Protein AF-S3LSE9-F1 (afdb_monomer_lite)

Sequence (988 aa):
MKRRYILLLSALVLFTGAVIMTGCPAHVQPQTQKYKVTLNSGKHGSVTVNPALPEDGMVEAHTWLSFTAQPDEGYEVDTWTGANRNYPDNTTATLTVMADTTVSVTFKRIGYSSEKQKYKVTLVQPEHGTVTVKPALSEDGMIPQYTRLTFTVTPEPGWKVNKWTGAGIWQDKIGYDVENNEVHLSVTEDLTVSVTMIEEGKADASLLIIDSTGRLTGVTDKYRLKGSLALPNTVTAIGSKALTLCTGLTSVIIPDSVTSIGYQAFYLCTGLTGVTIGNNVTEIDEGAFSGCYNLMSITIPDSVTKIGDFAFSGFKSLTSVTIGKGVTKIGYSAFDGCNKIETLNINCKTVPYLGMTSLKELTLDDNVNEIGEQAFYSCTDLTNVTIPNSVTKIGNKAFQGCTGLTDVIIPDSVTEIGKAAFKDCSNITGLTIGKGLTTIHDEDYYSNEFPFDGCNKIEKLNINCKTVPRLNIKSLKEVIIGDNAAIINGYSFSNYTSLTNITIGNNVTTISDNAFSGCTGLTDVIIPDSVTEIGASAFASCTKLATVNIGNNVTTISNNAFSGCTGLTSVTIPDSVTEIGQRTFSGCTGLATITIPDNVTEIGYATFASCTGLTDVTIPDSVTEIGSEAFQGCTGLIGITIGSGVTKINDNTFSNCTGLTSITIPDSVTEIGSRAFQGCTGLTDVIIPDSVTDLGDSAFKNCSNITSLTIGKGLTTNYYLYHTPFDGCNKIEHLNINCKILPRLNIKSLKEVIIGDNVNTISKDAFSNCTDLTNVTIGNNITTISDNAFSGCTSLTDVIIPDSVTEIGKSAFKNCSSITSLTIGKGLTTILLEDDYPYKKAPFDGCNKIEKLSINCNPIPALGFLRTSLKDVIIGDNVTKIDDWAFSGCDSLANVTIGNSVVSIGNRSFESCTSLTSLTIGDNITEISKYAFVLCSSLTSAKFENTMGWKVRDGSFQMNIEPTNLQNHSTAAKYLKSMYVNYRWTRN

Secondary structure (DSSP, 8-state):
---------------------------------EEE---SSTTEEEEEE--PPPSS----S-PEEEEE--PPTTEEEEEEESSEEPTTTSSEEEEE-SS-EEEEEEEEEPPPP--EEEEEEE-SSSSEEEEEE-PPPPTTS-PPTTEEEEEEEEPPTTEEEEEEEEES--S----EETTTTEEEEEESS-EEEEEEEEETTB--GGGEEE-TTSEEEEES-TTT--EEEEPPTT--EEPTTTTTT-TTEEEEE--TT--EE-TTTTTT-TT--EEE--TT--EE-TTTTTT-TT--EEEE-TT--EE-TTTTTT-TT--EEEE-TT--B--TTTTTT-TT--EEEE--SEE--------SEEEE-TT--EE-TTTTTT-TT--EE---TT--EE-TTTTTT-TT--EEEE-TT--EE-TTTTTT-TT--EEEE-TT--EE----TT----TTTT-TT--EEEE--SEEPP---TT-SEEEE-TT--EE-TTTTTT-TT--EEE--TT--EE-TTTTTT-TT--EEE--TT--EE-TTTTTT-TT--EEEPPTT--EE-TTTTTT-TT--EEE--TT--EE-TTTTTT-TT--EEEPPTT--EE-TTTTTT-TT--EEE--TT--EE-TTTTTT-TT--EEE--TT--EE-TTTTTT-TT--B----TT--EE-TTTTTT-TT--EEEE-TT--EE-TTTTTT-TT--EEEE-TT------SS--TTTT-TT--EEEE--SS------SS--EEEE-TT--EE-TTTTTT-TT--EEEE-TT--EE-TTTTTT-TT--EEEE-TT--EE-TTTTTT-TT--EEEE-TT--EE---SSTTTTT-TTTT-TT--EEEE--SSB-----TT----EEEE-TT--EE-TTTTTT-TT--EEEE-TT--EE-TTTTTT-TT--EEEE-TT--EE-TTTTTT-TT--EEEES--SSEEEEETTEEEEPPHHHHHSHHHHHHHHH---TTPEEEE-

Structure (mmCIF, N/CA/C/O backbone):
data_AF-S3LSE9-F1
#
_entry.id   AF-S3LSE9-F1
#
loop_
_atom_site.group_PDB
_atom_site.id
_atom_site.type_symbol
_atom_site.label_atom_id
_atom_site.label_alt_id
_atom_site.label_comp_id
_atom_site.label_asym_id
_atom_site.label_entity_id
_atom_site.label_seq_id
_atom_site.pdbx_PDB_ins_code
_atom_site.Cartn_x
_atom_site.Cartn_y
_atom_site.Cartn_z
_atom_site.occupancy
_atom_site.B_iso_or_equiv
_atom_site.auth_seq_id
_atom_site.auth_comp_id
_atom_site.auth_asym_id
_atom_site.auth_atom_id
_atom_site.pdbx_PDB_model_num
ATOM 1 N N . MET A 1 1 ? 10.690 -2.217 54.777 1.00 29.72 1 MET A N 1
ATOM 2 C CA . MET A 1 1 ? 11.952 -2.376 55.554 1.00 29.72 1 MET A CA 1
ATOM 3 C C . MET A 1 1 ? 12.096 -1.210 56.531 1.00 29.72 1 MET A C 1
ATOM 5 O O . MET A 1 1 ? 11.644 -0.138 56.165 1.00 29.72 1 MET A O 1
ATOM 9 N N . LYS A 1 2 ? 12.784 -1.400 57.681 1.00 28.77 2 LYS A N 1
ATOM 10 C CA . LYS A 1 2 ? 12.986 -0.431 58.805 1.00 28.77 2 LYS A CA 1
ATOM 11 C C . LYS A 1 2 ? 11.652 -0.069 59.525 1.00 28.77 2 LYS A C 1
ATOM 13 O O . LYS A 1 2 ? 10.674 0.203 58.850 1.00 28.77 2 LYS A O 1
ATOM 18 N N . ARG A 1 3 ? 11.443 -0.305 60.840 1.00 31.41 3 ARG A N 1
ATOM 19 C CA . ARG A 1 3 ? 12.091 0.192 62.099 1.00 31.41 3 ARG A CA 1
ATOM 20 C C . ARG A 1 3 ? 11.857 1.702 62.306 1.00 31.41 3 ARG A C 1
ATOM 22 O O . ARG A 1 3 ? 12.130 2.431 61.366 1.00 31.41 3 ARG A O 1
ATOM 29 N N . ARG A 1 4 ? 11.446 2.247 63.471 1.00 35.34 4 ARG A N 1
ATOM 30 C CA . ARG A 1 4 ? 11.232 1.793 64.889 1.00 35.34 4 ARG A CA 1
ATOM 31 C C . ARG A 1 4 ? 10.201 2.766 65.554 1.00 35.34 4 ARG A C 1
ATOM 33 O O . ARG A 1 4 ? 9.989 3.818 64.971 1.00 35.34 4 ARG A O 1
ATOM 40 N N . TYR A 1 5 ? 9.586 2.594 66.739 1.00 32.88 5 TYR A N 1
ATOM 41 C CA . TYR A 1 5 ? 9.512 1.526 67.774 1.00 32.88 5 TYR A CA 1
ATOM 42 C C . TYR A 1 5 ? 8.019 1.438 68.254 1.00 32.88 5 TYR A C 1
ATOM 44 O O . TYR A 1 5 ? 7.192 1.509 67.356 1.00 32.88 5 TYR A O 1
ATOM 52 N N . ILE A 1 6 ? 7.495 1.274 69.492 1.00 31.11 6 ILE A N 1
ATOM 53 C CA . ILE A 1 6 ? 7.908 1.054 70.911 1.00 31.11 6 ILE A CA 1
ATOM 54 C C . ILE A 1 6 ? 7.172 -0.218 71.423 1.00 31.11 6 ILE A C 1
ATOM 56 O O . ILE A 1 6 ? 6.133 -0.575 70.876 1.00 31.11 6 ILE A O 1
ATOM 60 N N . LEU A 1 7 ? 7.695 -0.912 72.447 1.00 29.34 7 LEU A N 1
ATOM 61 C CA . LEU A 1 7 ? 7.240 -2.238 72.912 1.00 29.34 7 LEU A CA 1
ATOM 62 C C . LEU A 1 7 ? 7.043 -2.319 74.448 1.00 29.34 7 LEU A C 1
ATOM 64 O O . LEU A 1 7 ? 7.979 -1.958 75.151 1.00 29.34 7 LEU A O 1
ATOM 68 N N . LEU A 1 8 ? 5.937 -2.961 74.890 1.00 28.47 8 LEU A N 1
ATOM 69 C CA . LEU A 1 8 ? 5.848 -3.988 75.973 1.00 28.47 8 LEU A CA 1
ATOM 70 C C . LEU A 1 8 ? 6.231 -3.578 77.439 1.00 28.47 8 LEU A C 1
ATOM 72 O O . LEU A 1 8 ? 6.859 -2.551 77.641 1.00 28.47 8 LEU A O 1
ATOM 76 N N . LEU A 1 9 ? 5.899 -4.289 78.541 1.00 26.72 9 LEU A N 1
ATOM 77 C CA . LEU A 1 9 ? 5.107 -5.517 78.823 1.00 26.72 9 LEU A CA 1
ATOM 78 C C . LEU A 1 9 ? 4.724 -5.583 80.336 1.00 26.72 9 LEU A C 1
ATOM 80 O O . LEU A 1 9 ? 5.543 -5.171 81.143 1.00 26.72 9 LEU A O 1
ATOM 84 N N . SER A 1 10 ? 3.589 -6.224 80.691 1.00 26.59 10 SER A N 1
ATOM 85 C CA . SER A 1 10 ? 3.301 -7.037 81.924 1.00 26.59 10 SER A CA 1
ATOM 86 C C . SER A 1 10 ? 3.567 -6.515 83.365 1.00 26.59 10 SER A C 1
ATOM 88 O O . SER A 1 10 ? 4.499 -5.764 83.593 1.00 26.59 10 SER A O 1
ATOM 90 N N . ALA A 1 11 ? 2.919 -7.004 84.441 1.00 27.12 11 ALA A N 1
ATOM 91 C CA . ALA A 1 11 ? 1.646 -7.731 84.666 1.00 27.12 11 ALA A CA 1
ATOM 92 C C . ALA A 1 11 ? 1.438 -7.994 86.190 1.00 27.12 11 ALA A C 1
ATOM 94 O O . ALA A 1 11 ? 2.436 -8.065 86.895 1.00 27.12 11 ALA A O 1
ATOM 95 N N . LEU A 1 12 ? 0.191 -8.292 86.627 1.00 27.47 12 LEU A N 1
ATOM 96 C CA . LEU A 1 12 ? -0.189 -9.084 87.840 1.00 27.47 12 LEU A CA 1
ATOM 97 C C . LEU A 1 12 ? 0.221 -8.528 89.255 1.00 27.47 12 LEU A C 1
ATOM 99 O O . LEU A 1 12 ? 1.215 -7.833 89.377 1.00 27.47 12 LEU A O 1
ATOM 103 N N . VAL A 1 13 ? -0.455 -8.781 90.401 1.00 27.30 13 VAL A N 1
ATOM 104 C CA . VAL A 1 13 ? -1.787 -9.364 90.722 1.00 27.30 13 VAL A CA 1
ATOM 105 C C . VAL A 1 13 ? -2.263 -8.974 92.163 1.00 27.30 13 VAL A C 1
ATOM 107 O O . VAL A 1 13 ? -1.433 -8.832 93.047 1.00 27.30 13 VAL A O 1
ATOM 110 N N . LEU A 1 14 ? -3.589 -8.830 92.367 1.00 31.98 14 LEU A N 1
ATOM 111 C CA . LEU A 1 14 ? -4.472 -9.002 93.570 1.00 31.98 14 LEU A CA 1
ATOM 112 C C . LEU A 1 14 ? -4.093 -8.704 95.073 1.00 31.98 14 LEU A C 1
ATOM 114 O O . LEU A 1 14 ? -3.036 -9.068 95.565 1.00 31.98 14 LEU A O 1
ATOM 118 N N . PHE A 1 15 ? -5.148 -8.289 95.822 1.00 30.52 15 PHE A N 1
ATOM 119 C CA . PHE A 1 15 ? -5.557 -8.603 97.234 1.00 30.52 15 PHE A CA 1
ATOM 120 C C . PHE A 1 15 ? -5.061 -7.839 98.522 1.00 30.52 15 PHE A C 1
ATOM 122 O O . PHE A 1 15 ? -3.980 -8.085 99.033 1.00 30.52 15 PHE A O 1
ATOM 129 N N . THR A 1 16 ? -6.002 -7.084 99.153 1.00 34.53 16 THR A N 1
ATOM 130 C CA . THR A 1 16 ? -6.329 -6.878 100.621 1.00 34.53 16 THR A CA 1
ATOM 131 C C . THR A 1 16 ? -5.334 -6.385 101.717 1.00 34.53 16 THR A C 1
ATOM 133 O O . THR A 1 16 ? -4.259 -6.943 101.880 1.00 34.53 16 THR A O 1
ATOM 136 N N . GLY A 1 17 ? -5.796 -5.478 102.621 1.00 30.11 17 GLY A N 1
ATOM 137 C CA . GLY A 1 17 ? -5.214 -5.175 103.970 1.00 30.11 17 GLY A CA 1
ATOM 138 C C . GLY A 1 17 ? -5.683 -3.842 104.645 1.00 30.11 17 GLY A C 1
ATOM 139 O O . GLY A 1 17 ? -6.082 -2.939 103.917 1.00 30.11 17 GLY A O 1
ATOM 140 N N . ALA A 1 18 ? -5.663 -3.692 105.997 1.00 35.94 18 ALA A N 1
ATOM 141 C CA . ALA A 1 18 ? -6.109 -2.485 106.779 1.00 35.94 18 ALA A CA 1
ATOM 142 C C . ALA A 1 18 ? -5.526 -2.383 108.247 1.00 35.94 18 ALA A C 1
ATOM 144 O O . ALA A 1 18 ? -4.715 -3.246 108.569 1.00 35.94 18 ALA A O 1
ATOM 145 N N . VAL A 1 19 ? -6.005 -1.429 109.121 1.00 39.38 19 VAL A N 1
ATOM 146 C CA . VAL A 1 19 ? -5.878 -1.262 110.646 1.00 39.38 19 VAL A CA 1
ATOM 147 C C . VAL A 1 19 ? -4.853 -0.173 111.181 1.00 39.38 19 VAL A C 1
ATOM 149 O O . VAL A 1 19 ? -3.699 -0.267 110.792 1.00 39.38 19 VAL A O 1
ATOM 152 N N . ILE A 1 20 ? -5.176 0.989 111.854 1.00 42.19 20 ILE A N 1
ATOM 153 C CA . ILE A 1 20 ? -5.599 1.429 113.269 1.00 42.19 20 ILE A CA 1
ATOM 154 C C . ILE A 1 20 ? -4.400 1.655 114.286 1.00 42.19 20 ILE A C 1
ATOM 156 O O . ILE A 1 20 ? -3.419 0.947 114.112 1.00 42.19 20 ILE A O 1
ATOM 160 N N . MET A 1 21 ? -4.259 2.561 115.315 1.00 38.62 21 MET A N 1
ATOM 161 C CA . MET A 1 21 ? -5.077 3.407 116.285 1.00 38.62 21 MET A CA 1
ATOM 162 C C . MET A 1 21 ? -4.515 4.888 116.473 1.00 38.62 21 MET A C 1
ATOM 164 O O . MET A 1 21 ? -4.095 5.386 115.436 1.00 38.62 21 MET A O 1
ATOM 168 N N . THR A 1 22 ? -4.441 5.752 117.546 1.00 33.81 22 THR A N 1
ATOM 169 C CA . THR A 1 22 ? -4.644 5.930 119.058 1.00 33.81 22 THR A CA 1
ATOM 170 C C . THR A 1 22 ? -4.546 7.481 119.421 1.00 33.81 22 THR A C 1
ATOM 172 O O . THR A 1 22 ? -4.184 8.217 118.510 1.00 33.81 22 THR A O 1
ATOM 175 N N . GLY A 1 23 ? -4.717 8.152 120.609 1.00 38.31 23 GLY A N 1
ATOM 176 C CA . GLY A 1 23 ? -5.390 7.950 121.938 1.00 38.31 23 GLY A CA 1
ATOM 177 C C . GLY A 1 23 ? -4.930 8.813 123.200 1.00 38.31 23 GLY A C 1
ATOM 178 O O . GLY A 1 23 ? -3.892 8.487 123.761 1.00 38.31 23 GLY A O 1
ATOM 179 N N . CYS A 1 24 ? -5.759 9.754 123.751 1.00 34.44 24 CYS A N 1
ATOM 180 C CA . CYS A 1 24 ? -5.879 10.263 125.189 1.00 34.44 24 CYS A CA 1
ATOM 181 C C . CYS A 1 24 ? -4.836 11.260 125.890 1.00 34.44 24 CYS A C 1
ATOM 183 O O . CYS A 1 24 ? -3.856 11.595 125.235 1.00 34.44 24 CYS A O 1
ATOM 185 N N . PRO A 1 25 ? -4.990 11.786 127.172 1.00 50.41 25 PRO A N 1
ATOM 186 C CA . PRO A 1 25 ? -5.991 12.803 127.689 1.00 50.41 25 PRO A CA 1
ATOM 187 C C . PRO A 1 25 ? -5.630 13.825 128.883 1.00 50.41 25 PRO A C 1
ATOM 189 O O . PRO A 1 25 ? -4.655 13.622 129.599 1.00 50.41 25 PRO A O 1
ATOM 192 N N . ALA A 1 26 ? -6.544 14.800 129.204 1.00 42.69 26 ALA A N 1
ATOM 193 C CA . ALA A 1 26 ? -6.883 15.494 130.527 1.00 42.69 26 ALA A CA 1
ATOM 194 C C . ALA A 1 26 ? -5.945 16.604 131.188 1.00 42.69 26 ALA A C 1
ATOM 196 O O . ALA A 1 26 ? -4.809 16.703 130.749 1.00 42.69 26 ALA A O 1
ATOM 197 N N . HIS A 1 27 ? -6.239 17.478 132.219 1.00 42.97 27 HIS A N 1
ATOM 198 C CA . HIS A 1 27 ? -7.440 18.030 132.971 1.00 42.97 27 HIS A CA 1
ATOM 199 C C . HIS A 1 27 ? -7.136 19.267 133.951 1.00 42.97 27 HIS A C 1
ATOM 201 O O . HIS A 1 27 ? -6.021 19.769 133.908 1.00 42.97 27 HIS A O 1
ATOM 207 N N . VAL A 1 28 ? -8.068 19.677 134.882 1.00 42.53 28 VAL A N 1
ATOM 208 C CA . VAL A 1 28 ? -7.944 20.516 136.168 1.00 42.53 28 VAL A CA 1
ATOM 209 C C . VAL A 1 28 ? -8.329 22.055 136.207 1.00 42.53 28 VAL A C 1
ATOM 211 O O . VAL A 1 28 ? -8.151 22.734 135.204 1.00 42.53 28 VAL A O 1
ATOM 214 N N . GLN A 1 29 ? -8.878 22.610 137.343 1.00 41.00 29 GLN A N 1
ATOM 215 C CA . GLN A 1 29 ? -9.439 24.007 137.550 1.00 41.00 29 GLN A CA 1
ATOM 216 C C . GLN A 1 29 ? -9.667 24.548 139.033 1.00 41.00 29 GLN A C 1
ATOM 218 O O . GLN A 1 29 ? -9.515 23.763 139.969 1.00 41.00 29 GLN A O 1
ATOM 223 N N . PRO A 1 30 ? -10.073 25.847 139.259 1.00 39.00 30 PRO A N 1
ATOM 224 C CA . PRO A 1 30 ? -10.543 26.484 140.536 1.00 39.00 30 PRO A CA 1
ATOM 225 C C . PRO A 1 30 ? -12.094 26.764 140.663 1.00 39.00 30 PRO A C 1
ATOM 227 O O . PRO A 1 30 ? -12.869 26.213 139.892 1.00 39.00 30 PRO A O 1
ATOM 230 N N . GLN A 1 31 ? -12.580 27.560 141.654 1.00 40.41 31 GLN A N 1
ATOM 231 C CA . GLN A 1 31 ? -14.001 27.606 142.148 1.00 40.41 31 GLN A CA 1
ATOM 232 C C . GLN A 1 31 ? -14.925 28.804 141.743 1.00 40.41 31 GLN A C 1
ATOM 234 O O . GLN A 1 31 ? -14.478 29.799 141.181 1.00 40.41 31 GLN A O 1
ATOM 239 N N . THR A 1 32 ? -16.245 28.701 142.037 1.00 43.91 32 THR A N 1
ATOM 240 C CA . THR A 1 32 ? -17.338 29.637 141.631 1.00 43.91 32 THR A CA 1
ATOM 241 C C . THR A 1 32 ? -18.578 29.570 142.560 1.00 43.91 32 THR A C 1
ATOM 243 O O . THR A 1 32 ? -18.884 28.495 143.076 1.00 43.91 32 THR A O 1
ATOM 246 N N . GLN A 1 33 ? -19.352 30.660 142.703 1.00 51.25 33 GLN A N 1
ATOM 247 C CA . GLN A 1 33 ? -20.649 30.710 143.422 1.00 51.25 33 GLN A CA 1
ATOM 248 C C . GLN A 1 33 ? -21.843 30.629 142.436 1.00 51.25 33 GLN A C 1
ATOM 250 O O . GLN A 1 33 ? -21.750 31.149 141.324 1.00 51.25 33 GLN A O 1
ATOM 255 N N . LYS A 1 34 ? -22.941 29.930 142.785 1.00 49.66 34 LYS A N 1
ATOM 256 C CA . LYS A 1 34 ? -23.944 29.445 141.803 1.00 49.66 34 LYS A CA 1
ATOM 257 C C . LYS A 1 34 ? -25.404 29.649 142.219 1.00 49.66 34 LYS A C 1
ATOM 259 O O . LYS A 1 34 ? -25.748 29.426 143.377 1.00 49.66 34 LYS A O 1
ATOM 264 N N . TYR A 1 35 ? -26.264 29.937 141.239 1.00 50.38 35 TYR A N 1
ATOM 265 C CA . TYR A 1 35 ? -27.724 30.015 141.375 1.00 50.38 35 TYR A CA 1
ATOM 266 C C . TYR A 1 35 ? -28.407 28.973 140.471 1.00 50.38 35 TYR A C 1
ATOM 268 O O . TYR A 1 35 ? -28.032 28.804 139.308 1.00 50.38 35 TYR A O 1
ATOM 276 N N . LYS A 1 36 ? -29.418 28.267 140.999 1.00 50.72 36 LYS A N 1
ATOM 277 C CA . LYS A 1 36 ? -30.171 27.232 140.271 1.00 50.72 36 LYS A CA 1
ATOM 278 C C . LYS A 1 36 ? -31.535 27.757 139.821 1.00 50.72 36 LYS A C 1
ATOM 280 O O . LYS A 1 36 ? -32.282 28.297 140.632 1.00 50.72 36 LYS A O 1
ATOM 285 N N . VAL A 1 37 ? -31.866 27.531 138.551 1.00 53.12 37 VAL A N 1
ATOM 286 C CA . VAL A 1 37 ? -33.182 27.823 137.962 1.00 53.12 37 VAL A CA 1
ATOM 287 C C . VAL A 1 37 ? -33.887 26.497 137.668 1.00 53.12 37 VAL A C 1
ATOM 289 O O . VAL A 1 37 ? -33.265 25.577 137.138 1.00 53.12 37 VAL A O 1
ATOM 292 N N . THR A 1 38 ? -35.170 26.390 138.018 1.00 50.44 38 THR A N 1
ATOM 293 C CA . THR A 1 38 ? -35.985 25.176 137.826 1.00 50.44 38 THR A CA 1
ATOM 294 C C . THR A 1 38 ? -37.222 25.519 136.997 1.00 50.44 38 THR A C 1
ATOM 296 O O . THR A 1 38 ? -37.821 26.576 137.189 1.00 50.44 38 THR A O 1
ATOM 299 N N . LEU A 1 39 ? -37.588 24.648 136.056 1.00 46.03 39 LEU A N 1
ATOM 300 C CA . LEU A 1 39 ? -38.639 24.899 135.068 1.00 46.03 39 LEU A CA 1
ATOM 301 C C . LEU A 1 39 ? -40.043 24.602 135.606 1.00 46.03 39 LEU A C 1
ATOM 303 O O . LEU A 1 39 ? -40.300 23.513 136.108 1.00 46.03 39 LEU A O 1
ATOM 307 N N . ASN A 1 40 ? -40.976 25.523 135.361 1.00 50.91 40 ASN A N 1
ATOM 308 C CA . ASN A 1 40 ? -42.406 25.222 135.318 1.00 50.91 40 ASN A CA 1
ATOM 309 C C . ASN A 1 40 ? -42.821 25.133 133.837 1.00 50.91 40 ASN A C 1
ATOM 311 O O . ASN A 1 40 ? -42.891 26.150 133.153 1.00 50.91 40 ASN A O 1
ATOM 315 N N . SER A 1 41 ? -43.111 23.923 133.346 1.00 47.84 41 SER A N 1
ATOM 316 C CA . SER A 1 41 ? -43.565 23.607 131.971 1.00 47.84 41 SER A CA 1
ATOM 317 C C . SER A 1 41 ? -42.574 23.828 130.799 1.00 47.84 41 SER A C 1
ATOM 319 O O . SER A 1 41 ? -42.758 24.664 129.919 1.00 47.84 41 SER A O 1
ATOM 321 N N . GLY A 1 42 ? -41.568 22.952 130.707 1.00 56.91 42 GLY A N 1
ATOM 322 C CA . GLY A 1 42 ? -41.279 22.199 129.469 1.00 56.91 42 GLY A CA 1
ATOM 323 C C . GLY A 1 42 ? -40.657 22.870 128.230 1.00 56.91 42 GLY A C 1
ATOM 324 O O . GLY A 1 42 ? -40.285 22.128 127.325 1.00 56.91 42 GLY A O 1
ATOM 325 N N . LYS A 1 43 ? -40.519 24.204 128.128 1.00 57.12 43 LYS A N 1
ATOM 326 C CA . LYS A 1 43 ? -39.767 24.845 127.009 1.00 57.12 43 LYS A CA 1
ATOM 327 C C . LYS A 1 43 ? -38.916 26.070 127.360 1.00 57.12 43 LYS A C 1
ATOM 329 O O . LYS A 1 43 ? -37.889 26.274 126.714 1.00 57.12 43 LYS A O 1
ATOM 334 N N . HIS A 1 44 ? -39.306 26.866 128.355 1.00 55.38 44 HIS A N 1
ATOM 335 C CA . HIS A 1 44 ? -38.591 28.088 128.743 1.00 55.38 44 HIS A CA 1
ATOM 336 C C . HIS A 1 44 ? -38.538 28.244 130.264 1.00 55.38 44 HIS A C 1
ATOM 338 O O . HIS A 1 44 ? -39.471 27.854 130.964 1.00 55.38 44 HIS A O 1
ATOM 344 N N . GLY A 1 45 ? -37.466 28.857 130.767 1.00 59.59 45 GLY A N 1
ATOM 345 C CA . GLY A 1 45 ? -37.315 29.209 132.180 1.00 59.59 45 GLY A CA 1
ATOM 346 C C . GLY A 1 45 ? -36.552 30.514 132.355 1.00 59.59 45 GLY A C 1
ATOM 347 O O . GLY A 1 45 ? -35.709 30.850 131.524 1.00 59.59 45 GLY A O 1
ATOM 348 N N . SER A 1 46 ? -36.845 31.241 133.432 1.00 55.38 46 SER A N 1
ATOM 349 C CA . SER A 1 46 ? -36.259 32.552 133.718 1.00 55.38 46 SER A CA 1
ATOM 350 C C . SER A 1 46 ? -36.080 32.791 135.214 1.00 55.38 46 SER A C 1
ATOM 352 O O . SER A 1 46 ? -36.878 32.304 136.015 1.00 55.38 46 SER A O 1
ATOM 354 N N . VAL A 1 47 ? -35.085 33.596 135.590 1.00 61.38 47 VAL A N 1
ATOM 355 C CA . VAL A 1 47 ? -34.911 34.098 136.961 1.00 61.38 47 VAL A CA 1
ATOM 356 C C . VAL A 1 47 ? -34.522 35.577 136.951 1.00 61.38 47 VAL A C 1
ATOM 358 O O . VAL A 1 47 ? -33.762 36.023 136.090 1.00 61.38 47 VAL A O 1
ATOM 361 N N . THR A 1 48 ? -35.032 36.329 137.921 1.00 55.47 48 THR A N 1
ATOM 362 C CA . THR A 1 48 ? -34.691 37.736 138.168 1.00 55.47 48 THR A CA 1
ATOM 363 C C . THR A 1 48 ? -33.931 37.825 139.486 1.00 55.47 48 THR A C 1
ATOM 365 O O . THR A 1 48 ? -34.313 37.166 140.454 1.00 55.47 48 THR A O 1
ATOM 368 N N . VAL A 1 49 ? -32.859 38.618 139.534 1.00 59.25 49 VAL A N 1
ATOM 369 C CA . VAL A 1 49 ? -32.026 38.784 140.737 1.00 59.25 49 VAL A CA 1
ATOM 370 C C . VAL A 1 49 ? -31.828 40.277 141.007 1.00 59.25 49 VAL A C 1
ATOM 372 O O . VAL A 1 49 ? -31.383 41.001 140.119 1.00 59.25 49 VAL A O 1
ATOM 375 N N . ASN A 1 50 ? -32.161 40.723 142.222 1.00 53.72 50 ASN A N 1
ATOM 376 C CA . ASN A 1 50 ? -32.015 42.106 142.691 1.00 53.72 50 ASN A CA 1
ATOM 377 C C . ASN A 1 50 ? -30.959 42.145 143.823 1.00 53.72 50 ASN A C 1
ATOM 379 O O . ASN A 1 50 ? -31.130 41.432 144.819 1.00 53.72 50 ASN A O 1
ATOM 383 N N . PRO A 1 51 ? -29.848 42.895 143.672 1.00 52.69 51 PRO A N 1
ATOM 384 C CA . PRO A 1 51 ? -28.786 42.982 144.672 1.00 52.69 51 PRO A CA 1
ATOM 385 C C . PRO A 1 51 ? -28.942 44.212 145.589 1.00 52.69 51 PRO A C 1
ATOM 387 O O . PRO A 1 51 ? -28.519 45.316 145.247 1.00 52.69 51 PRO A O 1
ATOM 390 N N . ALA A 1 52 ? -29.491 44.017 146.791 1.00 40.22 52 ALA A N 1
ATOM 391 C CA . ALA A 1 52 ? -29.529 45.048 147.835 1.00 40.22 52 ALA A CA 1
ATOM 392 C C . ALA A 1 52 ? -28.188 45.161 148.600 1.00 40.22 52 ALA A C 1
ATOM 394 O O . ALA A 1 52 ? -27.505 44.162 148.832 1.00 40.22 52 ALA A O 1
ATOM 395 N N . LEU A 1 53 ? -27.816 46.386 148.991 1.00 43.16 53 LEU A N 1
ATOM 396 C CA . LEU A 1 53 ? -26.489 46.754 149.512 1.00 43.16 53 LEU A CA 1
ATOM 397 C C . LEU A 1 53 ? -26.419 46.771 151.060 1.00 43.16 53 LEU A C 1
ATOM 399 O O . LEU A 1 53 ? -27.390 47.191 151.692 1.00 43.16 53 LEU A O 1
ATOM 403 N N . PRO A 1 54 ? -25.276 46.399 151.677 1.00 42.38 54 PRO A N 1
ATOM 404 C CA . PRO A 1 54 ? -24.955 46.707 153.080 1.00 42.38 54 PRO A CA 1
ATOM 405 C C . PRO A 1 54 ? -24.639 48.198 153.329 1.00 42.38 54 PRO A C 1
ATOM 407 O O . PRO A 1 54 ? -24.478 48.975 152.390 1.00 42.38 54 PRO A O 1
ATOM 410 N N . GLU A 1 55 ? -24.547 48.592 154.604 1.00 48.38 55 GLU A N 1
ATOM 411 C CA . GLU A 1 55 ? -24.700 49.990 155.058 1.00 48.38 55 GLU A CA 1
ATOM 412 C C . GLU A 1 55 ? -23.545 50.960 154.719 1.00 48.38 55 GLU A C 1
ATOM 414 O O . GLU A 1 55 ? -23.802 52.152 154.539 1.00 48.38 55 GLU A O 1
ATOM 419 N N . ASP A 1 56 ? -22.300 50.492 154.561 1.00 47.81 56 ASP A N 1
ATOM 420 C CA . ASP A 1 56 ? -21.150 51.333 154.172 1.00 47.81 56 ASP A CA 1
ATOM 421 C C . ASP A 1 56 ? -21.125 51.566 152.646 1.00 47.81 56 ASP A C 1
ATOM 423 O O . ASP A 1 56 ? -20.345 50.977 151.897 1.00 47.81 56 ASP A O 1
ATOM 427 N N . GLY A 1 57 ? -22.062 52.390 152.172 1.00 49.94 57 GLY A N 1
ATOM 428 C CA . GLY A 1 57 ? -22.551 52.408 150.789 1.00 49.94 57 GLY A CA 1
ATOM 429 C C . GLY A 1 57 ? -21.611 52.877 149.664 1.00 49.94 57 GLY A C 1
ATOM 430 O O . GLY A 1 57 ? -21.910 53.880 149.019 1.00 49.94 57 GLY A O 1
ATOM 431 N N . MET A 1 58 ? -20.585 52.090 149.322 1.00 38.53 58 MET A N 1
ATOM 432 C CA . MET A 1 58 ? -20.151 51.831 147.934 1.00 38.53 58 MET A CA 1
ATOM 433 C C . MET A 1 58 ? -19.593 50.402 147.819 1.00 38.53 58 MET A C 1
ATOM 435 O O . MET A 1 58 ? -18.682 50.037 148.554 1.00 38.53 58 MET A O 1
ATOM 439 N N . VAL A 1 59 ? -20.103 49.598 146.877 1.00 41.94 59 VAL A N 1
ATOM 440 C CA . VAL A 1 59 ? -19.616 48.228 146.614 1.00 41.94 59 VAL A CA 1
ATOM 441 C C . VAL A 1 59 ? -18.800 48.188 145.320 1.00 41.94 59 VAL A C 1
ATOM 443 O O . VAL A 1 59 ? -19.150 48.832 144.331 1.00 41.94 59 VAL A O 1
ATOM 446 N N . GLU A 1 60 ? -17.699 47.437 145.346 1.00 42.09 60 GLU A N 1
ATOM 447 C CA . GLU A 1 60 ? -16.744 47.308 144.242 1.00 42.09 60 GLU A CA 1
ATOM 448 C C . GLU A 1 60 ? -17.323 46.579 143.015 1.00 42.09 60 GLU A C 1
ATOM 450 O O . GLU A 1 60 ? -18.268 45.791 143.096 1.00 42.09 60 GLU A O 1
ATOM 455 N N . ALA A 1 61 ? -16.726 46.828 141.848 1.00 44.91 61 ALA A N 1
ATOM 456 C CA . ALA A 1 61 ? -17.117 46.168 140.608 1.00 44.91 61 ALA A CA 1
ATOM 457 C C . ALA A 1 61 ? -16.643 44.700 140.543 1.00 44.91 61 ALA A C 1
ATOM 459 O O . ALA A 1 61 ? -15.607 44.339 141.093 1.00 44.91 61 ALA A O 1
ATOM 460 N N . HIS A 1 62 ? -17.356 43.897 139.740 1.00 52.66 62 HIS A N 1
ATOM 461 C CA . HIS A 1 62 ? -17.003 42.529 139.309 1.00 52.66 62 HIS A CA 1
ATOM 462 C C . HIS A 1 62 ? -17.445 41.335 140.181 1.00 52.66 62 HIS A C 1
ATOM 464 O O . HIS A 1 62 ? -16.858 40.258 140.078 1.00 52.66 62 HIS A O 1
ATOM 470 N N . THR A 1 63 ? -18.566 41.426 140.904 1.00 52.97 63 THR A N 1
ATOM 471 C CA . THR A 1 63 ? -19.299 40.211 141.324 1.00 52.97 63 THR A CA 1
ATOM 472 C C . THR A 1 63 ? -19.820 39.451 140.094 1.00 52.97 63 THR A C 1
ATOM 474 O O . THR A 1 63 ? -20.582 40.003 139.296 1.00 52.97 63 THR A O 1
ATOM 477 N N . TRP A 1 64 ? -19.418 38.187 139.923 1.00 56.44 64 TRP A N 1
ATOM 478 C CA . TRP A 1 64 ? -19.871 37.317 138.826 1.00 56.44 64 TRP A CA 1
ATOM 479 C C . TRP A 1 64 ? -20.977 36.374 139.312 1.00 56.44 64 TRP A C 1
ATOM 481 O O . TRP A 1 64 ? -20.754 35.572 140.218 1.00 56.44 64 TRP A O 1
ATOM 491 N N . LEU A 1 65 ? -22.149 36.412 138.674 1.00 59.72 65 LEU A N 1
ATOM 492 C CA . LEU A 1 65 ? -23.211 35.429 138.898 1.00 59.72 65 LEU A CA 1
ATOM 493 C C . LEU A 1 65 ? -23.110 34.302 137.865 1.00 59.72 65 LEU A C 1
ATOM 495 O O . LEU A 1 65 ? -23.009 34.563 136.665 1.00 59.72 65 LEU A O 1
ATOM 499 N N . SER A 1 66 ? -23.170 33.050 138.327 1.00 60.00 66 SER A N 1
ATOM 500 C CA . SER A 1 66 ? -23.250 31.861 137.473 1.00 60.00 66 SER A CA 1
ATOM 501 C C . SER A 1 66 ? -24.617 31.192 137.606 1.00 60.00 66 SER A C 1
ATOM 503 O O . SER A 1 66 ? -25.044 30.828 138.707 1.00 60.00 66 SER A O 1
ATOM 505 N N . PHE A 1 67 ? -25.281 31.015 136.466 1.00 66.12 67 PHE A N 1
ATOM 506 C CA . PHE A 1 67 ? -26.544 30.300 136.319 1.00 66.12 67 PHE A CA 1
ATOM 507 C C . PHE A 1 67 ? -26.287 28.920 135.710 1.00 66.12 67 PHE A C 1
ATOM 509 O O . PHE A 1 67 ? -25.380 28.744 134.893 1.00 66.12 67 PHE A O 1
ATOM 516 N N . THR A 1 68 ? -27.095 27.929 136.084 1.00 61.94 68 THR A N 1
ATOM 517 C CA . THR A 1 68 ? -27.057 26.588 135.482 1.00 61.94 68 THR A CA 1
ATOM 518 C C . THR A 1 68 ? -28.470 26.115 135.163 1.00 61.94 68 THR A C 1
ATOM 520 O O . THR A 1 68 ? -29.349 26.156 136.026 1.00 61.94 68 THR A O 1
ATOM 523 N N . ALA A 1 69 ? -28.669 25.656 133.929 1.00 62.53 69 ALA A N 1
ATOM 524 C CA . ALA A 1 69 ? -29.894 25.036 133.448 1.00 62.53 69 ALA A CA 1
ATOM 525 C C . ALA A 1 69 ? -29.745 23.508 133.427 1.00 62.53 69 ALA A C 1
ATOM 527 O O . ALA A 1 69 ? -28.732 22.987 132.965 1.00 62.53 69 ALA A O 1
ATOM 528 N N . GLN A 1 70 ? -30.771 22.791 133.887 1.00 62.22 70 GLN A N 1
ATOM 529 C CA . GLN A 1 70 ? -30.895 21.345 133.700 1.00 62.22 70 GLN A CA 1
ATOM 530 C C . GLN A 1 70 ? -32.074 21.079 132.748 1.00 62.22 70 GLN A C 1
ATOM 532 O O . GLN A 1 70 ? -33.206 21.350 133.152 1.00 62.22 70 GLN A O 1
ATOM 537 N N . PRO A 1 71 ? -31.843 20.616 131.504 1.00 60.38 71 PRO A N 1
ATOM 538 C CA . PRO A 1 71 ? -32.909 20.074 130.665 1.00 60.38 71 PRO A CA 1
ATOM 539 C C . PRO A 1 71 ? -33.377 18.701 131.166 1.00 60.38 71 PRO A C 1
ATOM 541 O O . PRO A 1 71 ? -32.605 17.964 131.781 1.00 60.38 71 PRO A O 1
ATOM 544 N N . ASP A 1 72 ? -34.621 18.352 130.837 1.00 53.25 72 ASP A N 1
ATOM 545 C CA . ASP A 1 72 ? -35.137 16.982 130.921 1.00 53.25 72 ASP A CA 1
ATOM 546 C C . ASP A 1 72 ? -34.615 16.120 129.748 1.00 53.25 72 ASP A C 1
ATOM 548 O O . ASP A 1 72 ? -34.135 16.642 128.735 1.00 53.25 72 ASP A O 1
ATOM 552 N N . GLU A 1 73 ? -34.708 14.789 129.862 1.00 54.81 73 GLU A N 1
ATOM 553 C CA . GLU A 1 73 ? -34.216 13.866 128.828 1.00 54.81 73 GLU A CA 1
ATOM 554 C C . GLU A 1 73 ? -34.828 14.129 127.438 1.00 54.81 73 GLU A C 1
ATOM 556 O O . GLU A 1 73 ? -36.026 14.360 127.272 1.00 54.81 73 GLU A O 1
ATOM 561 N N . GLY A 1 74 ? -33.973 14.073 126.412 1.00 60.78 74 GLY A N 1
ATOM 562 C CA . GLY A 1 74 ? -34.338 14.326 125.014 1.00 60.78 74 GLY A CA 1
ATOM 563 C C . GLY A 1 74 ? -34.215 15.786 124.556 1.00 60.78 74 GLY A C 1
ATOM 564 O O . GLY A 1 74 ? -34.392 16.042 123.362 1.00 60.78 74 GLY A O 1
ATOM 565 N N . TYR A 1 75 ? -33.877 16.725 125.449 1.00 61.25 75 TYR A N 1
ATOM 566 C CA . TYR A 1 75 ? -33.682 18.144 125.126 1.00 61.25 75 TYR A CA 1
ATOM 567 C C . TYR A 1 75 ? -32.266 18.649 125.462 1.00 61.25 75 TYR A C 1
ATOM 569 O O . TYR A 1 75 ? -31.652 18.238 126.442 1.00 61.25 75 TYR A O 1
ATOM 577 N N . GLU A 1 76 ? -31.763 19.596 124.667 1.00 64.06 76 GLU A N 1
ATOM 578 C CA . GLU A 1 76 ? -30.513 20.334 124.900 1.00 64.06 76 GLU A CA 1
ATOM 579 C C . GLU A 1 76 ? -30.756 21.853 124.938 1.00 64.06 76 GLU A C 1
ATOM 581 O O . GLU A 1 76 ? -31.751 22.348 124.403 1.00 64.06 76 GLU A O 1
ATOM 586 N N . VAL A 1 77 ? -29.856 22.617 125.571 1.00 63.56 77 VAL A N 1
ATOM 587 C CA . VAL A 1 77 ? -29.955 24.089 125.616 1.00 63.56 77 VAL A CA 1
ATOM 588 C C . VAL A 1 77 ? -29.658 24.680 124.239 1.00 63.56 77 VAL A C 1
ATOM 590 O O . VAL A 1 77 ? -28.546 24.561 123.727 1.00 63.56 77 VAL A O 1
ATOM 593 N N . ASP A 1 78 ? -30.631 25.392 123.676 1.00 71.81 78 ASP A N 1
ATOM 594 C CA . ASP A 1 78 ? -30.511 26.021 122.363 1.00 71.81 78 ASP A CA 1
ATOM 595 C C . ASP A 1 78 ? -29.971 27.453 122.453 1.00 71.81 78 ASP A C 1
ATOM 597 O O . ASP A 1 78 ? -29.004 27.797 121.770 1.00 71.81 78 ASP A O 1
ATOM 601 N N . THR A 1 79 ? -30.533 28.276 123.346 1.00 68.38 79 THR A N 1
ATOM 602 C CA . THR A 1 79 ? -30.158 29.691 123.526 1.00 68.38 79 THR A CA 1
ATOM 603 C C . THR A 1 79 ? -30.326 30.171 124.974 1.00 68.38 79 THR A C 1
ATOM 605 O O . THR A 1 79 ? -31.190 29.700 125.713 1.00 68.38 79 THR A O 1
ATOM 608 N N . TRP A 1 80 ? -29.490 31.140 125.361 1.00 69.50 80 TRP A N 1
ATOM 609 C CA . TRP A 1 80 ? -29.614 31.941 126.584 1.00 69.50 80 TRP A CA 1
ATOM 610 C C . TRP A 1 80 ? -29.877 33.401 126.204 1.00 69.50 80 TRP A C 1
ATOM 612 O O . TRP A 1 80 ? -29.345 33.881 125.201 1.00 69.50 80 TRP A O 1
ATOM 622 N N . THR A 1 81 ? -30.637 34.117 127.031 1.00 64.62 81 THR A N 1
ATOM 623 C CA . THR A 1 81 ? -30.962 35.536 126.836 1.00 64.62 81 THR A CA 1
ATOM 624 C C . THR A 1 81 ? -30.749 36.295 128.145 1.00 64.62 81 THR A C 1
ATOM 626 O O . THR A 1 81 ? -31.204 35.852 129.198 1.00 64.62 81 THR A O 1
ATOM 629 N N . GLY A 1 82 ? -30.052 37.435 128.098 1.00 63.41 82 GLY A N 1
ATOM 630 C CA . GLY A 1 82 ? -29.730 38.245 129.286 1.00 63.41 82 GLY A CA 1
ATOM 631 C C . GLY A 1 82 ? -28.460 37.831 130.049 1.00 63.41 82 GLY A C 1
ATOM 632 O O . GLY A 1 82 ? -28.079 38.517 130.990 1.00 63.41 82 GLY A O 1
ATOM 633 N N . ALA A 1 83 ? -27.775 36.759 129.639 1.00 65.81 83 ALA A N 1
ATOM 634 C CA . ALA A 1 83 ? -26.469 36.345 130.162 1.00 65.81 83 ALA A CA 1
ATOM 635 C C . ALA A 1 83 ? -25.597 35.756 129.041 1.00 65.81 83 ALA A C 1
ATOM 637 O O . ALA A 1 83 ? -26.121 35.284 128.028 1.00 65.81 83 ALA A O 1
ATOM 638 N N . ASN A 1 84 ? -24.273 35.758 129.220 1.00 63.56 84 ASN A N 1
ATOM 639 C CA . ASN A 1 84 ? -23.346 35.190 128.242 1.00 63.56 84 ASN A CA 1
ATOM 640 C C . ASN A 1 84 ? -23.217 33.672 128.434 1.00 63.56 84 ASN A C 1
ATOM 642 O O . ASN A 1 84 ? -22.978 33.194 129.542 1.00 63.56 84 ASN A O 1
ATOM 646 N N . ARG A 1 85 ? -23.346 32.915 127.339 1.00 63.94 85 ARG A N 1
ATOM 647 C CA . ARG A 1 85 ? -23.095 31.465 127.295 1.00 63.94 85 ARG A CA 1
ATOM 648 C C . ARG A 1 85 ? -21.616 31.170 127.550 1.00 63.94 85 ARG A C 1
ATOM 650 O O . ARG A 1 85 ? -20.761 31.730 126.865 1.00 63.94 85 ARG A O 1
ATOM 657 N N . ASN A 1 86 ? -21.334 30.192 128.410 1.00 59.22 86 ASN A N 1
ATOM 658 C CA . ASN A 1 86 ? -20.012 29.574 128.468 1.00 59.22 86 ASN A CA 1
ATOM 659 C C . ASN A 1 86 ? -19.921 28.412 127.468 1.00 59.22 86 ASN A C 1
ATOM 661 O O . ASN A 1 86 ? -20.781 27.533 127.430 1.00 59.22 86 ASN A O 1
ATOM 665 N N . TYR A 1 87 ? -18.845 28.385 126.685 1.00 47.25 87 TYR A N 1
ATOM 666 C CA . TYR A 1 87 ? -18.414 27.186 125.965 1.00 47.25 87 TYR A CA 1
ATOM 667 C C . TYR A 1 87 ? -17.338 26.478 126.809 1.00 47.25 87 TYR A C 1
ATOM 669 O O . TYR A 1 87 ? -16.483 27.169 127.366 1.00 47.25 87 TYR A O 1
ATOM 677 N N . PRO A 1 88 ? -17.347 25.133 126.923 1.00 47.16 88 PRO A N 1
ATOM 678 C CA . PRO A 1 88 ? -18.029 24.198 126.021 1.00 47.16 88 PRO A CA 1
ATOM 679 C C . PRO A 1 88 ? -19.395 23.665 126.493 1.00 47.16 88 PRO A C 1
ATOM 681 O O . PRO A 1 88 ? -20.025 22.944 125.729 1.00 47.16 88 PRO A O 1
ATOM 684 N N . ASP A 1 89 ? -19.842 23.940 127.725 1.00 61.03 89 ASP A N 1
ATOM 685 C CA . ASP A 1 89 ? -20.927 23.151 128.344 1.00 61.03 89 ASP A CA 1
ATOM 686 C C . ASP A 1 89 ? -22.366 23.509 127.913 1.00 61.03 89 ASP A C 1
ATOM 688 O O . ASP A 1 89 ? -23.268 22.703 128.151 1.00 61.03 89 ASP A O 1
ATOM 692 N N . ASN A 1 90 ? -22.590 24.686 127.302 1.00 63.25 90 ASN A N 1
ATOM 693 C CA . ASN A 1 90 ? -23.885 25.279 126.894 1.00 63.25 90 ASN A CA 1
ATOM 694 C C . ASN A 1 90 ? -24.974 25.415 127.987 1.00 63.25 90 ASN A C 1
ATOM 696 O O . ASN A 1 90 ? -25.941 26.161 127.802 1.00 63.25 90 ASN A O 1
ATOM 700 N N . THR A 1 91 ? -24.835 24.716 129.108 1.00 64.44 91 THR A N 1
ATOM 701 C CA . THR A 1 91 ? -25.793 24.568 130.210 1.00 64.44 91 THR A CA 1
ATOM 702 C C . THR A 1 91 ? -25.510 25.534 131.355 1.00 64.44 91 THR A C 1
ATOM 704 O O . THR A 1 91 ? -26.362 25.706 132.229 1.00 64.44 91 THR A O 1
ATOM 707 N N . THR A 1 92 ? -24.372 26.231 131.324 1.00 64.12 92 THR A N 1
ATOM 708 C CA . THR A 1 92 ? -24.073 27.374 132.184 1.00 64.12 92 THR A CA 1
ATOM 709 C C . THR A 1 92 ? -24.009 28.691 131.410 1.00 64.12 92 THR A C 1
ATOM 711 O O . THR A 1 92 ? -23.610 28.767 130.243 1.00 64.12 92 THR A O 1
ATOM 714 N N . ALA A 1 93 ? -24.391 29.760 132.102 1.00 64.56 93 ALA A N 1
ATOM 715 C CA . ALA A 1 93 ? -24.235 31.132 131.642 1.00 64.56 93 ALA A CA 1
ATOM 716 C C . ALA A 1 93 ? -23.758 32.021 132.794 1.00 64.56 93 ALA A C 1
ATOM 718 O O . ALA A 1 93 ? -24.022 31.738 133.968 1.00 64.56 93 ALA A O 1
ATOM 719 N N . THR A 1 94 ? -23.049 33.096 132.464 1.00 62.44 94 THR A N 1
ATOM 720 C CA . THR A 1 94 ? -22.496 34.055 133.430 1.00 62.44 94 THR A CA 1
ATOM 721 C C . THR A 1 94 ? -22.931 35.482 133.122 1.00 62.44 94 THR A C 1
ATOM 723 O O . THR A 1 94 ? -23.123 35.874 131.966 1.00 62.44 94 THR A O 1
ATOM 726 N N . LEU A 1 95 ? -23.105 36.266 134.186 1.00 63.41 95 LEU A N 1
ATOM 727 C CA . LEU A 1 95 ? -23.486 37.673 134.123 1.00 63.41 95 LEU A CA 1
ATOM 728 C C . LEU A 1 95 ? -22.731 38.477 135.186 1.00 63.41 95 LEU A C 1
ATOM 730 O O . LEU A 1 95 ? -22.691 38.095 136.356 1.00 63.41 95 LEU A O 1
ATOM 734 N N . THR A 1 96 ? -22.192 39.623 134.777 1.00 61.00 96 THR A N 1
ATOM 735 C CA . THR A 1 96 ? -21.688 40.665 135.678 1.00 61.00 96 THR A CA 1
ATOM 736 C C . THR A 1 96 ? -22.788 41.710 135.826 1.00 61.00 96 THR A C 1
ATOM 738 O O . THR A 1 96 ? -23.175 42.335 134.840 1.00 61.00 96 THR A O 1
ATOM 741 N N . VAL A 1 97 ? -23.334 41.869 137.032 1.00 57.88 97 VAL A N 1
ATOM 742 C CA . VAL A 1 97 ? -24.535 42.687 137.273 1.00 57.88 97 VAL A CA 1
ATOM 743 C C . VAL A 1 97 ? -24.159 44.114 137.678 1.00 57.88 97 VAL A C 1
ATOM 745 O O . VAL A 1 97 ? -23.282 44.305 138.513 1.00 57.88 97 VAL A O 1
ATOM 748 N N . MET A 1 98 ? -24.856 45.109 137.115 1.00 53.56 98 MET A N 1
ATOM 749 C CA . MET A 1 98 ? -24.817 46.513 137.572 1.00 53.56 98 MET A CA 1
ATOM 750 C C . MET A 1 98 ? -26.214 47.146 137.754 1.00 53.56 98 MET A C 1
ATOM 752 O O . MET A 1 98 ? -26.309 48.301 138.155 1.00 53.56 98 MET A O 1
ATOM 756 N N . ALA A 1 99 ? -27.294 46.409 137.466 1.00 53.38 99 ALA A N 1
ATOM 757 C CA . ALA A 1 99 ? -28.691 46.790 137.701 1.00 53.38 99 ALA A CA 1
ATOM 758 C C . ALA A 1 99 ? -29.596 45.542 137.653 1.00 53.38 99 ALA A C 1
ATOM 760 O O . ALA A 1 99 ? -29.186 44.505 137.121 1.00 53.38 99 ALA A O 1
ATOM 761 N N . ASP A 1 100 ? -30.826 45.645 138.164 1.00 53.56 100 ASP A N 1
ATOM 762 C CA . ASP A 1 100 ? -31.826 44.567 138.151 1.00 53.56 100 ASP A CA 1
ATOM 763 C C . ASP A 1 100 ? -31.996 43.947 136.757 1.00 53.56 100 ASP A C 1
ATOM 765 O O . ASP A 1 100 ? -32.392 44.612 135.800 1.00 53.56 100 ASP A O 1
ATOM 769 N N . THR A 1 101 ? -31.691 42.652 136.643 1.00 59.00 101 THR A N 1
ATOM 770 C CA . THR A 1 101 ? -31.658 41.933 135.362 1.00 59.00 101 THR A CA 1
ATOM 771 C C . THR A 1 101 ? -32.392 40.596 135.473 1.00 59.00 101 THR A C 1
ATOM 773 O O . THR A 1 101 ? -32.324 39.909 136.494 1.00 59.00 101 THR A O 1
ATOM 776 N N . THR A 1 102 ? -33.092 40.215 134.400 1.00 59.41 102 THR A N 1
ATOM 777 C CA . THR A 1 102 ? -33.732 38.898 134.248 1.00 59.41 102 THR A CA 1
ATOM 778 C C . THR A 1 102 ? -32.986 38.086 133.195 1.00 59.41 102 THR A C 1
ATOM 780 O O . THR A 1 102 ? -32.717 38.591 132.106 1.00 59.41 102 THR A O 1
ATOM 783 N N . VAL A 1 103 ? -32.668 36.832 133.517 1.00 62.59 103 VAL A N 1
ATOM 784 C CA . VAL A 1 103 ? -31.965 35.888 132.636 1.00 62.59 103 VAL A CA 1
ATOM 785 C C . VAL A 1 103 ? -32.904 34.743 132.274 1.00 62.59 103 VAL A C 1
ATOM 787 O O . VAL A 1 103 ? -33.574 34.202 133.156 1.00 62.59 103 VAL A O 1
ATOM 790 N N . SER A 1 104 ? -32.923 34.355 130.998 1.00 62.00 104 SER A N 1
ATOM 791 C CA . SER A 1 104 ? -33.806 33.317 130.449 1.00 62.00 104 SER A CA 1
ATOM 792 C C . SER A 1 104 ? -33.044 32.275 129.624 1.00 62.00 104 SER A C 1
ATOM 794 O O . SER A 1 104 ? -32.011 32.579 129.026 1.00 62.00 104 SER A O 1
ATOM 796 N N . VAL A 1 105 ? -33.579 31.053 129.555 1.00 67.69 105 VAL A N 1
ATOM 797 C CA . VAL A 1 105 ? -33.026 29.925 128.784 1.00 67.69 105 VAL A CA 1
ATOM 798 C C . VAL A 1 105 ? -34.111 29.211 127.968 1.00 67.69 105 VAL A C 1
ATOM 800 O O . VAL A 1 105 ? -35.263 29.108 128.402 1.00 67.69 105 VAL A O 1
ATOM 803 N N . THR A 1 106 ? -33.730 28.720 126.786 1.00 62.56 106 THR A N 1
ATOM 804 C CA . THR A 1 106 ? -34.586 27.995 125.831 1.00 62.56 106 THR A CA 1
ATOM 805 C C . THR A 1 106 ? -33.911 26.697 125.383 1.00 62.56 106 THR A C 1
ATOM 807 O O . THR A 1 106 ? -32.690 26.657 125.210 1.00 62.56 106 THR A O 1
ATOM 810 N N . PHE A 1 107 ? -34.702 25.645 125.158 1.00 61.84 107 PHE A N 1
ATOM 811 C CA . PHE A 1 107 ? -34.224 24.296 124.829 1.00 61.84 107 PHE A CA 1
ATOM 812 C C . PHE A 1 107 ? -34.825 23.764 123.518 1.00 61.84 107 PHE A C 1
ATOM 814 O O . PHE A 1 107 ? -35.955 24.109 123.164 1.00 61.84 107 PHE A O 1
ATOM 821 N N . LYS A 1 108 ? -34.107 22.868 122.830 1.00 58.38 108 LYS A N 1
ATOM 822 C CA . LYS A 1 108 ? -34.573 22.144 121.630 1.00 58.38 108 LYS A CA 1
ATOM 823 C C . LYS A 1 108 ? -34.434 20.631 121.793 1.00 58.38 108 LYS A C 1
ATOM 825 O O . LYS A 1 108 ? -33.635 20.168 122.599 1.00 58.38 108 LYS A O 1
ATOM 830 N N . ARG A 1 109 ? -35.220 19.867 121.032 1.00 55.50 109 ARG A N 1
ATOM 831 C CA . ARG A 1 109 ? -35.254 18.395 121.085 1.00 55.50 109 ARG A CA 1
ATOM 832 C C . ARG A 1 109 ? -34.160 17.797 120.193 1.00 55.50 109 ARG A C 1
ATOM 834 O O . ARG A 1 109 ? -33.941 18.294 119.089 1.00 55.50 109 ARG A O 1
ATOM 841 N N . ILE A 1 110 ? -33.497 16.739 120.655 1.00 52.94 110 ILE A N 1
ATOM 842 C CA . ILE A 1 110 ? -32.439 16.038 119.906 1.00 52.94 110 ILE A CA 1
ATOM 843 C C . ILE A 1 110 ? -33.079 15.142 118.819 1.00 52.94 110 ILE A C 1
ATOM 845 O O . ILE A 1 110 ? -34.174 14.613 119.008 1.00 52.94 110 ILE A O 1
ATOM 849 N N . GLY A 1 111 ? -32.449 15.060 117.639 1.00 46.91 111 GLY A N 1
ATOM 850 C CA . GLY A 1 111 ? -33.092 14.628 116.386 1.00 46.91 111 GLY A CA 1
ATOM 851 C C . GLY A 1 111 ? -33.197 13.115 116.123 1.00 46.91 111 GLY A C 1
ATOM 852 O O . GLY A 1 111 ? -32.446 12.313 116.671 1.00 46.91 111 GLY A O 1
ATOM 853 N N . TYR A 1 112 ? -34.112 12.751 115.215 1.00 38.78 112 TYR A N 1
ATOM 854 C CA . TYR A 1 112 ? -34.382 11.377 114.760 1.00 38.78 112 TYR A CA 1
ATOM 855 C C . TYR A 1 112 ? -33.681 11.024 113.432 1.00 38.78 112 TYR A C 1
ATOM 857 O O . TYR A 1 112 ? -33.334 11.893 112.633 1.00 38.78 112 TYR A O 1
ATOM 865 N N . SER A 1 113 ? -33.510 9.723 113.182 1.00 38.69 113 SER A N 1
ATOM 866 C CA . SER A 1 113 ? -32.960 9.152 111.944 1.00 38.69 113 SER A CA 1
ATOM 867 C C . SER A 1 113 ? -33.956 9.148 110.779 1.00 38.69 113 SER A C 1
ATOM 869 O O . SER A 1 113 ? -35.138 8.874 110.974 1.00 38.69 113 SER A O 1
ATOM 871 N N . SER A 1 114 ? -33.471 9.335 109.548 1.00 42.41 114 SER A N 1
ATOM 872 C CA . SER A 1 114 ? -34.280 9.190 108.332 1.00 42.41 114 SER A CA 1
ATOM 873 C C . SER A 1 114 ? -34.415 7.725 107.896 1.00 42.41 114 SER A C 1
ATOM 875 O O . SER A 1 114 ? -33.493 7.133 107.330 1.00 42.41 114 SER A O 1
ATOM 877 N N . GLU A 1 115 ? -35.592 7.137 108.113 1.00 47.94 115 GLU A N 1
ATOM 878 C CA . GLU A 1 115 ? -35.932 5.842 107.517 1.00 47.94 115 GLU A CA 1
ATOM 879 C C . GLU A 1 115 ? -36.123 5.960 105.996 1.00 47.94 115 GLU A C 1
ATOM 881 O O . GLU A 1 115 ? -36.746 6.895 105.488 1.00 47.94 115 GLU A O 1
ATOM 886 N N . LYS A 1 116 ? -35.600 4.982 105.247 1.00 53.31 116 LYS A N 1
ATOM 887 C CA . LYS A 1 116 ? -35.858 4.827 103.808 1.00 53.31 116 LYS A CA 1
ATOM 888 C C . LYS A 1 116 ? -36.925 3.760 103.609 1.00 53.31 116 LYS A C 1
ATOM 890 O O . LYS A 1 116 ? -36.648 2.579 103.814 1.00 53.31 116 LYS A O 1
ATOM 895 N N . GLN A 1 117 ? -38.113 4.151 103.161 1.00 59.47 117 GLN A N 1
ATOM 896 C CA . GLN A 1 117 ? -39.199 3.205 102.911 1.00 59.47 117 GLN A CA 1
ATOM 897 C C . GLN A 1 117 ? -39.101 2.672 101.468 1.00 59.47 117 GLN A C 1
ATOM 899 O O . GLN A 1 117 ? -39.170 3.428 100.494 1.00 59.47 117 GLN A O 1
ATOM 904 N N . LYS A 1 118 ? -38.885 1.356 101.326 1.00 56.19 118 LYS A N 1
ATOM 905 C CA . LYS A 1 118 ? -38.825 0.658 100.030 1.00 56.19 118 LYS A CA 1
ATOM 906 C C . LYS A 1 118 ? -40.170 0.007 99.709 1.00 56.19 118 LYS A C 1
ATOM 908 O O . LYS A 1 118 ? -40.677 -0.778 100.504 1.00 56.19 118 LYS A O 1
ATOM 913 N N . TYR A 1 119 ? -40.688 0.271 98.513 1.00 61.16 119 TYR A N 1
ATOM 914 C CA . TYR A 1 119 ? -41.930 -0.303 98.002 1.00 61.16 119 TYR A CA 1
ATOM 915 C C . TYR A 1 119 ? -41.630 -1.113 96.738 1.00 61.16 119 TYR A C 1
ATOM 917 O O . TYR A 1 119 ? -41.224 -0.565 95.711 1.00 61.16 119 TYR A O 1
ATOM 925 N N . LYS A 1 120 ? -41.824 -2.435 96.810 1.00 57.34 120 LYS A N 1
ATOM 926 C CA . LYS A 1 120 ? -41.712 -3.310 95.640 1.00 57.34 120 LYS A CA 1
ATOM 927 C C . LYS A 1 120 ? -43.028 -3.308 94.866 1.00 57.34 120 LYS A C 1
ATOM 929 O O . LYS A 1 120 ? -44.066 -3.683 95.405 1.00 57.34 120 LYS A O 1
ATOM 934 N N . VAL A 1 121 ? -42.954 -2.952 93.589 1.00 59.28 121 VAL A N 1
ATOM 935 C CA . VAL A 1 121 ? -44.053 -3.075 92.634 1.00 59.28 121 VAL A CA 1
ATOM 936 C C . VAL A 1 121 ? -43.874 -4.385 91.867 1.00 59.28 121 VAL A C 1
ATOM 938 O O . VAL A 1 121 ? -42.945 -4.531 91.071 1.00 59.28 121 VAL A O 1
ATOM 941 N N . THR A 1 122 ? -44.766 -5.342 92.112 1.00 55.69 122 THR A N 1
ATOM 942 C CA . THR A 1 122 ? -44.913 -6.541 91.277 1.00 55.69 122 THR A CA 1
ATOM 943 C C . THR A 1 122 ? -46.116 -6.321 90.369 1.00 55.69 122 THR A C 1
ATOM 945 O O . THR A 1 122 ? -47.224 -6.108 90.860 1.00 55.69 122 THR A O 1
ATOM 948 N N . LEU A 1 123 ? -45.897 -6.338 89.057 1.00 56.34 123 LEU A N 1
ATOM 949 C CA . LEU A 1 123 ? -46.964 -6.209 88.068 1.00 56.34 123 LEU A CA 1
ATOM 950 C C . LEU A 1 123 ? -47.631 -7.571 87.837 1.00 56.34 123 LEU A C 1
ATOM 952 O O . LEU A 1 123 ? -46.960 -8.597 87.865 1.00 56.34 123 LEU A O 1
ATOM 956 N N . VAL A 1 124 ? -48.950 -7.569 87.629 1.00 53.72 124 VAL A N 1
ATOM 957 C CA . VAL A 1 124 ? -49.760 -8.779 87.351 1.00 53.72 124 VAL A CA 1
ATOM 958 C C . VAL A 1 124 ? -50.251 -8.799 85.890 1.00 53.72 124 VAL A C 1
ATOM 960 O O . VAL A 1 124 ? -50.898 -9.741 85.446 1.00 53.72 124 VAL A O 1
ATOM 963 N N . GLN A 1 125 ? -49.933 -7.750 85.126 1.00 56.00 125 GLN A N 1
ATOM 964 C CA . GLN A 1 125 ? -50.095 -7.664 83.676 1.00 56.00 125 GLN A CA 1
ATOM 965 C C . GLN A 1 125 ? -48.846 -6.981 83.091 1.00 56.00 125 GLN A C 1
ATOM 967 O O . GLN A 1 125 ? -48.305 -6.079 83.737 1.00 56.00 125 GLN A O 1
ATOM 972 N N . PRO A 1 126 ? -48.369 -7.390 81.902 1.00 56.84 126 PRO A N 1
ATOM 973 C CA . PRO A 1 126 ? -47.021 -7.045 81.451 1.00 56.84 126 PRO A CA 1
ATOM 974 C C . PRO A 1 126 ? -46.841 -5.591 80.991 1.00 56.84 126 PRO A C 1
ATOM 976 O O . PRO A 1 126 ? -45.722 -5.095 81.021 1.00 56.84 126 PRO A O 1
ATOM 979 N N . GLU A 1 127 ? -47.903 -4.889 80.583 1.00 58.50 127 GLU A N 1
ATOM 980 C CA . GLU A 1 127 ? -47.793 -3.582 79.908 1.00 58.50 127 GLU A CA 1
ATOM 981 C C . GLU A 1 127 ? -47.816 -2.378 80.870 1.00 58.50 127 GLU A C 1
ATOM 983 O O . GLU A 1 127 ? -47.102 -1.384 80.674 1.00 58.50 127 GLU A O 1
ATOM 988 N N . HIS A 1 128 ? -48.639 -2.444 81.920 1.00 58.97 128 HIS A N 1
ATOM 989 C CA . HIS A 1 128 ? -48.970 -1.314 82.793 1.00 58.97 128 HIS A CA 1
ATOM 990 C C . HIS A 1 128 ? -49.171 -1.741 84.249 1.00 58.97 128 HIS A C 1
ATOM 992 O O . HIS A 1 128 ? -49.716 -2.805 84.536 1.00 58.97 128 HIS A O 1
ATOM 998 N N . GLY A 1 129 ? -48.860 -0.838 85.178 1.00 60.44 129 GLY A N 1
ATOM 999 C CA . GLY A 1 129 ? -49.439 -0.895 86.517 1.00 60.44 129 GLY A CA 1
ATOM 1000 C C . GLY A 1 129 ? -49.224 0.368 87.332 1.00 60.44 129 GLY A C 1
ATOM 1001 O O . GLY A 1 129 ? -48.412 1.231 87.001 1.00 60.44 129 GLY A O 1
ATOM 1002 N N . THR A 1 130 ? -49.994 0.478 88.407 1.00 59.06 130 THR A N 1
ATOM 1003 C CA . THR A 1 130 ? -50.088 1.680 89.236 1.00 59.06 130 THR A CA 1
ATOM 1004 C C . THR A 1 130 ? -50.023 1.299 90.703 1.00 59.06 130 THR A C 1
ATOM 1006 O O . THR A 1 130 ? -50.792 0.444 91.143 1.00 59.06 130 THR A O 1
ATOM 1009 N N . VAL A 1 131 ? -49.157 1.952 91.474 1.00 61.22 131 VAL A N 1
ATOM 1010 C CA . VAL A 1 131 ? -49.115 1.799 92.930 1.00 61.22 131 VAL A CA 1
ATOM 1011 C C . VAL A 1 131 ? -49.262 3.168 93.578 1.00 61.22 131 VAL A C 1
ATOM 1013 O O . VAL A 1 131 ? -48.397 4.039 93.469 1.00 61.22 131 VAL A O 1
ATOM 1016 N N . THR A 1 132 ? -50.390 3.343 94.260 1.00 60.34 132 THR A N 1
ATOM 1017 C CA . THR A 1 132 ? -50.628 4.455 95.176 1.00 60.34 132 THR A CA 1
ATOM 1018 C C . THR A 1 132 ? -50.011 4.112 96.524 1.00 60.34 132 THR A C 1
ATOM 1020 O O . THR A 1 132 ? -50.398 3.125 97.150 1.00 60.34 132 THR A O 1
ATOM 1023 N N . VAL A 1 133 ? -49.054 4.921 96.973 1.00 60.19 133 VAL A N 1
ATOM 1024 C CA . VAL A 1 133 ? -48.432 4.794 98.294 1.00 60.19 133 VAL A CA 1
ATOM 1025 C C . VAL A 1 133 ? -48.938 5.916 99.185 1.00 60.19 133 VAL A C 1
ATOM 1027 O O . VAL A 1 133 ? -48.817 7.094 98.848 1.00 60.19 133 VAL A O 1
ATOM 1030 N N . LYS A 1 134 ? -49.458 5.524 100.349 1.00 62.38 134 LYS A N 1
ATOM 1031 C CA . LYS A 1 134 ? -49.650 6.401 101.503 1.00 62.38 134 LYS A CA 1
ATOM 1032 C C . LYS A 1 134 ? -48.422 6.228 102.406 1.00 62.38 134 LYS A C 1
ATOM 1034 O O . LYS A 1 134 ? -48.230 5.113 102.902 1.00 62.38 134 LYS A O 1
ATOM 1039 N N . PRO A 1 135 ? -47.554 7.243 102.572 1.00 61.47 135 PRO A N 1
ATOM 1040 C CA . PRO A 1 135 ? -46.410 7.148 103.476 1.00 61.47 135 PRO A CA 1
ATOM 1041 C C . PRO A 1 135 ? -46.866 6.917 104.920 1.00 61.47 135 PRO A C 1
ATOM 1043 O O . PRO A 1 135 ? -47.950 7.360 105.307 1.00 61.47 135 PRO A O 1
ATOM 1046 N N . ALA A 1 136 ? -46.048 6.243 105.731 1.00 57.25 136 ALA A N 1
ATOM 1047 C CA . ALA A 1 136 ? -46.362 6.105 107.151 1.00 57.25 136 ALA A CA 1
ATOM 1048 C C . ALA A 1 136 ? -46.309 7.480 107.841 1.00 57.25 136 ALA A C 1
ATOM 1050 O O . ALA A 1 136 ? -45.319 8.205 107.718 1.00 57.25 136 ALA A O 1
ATOM 1051 N N . LEU A 1 137 ? -47.379 7.830 108.555 1.00 54.06 137 LEU A N 1
ATOM 1052 C CA . LEU A 1 137 ? -47.452 9.046 109.364 1.00 54.06 137 LEU A CA 1
ATOM 1053 C C . LEU A 1 137 ? -46.644 8.871 110.657 1.00 54.06 137 LEU A C 1
ATOM 1055 O O . LEU A 1 137 ? -46.545 7.761 111.182 1.00 54.06 137 LEU A O 1
ATOM 1059 N N . SER A 1 138 ? -46.115 9.969 111.198 1.00 54.53 138 SER A N 1
ATOM 1060 C CA . SER A 1 138 ? -45.631 10.005 112.581 1.00 54.53 138 SER A CA 1
ATOM 1061 C C . SER A 1 138 ? -46.791 9.886 113.583 1.00 54.53 138 SER A C 1
ATOM 1063 O O . SER A 1 138 ? -47.963 9.966 113.208 1.00 54.53 138 SER A O 1
ATOM 1065 N N . GLU A 1 139 ? -46.478 9.741 114.876 1.00 52.91 139 GLU A N 1
ATOM 1066 C CA . GLU A 1 139 ? -47.481 9.735 115.959 1.00 52.91 139 GLU A CA 1
ATOM 1067 C C . GLU A 1 139 ? -48.338 11.022 115.979 1.00 52.91 139 GLU A C 1
ATOM 1069 O O . GLU A 1 139 ? -49.486 11.003 116.418 1.00 52.91 139 GLU A O 1
ATOM 1074 N N . ASP A 1 140 ? -47.804 12.122 115.437 1.00 47.72 140 ASP A N 1
ATOM 1075 C CA . ASP A 1 140 ? -48.457 13.425 115.248 1.00 47.72 140 ASP A CA 1
ATOM 1076 C C . ASP A 1 140 ? -49.454 13.465 114.065 1.00 47.72 140 ASP A C 1
ATOM 1078 O O . ASP A 1 140 ? -50.140 14.470 113.872 1.00 47.72 140 ASP A O 1
ATOM 1082 N N . GLY A 1 141 ? -49.516 12.416 113.234 1.00 52.50 141 GLY A N 1
ATOM 1083 C CA . GLY A 1 141 ? -50.375 12.354 112.044 1.00 52.50 141 GLY A CA 1
ATOM 1084 C C . GLY A 1 141 ? -49.832 13.075 110.799 1.00 52.50 141 GLY A C 1
ATOM 1085 O O . GLY A 1 141 ? -50.602 13.362 109.885 1.00 52.50 141 GLY A O 1
ATOM 1086 N N . MET A 1 142 ? -48.528 13.369 110.742 1.00 53.66 142 MET A N 1
ATOM 1087 C CA . MET A 1 142 ? -47.869 14.088 109.637 1.00 53.66 142 MET A CA 1
ATOM 1088 C C . MET A 1 142 ? -46.853 13.205 108.896 1.00 53.66 142 MET A C 1
ATOM 1090 O O . MET A 1 142 ? -46.272 12.290 109.477 1.00 53.66 142 MET A O 1
ATOM 1094 N N . ILE A 1 143 ? -46.605 13.488 107.611 1.00 58.16 143 ILE A N 1
ATOM 1095 C CA . ILE A 1 143 ? -45.541 12.828 106.831 1.00 58.16 143 ILE A CA 1
ATOM 1096 C C . ILE A 1 143 ? -44.192 13.492 107.175 1.00 58.16 143 ILE A C 1
ATOM 1098 O O . ILE A 1 143 ? -44.080 14.714 107.034 1.00 58.16 143 ILE A O 1
ATOM 1102 N N . PRO A 1 144 ? -43.150 12.744 107.592 1.00 58.53 144 PRO A N 1
ATOM 1103 C CA . PRO A 1 144 ? -41.848 13.328 107.908 1.00 58.53 144 PRO A CA 1
ATOM 1104 C C . PRO A 1 144 ? -41.203 14.029 106.703 1.00 58.53 144 PRO A C 1
ATOM 1106 O O . PRO A 1 144 ? -41.136 13.480 105.597 1.00 58.53 144 PRO A O 1
ATOM 1109 N N . GLN A 1 145 ? -40.681 15.238 106.921 1.00 54.12 145 GLN A N 1
ATOM 1110 C CA . GLN A 1 145 ? -40.001 16.014 105.883 1.00 54.12 145 GLN A CA 1
ATOM 1111 C C . GLN A 1 145 ? -38.786 15.237 105.337 1.00 54.12 145 GLN A C 1
ATOM 1113 O O . GLN A 1 145 ? -38.020 14.653 106.101 1.00 54.12 145 GLN A O 1
ATOM 1118 N N . TYR A 1 146 ? -38.611 15.234 104.010 1.00 55.69 146 TYR A N 1
ATOM 1119 C CA . TYR A 1 146 ? -37.604 14.438 103.283 1.00 55.69 146 TYR A CA 1
ATOM 1120 C C . TYR A 1 146 ? -37.779 12.904 103.344 1.00 55.69 146 TYR A C 1
ATOM 1122 O O . TYR A 1 146 ? -36.804 12.174 103.136 1.00 55.69 146 TYR A O 1
ATOM 1130 N N . THR A 1 147 ? -38.997 12.391 103.569 1.00 58.78 147 THR A N 1
ATOM 1131 C CA . THR A 1 147 ? -39.286 10.947 103.444 1.00 58.78 147 THR A CA 1
ATOM 1132 C C . THR A 1 147 ? -38.964 10.466 102.026 1.00 58.78 147 THR A C 1
ATOM 1134 O O . THR A 1 147 ? -39.635 10.834 101.059 1.00 58.78 147 THR A O 1
ATOM 1137 N N . ARG A 1 148 ? -37.916 9.638 101.897 1.00 60.41 148 ARG A N 1
ATOM 1138 C CA . ARG A 1 148 ? -37.468 9.071 100.617 1.00 60.41 148 ARG A CA 1
ATOM 1139 C C . ARG A 1 148 ? -38.121 7.718 100.368 1.00 60.41 148 ARG A C 1
ATOM 1141 O O . ARG A 1 148 ? -37.703 6.708 100.939 1.00 60.41 148 ARG A O 1
ATOM 1148 N N . LEU A 1 149 ? -39.082 7.706 99.453 1.00 65.69 149 LEU A N 1
ATOM 1149 C CA . LEU A 1 149 ? -39.619 6.490 98.862 1.00 65.69 149 LEU A CA 1
ATOM 1150 C C . LEU A 1 149 ? -38.647 5.962 97.804 1.00 65.69 149 LEU A C 1
ATOM 1152 O O . LEU A 1 149 ? -38.068 6.726 97.029 1.00 65.69 149 LEU A O 1
ATOM 1156 N N . THR A 1 150 ? -38.485 4.645 97.739 1.00 63.88 150 THR A N 1
ATOM 1157 C CA . THR A 1 150 ? -37.861 3.974 96.591 1.00 63.88 150 THR A CA 1
ATOM 1158 C C . THR A 1 150 ? -38.832 2.952 96.036 1.00 63.88 150 THR A C 1
ATOM 1160 O O . THR A 1 150 ? -39.240 2.041 96.757 1.00 63.88 150 THR A O 1
ATOM 1163 N N . PHE A 1 151 ? -39.193 3.123 94.767 1.00 69.19 151 PHE A N 1
ATOM 1164 C CA . PHE A 1 151 ? -40.043 2.200 94.029 1.00 69.19 151 PHE A CA 1
ATOM 1165 C C . PHE A 1 151 ? -39.150 1.308 93.171 1.00 69.19 151 PHE A C 1
ATOM 1167 O O . PHE A 1 151 ? -38.448 1.809 92.292 1.00 69.19 151 PHE A O 1
ATOM 1174 N N . THR A 1 152 ? -39.192 0.001 93.421 1.00 63.69 152 THR A N 1
ATOM 1175 C CA . THR A 1 152 ? -38.473 -1.013 92.635 1.00 63.69 152 THR A CA 1
ATOM 1176 C C . THR A 1 152 ? -39.498 -1.824 91.850 1.00 63.69 152 THR A C 1
ATOM 1178 O O . THR A 1 152 ? -40.373 -2.446 92.460 1.00 63.69 152 THR A O 1
ATOM 1181 N N . VAL A 1 153 ? -39.397 -1.855 90.521 1.00 69.75 153 VAL A N 1
ATOM 1182 C CA . VAL A 1 153 ? -40.176 -2.791 89.689 1.00 69.75 153 VAL A CA 1
ATOM 1183 C C . VAL A 1 153 ? -39.351 -4.045 89.441 1.00 69.75 153 VAL A C 1
ATOM 1185 O O . VAL A 1 153 ? -38.163 -3.972 89.140 1.00 69.75 153 VAL A O 1
ATOM 1188 N N . THR A 1 154 ? -39.983 -5.212 89.550 1.00 69.69 154 THR A N 1
ATOM 1189 C CA . THR A 1 154 ? -39.444 -6.455 88.983 1.00 69.69 154 THR A CA 1
ATOM 1190 C C . THR A 1 154 ? -40.261 -6.784 87.733 1.00 69.69 154 THR A C 1
ATOM 1192 O O . THR A 1 154 ? -41.426 -7.152 87.892 1.00 69.69 154 THR A O 1
ATOM 1195 N N . PRO A 1 155 ? -39.707 -6.615 86.518 1.00 68.38 155 PRO A N 1
ATOM 1196 C CA . PRO A 1 155 ? -40.371 -7.044 85.291 1.00 68.38 155 PRO A CA 1
ATOM 1197 C C . PRO A 1 155 ? -40.548 -8.567 85.243 1.00 68.38 155 PRO A C 1
ATOM 1199 O O . PRO A 1 155 ? -39.817 -9.306 85.907 1.00 68.38 155 PRO A O 1
ATOM 1202 N N . GLU A 1 156 ? -41.468 -9.041 84.404 1.00 70.38 156 GLU A N 1
ATOM 1203 C CA . GLU A 1 156 ? -41.408 -10.423 83.917 1.00 70.38 156 GLU A CA 1
ATOM 1204 C C . GLU A 1 156 ? -40.235 -10.576 82.924 1.00 70.38 156 GLU A C 1
ATOM 1206 O O . GLU A 1 156 ? -39.873 -9.598 82.263 1.00 70.38 156 GLU A O 1
ATOM 1211 N N . PRO A 1 157 ? -39.620 -11.769 82.790 1.00 71.06 157 PRO A N 1
ATOM 1212 C CA . PRO A 1 157 ? -38.556 -11.997 81.811 1.00 71.06 157 PRO A CA 1
ATOM 1213 C C . PRO A 1 157 ? -39.006 -11.625 80.391 1.00 71.06 157 PRO A C 1
ATOM 1215 O O . PRO A 1 157 ? -40.080 -12.044 79.959 1.00 71.06 157 PRO A O 1
ATOM 1218 N N . GLY A 1 158 ? -38.198 -10.852 79.661 1.00 72.88 158 GLY A N 1
ATOM 1219 C CA . GLY A 1 158 ? -38.591 -10.302 78.362 1.00 72.88 158 GLY A CA 1
ATOM 1220 C C . GLY A 1 158 ? -39.299 -8.945 78.430 1.00 72.88 158 GLY A C 1
ATOM 1221 O O . GLY A 1 158 ? -39.736 -8.461 77.388 1.00 72.88 158 GLY A O 1
ATOM 1222 N N . TRP A 1 159 ? -39.398 -8.300 79.600 1.00 77.00 159 TRP A N 1
ATOM 1223 C CA . TRP A 1 159 ? -39.912 -6.930 79.757 1.00 77.00 159 TRP A CA 1
ATOM 1224 C C . TRP A 1 159 ? -38.944 -6.036 80.545 1.00 77.00 159 TRP A C 1
ATOM 1226 O O . TRP A 1 159 ? -38.213 -6.487 81.421 1.00 77.00 159 TRP A O 1
ATOM 1236 N N . LYS A 1 160 ? -38.964 -4.732 80.256 1.00 76.31 160 LYS A N 1
ATOM 1237 C CA . LYS A 1 160 ? -38.184 -3.685 80.942 1.00 76.31 160 LYS A CA 1
ATOM 1238 C C . LYS A 1 160 ? -39.070 -2.478 81.262 1.00 76.31 160 LYS A C 1
ATOM 1240 O O . LYS A 1 160 ? -40.092 -2.252 80.610 1.00 76.31 160 LYS A O 1
ATOM 1245 N N . VAL A 1 161 ? -38.673 -1.666 82.240 1.00 74.25 161 VAL A N 1
ATOM 1246 C CA . VAL A 1 161 ? -39.348 -0.387 82.516 1.00 74.25 161 VAL A CA 1
ATOM 1247 C C . VAL A 1 161 ? -39.107 0.586 81.354 1.00 74.25 161 VAL A C 1
ATOM 1249 O O . VAL A 1 161 ? -37.962 0.847 80.988 1.00 74.25 161 VAL A O 1
ATOM 1252 N N . ASN A 1 162 ? -40.176 1.152 80.784 1.00 74.00 162 ASN A N 1
ATOM 1253 C CA . ASN A 1 162 ? -40.082 2.167 79.728 1.00 74.00 162 ASN A CA 1
ATOM 1254 C C . ASN A 1 162 ? -40.093 3.594 80.297 1.00 74.00 162 ASN A C 1
ATOM 1256 O O . ASN A 1 162 ? -39.220 4.416 80.004 1.00 74.00 162 ASN A O 1
ATOM 1260 N N . LYS A 1 163 ? -41.117 3.904 81.100 1.00 74.81 163 LYS A N 1
ATOM 1261 C CA . LYS A 1 163 ? -41.352 5.250 81.636 1.00 74.81 163 LYS A CA 1
ATOM 1262 C C . LYS A 1 163 ? -42.202 5.198 82.903 1.00 74.81 163 LYS A C 1
ATOM 1264 O O . LYS A 1 163 ? -43.251 4.556 82.936 1.00 74.81 163 LYS A O 1
ATOM 1269 N N . TRP A 1 164 ? -41.771 5.960 83.904 1.00 72.06 164 TRP A N 1
ATOM 1270 C CA . TRP A 1 164 ? -42.536 6.274 85.109 1.00 72.06 164 TRP A CA 1
ATOM 1271 C C . TRP A 1 164 ? -43.338 7.573 84.925 1.00 72.06 164 TRP A C 1
ATOM 1273 O O . TRP A 1 164 ? -42.810 8.568 84.416 1.00 72.06 164 TRP A O 1
ATOM 1283 N N . THR A 1 165 ? -44.589 7.592 85.377 1.00 66.69 165 THR A N 1
ATOM 1284 C CA . THR A 1 165 ? -45.491 8.757 85.409 1.00 66.69 165 THR A CA 1
ATOM 1285 C C . THR A 1 165 ? -46.223 8.834 86.755 1.00 66.69 165 THR A C 1
ATOM 1287 O O . THR A 1 165 ? -46.182 7.902 87.553 1.00 66.69 165 THR A O 1
ATOM 1290 N N . GLY A 1 166 ? -46.861 9.966 87.052 1.00 61.56 166 GLY A N 1
ATOM 1291 C CA . GLY A 1 166 ? -47.606 10.168 88.297 1.00 61.56 166 GLY A CA 1
ATOM 1292 C C . GLY A 1 166 ? -48.162 11.587 88.391 1.00 61.56 166 GLY A C 1
ATOM 1293 O O . GLY A 1 166 ? -47.669 12.485 87.706 1.00 61.56 166 GLY A O 1
ATOM 1294 N N . ALA A 1 167 ? -49.191 11.776 89.215 1.00 46.91 167 ALA A N 1
ATOM 1295 C CA . ALA A 1 167 ? -49.797 13.080 89.485 1.00 46.91 167 ALA A CA 1
ATOM 1296 C C . ALA A 1 167 ? -49.270 13.642 90.815 1.00 46.91 167 ALA A C 1
ATOM 1298 O O . ALA A 1 167 ? -49.218 12.916 91.805 1.00 46.91 167 ALA A O 1
ATOM 1299 N N . GLY A 1 168 ? -48.877 14.918 90.824 1.00 50.84 168 GLY A N 1
ATOM 1300 C CA . GLY A 1 168 ? -48.245 15.587 91.969 1.00 50.84 168 GLY A CA 1
ATOM 1301 C C . GLY A 1 168 ? -47.013 16.399 91.554 1.00 50.84 168 GLY A C 1
ATOM 1302 O O . GLY A 1 168 ? -46.362 16.093 90.552 1.00 50.84 168 GLY A O 1
ATOM 1303 N N . ILE A 1 169 ? -46.707 17.469 92.292 1.00 47.69 169 ILE A N 1
ATOM 1304 C CA . ILE A 1 169 ? -45.633 18.411 91.941 1.00 47.69 169 ILE A CA 1
ATOM 1305 C C . ILE A 1 169 ? -44.288 17.888 92.463 1.00 47.69 169 ILE A C 1
ATOM 1307 O O . ILE A 1 169 ? -44.071 17.772 93.665 1.00 47.69 169 ILE A O 1
ATOM 1311 N N . TRP A 1 170 ? -43.357 17.610 91.550 1.00 53.28 170 TRP A N 1
ATOM 1312 C CA . TRP A 1 170 ? -41.993 17.196 91.883 1.00 53.28 170 TRP A CA 1
ATOM 1313 C C . TRP A 1 170 ? -41.180 18.422 92.325 1.00 53.28 170 TRP A C 1
ATOM 1315 O O . TRP A 1 170 ? -40.795 19.217 91.469 1.00 53.28 170 TRP A O 1
ATOM 1325 N N . GLN A 1 171 ? -40.904 18.582 93.624 1.00 48.41 171 GLN A N 1
ATOM 1326 C CA . GLN A 1 171 ? -40.070 19.696 94.111 1.00 48.41 171 GLN A CA 1
ATOM 1327 C C . GLN A 1 171 ? -38.571 19.368 94.220 1.00 48.41 171 GLN A C 1
ATOM 1329 O O . GLN A 1 171 ? -37.765 20.270 94.035 1.00 48.41 171 GLN A O 1
ATOM 1334 N N . ASP A 1 172 ? -38.183 18.098 94.402 1.00 45.09 172 ASP A N 1
ATOM 1335 C CA . ASP A 1 172 ? -36.778 17.661 94.314 1.00 45.09 172 ASP A CA 1
ATOM 1336 C C . ASP A 1 172 ? -36.665 16.267 93.675 1.00 45.09 172 ASP A C 1
ATOM 1338 O O . ASP A 1 172 ? -37.199 15.277 94.186 1.00 45.09 172 ASP A O 1
ATOM 1342 N N . LYS A 1 173 ? -35.977 16.174 92.529 1.00 45.00 173 LYS A N 1
ATOM 1343 C CA . LYS A 1 173 ? -35.936 14.970 91.680 1.00 45.00 173 LYS A CA 1
ATOM 1344 C C . LYS A 1 173 ? -34.569 14.283 91.717 1.00 45.00 173 LYS A C 1
ATOM 1346 O O . LYS A 1 173 ? -33.718 14.513 90.860 1.00 45.00 173 LYS A O 1
ATOM 1351 N N . ILE A 1 174 ? -34.375 13.399 92.694 1.00 50.72 174 ILE A N 1
ATOM 1352 C CA . ILE A 1 174 ? -33.089 12.728 92.956 1.00 50.72 174 ILE A CA 1
ATOM 1353 C C . ILE A 1 174 ? -32.926 11.451 92.101 1.00 50.72 174 ILE A C 1
ATOM 1355 O O . ILE A 1 174 ? -32.802 10.343 92.617 1.00 50.72 174 ILE A O 1
ATOM 1359 N N . GLY A 1 175 ? -32.891 11.637 90.778 1.00 51.50 175 GLY A N 1
ATOM 1360 C CA . GLY A 1 175 ? -32.465 10.625 89.803 1.00 51.50 175 GLY A CA 1
ATOM 1361 C C . GLY A 1 175 ? -33.497 9.560 89.394 1.00 51.50 175 GLY A C 1
ATOM 1362 O O . GLY A 1 175 ? -34.505 9.320 90.054 1.00 51.50 175 GLY A O 1
ATOM 1363 N N . TYR A 1 176 ? -33.202 8.912 88.265 1.00 54.62 176 TYR A N 1
ATOM 1364 C CA . TYR A 1 176 ? -33.763 7.624 87.852 1.00 54.62 176 TYR A CA 1
ATOM 1365 C C . TYR A 1 176 ? -32.597 6.641 87.748 1.00 54.62 176 TYR A C 1
ATOM 1367 O O . TYR A 1 176 ? -31.603 6.982 87.104 1.00 54.62 176 TYR A O 1
ATOM 1375 N N . ASP A 1 177 ? -32.729 5.439 88.306 1.00 52.62 177 ASP A N 1
ATOM 1376 C CA . ASP A 1 177 ? -31.772 4.360 88.069 1.00 52.62 177 ASP A CA 1
ATOM 1377 C C . ASP A 1 177 ? -32.408 3.322 87.136 1.00 52.62 177 ASP A C 1
ATOM 1379 O O . ASP A 1 177 ? -33.168 2.437 87.538 1.00 52.62 177 ASP A O 1
ATOM 1383 N N . VAL A 1 178 ? -32.125 3.495 85.844 1.00 52.28 178 VAL A N 1
ATOM 1384 C CA . VAL A 1 178 ? -32.662 2.650 84.769 1.00 52.28 178 VAL A CA 1
ATOM 1385 C C . VAL A 1 178 ? -31.942 1.296 84.709 1.00 52.28 178 VAL A C 1
ATOM 1387 O O . VAL A 1 178 ? -32.518 0.337 84.206 1.00 52.28 178 VAL A O 1
ATOM 1390 N N . GLU A 1 179 ? -30.726 1.184 85.253 1.00 53.91 179 GLU A N 1
ATOM 1391 C CA . GLU A 1 179 ? -29.980 -0.081 85.296 1.00 53.91 179 GLU A CA 1
ATOM 1392 C C . GLU A 1 179 ? -30.478 -0.982 86.441 1.00 53.91 179 GLU A C 1
ATOM 1394 O O . GLU A 1 179 ? -30.542 -2.200 86.279 1.00 53.91 179 GLU A O 1
ATOM 1399 N N . ASN A 1 180 ? -30.936 -0.397 87.555 1.00 59.62 180 ASN A N 1
ATOM 1400 C CA . ASN A 1 180 ? -31.500 -1.122 88.702 1.00 59.62 180 ASN A CA 1
ATOM 1401 C C . ASN A 1 180 ? -33.046 -1.211 88.724 1.00 59.62 180 ASN A C 1
ATOM 1403 O O . ASN A 1 180 ? -33.605 -1.792 89.654 1.00 59.62 180 ASN A O 1
ATOM 1407 N N . ASN A 1 181 ? -33.753 -0.672 87.720 1.00 66.88 181 ASN A N 1
ATOM 1408 C CA . ASN A 1 181 ? -35.226 -0.540 87.694 1.00 66.88 181 ASN A CA 1
ATOM 1409 C C . ASN A 1 181 ? -35.815 0.198 88.929 1.00 66.88 181 ASN A C 1
ATOM 1411 O O . ASN A 1 181 ? -36.943 -0.088 89.353 1.00 66.88 181 ASN A O 1
ATOM 1415 N N . GLU A 1 182 ? -35.077 1.160 89.501 1.00 67.81 182 GLU A N 1
ATOM 1416 C CA . GLU A 1 182 ? -35.508 1.955 90.664 1.00 67.81 182 GLU A CA 1
ATOM 1417 C C . GLU A 1 182 ? -35.817 3.422 90.303 1.00 67.81 182 GLU A C 1
ATOM 1419 O O . GLU A 1 182 ? -35.175 4.054 89.457 1.00 67.81 182 GLU A O 1
ATOM 1424 N N . VAL A 1 183 ? -36.795 4.007 91.002 1.00 68.00 183 VAL A N 1
ATOM 1425 C CA . VAL A 1 183 ? -36.979 5.464 91.070 1.00 68.00 183 VAL A CA 1
ATOM 1426 C C . VAL A 1 183 ? -37.062 5.922 92.527 1.00 68.00 183 VAL A C 1
ATOM 1428 O O . VAL A 1 183 ? -37.792 5.345 93.340 1.00 68.00 183 VAL A O 1
ATOM 1431 N N . HIS A 1 184 ? -36.303 6.969 92.859 1.00 67.69 184 HIS A N 1
ATOM 1432 C CA . HIS A 1 184 ? -36.254 7.557 94.198 1.00 67.69 184 HIS A CA 1
ATOM 1433 C C . HIS A 1 184 ? -37.046 8.865 94.228 1.00 67.69 184 HIS A C 1
ATOM 1435 O O . HIS A 1 184 ? -36.766 9.789 93.464 1.00 67.69 184 HIS A O 1
ATOM 1441 N N . LEU A 1 185 ? -38.027 8.951 95.125 1.00 64.50 185 LEU A N 1
ATOM 1442 C CA . LEU A 1 185 ? -38.968 10.068 95.209 1.00 64.50 185 LEU A CA 1
ATOM 1443 C C . LEU A 1 185 ? -38.985 10.618 96.638 1.00 64.50 185 LEU A C 1
ATOM 1445 O O . LEU A 1 185 ? -39.089 9.856 97.597 1.00 64.50 185 LEU A O 1
ATOM 1449 N N . SER A 1 186 ? -38.885 11.940 96.782 1.00 60.22 186 SER A N 1
ATOM 1450 C CA . SER A 1 186 ? -39.159 12.633 98.046 1.00 60.22 186 SER A CA 1
ATOM 1451 C C . SER A 1 186 ? -40.601 13.126 98.012 1.00 60.22 186 SER A C 1
ATOM 1453 O O . SER A 1 186 ? -40.997 13.747 97.025 1.00 60.22 186 SER A O 1
ATOM 1455 N N . VAL A 1 187 ? -41.385 12.846 99.055 1.00 59.56 187 VAL A N 1
ATOM 1456 C CA . VAL A 1 187 ? -42.830 13.140 99.083 1.00 59.56 187 VAL A CA 1
ATOM 1457 C C . VAL A 1 187 ? -43.252 13.911 100.331 1.00 59.56 187 VAL A C 1
ATOM 1459 O O . VAL A 1 187 ? -42.638 13.792 101.389 1.00 59.56 187 VAL A O 1
ATOM 1462 N N . THR A 1 188 ? -44.331 14.679 100.188 1.00 56.53 188 THR A N 1
ATOM 1463 C CA . THR A 1 188 ? -45.017 15.423 101.260 1.00 56.53 188 THR A CA 1
ATOM 1464 C C . THR A 1 188 ? -46.518 15.120 101.326 1.00 56.53 188 THR A C 1
ATOM 1466 O O . THR A 1 188 ? -47.192 15.598 102.231 1.00 56.53 188 THR A O 1
ATOM 1469 N N . GLU A 1 189 ? -47.043 14.345 100.372 1.00 62.28 189 GLU A N 1
ATOM 1470 C CA . GLU A 1 189 ? -48.466 14.052 100.156 1.00 62.28 189 GLU A CA 1
ATOM 1471 C C . GLU A 1 189 ? -48.630 12.613 99.618 1.00 62.28 189 GLU A C 1
ATOM 1473 O O . GLU A 1 189 ? -47.642 11.964 99.255 1.00 62.28 189 GLU A O 1
ATOM 1478 N N . ASP A 1 190 ? -49.871 12.117 99.548 1.00 61.06 190 ASP A N 1
ATOM 1479 C CA . ASP A 1 190 ? -50.214 10.840 98.903 1.00 61.06 190 ASP A CA 1
ATOM 1480 C C . ASP A 1 190 ? -49.764 10.821 97.433 1.00 61.06 190 ASP A C 1
ATOM 1482 O O . ASP A 1 190 ? -50.141 11.693 96.648 1.00 61.06 190 ASP A O 1
ATOM 1486 N N . LEU A 1 191 ? -49.021 9.787 97.025 1.00 64.69 191 LEU A N 1
ATOM 1487 C CA . LEU A 1 191 ? -48.475 9.698 95.670 1.00 64.69 191 LEU A CA 1
ATOM 1488 C C . LEU A 1 191 ? -48.979 8.458 94.928 1.00 64.69 191 LEU A C 1
ATOM 1490 O O . LEU A 1 191 ? -48.818 7.328 95.389 1.00 64.69 191 LEU A O 1
ATOM 1494 N N . THR A 1 192 ? -49.513 8.663 93.721 1.00 63.41 192 THR A N 1
ATOM 1495 C CA . THR A 1 192 ? -49.762 7.577 92.760 1.00 63.41 192 THR A CA 1
ATOM 1496 C C . THR A 1 192 ? -48.667 7.550 91.708 1.00 63.41 192 THR A C 1
ATOM 1498 O O . THR A 1 192 ? -48.537 8.485 90.914 1.00 63.41 192 THR A O 1
ATOM 1501 N N . VAL A 1 193 ? -47.897 6.461 91.703 1.00 65.12 193 VAL A N 1
ATOM 1502 C CA . VAL A 1 193 ? -46.854 6.193 90.714 1.00 65.12 193 VAL A CA 1
ATOM 1503 C C . VAL A 1 193 ? -47.360 5.142 89.732 1.00 65.12 193 VAL A C 1
ATOM 1505 O O . VAL A 1 193 ? -47.723 4.030 90.117 1.00 65.12 193 VAL A O 1
ATOM 1508 N N . SER A 1 194 ? -47.355 5.498 88.454 1.00 67.38 194 SER A N 1
ATOM 1509 C CA . SER A 1 194 ? -47.695 4.625 87.336 1.00 67.38 194 SER A CA 1
ATOM 1510 C C . SER A 1 194 ? -46.420 4.238 86.597 1.00 67.38 194 SER A C 1
ATOM 1512 O O . SER A 1 194 ? -45.592 5.095 86.277 1.00 67.38 194 SER A O 1
ATOM 1514 N N . VAL A 1 195 ? -46.256 2.953 86.297 1.00 69.94 195 VAL A N 1
ATOM 1515 C CA . VAL A 1 195 ? -45.181 2.454 85.440 1.00 69.94 195 VAL A CA 1
ATOM 1516 C C . VAL A 1 195 ? -45.762 1.947 84.127 1.00 69.94 195 VAL A C 1
ATOM 1518 O O . VAL A 1 195 ? -46.774 1.245 84.091 1.00 69.94 195 VAL A O 1
ATOM 1521 N N . THR A 1 196 ? -45.102 2.326 83.039 1.00 71.62 196 THR A N 1
ATOM 1522 C CA . THR A 1 196 ? -45.296 1.726 81.720 1.00 71.62 196 THR A CA 1
ATOM 1523 C C . THR A 1 196 ? -44.089 0.856 81.415 1.00 71.62 196 THR A C 1
ATOM 1525 O O . THR A 1 196 ? -42.940 1.282 81.593 1.00 71.62 196 THR A O 1
ATOM 1528 N N . MET A 1 197 ? -44.359 -0.365 80.981 1.00 75.00 197 MET A N 1
ATOM 1529 C CA . MET A 1 197 ? -43.350 -1.332 80.577 1.00 75.00 197 MET A CA 1
ATOM 1530 C C . MET A 1 197 ? -43.219 -1.332 79.057 1.00 75.00 197 MET A C 1
ATOM 1532 O O . MET A 1 197 ? -44.053 -0.781 78.338 1.00 75.00 197 MET A O 1
ATOM 1536 N N . ILE A 1 198 ? -42.163 -1.960 78.565 1.00 78.50 198 ILE A N 1
ATOM 1537 C CA . ILE A 1 198 ? -42.034 -2.335 77.162 1.00 78.50 198 ILE A CA 1
ATOM 1538 C C . ILE A 1 198 ? -41.254 -3.646 77.079 1.00 78.50 198 ILE A C 1
ATOM 1540 O O . ILE A 1 198 ? -40.395 -3.916 77.918 1.00 78.50 198 ILE A O 1
ATOM 1544 N N . GLU A 1 199 ? -41.554 -4.454 76.071 1.00 80.81 199 GLU A N 1
ATOM 1545 C CA . GLU A 1 199 ? -40.833 -5.692 75.784 1.00 80.81 199 GLU A CA 1
ATOM 1546 C C . GLU A 1 199 ? -39.325 -5.418 75.618 1.00 80.81 199 GLU A C 1
ATOM 1548 O O . GLU A 1 199 ? -38.900 -4.392 75.062 1.00 80.81 199 GLU A O 1
ATOM 1553 N N . GLU A 1 200 ? -38.488 -6.326 76.108 1.00 79.12 200 GLU A N 1
ATOM 1554 C CA . GLU A 1 200 ? -37.046 -6.243 75.921 1.00 79.12 200 GLU A CA 1
ATOM 1555 C C . GLU A 1 200 ? -36.709 -6.292 74.429 1.00 79.12 200 GLU A C 1
ATOM 1557 O O . GLU A 1 200 ? -37.316 -7.001 73.633 1.00 79.12 200 GLU A O 1
ATOM 1562 N N . GLY A 1 201 ? -35.768 -5.446 74.019 1.00 80.75 201 GLY A N 1
ATOM 1563 C CA . GLY A 1 201 ? -35.460 -5.258 72.604 1.00 80.75 201 GLY A CA 1
ATOM 1564 C C . GLY A 1 201 ? -36.471 -4.433 71.792 1.00 80.75 201 GLY A C 1
ATOM 1565 O O . GLY A 1 201 ? -36.098 -4.062 70.686 1.00 80.75 201 GLY A O 1
ATOM 1566 N N . LYS A 1 202 ? -37.664 -4.055 72.287 1.00 87.50 202 LYS A N 1
ATOM 1567 C CA . LYS A 1 202 ? -38.569 -3.105 71.588 1.00 87.50 202 LYS A CA 1
ATOM 1568 C C . LYS A 1 202 ? -38.289 -1.630 71.929 1.00 87.50 202 LYS A C 1
ATOM 1570 O O . LYS A 1 202 ? -37.720 -1.313 72.985 1.00 87.50 202 LYS A O 1
ATOM 1575 N N . ALA A 1 203 ? -38.683 -0.751 71.002 1.00 88.25 203 ALA A N 1
ATOM 1576 C CA . ALA A 1 203 ? -38.539 0.706 71.036 1.00 88.25 203 ALA A CA 1
ATOM 1577 C C . ALA A 1 203 ? -39.871 1.427 71.321 1.00 88.25 203 ALA A C 1
ATOM 1579 O O . ALA A 1 203 ? -40.932 1.016 70.856 1.00 88.25 203 ALA A O 1
ATOM 1580 N N . ASP A 1 204 ? -39.803 2.530 72.071 1.00 87.00 204 ASP A N 1
ATOM 1581 C CA . ASP A 1 204 ? -40.967 3.298 72.529 1.00 87.00 204 ASP A CA 1
ATOM 1582 C C . ASP A 1 204 ? -41.644 4.075 71.382 1.00 87.00 204 ASP A C 1
ATOM 1584 O O . ASP A 1 204 ? -41.238 5.183 71.023 1.00 87.00 204 ASP A O 1
ATOM 1588 N N . ALA A 1 205 ? -42.711 3.501 70.821 1.00 85.38 205 ALA A N 1
ATOM 1589 C CA . ALA A 1 205 ? -43.510 4.125 69.767 1.00 85.38 205 ALA A CA 1
ATOM 1590 C C . ALA A 1 205 ? -44.256 5.401 70.221 1.00 85.38 205 ALA A C 1
ATOM 1592 O O . ALA A 1 205 ? -44.687 6.178 69.372 1.00 85.38 205 ALA A O 1
ATOM 1593 N N . SER A 1 206 ? -44.366 5.681 71.531 1.00 83.81 206 SER A N 1
ATOM 1594 C CA . SER A 1 206 ? -44.956 6.941 72.021 1.00 83.81 206 SER A CA 1
ATOM 1595 C C . SER A 1 206 ? -44.049 8.165 71.814 1.00 83.81 206 SER A C 1
ATOM 1597 O O . SER A 1 206 ? -44.479 9.294 72.040 1.00 83.81 206 SER A O 1
ATOM 1599 N N . LEU A 1 207 ? -42.809 7.957 71.351 1.00 88.44 207 LEU A N 1
ATOM 1600 C CA . LEU A 1 207 ? -41.879 9.022 70.961 1.00 88.44 207 LEU A CA 1
ATOM 1601 C C . LEU A 1 207 ? -42.131 9.563 69.545 1.00 88.44 207 LEU A C 1
ATOM 1603 O O . LEU A 1 207 ? -41.518 10.564 69.173 1.00 88.44 207 LEU A O 1
ATOM 1607 N N . LEU A 1 208 ? -42.970 8.902 68.740 1.00 93.38 208 LEU A N 1
ATOM 1608 C CA . LEU A 1 208 ? -43.243 9.264 67.345 1.00 93.38 208 LEU A CA 1
ATOM 1609 C C . LEU A 1 208 ? -44.104 10.533 67.242 1.00 93.38 208 LEU A C 1
ATOM 1611 O O . LEU A 1 208 ? -45.129 10.658 67.909 1.00 93.38 208 LEU A O 1
ATOM 1615 N N . ILE A 1 209 ? -43.726 11.450 66.348 1.00 94.75 209 ILE A N 1
ATOM 1616 C CA . ILE A 1 209 ? -44.496 12.661 66.033 1.00 94.75 209 ILE A CA 1
ATOM 1617 C C . ILE A 1 209 ? -45.250 12.422 64.722 1.00 94.75 209 ILE A C 1
ATOM 1619 O O . ILE A 1 209 ? -44.693 12.578 63.634 1.00 94.75 209 ILE A O 1
ATOM 1623 N N . ILE A 1 210 ? -46.514 12.018 64.828 1.00 95.31 210 ILE A N 1
ATOM 1624 C CA . ILE A 1 210 ? -47.409 11.765 63.690 1.00 95.31 210 ILE A CA 1
ATOM 1625 C C . ILE A 1 210 ? -48.378 12.949 63.566 1.00 95.31 210 ILE A C 1
ATOM 1627 O O . ILE A 1 210 ? -48.959 13.368 64.567 1.00 95.31 210 ILE A O 1
ATOM 1631 N N . ASP A 1 211 ? -48.532 13.507 62.363 1.00 94.50 211 ASP A N 1
ATOM 1632 C CA . ASP A 1 211 ? -49.456 14.620 62.112 1.00 94.50 211 ASP A CA 1
ATOM 1633 C C . ASP A 1 211 ? -50.904 14.162 61.835 1.00 94.50 211 ASP A C 1
ATOM 1635 O O . ASP A 1 211 ? -51.217 12.970 61.785 1.00 94.50 211 ASP A O 1
ATOM 1639 N N . SER A 1 212 ? -51.816 15.121 61.646 1.00 92.94 212 SER A N 1
ATOM 1640 C CA . SER A 1 212 ? -53.243 14.863 61.402 1.00 92.94 212 SER A CA 1
ATOM 1641 C C . SER A 1 212 ? -53.560 14.168 60.068 1.00 92.94 212 SER A C 1
ATOM 1643 O O . SER A 1 212 ? -54.709 13.784 59.855 1.00 92.94 212 SER A O 1
ATOM 1645 N N . THR A 1 213 ? -52.576 13.981 59.183 1.00 92.62 213 THR A N 1
ATOM 1646 C CA . THR A 1 213 ? -52.699 13.199 57.938 1.00 92.62 213 THR A CA 1
ATOM 1647 C C . THR A 1 213 ? -52.193 11.758 58.087 1.00 92.62 213 THR A C 1
ATOM 1649 O O . THR A 1 213 ? -52.293 10.964 57.149 1.00 92.62 213 THR A O 1
ATOM 1652 N N . GLY A 1 214 ? -51.645 11.409 59.258 1.00 92.88 214 GLY A N 1
ATOM 1653 C CA . GLY A 1 214 ? -50.944 10.147 59.494 1.00 92.88 214 GLY A CA 1
ATOM 1654 C C . GLY A 1 214 ? -49.478 10.170 59.048 1.00 92.88 214 GLY A C 1
ATOM 1655 O O . GLY A 1 214 ? -48.819 9.131 59.057 1.00 92.88 214 GLY A O 1
ATOM 1656 N N . ARG A 1 215 ? -48.916 11.319 58.657 1.00 96.06 215 ARG A N 1
ATOM 1657 C CA . ARG A 1 215 ? -47.509 11.392 58.249 1.00 96.06 215 ARG A CA 1
ATOM 1658 C C . ARG A 1 215 ? -46.615 11.416 59.487 1.00 96.06 215 ARG A C 1
ATOM 1660 O O . ARG A 1 215 ? -46.767 12.266 60.363 1.00 96.06 215 ARG A O 1
ATOM 1667 N N . LEU A 1 216 ? -45.655 10.495 59.561 1.00 97.31 216 LEU A N 1
ATOM 1668 C CA . LEU A 1 216 ? -44.607 10.521 60.582 1.00 97.31 216 LEU A CA 1
ATOM 1669 C C . LEU A 1 216 ? -43.621 11.645 60.238 1.00 97.31 216 LEU A C 1
ATOM 1671 O O . LEU A 1 216 ? -42.974 11.593 59.196 1.00 97.31 216 LEU A O 1
ATOM 1675 N N . THR A 1 217 ? -43.508 12.661 61.090 1.00 96.00 217 THR A N 1
ATOM 1676 C CA . THR A 1 217 ? -42.716 13.882 60.831 1.00 96.00 217 THR A CA 1
ATOM 1677 C C . THR A 1 217 ? -41.444 13.989 61.672 1.00 96.00 217 THR A C 1
ATOM 1679 O O . THR A 1 217 ? -40.540 14.739 61.310 1.00 96.00 217 THR A O 1
ATOM 1682 N N . GLY A 1 218 ? -41.339 13.239 62.770 1.00 94.75 218 GLY A N 1
ATOM 1683 C CA . GLY A 1 218 ? -40.200 13.313 63.682 1.00 94.75 218 GLY A CA 1
ATOM 1684 C C . GLY A 1 218 ? -40.293 12.337 64.854 1.00 94.75 218 GLY A C 1
ATOM 1685 O O . GLY A 1 218 ? -41.236 11.551 64.960 1.00 94.75 218 GLY A O 1
ATOM 1686 N N . VAL A 1 219 ? -39.348 12.463 65.787 1.00 94.00 219 VAL A N 1
ATOM 1687 C CA . VAL A 1 219 ? -39.401 11.858 67.127 1.00 94.00 219 VAL A CA 1
ATOM 1688 C C . VAL A 1 219 ? -39.069 12.882 68.205 1.00 94.00 219 VAL A C 1
ATOM 1690 O O . VAL A 1 219 ? -38.211 13.742 68.010 1.00 94.00 219 VAL A O 1
ATOM 1693 N N . THR A 1 220 ? -39.716 12.769 69.364 1.00 89.19 220 THR A N 1
ATOM 1694 C CA . THR A 1 220 ? -39.507 13.677 70.504 1.00 89.19 220 THR A CA 1
ATOM 1695 C C . THR A 1 220 ? -38.144 13.489 71.172 1.00 89.19 220 THR A C 1
ATOM 1697 O O . THR A 1 220 ? -37.597 14.442 71.716 1.00 89.19 220 THR A O 1
ATOM 1700 N N . ASP A 1 221 ? -37.594 12.269 71.148 1.00 86.06 221 ASP A N 1
ATOM 1701 C CA . ASP A 1 221 ? -36.253 11.961 71.659 1.00 86.06 221 ASP A CA 1
ATOM 1702 C C . ASP A 1 221 ? -35.632 10.759 70.921 1.00 86.06 221 ASP A C 1
ATOM 1704 O O . ASP A 1 221 ? -35.885 9.593 71.238 1.00 86.06 221 ASP A O 1
ATOM 1708 N N . LYS A 1 222 ? -34.763 11.054 69.948 1.00 87.50 222 LYS A N 1
ATOM 1709 C CA . LYS A 1 222 ? -34.013 10.052 69.169 1.00 87.50 222 LYS A CA 1
ATOM 1710 C C . LYS A 1 222 ? -32.981 9.251 69.976 1.00 87.50 222 LYS A C 1
ATOM 1712 O O . LYS A 1 222 ? -32.538 8.207 69.508 1.00 87.50 222 LYS A O 1
ATOM 1717 N N . TYR A 1 223 ? -32.582 9.714 71.164 1.00 84.31 223 TYR A N 1
ATOM 1718 C CA . TYR A 1 223 ? -31.646 8.993 72.034 1.00 84.31 223 TYR A CA 1
ATOM 1719 C C . TYR A 1 223 ? -32.363 7.964 72.915 1.00 84.31 223 TYR A C 1
ATOM 1721 O O . TYR A 1 223 ? -31.739 6.985 73.331 1.00 84.31 223 TYR A O 1
ATOM 1729 N N . ARG A 1 224 ? -33.666 8.149 73.174 1.00 84.12 224 ARG A N 1
ATOM 1730 C CA . ARG A 1 224 ? -34.526 7.162 73.853 1.00 84.12 224 ARG A CA 1
ATOM 1731 C C . ARG A 1 224 ? -35.161 6.136 72.911 1.00 84.12 224 ARG A C 1
ATOM 1733 O O . ARG A 1 224 ? -35.500 5.050 73.376 1.00 84.12 224 ARG A O 1
ATOM 1740 N N . LEU A 1 225 ? -35.267 6.420 71.611 1.00 89.38 225 LEU A N 1
ATOM 1741 C CA . LEU A 1 225 ? -35.727 5.450 70.610 1.00 89.38 225 LEU A CA 1
ATOM 1742 C C . LEU A 1 225 ? -34.667 4.348 70.386 1.00 89.38 225 LEU A C 1
ATOM 1744 O O . LEU A 1 225 ? -33.795 4.467 69.525 1.00 89.38 225 LEU A O 1
ATOM 1748 N N . LYS A 1 226 ? -34.723 3.280 71.194 1.00 89.00 226 LYS A N 1
ATOM 1749 C CA . LYS A 1 226 ? -33.776 2.152 71.148 1.00 89.00 226 LYS A CA 1
ATOM 1750 C C . LYS A 1 226 ? -34.477 0.801 71.018 1.00 89.00 226 LYS A C 1
ATOM 1752 O O . LYS A 1 226 ? -35.375 0.516 71.807 1.00 89.00 226 LYS A O 1
ATOM 1757 N N . GLY A 1 227 ? -34.002 -0.051 70.110 1.00 90.62 227 GLY A N 1
ATOM 1758 C CA . GLY A 1 227 ? -34.560 -1.383 69.844 1.00 90.62 227 GLY A CA 1
ATOM 1759 C C . GLY A 1 227 ? -35.383 -1.465 68.553 1.00 90.62 227 GLY A C 1
ATOM 1760 O O . GLY A 1 227 ? -35.218 -0.646 67.652 1.00 90.62 227 GLY A O 1
ATOM 1761 N N . SER A 1 228 ? -36.255 -2.466 68.465 1.00 93.50 228 SER A N 1
ATOM 1762 C CA . SER A 1 228 ? -37.142 -2.750 67.338 1.00 93.50 228 SER A CA 1
ATOM 1763 C C . SER A 1 228 ? -38.421 -1.915 67.400 1.00 93.50 228 SER A C 1
ATOM 1765 O O . SER A 1 228 ? -39.095 -1.881 68.433 1.00 93.50 228 SER A O 1
ATOM 1767 N N . LEU A 1 229 ? -38.770 -1.264 66.292 1.00 94.88 229 LEU A N 1
ATOM 1768 C CA . LEU A 1 229 ? -39.946 -0.409 66.153 1.00 94.88 229 LEU A CA 1
ATOM 1769 C C . LEU A 1 229 ? -40.905 -0.974 65.102 1.00 94.88 229 LEU A C 1
ATOM 1771 O O . LEU A 1 229 ? -40.614 -0.941 63.909 1.00 94.88 229 LEU A O 1
ATOM 1775 N N . ALA A 1 230 ? -42.091 -1.406 65.522 1.00 94.38 230 ALA A N 1
ATOM 1776 C CA . ALA A 1 230 ? -43.224 -1.485 64.608 1.00 94.38 230 ALA A CA 1
ATOM 1777 C C . ALA A 1 230 ? -43.870 -0.096 64.522 1.00 94.38 230 ALA A C 1
ATOM 1779 O O . ALA A 1 230 ? -44.278 0.456 65.546 1.00 94.38 230 ALA A O 1
ATOM 1780 N N . LEU A 1 231 ? -43.947 0.484 63.322 1.00 95.75 231 LEU A N 1
ATOM 1781 C CA . LEU A 1 231 ? -44.738 1.696 63.116 1.00 95.75 231 LEU A CA 1
ATOM 1782 C C . LEU A 1 231 ? -46.233 1.330 63.179 1.00 95.75 231 LEU A C 1
ATOM 1784 O O . LEU A 1 231 ? -46.625 0.307 62.616 1.00 95.75 231 LEU A O 1
ATOM 1788 N N . PRO A 1 232 ? -47.080 2.122 63.860 1.00 93.00 232 PRO A N 1
ATOM 1789 C CA . PRO A 1 232 ? -48.501 1.815 63.965 1.00 93.00 232 PRO A CA 1
ATOM 1790 C C . PRO A 1 232 ? -49.216 2.019 62.622 1.00 93.00 232 PRO A C 1
ATOM 1792 O O . PRO A 1 232 ? -48.858 2.906 61.850 1.00 93.00 232 PRO A O 1
ATOM 1795 N N . ASN A 1 233 ? -50.296 1.267 62.386 1.00 92.56 233 ASN A N 1
ATOM 1796 C CA . ASN A 1 233 ? -51.111 1.332 61.157 1.00 92.56 233 ASN A CA 1
ATOM 1797 C C . ASN A 1 233 ? -51.821 2.689 60.929 1.00 92.56 233 ASN A C 1
ATOM 1799 O O . ASN A 1 233 ? -52.540 2.861 59.948 1.00 92.56 233 ASN A O 1
ATOM 1803 N N . THR A 1 234 ? -51.654 3.651 61.839 1.00 93.31 234 THR A N 1
ATOM 1804 C CA . THR A 1 234 ? -52.042 5.057 61.658 1.00 93.31 234 THR A CA 1
ATOM 1805 C C . THR A 1 234 ? -51.020 5.860 60.848 1.00 93.31 234 THR A C 1
ATOM 1807 O O . THR A 1 234 ? -51.331 6.980 60.446 1.00 93.31 234 THR A O 1
ATOM 1810 N N . VAL A 1 235 ? -49.818 5.323 60.595 1.00 97.12 235 VAL A N 1
ATOM 1811 C CA . VAL A 1 235 ? -48.813 5.969 59.741 1.00 97.12 235 VAL A CA 1
ATOM 1812 C C . VAL A 1 235 ? -49.143 5.716 58.268 1.00 97.12 235 VAL A C 1
ATOM 1814 O O . VAL A 1 235 ? -49.182 4.570 57.826 1.00 97.12 235 VAL A O 1
ATOM 1817 N N . THR A 1 236 ? -49.351 6.789 57.506 1.00 96.00 236 THR A N 1
ATOM 1818 C CA . THR A 1 236 ? -49.721 6.779 56.075 1.00 96.00 236 THR A CA 1
ATOM 1819 C C . THR A 1 236 ? -48.546 7.114 55.147 1.00 96.00 236 THR A C 1
ATOM 1821 O O . THR A 1 236 ? -48.514 6.715 53.980 1.00 96.00 236 THR A O 1
ATOM 1824 N N . ALA A 1 237 ? -47.547 7.829 55.669 1.00 97.31 237 ALA A N 1
ATOM 1825 C CA . ALA A 1 237 ? -46.308 8.189 54.986 1.00 97.31 237 ALA A CA 1
ATOM 1826 C C . ALA A 1 237 ? -45.193 8.459 56.009 1.00 97.31 237 ALA A C 1
ATOM 1828 O O . ALA A 1 237 ? -45.458 8.983 57.095 1.00 97.31 237 ALA A O 1
ATOM 1829 N N . ILE A 1 238 ? -43.940 8.174 55.653 1.00 98.19 238 ILE A N 1
ATOM 1830 C CA . ILE A 1 238 ? -42.774 8.585 56.445 1.00 98.19 238 ILE A CA 1
ATOM 1831 C C . ILE A 1 238 ? -42.206 9.867 55.835 1.00 98.19 238 ILE A C 1
ATOM 1833 O O . ILE A 1 238 ? -41.820 9.910 54.668 1.00 98.19 238 ILE A O 1
ATOM 1837 N N . GLY A 1 239 ? -42.198 10.936 56.626 1.00 97.00 239 GLY A N 1
ATOM 1838 C CA . GLY A 1 239 ? -41.724 12.250 56.224 1.00 97.00 239 GLY A CA 1
ATOM 1839 C C . GLY A 1 239 ? -40.206 12.337 56.102 1.00 97.00 239 GLY A C 1
ATOM 1840 O O . GLY A 1 239 ? -39.450 11.562 56.691 1.00 97.00 239 GLY A O 1
ATOM 1841 N N . SER A 1 240 ? -39.763 13.335 55.342 1.00 97.12 240 SER A N 1
ATOM 1842 C CA . SER A 1 240 ? -38.350 13.642 55.160 1.00 97.12 240 SER A CA 1
ATOM 1843 C C . SER A 1 240 ? -37.659 13.849 56.512 1.00 97.12 240 SER A C 1
ATOM 1845 O O . SER A 1 240 ? -38.132 14.629 57.337 1.00 97.12 240 SER A O 1
ATOM 1847 N N . LYS A 1 241 ? -36.536 13.160 56.730 1.00 96.62 241 LYS A N 1
ATOM 1848 C CA . LYS A 1 241 ? -35.721 13.177 57.960 1.00 96.62 241 LYS A CA 1
ATOM 1849 C C . LYS A 1 241 ? -36.409 12.725 59.263 1.00 96.62 241 LYS A C 1
ATOM 1851 O O . LYS A 1 241 ? -35.826 12.883 60.336 1.00 96.62 241 LYS A O 1
ATOM 1856 N N . ALA A 1 242 ? -37.605 12.132 59.204 1.00 96.75 242 ALA A N 1
ATOM 1857 C CA . ALA A 1 242 ? -38.434 11.882 60.391 1.00 96.75 242 ALA A CA 1
ATOM 1858 C C . ALA A 1 242 ? -37.802 10.972 61.471 1.00 96.75 242 ALA A C 1
ATOM 1860 O O . ALA A 1 242 ? -38.148 11.082 62.647 1.00 96.75 242 ALA A O 1
ATOM 1861 N N . LEU A 1 243 ? -36.867 10.095 61.099 1.00 96.69 243 LEU A N 1
ATOM 1862 C CA . LEU A 1 243 ? -36.122 9.207 62.000 1.00 96.69 243 LEU A CA 1
ATOM 1863 C C . LEU A 1 243 ? -34.593 9.363 61.853 1.00 96.69 243 LEU A C 1
ATOM 1865 O O . LEU A 1 243 ? -33.838 8.533 62.354 1.00 96.69 243 LEU A O 1
ATOM 1869 N N . THR A 1 244 ? -34.101 10.437 61.221 1.00 94.81 244 THR A N 1
ATOM 1870 C CA . THR A 1 244 ? -32.659 10.691 61.035 1.00 94.81 244 THR A CA 1
ATOM 1871 C C . THR A 1 244 ? -31.876 10.622 62.355 1.00 94.81 244 THR A C 1
ATOM 1873 O O . THR A 1 244 ? -32.258 11.222 63.363 1.00 94.81 244 THR A O 1
ATOM 1876 N N . LEU A 1 245 ? -30.715 9.956 62.329 1.00 93.94 245 LEU A N 1
ATOM 1877 C CA . LEU A 1 245 ? -29.795 9.781 63.462 1.00 93.94 245 LEU A CA 1
ATOM 1878 C C . LEU A 1 245 ? -30.395 9.038 64.676 1.00 93.94 245 LEU A C 1
ATOM 1880 O O . LEU A 1 245 ? -29.895 9.199 65.793 1.00 93.94 245 LEU A O 1
ATOM 1884 N N . CYS A 1 246 ? -31.413 8.191 64.487 1.00 94.75 246 CYS A N 1
ATOM 1885 C CA . CYS A 1 246 ? -31.883 7.251 65.515 1.00 94.75 246 CYS A CA 1
ATOM 1886 C C . CYS A 1 246 ? -30.924 6.050 65.645 1.00 94.75 246 CYS A C 1
ATOM 1888 O O . CYS A 1 246 ? -31.267 4.911 65.343 1.00 94.75 246 CYS A O 1
ATOM 1890 N N . THR A 1 247 ? -29.686 6.295 66.083 1.00 92.81 247 THR A N 1
ATOM 1891 C CA . THR A 1 247 ? -28.601 5.291 66.111 1.00 92.81 247 THR A CA 1
ATOM 1892 C C . THR A 1 247 ? -28.838 4.113 67.064 1.00 92.81 247 THR A C 1
ATOM 1894 O O . THR A 1 247 ? -28.152 3.102 66.950 1.00 92.81 247 THR A O 1
ATOM 1897 N N . GLY A 1 248 ? -29.800 4.216 67.989 1.00 90.69 248 GLY A N 1
ATOM 1898 C CA . GLY A 1 248 ? -30.218 3.118 68.868 1.00 90.69 248 GLY A CA 1
ATOM 1899 C C . GLY A 1 248 ? -31.306 2.202 68.291 1.00 90.69 248 GLY A C 1
ATOM 1900 O O . GLY A 1 248 ? -31.603 1.170 68.897 1.00 90.69 248 GLY A O 1
ATOM 1901 N N . LEU A 1 249 ? -31.915 2.567 67.161 1.00 94.25 249 LEU A N 1
ATOM 1902 C CA . LEU A 1 249 ? -32.951 1.785 66.490 1.00 94.25 249 LEU A CA 1
ATOM 1903 C C . LEU A 1 249 ? -32.314 0.550 65.834 1.00 94.25 249 LEU A C 1
ATOM 1905 O O . LEU A 1 249 ? -31.444 0.701 64.979 1.00 94.25 249 LEU A O 1
ATOM 1909 N N . THR A 1 250 ? -32.724 -0.657 66.231 1.00 94.06 250 THR A N 1
ATOM 1910 C CA . THR A 1 250 ? -32.131 -1.918 65.742 1.00 94.06 250 THR A CA 1
ATOM 1911 C C . THR A 1 250 ? -32.907 -2.528 64.584 1.00 94.06 250 THR A C 1
ATOM 1913 O O . THR A 1 250 ? -32.311 -3.119 63.690 1.00 94.06 250 THR A O 1
ATOM 1916 N N . SER A 1 251 ? -34.226 -2.357 64.540 1.00 95.31 251 SER A N 1
ATOM 1917 C CA . SER A 1 251 ? -35.023 -2.746 63.377 1.00 95.31 251 SER A CA 1
ATOM 1918 C C . SER A 1 251 ? -36.293 -1.917 63.247 1.00 95.31 251 SER A C 1
ATOM 1920 O O . SER A 1 251 ? -36.776 -1.354 64.231 1.00 95.31 251 SER A O 1
ATOM 1922 N N . VAL A 1 252 ? -36.839 -1.840 62.033 1.00 96.19 252 VAL A N 1
ATOM 1923 C CA . VAL A 1 252 ? -38.125 -1.182 61.768 1.00 96.19 252 VAL A CA 1
ATOM 1924 C C . VAL A 1 252 ? -39.044 -2.058 60.920 1.00 96.19 252 VAL A C 1
ATOM 1926 O O . VAL A 1 252 ? -38.616 -2.651 59.930 1.00 96.19 252 VAL A O 1
ATOM 1929 N N . ILE A 1 253 ? -40.319 -2.113 61.304 1.00 96.94 253 ILE A N 1
ATOM 1930 C CA . ILE A 1 253 ? -41.406 -2.677 60.504 1.00 96.94 253 ILE A CA 1
ATOM 1931 C C . ILE A 1 253 ? -42.293 -1.518 60.051 1.00 96.94 253 ILE A C 1
ATOM 1933 O O . ILE A 1 253 ? -42.897 -0.824 60.873 1.00 96.94 253 ILE A O 1
ATOM 1937 N N . ILE A 1 254 ? -42.340 -1.307 58.739 1.00 97.44 254 ILE A N 1
ATOM 1938 C CA . ILE A 1 254 ? -43.163 -0.303 58.068 1.00 97.44 254 ILE A CA 1
ATOM 1939 C C . ILE A 1 254 ? -44.444 -1.015 57.593 1.00 97.44 254 ILE A C 1
ATOM 1941 O O . ILE A 1 254 ? -44.336 -1.920 56.767 1.00 97.44 254 ILE A O 1
ATOM 1945 N N . PRO A 1 255 ? -45.637 -0.676 58.115 1.00 96.94 255 PRO A N 1
ATOM 1946 C CA . PRO A 1 255 ? -46.877 -1.383 57.796 1.00 96.94 255 PRO A CA 1
ATOM 1947 C C . PRO A 1 255 ? -47.414 -1.044 56.401 1.00 96.94 255 PRO A C 1
ATOM 1949 O O . PRO A 1 255 ? -47.104 0.001 55.830 1.00 96.94 255 PRO A O 1
ATOM 1952 N N . ASP A 1 256 ? -48.319 -1.890 55.904 1.00 96.81 256 ASP A N 1
ATOM 1953 C CA . ASP A 1 256 ? -49.022 -1.724 54.621 1.00 96.81 256 ASP A CA 1
ATOM 1954 C C . ASP A 1 256 ? -49.922 -0.467 54.551 1.00 96.81 256 ASP A C 1
ATOM 1956 O O . ASP A 1 256 ? -50.489 -0.177 53.501 1.00 96.81 256 ASP A O 1
ATOM 1960 N N . SER A 1 257 ? -50.072 0.306 55.632 1.00 96.50 257 SER A N 1
ATOM 1961 C CA . SER A 1 257 ? -50.705 1.632 55.588 1.00 96.50 257 SER A CA 1
ATOM 1962 C C . SER A 1 257 ? -49.793 2.716 54.994 1.00 96.50 257 SER A C 1
ATOM 1964 O O . SER A 1 257 ? -50.289 3.767 54.588 1.00 96.50 257 SER A O 1
ATOM 1966 N N . VAL A 1 258 ? -48.475 2.486 54.938 1.00 98.06 258 VAL A N 1
ATOM 1967 C CA . VAL A 1 258 ? -47.489 3.459 54.451 1.00 98.06 258 VAL A CA 1
ATOM 1968 C C . VAL A 1 258 ? -47.363 3.400 52.931 1.00 98.06 258 VAL A C 1
ATOM 1970 O O . VAL A 1 258 ? -47.124 2.343 52.356 1.00 98.06 258 VAL A O 1
ATOM 1973 N N . THR A 1 259 ? -47.456 4.565 52.290 1.00 96.81 259 THR A N 1
ATOM 1974 C CA . THR A 1 259 ? -47.360 4.719 50.826 1.00 96.81 259 THR A CA 1
ATOM 1975 C C . THR A 1 259 ? -46.008 5.246 50.338 1.00 96.81 259 THR A C 1
ATOM 1977 O O . THR A 1 259 ? -45.621 4.984 49.205 1.00 96.81 259 THR A O 1
ATOM 1980 N N . SER A 1 260 ? -45.264 5.982 51.168 1.00 97.38 260 SER A N 1
ATOM 1981 C CA . SER A 1 260 ? -44.011 6.641 50.767 1.00 97.38 260 SER A CA 1
ATOM 1982 C C . SER A 1 260 ? -43.012 6.768 51.919 1.00 97.38 260 SER A C 1
ATOM 1984 O O . SER A 1 260 ? -43.400 6.943 53.080 1.00 97.38 260 SER A O 1
ATOM 1986 N N . ILE A 1 261 ? -41.719 6.706 51.585 1.00 98.38 261 ILE A N 1
ATOM 1987 C CA . ILE A 1 261 ? -40.592 6.918 52.505 1.00 98.38 261 ILE A CA 1
ATOM 1988 C C . ILE A 1 261 ? -39.753 8.090 51.980 1.00 98.38 261 ILE A C 1
ATOM 1990 O O . ILE A 1 261 ? -38.989 7.927 51.033 1.00 98.38 261 ILE A O 1
ATOM 1994 N N . GLY A 1 262 ? -39.925 9.276 52.569 1.00 97.81 262 GLY A N 1
ATOM 1995 C CA . GLY A 1 262 ? -39.357 10.532 52.064 1.00 97.81 262 GLY A CA 1
ATOM 1996 C C . GLY A 1 262 ? -37.870 10.771 52.361 1.00 97.81 262 GLY A C 1
ATOM 1997 O O . GLY A 1 262 ? -37.259 10.103 53.197 1.00 97.81 262 GLY A O 1
ATOM 1998 N N . TYR A 1 263 ? -37.313 11.789 51.695 1.00 97.75 263 TYR A N 1
ATOM 1999 C CA . TYR A 1 263 ? -35.909 12.217 51.742 1.00 97.75 263 TYR A CA 1
ATOM 2000 C C . TYR A 1 263 ? -35.215 12.026 53.099 1.00 97.75 263 TYR A C 1
ATOM 2002 O O . TYR A 1 263 ? -35.604 12.638 54.100 1.00 97.75 263 TYR A O 1
ATOM 2010 N N . GLN A 1 264 ? -34.150 11.222 53.136 1.00 97.62 264 GLN A N 1
ATOM 2011 C CA . GLN A 1 264 ? -33.327 10.983 54.333 1.00 97.62 264 GLN A CA 1
ATOM 2012 C C . GLN A 1 264 ? -34.085 10.467 55.584 1.00 97.62 264 GLN A C 1
ATOM 2014 O O . GLN A 1 264 ? -33.570 10.592 56.699 1.00 97.62 264 GLN A O 1
ATOM 2019 N N . ALA A 1 265 ? -35.279 9.871 55.436 1.00 97.69 265 ALA A N 1
ATOM 2020 C CA . ALA A 1 265 ? -36.138 9.401 56.536 1.00 97.69 265 ALA A CA 1
ATOM 2021 C C . ALA A 1 265 ? -35.392 8.689 57.684 1.00 97.69 265 ALA A C 1
ATOM 2023 O O . ALA A 1 265 ? -35.552 9.080 58.835 1.00 97.69 265 ALA A O 1
ATOM 2024 N N . PHE A 1 266 ? -34.545 7.707 57.372 1.00 96.88 266 PHE A N 1
ATOM 2025 C CA . PHE A 1 266 ? -33.733 6.906 58.296 1.00 96.88 266 PHE A CA 1
ATOM 2026 C C . PHE A 1 266 ? -32.224 7.207 58.179 1.00 96.88 266 PHE A C 1
ATOM 2028 O O . PHE A 1 266 ? -31.391 6.395 58.583 1.00 96.88 266 PHE A O 1
ATOM 2035 N N . TYR A 1 267 ? -31.842 8.368 57.636 1.00 96.38 267 TYR A N 1
ATOM 2036 C CA . TYR A 1 267 ? -30.438 8.725 57.403 1.00 96.38 267 TYR A CA 1
ATOM 2037 C C . TYR A 1 267 ? -29.575 8.583 58.669 1.00 96.38 267 TYR A C 1
ATOM 2039 O O . TYR A 1 267 ? -29.927 9.096 59.736 1.00 96.38 267 TYR A O 1
ATOM 2047 N N . LEU A 1 268 ? -28.446 7.878 58.549 1.00 94.50 268 LEU A N 1
ATOM 2048 C CA . LEU A 1 268 ? -27.522 7.543 59.643 1.00 94.50 268 LEU A CA 1
ATOM 2049 C C . LEU A 1 268 ? -28.180 6.838 60.853 1.00 94.50 268 LEU A C 1
ATOM 2051 O O . LEU A 1 268 ? -27.725 6.993 61.990 1.00 94.50 268 LEU A O 1
ATOM 2055 N N . CYS A 1 269 ? -29.210 6.011 60.639 1.00 93.88 269 CYS A N 1
ATOM 2056 C CA . CYS A 1 269 ? -29.693 5.049 61.642 1.00 93.88 269 CYS A CA 1
ATOM 2057 C C . CYS A 1 269 ? -28.734 3.854 61.763 1.00 93.88 269 CYS A C 1
ATOM 2059 O O . CYS A 1 269 ? -29.049 2.724 61.396 1.00 93.88 269 CYS A O 1
ATOM 2061 N N . THR A 1 270 ? -27.528 4.109 62.275 1.00 92.75 270 THR A N 1
ATOM 2062 C CA . THR A 1 270 ? -26.412 3.148 62.268 1.00 92.75 270 THR A CA 1
ATOM 2063 C C . THR A 1 270 ? -26.676 1.851 63.041 1.00 92.75 270 THR A C 1
ATOM 2065 O O . THR A 1 270 ? -25.979 0.867 62.806 1.00 92.75 270 THR A O 1
ATOM 2068 N N . GLY A 1 271 ? -27.664 1.822 63.939 1.00 91.75 271 GLY A N 1
ATOM 2069 C CA . GLY A 1 271 ? -28.076 0.622 64.667 1.00 91.75 271 GLY A CA 1
ATOM 2070 C C . GLY A 1 271 ? -28.888 -0.386 63.847 1.00 91.75 271 GLY A C 1
ATOM 2071 O O . GLY A 1 271 ? -28.986 -1.535 64.274 1.00 91.75 271 GLY A O 1
ATOM 2072 N N . LEU A 1 272 ? -29.451 0.004 62.693 1.00 93.12 272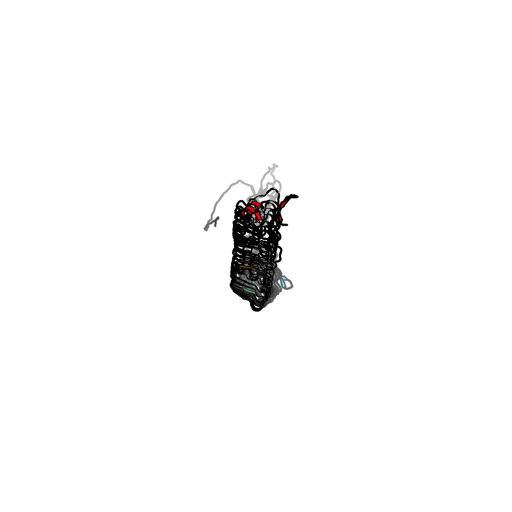 LEU A N 1
ATOM 2073 C CA . LEU A 1 272 ? -30.392 -0.836 61.948 1.00 93.12 272 LEU A CA 1
ATOM 2074 C C . LEU A 1 272 ? -29.726 -2.099 61.381 1.00 93.12 272 LEU A C 1
ATOM 2076 O O . LEU A 1 272 ? -28.820 -2.019 60.551 1.00 93.12 272 LEU A O 1
ATOM 2080 N N . THR A 1 273 ? -30.242 -3.256 61.796 1.00 93.00 273 THR A N 1
ATOM 2081 C CA . THR A 1 273 ? -29.903 -4.606 61.315 1.00 93.00 273 THR A CA 1
ATOM 2082 C C . THR A 1 273 ? -31.079 -5.317 60.634 1.00 93.00 273 THR A C 1
ATOM 2084 O O . THR A 1 273 ? -30.876 -6.384 60.057 1.00 93.00 273 THR A O 1
ATOM 2087 N N . GLY A 1 274 ? -32.290 -4.741 60.653 1.00 92.38 274 GLY A N 1
ATOM 2088 C CA . GLY A 1 274 ? -33.467 -5.270 59.949 1.00 92.38 274 GLY A CA 1
ATOM 2089 C C . GLY A 1 274 ? -34.461 -4.183 59.523 1.00 92.38 274 GLY A C 1
ATOM 2090 O O . GLY A 1 274 ? -34.794 -3.299 60.313 1.00 92.38 274 GLY A O 1
ATOM 2091 N N . VAL A 1 275 ? -34.957 -4.256 58.286 1.00 95.25 275 VAL A N 1
ATOM 2092 C CA . VAL A 1 275 ? -35.977 -3.348 57.732 1.00 95.25 275 VAL A CA 1
ATOM 2093 C C . VAL A 1 275 ? -37.027 -4.175 56.990 1.00 95.25 275 VAL A C 1
ATOM 2095 O O . VAL A 1 275 ? -36.689 -4.877 56.039 1.00 95.25 275 VAL A O 1
ATOM 2098 N N . THR A 1 276 ? -38.293 -4.056 57.390 1.00 96.38 276 THR A N 1
ATOM 2099 C CA . THR A 1 276 ? -39.445 -4.603 56.655 1.00 96.38 276 THR A CA 1
ATOM 2100 C C . THR A 1 276 ? -40.230 -3.453 56.034 1.00 96.38 276 THR A C 1
ATOM 2102 O O . THR A 1 276 ? -40.609 -2.521 56.746 1.00 96.38 276 THR A O 1
ATOM 2105 N N . ILE A 1 277 ? -40.474 -3.517 54.724 1.00 97.25 277 ILE A N 1
ATOM 2106 C CA . ILE A 1 277 ? -41.190 -2.497 53.944 1.00 97.25 277 ILE A CA 1
ATOM 2107 C C . ILE A 1 277 ? -42.588 -3.024 53.592 1.00 97.25 277 ILE A C 1
ATOM 2109 O O . ILE A 1 277 ? -42.710 -4.148 53.111 1.00 97.25 277 ILE A O 1
ATOM 2113 N N . GLY A 1 278 ? -43.625 -2.217 53.831 1.00 95.81 278 GLY A N 1
ATOM 2114 C CA . GLY A 1 278 ? -45.016 -2.568 53.539 1.00 95.81 278 GLY A CA 1
ATOM 2115 C C . GLY A 1 278 ? -45.322 -2.644 52.039 1.00 95.81 278 GLY A C 1
ATOM 2116 O O . GLY A 1 278 ? -44.789 -1.879 51.234 1.00 95.81 278 GLY A O 1
ATOM 2117 N N . ASN A 1 279 ? -46.242 -3.532 51.673 1.00 96.00 279 ASN A N 1
ATOM 2118 C CA . ASN A 1 279 ? -46.606 -3.916 50.304 1.00 96.00 279 ASN A CA 1
ATOM 2119 C C . ASN A 1 279 ? -47.442 -2.865 49.545 1.00 96.00 279 ASN A C 1
ATOM 2121 O O . ASN A 1 279 ? -47.938 -3.146 48.459 1.00 96.00 279 ASN A O 1
ATOM 2125 N N . ASN A 1 280 ? -47.612 -1.669 50.117 1.00 97.12 280 ASN A N 1
ATOM 2126 C CA . ASN A 1 280 ? -48.245 -0.509 49.482 1.00 97.12 280 ASN A CA 1
ATOM 2127 C C . ASN A 1 280 ? -47.288 0.693 49.356 1.00 97.12 280 ASN A C 1
ATOM 2129 O O . ASN A 1 280 ? -47.700 1.749 48.873 1.00 97.12 280 ASN A O 1
ATOM 2133 N N . VAL A 1 281 ? -46.017 0.559 49.761 1.00 98.00 281 VAL A N 1
ATOM 2134 C CA . VAL A 1 281 ? -45.013 1.612 49.551 1.00 98.00 281 VAL A CA 1
ATOM 2135 C C . VAL A 1 281 ? -44.707 1.694 48.057 1.00 98.00 281 VAL A C 1
ATOM 2137 O O . VAL A 1 281 ? -44.255 0.712 47.472 1.00 98.00 281 VAL A O 1
ATOM 2140 N N . THR A 1 282 ? -44.943 2.851 47.439 1.00 97.06 282 THR A N 1
ATOM 2141 C CA . THR A 1 282 ? -44.726 3.083 46.000 1.00 97.06 282 THR A CA 1
ATOM 2142 C C . THR A 1 282 ? -43.442 3.849 45.693 1.00 97.06 282 THR A C 1
ATOM 2144 O O . THR A 1 282 ? -42.942 3.779 44.567 1.00 97.06 282 THR A O 1
ATOM 2147 N N . GLU A 1 283 ? -42.881 4.546 46.683 1.00 96.62 283 GLU A N 1
ATOM 2148 C CA . GLU A 1 283 ? -41.703 5.400 46.535 1.00 96.62 283 GLU A CA 1
ATOM 2149 C C . GLU A 1 283 ? -40.785 5.329 47.764 1.00 96.62 283 GLU A C 1
ATOM 2151 O O . GLU A 1 283 ? -41.222 5.490 48.909 1.00 96.62 283 GLU A O 1
ATOM 2156 N N . ILE A 1 284 ? -39.491 5.136 47.498 1.00 97.94 284 ILE A N 1
ATOM 2157 C CA . ILE A 1 284 ? -38.399 5.271 48.465 1.00 97.94 284 ILE A CA 1
ATOM 2158 C C . ILE A 1 284 ? -37.487 6.380 47.943 1.00 97.94 284 ILE A C 1
ATOM 2160 O O . ILE A 1 284 ? -36.891 6.243 46.879 1.00 97.94 284 ILE A O 1
ATOM 2164 N N . ASP A 1 285 ? -37.431 7.500 48.650 1.00 98.12 285 ASP A N 1
ATOM 2165 C CA . ASP A 1 285 ? -36.876 8.762 48.155 1.00 98.12 285 ASP A CA 1
ATOM 2166 C C . ASP A 1 285 ? -35.351 8.899 48.385 1.00 98.12 285 ASP A C 1
ATOM 2168 O O . ASP A 1 285 ? -34.704 8.014 48.953 1.00 98.12 285 ASP A O 1
ATOM 2172 N N . GLU A 1 286 ? -34.750 10.000 47.919 1.00 97.81 286 GLU A N 1
ATOM 2173 C CA . GLU A 1 286 ? -33.295 10.218 47.980 1.00 97.81 286 GLU A CA 1
ATOM 2174 C C . GLU A 1 286 ? -32.737 10.083 49.414 1.00 97.81 286 GLU A C 1
ATOM 2176 O O . GLU A 1 286 ? -33.250 10.640 50.392 1.00 97.81 286 GLU A O 1
ATOM 2181 N N . GLY A 1 287 ? -31.665 9.299 49.545 1.00 96.75 287 GLY A N 1
ATOM 2182 C CA . GLY A 1 287 ? -30.960 9.050 50.802 1.00 96.75 287 GLY A CA 1
ATOM 2183 C C . GLY A 1 287 ? -31.794 8.391 51.908 1.00 96.75 287 GLY A C 1
ATOM 2184 O O . GLY A 1 287 ? -31.334 8.385 53.051 1.00 96.75 287 GLY A O 1
ATOM 2185 N N . ALA A 1 288 ? -32.994 7.862 51.615 1.00 97.62 288 ALA A N 1
ATOM 2186 C CA . ALA A 1 288 ? -33.991 7.430 52.604 1.00 97.62 288 ALA A CA 1
ATOM 2187 C C . ALA A 1 288 ? -33.443 6.553 53.743 1.00 97.62 288 ALA A C 1
ATOM 2189 O O . ALA A 1 288 ? -33.844 6.755 54.885 1.00 97.62 288 ALA A O 1
ATOM 2190 N N . PHE A 1 289 ? -32.508 5.641 53.468 1.00 96.00 289 PHE A N 1
ATOM 2191 C CA . PHE A 1 289 ? -31.823 4.816 54.469 1.00 96.00 289 PHE A CA 1
ATOM 2192 C C . PHE A 1 289 ? -30.288 4.967 54.429 1.00 96.00 289 PHE A C 1
ATOM 2194 O O . PHE A 1 289 ? -29.573 4.152 55.015 1.00 96.00 289 PHE A O 1
ATOM 2201 N N . SER A 1 290 ? -29.749 5.995 53.763 1.00 95.19 290 SER A N 1
ATOM 2202 C CA . SER A 1 290 ? -28.298 6.161 53.593 1.00 95.19 290 SER A CA 1
ATOM 2203 C C . SER A 1 290 ? -27.557 6.172 54.942 1.00 95.19 290 SER A C 1
ATOM 2205 O O . SER A 1 290 ? -27.985 6.801 55.915 1.00 95.19 290 SER A O 1
ATOM 2207 N N . GLY A 1 291 ? -26.448 5.433 55.022 1.00 91.75 291 GLY A N 1
ATOM 2208 C CA . GLY A 1 291 ? -25.645 5.289 56.239 1.00 91.75 291 GLY A CA 1
ATOM 2209 C C . GLY A 1 291 ? -26.147 4.253 57.259 1.00 91.75 291 GLY A C 1
ATOM 2210 O O . GLY A 1 291 ? -25.632 4.215 58.378 1.00 91.75 291 GLY A O 1
ATOM 2211 N N . CYS A 1 292 ? -27.104 3.386 56.912 1.00 91.44 292 CYS A N 1
ATOM 2212 C CA . CYS A 1 292 ? -27.502 2.242 57.748 1.00 91.44 292 CYS A CA 1
ATOM 2213 C C . CYS A 1 292 ? -26.495 1.075 57.633 1.00 91.44 292 CYS A C 1
ATOM 2215 O O . CYS A 1 292 ? -26.792 0.012 57.094 1.00 91.44 292 CYS A O 1
ATOM 2217 N N . TYR A 1 293 ? -25.273 1.281 58.143 1.00 88.94 293 TYR A N 1
ATOM 2218 C CA . TYR A 1 293 ? -24.091 0.421 57.929 1.00 88.94 293 TYR A CA 1
ATOM 2219 C C . TYR A 1 293 ? -24.244 -1.079 58.269 1.00 88.94 293 TYR A C 1
ATOM 2221 O O . TYR A 1 293 ? -23.420 -1.881 57.818 1.00 88.94 293 TYR A O 1
ATOM 2229 N N . ASN A 1 294 ? -25.240 -1.453 59.079 1.00 89.19 294 ASN A N 1
ATOM 2230 C CA . ASN A 1 294 ? -25.358 -2.768 59.717 1.00 89.19 294 ASN A CA 1
ATOM 2231 C C . ASN A 1 294 ? -26.490 -3.660 59.164 1.00 89.19 294 ASN A C 1
ATOM 2233 O O . ASN A 1 294 ? -26.617 -4.801 59.610 1.00 89.19 294 ASN A O 1
ATOM 2237 N N . LEU A 1 295 ? -27.278 -3.202 58.182 1.00 89.12 295 LEU A N 1
ATOM 2238 C CA . LEU A 1 295 ? -28.301 -4.047 57.557 1.00 89.12 295 LEU A CA 1
ATOM 2239 C C . LEU A 1 295 ? -27.640 -5.131 56.690 1.00 89.12 295 LEU A C 1
ATOM 2241 O O . LEU A 1 295 ? -26.770 -4.824 55.876 1.00 89.12 295 LEU A O 1
ATOM 2245 N N . MET A 1 296 ? -28.050 -6.391 56.871 1.00 88.62 296 MET A N 1
ATOM 2246 C CA . MET A 1 296 ? -27.474 -7.548 56.163 1.00 88.62 296 MET A CA 1
ATOM 2247 C C . MET A 1 296 ? -28.245 -7.956 54.903 1.00 88.62 296 MET A C 1
ATOM 2249 O O . MET A 1 296 ? -27.642 -8.446 53.950 1.00 88.62 296 MET A O 1
ATOM 2253 N N . SER A 1 297 ? -29.559 -7.744 54.881 1.00 91.12 297 SER A N 1
ATOM 2254 C CA . SER A 1 297 ? -30.435 -8.040 53.745 1.00 91.12 297 SER A CA 1
ATOM 2255 C C . SER A 1 297 ? -31.589 -7.042 53.682 1.00 91.12 297 SER A C 1
ATOM 2257 O O . SER A 1 297 ? -32.004 -6.502 54.710 1.00 91.12 297 SER A O 1
ATOM 2259 N N . ILE A 1 298 ? -32.120 -6.787 52.484 1.00 92.56 298 ILE A N 1
ATOM 2260 C CA . ILE A 1 298 ? -33.345 -5.995 52.315 1.00 92.56 298 ILE A CA 1
ATOM 2261 C C . ILE A 1 298 ? -34.203 -6.518 51.160 1.00 92.56 298 ILE A C 1
ATOM 2263 O O . ILE A 1 298 ? -33.690 -6.905 50.108 1.00 92.56 298 ILE A O 1
ATOM 2267 N N . THR A 1 299 ? -35.520 -6.495 51.358 1.00 94.00 299 THR A N 1
ATOM 2268 C CA . THR A 1 299 ? -36.518 -6.802 50.329 1.00 94.00 299 THR A CA 1
ATOM 2269 C C . THR A 1 299 ? -37.321 -5.546 50.031 1.00 94.00 299 THR A C 1
ATOM 2271 O O . THR A 1 299 ? -37.925 -4.958 50.928 1.00 94.00 299 THR A O 1
ATOM 2274 N N . ILE A 1 300 ? -37.318 -5.143 48.766 1.00 95.12 300 ILE A N 1
ATOM 2275 C CA . ILE A 1 300 ? -38.069 -4.009 48.235 1.00 95.12 300 ILE A CA 1
ATOM 2276 C C . ILE A 1 300 ? -39.297 -4.602 47.523 1.00 95.12 300 ILE A C 1
ATOM 2278 O O . ILE A 1 300 ? -39.105 -5.333 46.552 1.00 95.12 300 ILE A O 1
ATOM 2282 N N . PRO A 1 301 ? -40.533 -4.375 48.005 1.00 95.00 301 PRO A N 1
ATOM 2283 C CA . PRO A 1 301 ? -41.715 -5.064 47.487 1.00 95.00 301 PRO A CA 1
ATOM 2284 C C . PRO A 1 301 ? -42.101 -4.604 46.075 1.00 95.00 301 PRO A C 1
ATOM 2286 O O . PRO A 1 301 ? -41.774 -3.494 45.655 1.00 95.00 301 PRO A O 1
ATOM 2289 N N . ASP A 1 302 ? -42.863 -5.445 45.367 1.00 93.94 302 ASP A N 1
ATOM 2290 C CA . ASP A 1 302 ? -43.345 -5.206 43.994 1.00 93.94 302 ASP A CA 1
ATOM 2291 C C . ASP A 1 302 ? -44.210 -3.938 43.838 1.00 93.94 302 ASP A C 1
ATOM 2293 O O . ASP A 1 302 ? -44.454 -3.502 42.717 1.00 93.94 302 ASP A O 1
ATOM 2297 N N . SER A 1 303 ? -44.657 -3.321 44.936 1.00 96.25 303 SER A N 1
ATOM 2298 C CA . SER A 1 303 ? -45.356 -2.031 44.933 1.00 96.25 303 SER A CA 1
ATOM 2299 C C . SER A 1 303 ? -44.443 -0.831 44.668 1.00 96.25 303 SER A C 1
ATOM 2301 O O . SER A 1 303 ? -44.925 0.201 44.200 1.00 96.25 303 SER A O 1
ATOM 2303 N N . VAL A 1 304 ? -43.143 -0.932 44.974 1.00 96.81 304 VAL A N 1
ATOM 2304 C CA . VAL A 1 304 ? -42.199 0.186 44.845 1.00 96.81 304 VAL A CA 1
ATOM 2305 C C . VAL A 1 304 ? -41.909 0.427 43.369 1.00 96.81 304 VAL A C 1
ATOM 2307 O O . VAL A 1 304 ? -41.403 -0.446 42.676 1.00 96.81 304 VAL A O 1
ATOM 2310 N N . THR A 1 305 ? -42.191 1.639 42.897 1.00 95.25 305 THR A N 1
ATOM 2311 C CA . THR A 1 305 ? -41.992 2.048 41.497 1.00 95.25 305 THR A CA 1
ATOM 2312 C C . THR A 1 305 ? -40.700 2.832 41.276 1.00 95.25 305 THR A C 1
ATOM 2314 O O . THR A 1 305 ? -40.098 2.746 40.202 1.00 95.25 305 THR A O 1
ATOM 2317 N N . LYS A 1 306 ? -40.260 3.569 42.306 1.00 96.25 306 LYS A N 1
ATOM 2318 C CA . LYS A 1 306 ? -39.075 4.434 42.311 1.00 96.25 306 LYS A CA 1
ATOM 2319 C C . LYS A 1 306 ? -38.233 4.195 43.567 1.00 96.25 306 LYS A C 1
ATOM 2321 O O . LYS A 1 306 ? -38.737 4.301 44.687 1.00 96.25 306 LYS A O 1
ATOM 2326 N N . ILE A 1 307 ? -36.935 3.991 43.354 1.00 96.81 307 ILE A N 1
ATOM 2327 C CA . ILE A 1 307 ? -35.869 4.169 44.348 1.00 96.81 307 ILE A CA 1
ATOM 2328 C C . ILE A 1 307 ? -35.121 5.467 44.000 1.00 96.81 307 ILE A C 1
ATOM 2330 O O . ILE A 1 307 ? -34.770 5.680 42.840 1.00 96.81 307 ILE A O 1
ATOM 2334 N N . GLY A 1 308 ? -34.912 6.347 44.977 1.00 96.81 308 GLY A N 1
ATOM 2335 C CA . GLY A 1 308 ? -34.199 7.617 44.827 1.00 96.81 308 GLY A CA 1
ATOM 2336 C C . GLY A 1 308 ? -32.675 7.488 44.878 1.00 96.81 308 GLY A C 1
ATOM 2337 O O . GLY A 1 308 ? -32.120 6.434 45.199 1.00 96.81 308 GLY A O 1
ATOM 2338 N N . ASP A 1 309 ? -31.995 8.588 44.568 1.00 96.88 309 ASP A N 1
ATOM 2339 C CA . ASP A 1 309 ? -30.532 8.654 44.561 1.00 96.88 309 ASP A CA 1
ATOM 2340 C C . ASP A 1 309 ? -29.982 8.388 45.975 1.00 96.88 309 ASP A C 1
ATOM 2342 O O . ASP A 1 309 ? -30.592 8.764 46.978 1.00 96.88 309 ASP A O 1
ATOM 2346 N N . PHE A 1 310 ? -28.858 7.682 46.090 1.00 95.88 310 PHE A N 1
ATOM 2347 C CA . PHE A 1 310 ? -28.237 7.295 47.371 1.00 95.88 310 PHE A CA 1
ATOM 2348 C C . PHE A 1 310 ? -29.146 6.557 48.387 1.00 95.88 310 PHE A C 1
ATOM 2350 O O . PHE A 1 310 ? -28.746 6.409 49.544 1.00 95.88 310 PHE A O 1
ATOM 2357 N N . ALA A 1 311 ? -30.350 6.091 48.018 1.00 96.06 311 ALA A N 1
ATOM 2358 C CA . ALA A 1 311 ? -31.374 5.631 48.971 1.00 96.06 311 ALA A CA 1
ATOM 2359 C C . ALA A 1 311 ? -30.894 4.540 49.949 1.00 96.06 311 ALA A C 1
ATOM 2361 O O . ALA A 1 311 ? -31.253 4.583 51.128 1.00 96.06 311 ALA A O 1
ATOM 2362 N N . PHE A 1 312 ? -30.036 3.627 49.486 1.00 93.62 312 PHE A N 1
ATOM 2363 C CA . PHE A 1 312 ? -29.377 2.572 50.262 1.00 93.62 312 PHE A CA 1
ATOM 2364 C C . PHE A 1 312 ? -27.838 2.689 50.207 1.00 93.62 312 PHE A C 1
ATOM 2366 O O . PHE A 1 312 ? -27.116 1.699 50.304 1.00 93.62 312 PHE A O 1
ATOM 2373 N N . SER A 1 313 ? -27.307 3.908 50.059 1.00 92.25 313 SER A N 1
ATOM 2374 C CA . SER A 1 313 ? -25.859 4.154 50.054 1.00 92.25 313 SER A CA 1
ATOM 2375 C C . SER A 1 313 ? -25.224 3.895 51.431 1.00 92.25 313 SER A C 1
ATOM 2377 O O . SER A 1 313 ? -25.758 4.260 52.484 1.00 92.25 313 SER A O 1
ATOM 2379 N N . GLY A 1 314 ? -24.042 3.283 51.417 1.00 83.75 314 GLY A N 1
ATOM 2380 C CA . GLY A 1 314 ? -23.155 3.077 52.554 1.00 83.75 314 GLY A CA 1
ATOM 2381 C C . GLY A 1 314 ? -23.305 1.737 53.277 1.00 83.75 314 GLY A C 1
ATOM 2382 O O . GLY A 1 314 ? -22.756 1.603 54.370 1.00 83.75 314 GLY A O 1
ATOM 2383 N N . PHE A 1 315 ? -24.026 0.744 52.749 1.00 84.81 315 PHE A N 1
ATOM 2384 C CA . PHE A 1 315 ? -24.382 -0.455 53.523 1.00 84.81 315 PHE A CA 1
ATOM 2385 C 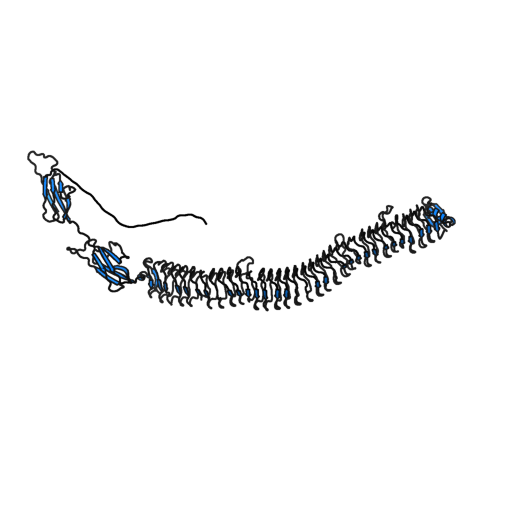C . PHE A 1 315 ? -23.247 -1.494 53.541 1.00 84.81 315 PHE A C 1
ATOM 2387 O O . PHE A 1 315 ? -23.277 -2.524 52.872 1.00 84.81 315 PHE A O 1
ATOM 2394 N N . LYS A 1 316 ? -22.251 -1.249 54.399 1.00 83.00 316 LYS A N 1
ATOM 2395 C CA . LYS A 1 316 ? -21.035 -2.071 54.593 1.00 83.00 316 LYS A CA 1
ATOM 2396 C C . LYS A 1 316 ? -21.280 -3.522 55.046 1.00 83.00 316 LYS A C 1
ATOM 2398 O O . LYS A 1 316 ? -20.318 -4.284 55.180 1.00 83.00 316 LYS A O 1
ATOM 2403 N N . SER A 1 317 ? -22.524 -3.905 55.316 1.00 86.62 317 SER A N 1
ATOM 2404 C CA . SER A 1 317 ? -22.918 -5.238 55.792 1.00 86.62 317 SER A CA 1
ATOM 2405 C C . SER A 1 317 ? -23.913 -5.958 54.878 1.00 86.62 317 SER A C 1
ATOM 2407 O O . SER A 1 317 ? -24.154 -7.140 55.104 1.00 86.62 317 SER A O 1
ATOM 2409 N N . LEU A 1 318 ? -24.442 -5.286 53.851 1.00 88.88 318 LEU A N 1
ATOM 2410 C CA . LEU A 1 318 ? -25.508 -5.798 52.992 1.00 88.88 318 LEU A CA 1
ATOM 2411 C C . LEU A 1 318 ? -24.951 -6.839 52.014 1.00 88.88 318 LEU A C 1
ATOM 2413 O O . LEU A 1 318 ? -24.123 -6.512 51.169 1.00 88.88 318 LEU A O 1
ATOM 2417 N N . THR A 1 319 ? -25.387 -8.091 52.148 1.00 89.31 319 THR A N 1
ATOM 2418 C CA . THR A 1 319 ? -24.962 -9.215 51.292 1.00 89.31 319 THR A CA 1
ATOM 2419 C C . THR A 1 319 ? -25.995 -9.585 50.233 1.00 89.31 319 THR A C 1
ATOM 2421 O O . THR A 1 319 ? -25.675 -10.291 49.283 1.00 89.31 319 THR A O 1
ATOM 2424 N N . SER A 1 320 ? -27.242 -9.136 50.392 1.00 87.88 320 SER A N 1
ATOM 2425 C CA . SER A 1 320 ? -28.350 -9.476 49.497 1.00 87.88 320 SER A CA 1
ATOM 2426 C C . SER A 1 320 ? -29.388 -8.357 49.427 1.00 87.88 320 SER A C 1
ATOM 2428 O O . SER A 1 320 ? -29.773 -7.777 50.444 1.00 87.88 320 SER A O 1
ATOM 2430 N N . VAL A 1 321 ? -29.874 -8.081 48.219 1.00 91.44 321 VAL A N 1
ATOM 2431 C CA . VAL A 1 321 ? -31.011 -7.192 47.967 1.00 91.44 321 VAL A CA 1
ATOM 2432 C C . VAL A 1 321 ? -31.987 -7.890 47.030 1.00 91.44 321 VAL A C 1
ATOM 2434 O O . VAL A 1 321 ? -31.597 -8.404 45.985 1.00 91.44 321 VAL A O 1
ATOM 2437 N N . THR A 1 322 ? -33.266 -7.907 47.399 1.00 91.25 322 THR A N 1
ATOM 2438 C CA . THR A 1 322 ? -34.347 -8.323 46.498 1.00 91.25 322 THR A CA 1
ATOM 2439 C C . THR A 1 322 ? -35.041 -7.070 45.986 1.00 91.25 322 THR A C 1
ATOM 2441 O O . THR A 1 322 ? -35.686 -6.368 46.766 1.00 91.25 322 THR A O 1
ATOM 2444 N N . ILE A 1 323 ? -34.893 -6.776 44.694 1.00 92.56 323 ILE A N 1
ATOM 2445 C CA . ILE A 1 323 ? -35.578 -5.666 44.022 1.00 92.56 323 ILE A CA 1
ATOM 2446 C C . ILE A 1 323 ? -36.887 -6.195 43.423 1.00 92.56 323 ILE A C 1
ATOM 2448 O O . ILE A 1 323 ? -36.868 -7.117 42.607 1.00 92.56 323 ILE A O 1
ATOM 2452 N N . GLY A 1 324 ? -38.016 -5.626 43.847 1.00 90.62 324 GLY A N 1
ATOM 2453 C CA . GLY A 1 324 ? -39.345 -5.992 43.362 1.00 90.62 324 GLY A CA 1
ATOM 2454 C C . GLY A 1 324 ? -39.572 -5.646 41.889 1.00 90.62 324 GLY A C 1
ATOM 2455 O O . GLY A 1 324 ? -38.999 -4.702 41.340 1.00 90.62 324 GLY A O 1
ATOM 2456 N N . LYS A 1 325 ? -40.465 -6.391 41.236 1.00 88.69 325 LYS A N 1
ATOM 2457 C CA . LYS A 1 325 ? -40.770 -6.270 39.802 1.00 88.69 325 LYS A CA 1
ATOM 2458 C C . LYS A 1 325 ? -41.487 -4.970 39.412 1.00 88.69 325 LYS A C 1
ATOM 2460 O O . LYS A 1 325 ? -41.570 -4.664 38.228 1.00 88.69 325 LYS A O 1
ATOM 2465 N N . GLY A 1 326 ? -41.972 -4.190 40.377 1.00 89.06 326 GLY A N 1
ATOM 2466 C CA . GLY A 1 326 ? -42.507 -2.848 40.131 1.00 89.06 326 GLY A CA 1
ATOM 2467 C C . GLY A 1 326 ? -41.448 -1.759 39.936 1.00 89.06 326 GLY A C 1
ATOM 2468 O O . GLY A 1 326 ? -41.790 -0.679 39.453 1.00 89.06 326 GLY A O 1
ATOM 2469 N N . VAL A 1 327 ? -40.176 -2.008 40.288 1.00 93.31 327 VAL A N 1
ATOM 2470 C CA . VAL A 1 327 ? -39.126 -0.973 40.368 1.00 93.31 327 VAL A CA 1
ATOM 2471 C C . VAL A 1 327 ? -38.634 -0.563 38.974 1.00 93.31 327 VAL A C 1
ATOM 2473 O O . VAL A 1 327 ? -37.573 -0.964 38.505 1.00 93.31 327 VAL A O 1
ATOM 2476 N N . THR A 1 328 ? -39.415 0.291 38.312 1.00 89.94 328 THR A N 1
ATOM 2477 C CA . THR A 1 328 ? -39.112 0.812 36.966 1.00 89.94 328 THR A CA 1
ATOM 2478 C C . THR A 1 328 ? -38.023 1.890 36.945 1.00 89.94 328 THR A C 1
ATOM 2480 O O . THR A 1 328 ? -37.414 2.107 35.892 1.00 89.94 328 THR A O 1
ATOM 2483 N N . LYS A 1 329 ? -37.750 2.555 38.081 1.00 93.81 329 LYS A N 1
ATOM 2484 C CA . LYS A 1 329 ? -36.688 3.564 38.227 1.00 93.81 329 LYS A CA 1
ATOM 2485 C C . LYS A 1 329 ? -35.835 3.334 39.478 1.00 93.81 329 LYS A C 1
ATOM 2487 O O . LYS A 1 329 ? -36.357 3.263 40.590 1.00 93.81 329 LYS A O 1
ATOM 2492 N N . ILE A 1 330 ? -34.517 3.329 39.285 1.00 95.50 330 ILE A N 1
ATOM 2493 C CA . ILE A 1 330 ? -33.496 3.367 40.340 1.00 95.50 330 ILE A CA 1
ATOM 2494 C C . ILE A 1 330 ? -32.711 4.681 40.199 1.00 95.50 330 ILE A C 1
ATOM 2496 O O . ILE A 1 330 ? -32.538 5.184 39.087 1.00 95.50 330 ILE A O 1
ATOM 2500 N N . GLY A 1 331 ? -32.294 5.261 41.323 1.00 94.75 331 GLY A N 1
ATOM 2501 C CA . GLY A 1 331 ? -31.528 6.503 41.380 1.00 94.75 331 GLY A CA 1
ATOM 2502 C C . GLY A 1 331 ? -30.014 6.323 41.247 1.00 94.75 331 GLY A C 1
ATOM 2503 O O . GLY A 1 331 ? -29.479 5.220 41.380 1.00 94.75 331 GLY A O 1
ATOM 2504 N N . TYR A 1 332 ? -29.310 7.430 41.024 1.00 94.62 332 TYR A N 1
ATOM 2505 C CA . TYR A 1 332 ? -27.847 7.474 40.992 1.00 94.62 332 TYR A CA 1
ATOM 2506 C C . TYR A 1 332 ? -27.259 7.083 42.359 1.00 94.62 332 TYR A C 1
ATOM 2508 O O . TYR A 1 332 ? -27.751 7.516 43.404 1.00 94.62 332 TYR A O 1
ATOM 2516 N N . SER A 1 333 ? -26.211 6.253 42.376 1.00 94.94 333 SER A N 1
ATOM 2517 C CA . SER A 1 333 ? -25.556 5.765 43.602 1.00 94.94 333 SER A CA 1
ATOM 2518 C C . SER A 1 333 ? -26.509 5.094 44.608 1.00 94.94 333 SER A C 1
ATOM 2520 O O . SER A 1 333 ? -26.210 5.038 45.803 1.00 94.94 333 SER A O 1
ATOM 2522 N N . ALA A 1 334 ? -27.665 4.576 44.166 1.00 94.50 334 ALA A N 1
ATOM 2523 C CA . ALA A 1 334 ? -28.700 4.051 45.063 1.00 94.50 334 ALA A CA 1
ATOM 2524 C C . ALA A 1 334 ? -28.203 2.948 46.017 1.00 94.50 334 ALA A C 1
ATOM 2526 O O . ALA A 1 334 ? -28.743 2.834 47.115 1.00 94.50 334 ALA A O 1
ATOM 2527 N N . PHE A 1 335 ? -27.160 2.199 45.640 1.00 92.75 335 PHE A N 1
ATOM 2528 C CA . PHE A 1 335 ? -26.524 1.143 46.436 1.00 92.75 335 PHE A CA 1
ATOM 2529 C C . PHE A 1 335 ? -25.012 1.388 46.628 1.00 92.75 335 PHE A C 1
ATOM 2531 O O . PHE A 1 335 ? -24.228 0.453 46.797 1.00 92.75 335 PHE A O 1
ATOM 2538 N N . ASP A 1 336 ? -24.585 2.653 46.617 1.00 91.94 336 ASP A N 1
ATOM 2539 C CA . ASP A 1 336 ? -23.167 3.019 46.634 1.00 91.94 336 ASP A CA 1
ATOM 2540 C C . ASP A 1 336 ? -22.439 2.494 47.884 1.00 91.94 336 ASP A C 1
ATOM 2542 O O . ASP A 1 336 ? -22.919 2.636 49.009 1.00 91.94 336 ASP A O 1
ATOM 2546 N N . GLY A 1 337 ? -21.300 1.828 47.695 1.00 87.50 337 GLY A N 1
ATOM 2547 C CA . GLY A 1 337 ? -20.520 1.207 48.765 1.00 87.50 337 GLY A CA 1
ATOM 2548 C C . GLY A 1 337 ? -21.098 -0.095 49.343 1.00 87.50 337 GLY A C 1
ATOM 2549 O O . GLY A 1 337 ? -20.582 -0.571 50.361 1.00 87.50 337 GLY A O 1
ATOM 2550 N N . CYS A 1 338 ? -22.123 -0.703 48.730 1.00 88.94 338 CYS A N 1
ATOM 2551 C CA . CYS A 1 338 ? -22.678 -2.013 49.123 1.00 88.94 338 CYS A CA 1
ATOM 2552 C C . CYS A 1 338 ? -21.789 -3.195 48.678 1.00 88.94 338 CYS A C 1
ATOM 2554 O O . CYS A 1 338 ? -22.257 -4.167 48.083 1.00 88.94 338 CYS A O 1
ATOM 2556 N N . ASN A 1 339 ? -20.489 -3.117 48.979 1.00 84.50 339 ASN A N 1
ATOM 2557 C CA . ASN A 1 339 ? -19.421 -3.962 48.423 1.00 84.50 339 ASN A CA 1
ATOM 2558 C C . ASN A 1 339 ? -19.328 -5.360 49.080 1.00 84.50 339 ASN A C 1
ATOM 2560 O O . ASN A 1 339 ? -18.245 -5.835 49.423 1.00 84.50 339 ASN A O 1
ATOM 2564 N N . LYS A 1 340 ? -20.487 -5.979 49.312 1.00 89.50 340 LYS A N 1
ATOM 2565 C CA . LYS A 1 340 ? -20.689 -7.364 49.771 1.00 89.50 340 LYS A CA 1
ATOM 2566 C C . LYS A 1 340 ? -21.858 -8.062 49.065 1.00 89.50 340 LYS A C 1
ATOM 2568 O O . LYS A 1 340 ? -22.078 -9.245 49.310 1.00 89.50 340 LYS A O 1
ATOM 2573 N N . ILE A 1 341 ? -22.611 -7.352 48.224 1.00 89.31 341 ILE A N 1
ATOM 2574 C CA . ILE A 1 341 ? -23.632 -7.957 47.370 1.00 89.31 341 ILE A CA 1
ATOM 2575 C C . ILE A 1 341 ? -22.903 -8.625 46.205 1.00 89.31 341 ILE A C 1
ATOM 2577 O O . ILE A 1 341 ? -22.179 -7.955 45.466 1.00 89.31 341 ILE A O 1
ATOM 2581 N N . GLU A 1 342 ? -23.078 -9.937 46.068 1.00 90.19 342 GLU A N 1
ATOM 2582 C CA . GLU A 1 342 ? -22.424 -10.738 45.024 1.00 90.19 342 GLU A CA 1
ATOM 2583 C C . GLU A 1 342 ? -23.343 -11.009 43.822 1.00 90.19 342 GLU A C 1
ATOM 2585 O O . GLU A 1 342 ? -22.854 -11.255 42.722 1.00 90.19 342 GLU A O 1
ATOM 2590 N N . THR A 1 343 ? -24.664 -10.938 44.014 1.00 89.06 343 THR A N 1
ATOM 2591 C CA . THR A 1 343 ? -25.675 -11.198 42.980 1.00 89.06 343 THR A CA 1
ATOM 2592 C C . THR A 1 343 ? -26.719 -10.080 42.949 1.00 89.06 343 THR A C 1
ATOM 2594 O O . THR A 1 343 ? -27.142 -9.583 43.996 1.00 89.06 343 THR A O 1
ATOM 2597 N N . LEU A 1 344 ? -27.135 -9.658 41.751 1.00 89.75 344 LEU A N 1
ATOM 2598 C CA . LEU A 1 344 ? -28.142 -8.606 41.575 1.00 89.75 344 LEU A CA 1
ATOM 2599 C C . LEU A 1 344 ? -29.019 -8.855 40.341 1.00 89.75 344 LEU A C 1
ATOM 2601 O O . LEU A 1 344 ? -28.528 -9.253 39.288 1.00 89.75 344 LEU A O 1
ATOM 2605 N N . ASN A 1 345 ? -30.316 -8.572 40.477 1.00 89.94 345 ASN A N 1
ATOM 2606 C CA . ASN A 1 345 ? -31.293 -8.582 39.390 1.00 89.94 345 ASN A CA 1
ATOM 2607 C C . ASN A 1 345 ? -31.861 -7.168 39.194 1.00 89.94 345 ASN A C 1
ATOM 2609 O O . ASN A 1 345 ? -32.231 -6.524 40.180 1.00 89.94 345 ASN A O 1
ATOM 2613 N N . ILE A 1 346 ? -31.922 -6.687 37.950 1.00 90.81 346 ILE A N 1
ATOM 2614 C CA . ILE A 1 346 ? -32.298 -5.309 37.603 1.00 90.81 346 ILE A CA 1
ATOM 2615 C C . ILE A 1 346 ? -33.396 -5.301 36.534 1.00 90.81 346 ILE A C 1
ATOM 2617 O O . ILE A 1 346 ? -33.282 -5.965 35.509 1.00 90.81 346 ILE A O 1
ATOM 2621 N N . ASN A 1 347 ? -34.433 -4.500 36.792 1.00 89.38 347 ASN A N 1
ATOM 2622 C CA . ASN A 1 347 ? -35.670 -4.382 36.006 1.00 89.38 347 ASN A CA 1
ATOM 2623 C C . ASN A 1 347 ? -36.077 -2.897 35.799 1.00 89.38 347 ASN A C 1
ATOM 2625 O O . ASN A 1 347 ? -37.242 -2.557 35.597 1.00 89.38 347 ASN A O 1
ATOM 2629 N N . CYS A 1 348 ? -35.117 -1.967 35.906 1.00 91.12 348 CYS A N 1
ATOM 2630 C CA . CYS A 1 348 ? -35.342 -0.551 35.609 1.00 91.12 348 CYS A CA 1
ATOM 2631 C C . CYS A 1 348 ? -34.916 -0.215 34.176 1.00 91.12 348 CYS A C 1
ATOM 2633 O O . CYS A 1 348 ? -33.901 -0.709 33.688 1.00 91.12 348 CYS A O 1
ATOM 2635 N N . LYS A 1 349 ? -35.681 0.656 33.502 1.00 91.81 349 LYS A N 1
ATOM 2636 C CA . LYS A 1 349 ? -35.523 0.910 32.054 1.00 91.81 349 LYS A CA 1
ATOM 2637 C C . LYS A 1 349 ? -34.137 1.416 31.659 1.00 91.81 349 LYS A C 1
ATOM 2639 O O . LYS A 1 349 ? -33.615 1.021 30.622 1.00 91.81 349 LYS A O 1
ATOM 2644 N N . THR A 1 350 ? -33.558 2.262 32.502 1.00 95.00 350 THR A N 1
ATOM 2645 C CA . THR A 1 350 ? -32.161 2.687 32.417 1.00 95.00 350 THR A CA 1
ATOM 2646 C C . THR A 1 350 ? -31.476 2.252 33.704 1.00 95.00 350 THR A C 1
ATOM 2648 O O . THR A 1 350 ? -31.956 2.590 34.791 1.00 95.00 350 THR A O 1
ATOM 2651 N N . VAL A 1 351 ? -30.371 1.514 33.603 1.00 95.44 351 VAL A N 1
ATOM 2652 C CA . VAL A 1 351 ? -29.535 1.154 34.758 1.00 95.44 351 VAL A CA 1
ATOM 2653 C C . VAL A 1 351 ? -28.632 2.344 35.108 1.00 95.44 351 VAL A C 1
ATOM 2655 O O . VAL A 1 351 ? -27.822 2.729 34.266 1.00 95.44 351 VAL A O 1
ATOM 2658 N N . PRO A 1 352 ? -28.738 2.952 36.303 1.00 95.38 352 PRO A N 1
ATOM 2659 C CA . PRO A 1 352 ? -27.847 4.036 36.718 1.00 95.38 352 PRO A CA 1
ATOM 2660 C C . PRO A 1 352 ? -26.493 3.494 37.205 1.00 95.38 352 PRO A C 1
ATOM 2662 O O . PRO A 1 352 ? -26.363 2.305 37.488 1.00 95.38 352 PRO A O 1
ATOM 2665 N N . TYR A 1 353 ? -25.508 4.375 37.414 1.00 94.94 353 TYR A N 1
ATOM 2666 C CA . TYR A 1 353 ? -24.358 4.076 38.279 1.00 94.94 353 TYR A CA 1
ATOM 2667 C C . TYR A 1 353 ? -24.850 3.613 39.657 1.00 94.94 353 TYR A C 1
ATOM 2669 O O . TYR A 1 353 ? -25.468 4.387 40.392 1.00 94.94 353 TYR A O 1
ATOM 2677 N N . LEU A 1 354 ? -24.585 2.353 40.012 1.00 90.38 354 LEU A N 1
ATOM 2678 C CA . LEU A 1 354 ? -25.029 1.780 41.288 1.00 90.38 354 LEU A CA 1
ATOM 2679 C C . LEU A 1 354 ? -24.066 2.072 42.447 1.00 90.38 354 LEU A C 1
ATOM 2681 O O . LEU A 1 354 ? -24.496 2.064 43.598 1.00 90.38 354 LEU A O 1
ATOM 2685 N N . GLY A 1 355 ? -22.786 2.330 42.151 1.00 85.88 355 GLY A N 1
ATOM 2686 C CA . GLY A 1 355 ? -21.716 2.509 43.142 1.00 85.88 355 GLY A CA 1
ATOM 2687 C C . GLY A 1 355 ? -21.266 1.223 43.843 1.00 85.88 355 GLY A C 1
ATOM 2688 O O . GLY A 1 355 ? -20.775 1.261 44.969 1.00 85.88 355 GLY A O 1
ATOM 2689 N N . MET A 1 356 ? -21.448 0.077 43.189 1.00 87.31 356 MET A N 1
ATOM 2690 C CA . MET A 1 356 ? -21.099 -1.252 43.696 1.00 87.31 356 MET A CA 1
ATOM 2691 C C . MET A 1 356 ? -19.902 -1.811 42.920 1.00 87.31 356 MET A C 1
ATOM 2693 O O . MET A 1 356 ? -19.828 -1.611 41.713 1.00 87.31 356 MET A O 1
ATOM 2697 N N . THR A 1 357 ? -18.997 -2.540 43.584 1.00 87.00 357 THR A N 1
ATOM 2698 C CA . THR A 1 357 ? -17.814 -3.147 42.926 1.00 87.00 357 THR A CA 1
ATOM 2699 C C . THR A 1 357 ? -17.686 -4.667 43.106 1.00 87.00 357 THR A C 1
ATOM 2701 O O . THR A 1 357 ? -16.789 -5.269 42.526 1.00 87.00 357 THR A O 1
ATOM 2704 N N . SER A 1 358 ? -18.547 -5.294 43.918 1.00 88.25 358 SER A N 1
ATOM 2705 C CA . SER A 1 358 ? -18.437 -6.702 44.359 1.00 88.25 358 SER A CA 1
ATOM 2706 C C . SER A 1 358 ? -19.348 -7.693 43.624 1.00 88.25 358 SER A C 1
ATOM 2708 O O . SER A 1 358 ? -19.475 -8.841 44.050 1.00 88.25 358 SER A O 1
ATOM 2710 N N . LEU A 1 359 ? -20.049 -7.250 42.576 1.00 91.44 359 LEU A N 1
ATOM 2711 C CA . LEU A 1 359 ? -20.971 -8.105 41.827 1.00 91.44 359 LEU A CA 1
ATOM 2712 C C . LEU A 1 359 ? -20.194 -9.196 41.087 1.00 91.44 359 LEU A C 1
ATOM 2714 O O . LEU A 1 359 ? -19.269 -8.882 40.347 1.00 91.44 359 LEU A O 1
ATOM 2718 N N . LYS A 1 360 ? -20.601 -10.455 41.264 1.00 91.25 360 LYS A N 1
ATOM 2719 C CA . LYS A 1 360 ? -20.085 -11.639 40.554 1.00 91.25 360 LYS A CA 1
ATOM 2720 C C . LYS A 1 360 ? -21.029 -12.097 39.450 1.00 91.25 360 LYS A C 1
ATOM 2722 O O . LYS A 1 360 ? -20.570 -12.503 38.381 1.00 91.25 360 LYS A O 1
ATOM 2727 N N . GLU A 1 361 ? -22.330 -12.010 39.728 1.00 88.00 361 GLU A N 1
ATOM 2728 C CA . GLU A 1 361 ? -23.427 -12.361 38.828 1.00 88.00 361 GLU A CA 1
ATOM 2729 C C . GLU A 1 361 ? -24.401 -11.182 38.699 1.00 88.00 361 GLU A C 1
ATOM 2731 O O . GLU A 1 361 ? -24.788 -10.554 39.691 1.00 88.00 361 GLU A O 1
ATOM 2736 N N . LEU A 1 362 ? -24.814 -10.903 37.465 1.00 90.44 362 LEU A N 1
ATOM 2737 C CA . LEU A 1 362 ? -25.725 -9.820 37.116 1.00 90.44 362 LEU A CA 1
ATOM 2738 C C . LEU A 1 362 ? -26.809 -10.345 36.173 1.00 90.44 362 LEU A C 1
ATOM 2740 O O . LEU A 1 362 ? -26.505 -10.798 35.068 1.00 90.44 362 LEU A O 1
ATOM 2744 N N . THR A 1 363 ? -28.067 -10.204 36.584 1.00 90.56 363 THR A N 1
ATOM 2745 C CA . THR A 1 363 ? -29.232 -10.413 35.721 1.00 90.56 363 THR A CA 1
ATOM 2746 C C . THR A 1 363 ? -29.813 -9.060 35.325 1.00 90.56 363 THR A C 1
ATOM 2748 O O . THR A 1 363 ? -30.178 -8.253 36.182 1.00 90.56 363 THR A O 1
ATOM 2751 N N . LEU A 1 364 ? -29.913 -8.829 34.019 1.00 93.06 364 LEU A N 1
ATOM 2752 C CA . LEU A 1 364 ? -30.694 -7.753 33.417 1.00 93.06 364 LEU A CA 1
ATOM 2753 C C . LEU A 1 364 ? -31.939 -8.385 32.791 1.00 93.06 364 LEU A C 1
ATOM 2755 O O . LEU A 1 364 ? -31.820 -9.410 32.119 1.00 93.06 364 LEU A O 1
ATOM 2759 N N . ASP A 1 365 ? -33.113 -7.806 33.025 1.00 90.44 365 ASP A N 1
ATOM 2760 C CA . ASP A 1 365 ? -34.374 -8.304 32.470 1.00 90.44 365 ASP A CA 1
ATOM 2761 C C . ASP A 1 365 ? -34.758 -7.624 31.133 1.00 90.44 365 ASP A C 1
ATOM 2763 O O . ASP A 1 365 ? -34.148 -6.640 30.708 1.00 90.44 365 ASP A O 1
ATOM 2767 N N . ASP A 1 366 ? -35.804 -8.138 30.476 1.00 90.88 366 ASP A N 1
ATOM 2768 C CA . ASP A 1 366 ? -36.296 -7.647 29.181 1.00 90.88 366 ASP A CA 1
ATOM 2769 C C . ASP A 1 366 ? -36.973 -6.250 29.231 1.00 90.88 366 ASP A C 1
ATOM 2771 O O . ASP A 1 366 ? -37.376 -5.722 28.190 1.00 90.88 366 ASP A O 1
ATOM 2775 N N . ASN A 1 367 ? -37.110 -5.613 30.404 1.00 90.31 367 ASN A N 1
ATOM 2776 C CA . ASN A 1 367 ? -37.526 -4.209 30.527 1.00 90.31 367 ASN A CA 1
ATOM 2777 C C . ASN A 1 367 ? -36.333 -3.237 30.542 1.00 90.31 367 ASN A C 1
ATOM 2779 O O . ASN A 1 367 ? -36.538 -2.028 30.393 1.00 90.31 367 ASN A O 1
ATOM 2783 N N . VAL A 1 368 ? -35.096 -3.725 30.697 1.00 95.25 368 VAL A N 1
ATOM 2784 C CA . VAL A 1 368 ? -33.885 -2.895 30.625 1.00 95.25 368 VAL A CA 1
ATOM 2785 C C . VAL A 1 368 ? -33.643 -2.482 29.170 1.00 95.25 368 VAL A C 1
ATOM 2787 O O . VAL A 1 368 ? -33.383 -3.324 28.313 1.00 95.25 368 VAL A O 1
ATOM 2790 N N . ASN A 1 369 ? -33.717 -1.181 28.879 1.00 95.62 369 ASN A N 1
ATOM 2791 C CA . ASN A 1 369 ? -33.494 -0.614 27.544 1.00 95.62 369 ASN A CA 1
ATOM 2792 C C . ASN A 1 369 ? -32.125 0.066 27.395 1.00 95.62 369 ASN A C 1
ATOM 2794 O O . ASN A 1 369 ? -31.577 0.120 26.294 1.00 95.62 369 ASN A O 1
ATOM 2798 N N . GLU A 1 370 ? -31.556 0.565 28.488 1.00 97.12 370 GLU A N 1
ATOM 2799 C CA . GLU A 1 370 ? -30.269 1.256 28.495 1.00 97.12 370 GLU A CA 1
ATOM 2800 C C . GLU A 1 370 ? -29.430 0.818 29.698 1.00 97.12 370 GLU A C 1
ATOM 2802 O O . GLU A 1 370 ? -29.875 0.869 30.846 1.00 97.12 370 GLU A O 1
ATOM 2807 N N . ILE A 1 371 ? -28.182 0.437 29.442 1.00 97.56 371 ILE A N 1
ATOM 2808 C CA . ILE A 1 371 ? -27.164 0.325 30.488 1.00 97.56 371 ILE A CA 1
ATOM 2809 C C . ILE A 1 371 ? -26.494 1.696 30.558 1.00 97.56 371 ILE A C 1
ATOM 2811 O O . ILE A 1 371 ? -25.797 2.072 29.621 1.00 97.56 371 ILE A O 1
ATOM 2815 N N . GLY A 1 372 ? -26.755 2.475 31.608 1.00 96.62 372 GLY A N 1
ATOM 2816 C CA . GLY A 1 372 ? -26.363 3.884 31.679 1.00 96.62 372 GLY A CA 1
ATOM 2817 C C . GLY A 1 372 ? -24.865 4.128 31.886 1.00 96.62 372 GLY A C 1
ATOM 2818 O O . GLY A 1 372 ? -24.054 3.207 32.008 1.00 96.62 372 GLY A O 1
ATOM 2819 N N . GLU A 1 373 ? -24.493 5.409 31.937 1.00 95.50 373 GLU A N 1
ATOM 2820 C CA . GLU A 1 373 ? -23.116 5.825 32.215 1.00 95.50 373 GLU A CA 1
ATOM 2821 C C . GLU A 1 373 ? -22.620 5.259 33.557 1.00 95.50 373 GLU A C 1
ATOM 2823 O O . GLU A 1 373 ? -23.303 5.329 34.579 1.00 95.50 373 GLU A O 1
ATOM 2828 N N . GLN A 1 374 ? -21.426 4.660 33.520 1.00 95.94 374 GLN A N 1
ATOM 2829 C CA . GLN A 1 374 ? -20.744 4.017 34.647 1.00 95.94 374 GLN A CA 1
ATOM 2830 C C . GLN A 1 374 ? -21.518 2.894 35.374 1.00 95.94 374 GLN A C 1
ATOM 2832 O O . GLN A 1 374 ? -21.049 2.468 36.423 1.00 95.94 374 GLN A O 1
ATOM 2837 N N . ALA A 1 375 ? -22.640 2.373 34.852 1.00 95.94 375 ALA A N 1
ATOM 2838 C CA . ALA A 1 375 ? -23.556 1.446 35.548 1.00 95.94 375 ALA A CA 1
ATOM 2839 C C . ALA A 1 375 ? -22.894 0.402 36.485 1.00 95.94 375 ALA A C 1
ATOM 2841 O O . ALA A 1 375 ? -23.274 0.292 37.655 1.00 95.94 375 ALA A O 1
ATOM 2842 N N . PHE A 1 376 ? -21.865 -0.295 35.989 1.00 95.12 376 PHE A N 1
ATOM 2843 C CA . PHE A 1 376 ? -21.090 -1.348 36.662 1.00 95.12 376 PHE A CA 1
ATOM 2844 C C . PHE A 1 376 ? -19.588 -1.018 36.768 1.00 95.12 376 PHE A C 1
ATOM 2846 O O . PHE A 1 376 ? -18.745 -1.913 36.835 1.00 95.12 376 PHE A O 1
ATOM 2853 N N . TYR A 1 377 ? -19.231 0.269 36.773 1.00 94.56 377 TYR A N 1
ATOM 2854 C CA . TYR A 1 377 ? -17.849 0.751 36.814 1.00 94.56 377 TYR A CA 1
ATOM 2855 C C . TYR A 1 377 ? -17.028 0.083 37.933 1.00 94.56 377 TYR A C 1
ATOM 2857 O O . TYR A 1 377 ? -17.365 0.161 39.113 1.00 94.56 377 TYR A O 1
ATOM 2865 N N . SER A 1 378 ? -15.907 -0.534 37.555 1.00 93.69 378 SER A N 1
ATOM 2866 C CA . SER A 1 378 ? -15.000 -1.287 38.432 1.00 93.69 378 SER A CA 1
ATOM 2867 C C . SER A 1 378 ? -15.643 -2.454 39.205 1.00 93.69 378 SER A C 1
ATOM 2869 O O . SER A 1 378 ? -15.184 -2.790 40.297 1.00 93.69 378 SER A O 1
ATOM 2871 N N . CYS A 1 379 ? -16.657 -3.126 38.644 1.00 93.19 379 CYS A N 1
ATOM 2872 C CA . CYS A 1 379 ? -17.083 -4.456 39.104 1.00 93.19 379 CYS A CA 1
ATOM 2873 C C . CYS A 1 379 ? -16.030 -5.520 38.733 1.00 93.19 379 CYS A C 1
ATOM 2875 O O . CYS A 1 379 ? -16.202 -6.290 37.788 1.00 93.19 379 CYS A O 1
ATOM 2877 N N . THR A 1 380 ? -14.907 -5.551 39.457 1.00 92.75 380 THR A N 1
ATOM 2878 C CA . THR A 1 380 ? -13.755 -6.422 39.148 1.00 92.75 380 THR A CA 1
ATOM 2879 C C . THR A 1 380 ? -14.066 -7.910 39.242 1.00 92.75 380 THR A C 1
ATOM 2881 O O . THR A 1 380 ? -13.404 -8.701 38.572 1.00 92.75 380 THR A O 1
ATOM 2884 N N . ASP A 1 381 ? -15.063 -8.274 40.049 1.00 92.00 381 ASP A N 1
ATOM 2885 C CA . ASP A 1 381 ? -15.453 -9.659 40.323 1.00 92.00 381 ASP A CA 1
ATOM 2886 C C . ASP A 1 381 ? -16.519 -10.185 39.337 1.00 92.00 381 ASP A C 1
ATOM 2888 O O . ASP A 1 381 ? -16.832 -11.377 39.353 1.00 92.00 381 ASP A O 1
ATOM 2892 N N . LEU A 1 382 ? -17.061 -9.323 38.462 1.00 93.38 382 LEU A N 1
ATOM 2893 C CA . LEU A 1 382 ? -18.143 -9.657 37.534 1.00 93.38 382 LEU A CA 1
ATOM 2894 C C . LEU A 1 382 ? -17.603 -10.527 36.401 1.00 93.38 382 LEU A C 1
ATOM 2896 O O . LEU A 1 382 ? -16.881 -10.043 35.532 1.00 93.38 382 LEU A O 1
ATOM 2900 N N . THR A 1 383 ? -17.946 -11.815 36.414 1.00 91.44 383 THR A N 1
ATOM 2901 C CA . THR A 1 383 ? -17.375 -12.799 35.473 1.00 91.44 383 THR A CA 1
ATOM 2902 C C . THR A 1 383 ? -18.095 -12.851 34.130 1.00 91.44 383 THR A C 1
ATOM 2904 O O . THR A 1 383 ? -17.474 -13.100 33.101 1.00 91.44 383 THR A O 1
ATOM 2907 N N . ASN A 1 384 ? -19.407 -12.612 34.136 1.00 85.69 384 ASN A N 1
ATOM 2908 C CA . ASN A 1 384 ? -20.280 -12.727 32.976 1.00 85.69 384 ASN A CA 1
ATOM 2909 C C . ASN A 1 384 ? -21.370 -11.653 33.036 1.00 85.69 384 ASN A C 1
ATOM 2911 O O . ASN A 1 384 ? -21.878 -11.339 34.113 1.00 85.69 384 ASN A O 1
ATOM 2915 N N . VAL A 1 385 ? -21.788 -11.150 31.874 1.00 89.38 385 VAL A N 1
ATOM 2916 C CA . VAL A 1 385 ? -23.002 -10.338 31.731 1.00 89.38 385 VAL A CA 1
ATOM 2917 C C . VAL A 1 385 ? -23.787 -10.800 30.508 1.00 89.38 385 VAL A C 1
ATOM 2919 O O . VAL A 1 385 ? -23.254 -10.872 29.404 1.00 89.38 385 VAL A O 1
ATOM 2922 N N . THR A 1 386 ? -25.069 -11.109 30.703 1.00 91.25 386 THR A N 1
ATOM 2923 C CA . THR A 1 386 ? -26.008 -11.305 29.591 1.00 91.25 386 THR A CA 1
ATOM 2924 C C . THR A 1 386 ? -26.703 -9.978 29.326 1.00 91.25 386 THR A C 1
ATOM 2926 O O . THR A 1 386 ? -27.395 -9.461 30.200 1.00 91.25 386 THR A O 1
ATOM 2929 N N . ILE A 1 387 ? -26.502 -9.415 28.135 1.00 94.69 387 ILE A N 1
ATOM 2930 C CA . ILE A 1 387 ? -27.179 -8.192 27.691 1.00 94.69 387 ILE A CA 1
ATOM 2931 C C . ILE A 1 387 ? -28.448 -8.623 26.931 1.00 94.69 387 ILE A C 1
ATOM 2933 O O . ILE A 1 387 ? -28.317 -9.274 25.892 1.00 94.69 387 ILE A O 1
ATOM 2937 N N . PRO A 1 388 ? -29.665 -8.332 27.431 1.00 94.81 388 PRO A N 1
ATOM 2938 C CA . PRO A 1 388 ? -30.900 -8.780 26.795 1.00 94.81 388 PRO A CA 1
ATOM 2939 C C . PRO A 1 388 ? -31.209 -7.993 25.513 1.00 94.81 388 PRO A C 1
ATOM 2941 O O . PRO A 1 388 ? -30.781 -6.851 25.335 1.00 94.81 388 PRO A O 1
ATOM 2944 N N . ASN A 1 389 ? -32.009 -8.595 24.625 1.00 95.38 389 ASN A N 1
ATOM 2945 C CA . ASN A 1 389 ? -32.400 -8.016 23.327 1.00 95.38 389 ASN A CA 1
ATOM 2946 C C . ASN A 1 389 ? -33.322 -6.779 23.445 1.00 95.38 389 ASN A C 1
ATOM 2948 O O . ASN A 1 389 ? -33.745 -6.212 22.438 1.00 95.38 389 ASN A O 1
ATOM 2952 N N . SER A 1 390 ? -33.662 -6.374 24.667 1.00 96.12 390 SER A N 1
ATOM 2953 C CA . SER A 1 390 ? -34.349 -5.129 25.002 1.00 96.12 390 SER A CA 1
ATOM 2954 C C . SER A 1 390 ? -33.411 -3.918 25.066 1.00 96.12 390 SER A C 1
ATOM 2956 O O . SER A 1 390 ? -33.889 -2.786 24.943 1.00 96.12 390 SER A O 1
ATOM 2958 N N . VAL A 1 391 ? -32.101 -4.138 25.257 1.00 97.50 391 VAL A N 1
ATOM 2959 C CA . VAL A 1 391 ? -31.094 -3.077 25.393 1.00 97.50 391 VAL A CA 1
ATOM 2960 C C . VAL A 1 391 ? -30.725 -2.527 24.021 1.00 97.50 391 VAL A C 1
ATOM 2962 O O . VAL A 1 391 ? -30.244 -3.263 23.159 1.00 97.50 391 VAL A O 1
ATOM 2965 N N . THR A 1 392 ? -30.895 -1.220 23.836 1.00 96.94 392 THR A N 1
ATOM 2966 C CA . THR A 1 392 ? -30.498 -0.500 22.615 1.00 96.94 392 THR A CA 1
ATOM 2967 C C . THR A 1 392 ? -29.224 0.322 22.790 1.00 96.94 392 THR A C 1
ATOM 2969 O O . THR A 1 392 ? -28.564 0.648 21.803 1.00 96.94 392 THR A O 1
ATOM 2972 N N . LYS A 1 393 ? -28.836 0.634 24.033 1.00 97.25 393 LYS A N 1
ATOM 2973 C CA . LYS A 1 393 ? -27.707 1.520 24.335 1.00 97.25 393 LYS A CA 1
ATOM 2974 C C . LYS A 1 393 ? -26.869 1.038 25.518 1.00 97.25 393 LYS A C 1
ATOM 2976 O O . LYS A 1 393 ? -27.403 0.647 26.558 1.00 97.25 393 LYS A O 1
ATOM 2981 N N . ILE A 1 394 ? -25.549 1.131 25.357 1.00 97.19 394 ILE A N 1
ATOM 2982 C CA . ILE A 1 394 ? -24.556 0.949 26.421 1.00 97.19 394 ILE A CA 1
ATOM 2983 C C . ILE A 1 394 ? -23.827 2.282 26.611 1.00 97.19 394 ILE A C 1
ATOM 2985 O O . ILE A 1 394 ? -23.225 2.801 25.674 1.00 97.19 394 ILE A O 1
ATOM 2989 N N . GLY A 1 395 ? -23.904 2.853 27.808 1.00 96.25 395 GLY A N 1
ATOM 2990 C CA . GLY A 1 395 ? -23.391 4.178 28.139 1.00 96.25 395 GLY A CA 1
ATOM 2991 C C . GLY A 1 395 ? -21.869 4.254 28.264 1.00 96.25 395 GLY A C 1
ATOM 2992 O O . GLY A 1 395 ? -21.149 3.251 28.249 1.00 96.25 395 GLY A O 1
ATOM 2993 N N . ASN A 1 396 ? -21.371 5.481 28.419 1.00 94.38 396 ASN A N 1
ATOM 2994 C CA . ASN A 1 396 ? -19.950 5.732 28.647 1.00 94.38 396 ASN A CA 1
ATOM 2995 C C . ASN A 1 396 ? -19.472 4.974 29.892 1.00 94.38 396 ASN A C 1
ATOM 2997 O O . ASN A 1 396 ? -20.133 4.995 30.931 1.00 94.38 396 ASN A O 1
ATOM 3001 N N . LYS A 1 397 ? -18.311 4.318 29.801 1.00 95.44 397 LYS A N 1
ATOM 3002 C CA . LYS A 1 397 ? -17.635 3.658 30.936 1.00 95.44 397 LYS A CA 1
ATOM 3003 C C . LYS A 1 397 ? -18.498 2.624 31.689 1.00 95.44 397 LYS A C 1
ATOM 3005 O O . LYS A 1 397 ? -18.152 2.266 32.813 1.00 95.44 397 LYS A O 1
ATOM 3010 N N . ALA A 1 398 ? -19.593 2.141 31.088 1.00 96.81 398 ALA A N 1
ATOM 3011 C CA . ALA A 1 398 ? -20.619 1.310 31.728 1.00 96.81 398 ALA A CA 1
ATOM 3012 C C . ALA A 1 398 ? -20.068 0.065 32.444 1.00 96.81 398 ALA A C 1
ATOM 3014 O O . ALA A 1 398 ? -20.538 -0.275 33.524 1.00 96.81 398 ALA A O 1
ATOM 3015 N N . PHE A 1 399 ? -19.045 -0.565 31.869 1.00 96.69 399 PHE A N 1
ATOM 3016 C CA . PHE A 1 399 ? -18.304 -1.707 32.399 1.00 96.69 399 PHE A CA 1
ATOM 3017 C C . PHE A 1 399 ? -16.798 -1.405 32.544 1.00 96.69 399 PHE A C 1
ATOM 3019 O O . PHE A 1 399 ? -16.005 -2.339 32.659 1.00 96.69 399 PHE A O 1
ATOM 3026 N N . GLN A 1 400 ? -16.357 -0.136 32.541 1.00 96.00 400 GLN A N 1
ATOM 3027 C CA . GLN A 1 400 ? -14.920 0.170 32.628 1.00 96.00 400 GLN A CA 1
ATOM 3028 C C . GLN A 1 400 ? -14.317 -0.459 33.894 1.00 96.00 400 GLN A C 1
ATOM 3030 O O . GLN A 1 400 ? -14.823 -0.254 34.997 1.00 96.00 400 GLN A O 1
ATOM 3035 N N . GLY A 1 401 ? -13.224 -1.207 33.739 1.00 95.44 401 GLY A N 1
ATOM 3036 C CA . GLY A 1 401 ? -12.550 -1.897 34.839 1.00 95.44 401 GLY A CA 1
ATOM 3037 C C . GLY A 1 401 ? -13.245 -3.175 35.327 1.00 95.44 401 GLY A C 1
ATOM 3038 O O . GLY A 1 401 ? -12.868 -3.684 36.383 1.00 95.44 401 GLY A O 1
ATOM 3039 N N . CYS A 1 402 ? -14.219 -3.729 34.593 1.00 95.62 402 CYS A N 1
ATOM 3040 C CA . CYS A 1 402 ? -14.791 -5.054 34.878 1.00 95.62 402 CYS A CA 1
ATOM 3041 C C . CYS A 1 402 ? -13.811 -6.172 34.486 1.00 95.62 402 CYS A C 1
ATOM 3043 O O . CYS A 1 402 ? -14.021 -6.929 33.539 1.00 95.62 402 CYS A O 1
ATOM 3045 N N . THR A 1 403 ? -12.699 -6.270 35.218 1.00 95.38 403 THR A N 1
ATOM 3046 C CA . THR A 1 403 ? -11.604 -7.209 34.938 1.00 95.38 403 THR A CA 1
ATOM 3047 C C . THR A 1 403 ? -11.994 -8.680 35.051 1.00 95.38 403 THR A C 1
ATOM 3049 O O . THR A 1 403 ? -11.211 -9.523 34.632 1.00 95.38 403 THR A O 1
ATOM 3052 N N . GLY A 1 404 ? -13.151 -9.016 35.623 1.00 93.69 404 GLY A N 1
ATOM 3053 C CA . GLY A 1 404 ? -13.637 -10.392 35.721 1.00 93.69 404 GLY A CA 1
ATOM 3054 C C . GLY A 1 404 ? -14.193 -10.952 34.408 1.00 93.69 404 GLY A C 1
ATOM 3055 O O . GLY A 1 404 ? -14.168 -12.169 34.234 1.00 93.69 404 GLY A O 1
ATOM 3056 N N . LEU A 1 405 ? -14.654 -10.092 33.489 1.00 94.31 405 LEU A N 1
ATOM 3057 C CA . LEU A 1 405 ? -15.376 -10.502 32.280 1.00 94.31 405 LEU A CA 1
ATOM 3058 C C . LEU A 1 405 ? -14.492 -11.342 31.346 1.00 94.31 405 LEU A C 1
ATOM 3060 O O . LEU A 1 405 ? -13.402 -10.902 30.976 1.00 94.31 405 LEU A O 1
ATOM 3064 N N . THR A 1 406 ? -14.976 -12.522 30.939 1.00 91.88 406 THR A N 1
ATOM 3065 C CA . THR A 1 406 ? -14.248 -13.451 30.045 1.00 91.88 406 THR A CA 1
ATOM 3066 C C . THR A 1 406 ? -14.760 -13.469 28.607 1.00 91.88 406 THR A C 1
ATOM 3068 O O . THR A 1 406 ? -13.967 -13.652 27.683 1.00 91.88 406 THR A O 1
ATOM 3071 N N . ASP A 1 407 ? -16.056 -13.231 28.406 1.00 87.94 407 ASP A N 1
ATOM 3072 C CA . ASP A 1 407 ? -16.717 -13.196 27.100 1.00 87.94 407 ASP A CA 1
ATOM 3073 C C . ASP A 1 407 ? -17.811 -12.125 27.100 1.00 87.94 407 ASP A C 1
ATOM 3075 O O . ASP A 1 407 ? -18.503 -11.929 28.102 1.00 87.94 407 ASP A O 1
ATOM 3079 N N . VAL A 1 408 ? -17.970 -11.421 25.975 1.00 92.69 408 VAL A N 1
ATOM 3080 C CA . VAL A 1 408 ? -18.997 -10.380 25.813 1.00 92.69 408 VAL A CA 1
ATOM 3081 C C . VAL A 1 408 ? -19.716 -10.544 24.475 1.00 92.69 408 VAL A C 1
ATOM 3083 O O . VAL A 1 408 ? -19.101 -10.584 23.406 1.00 92.69 408 VAL A O 1
ATOM 3086 N N . ILE A 1 409 ? -21.048 -10.600 24.545 1.00 94.75 409 ILE A N 1
ATOM 3087 C CA . ILE A 1 409 ? -21.947 -10.610 23.389 1.00 94.75 409 ILE A CA 1
ATOM 3088 C C . ILE A 1 409 ? -22.754 -9.312 23.416 1.00 94.75 409 ILE A C 1
ATOM 3090 O O . ILE A 1 409 ? -23.541 -9.081 24.333 1.00 94.75 409 ILE A O 1
ATOM 3094 N N . ILE A 1 410 ? -22.564 -8.474 22.399 1.00 95.44 410 ILE A N 1
ATOM 3095 C CA . ILE A 1 410 ? -23.387 -7.291 22.150 1.00 95.44 410 ILE A CA 1
ATOM 3096 C C . ILE A 1 410 ? -24.526 -7.714 21.202 1.00 95.44 410 ILE A C 1
ATOM 3098 O O . ILE A 1 410 ? -24.235 -8.066 20.053 1.00 95.44 410 ILE A O 1
ATOM 3102 N N . PRO A 1 411 ? -25.797 -7.737 21.648 1.00 95.56 411 PRO A N 1
ATOM 3103 C CA . PRO A 1 411 ? -26.904 -8.277 20.860 1.00 95.56 411 PRO A CA 1
ATOM 3104 C C . PRO A 1 411 ? -27.295 -7.382 19.677 1.00 95.56 411 PRO A C 1
ATOM 3106 O O . PRO A 1 411 ? -26.967 -6.198 19.616 1.00 95.56 411 PRO A O 1
ATOM 3109 N N . ASP A 1 412 ? -28.073 -7.955 18.754 1.00 96.00 412 ASP A N 1
ATOM 3110 C CA . ASP A 1 412 ? -28.596 -7.299 17.544 1.00 96.00 412 ASP A CA 1
ATOM 3111 C C . ASP A 1 412 ? -29.436 -6.033 17.805 1.00 96.00 412 ASP A C 1
ATOM 3113 O O . ASP A 1 412 ? -29.706 -5.289 16.863 1.00 96.00 412 ASP A O 1
ATOM 3117 N N . SER A 1 413 ? -29.867 -5.800 19.046 1.00 96.50 413 SER A N 1
ATOM 3118 C CA . SER A 1 413 ? -30.652 -4.640 19.474 1.00 96.50 413 SER A CA 1
ATOM 3119 C C . SER A 1 413 ? -29.816 -3.394 19.785 1.00 96.50 413 SER A C 1
ATOM 3121 O O . SER A 1 413 ? -30.353 -2.290 19.722 1.00 96.50 413 SER A O 1
ATOM 3123 N N . VAL A 1 414 ? -28.526 -3.541 20.118 1.00 96.81 414 VAL A N 1
ATOM 3124 C CA . VAL A 1 414 ? -27.673 -2.418 20.542 1.00 96.81 414 VAL A CA 1
ATOM 3125 C C . VAL A 1 414 ? -27.248 -1.588 19.334 1.00 96.81 414 VAL A C 1
ATOM 3127 O O . VAL A 1 414 ? -26.513 -2.065 18.472 1.00 96.81 414 VAL A O 1
ATOM 3130 N N . THR A 1 415 ? -27.677 -0.326 19.299 1.00 95.44 415 THR A N 1
ATOM 3131 C CA . THR A 1 415 ? -27.363 0.643 18.238 1.00 95.44 415 THR A CA 1
ATOM 3132 C C . THR A 1 415 ? -26.196 1.565 18.591 1.00 95.44 415 THR A C 1
ATOM 3134 O O . THR A 1 415 ? -25.557 2.106 17.687 1.00 95.44 415 THR A O 1
ATOM 3137 N N . GLU A 1 416 ? -25.895 1.738 19.883 1.00 94.81 416 GLU A N 1
ATOM 3138 C CA . GLU A 1 416 ? -24.859 2.650 20.388 1.00 94.81 416 GLU A CA 1
ATOM 3139 C C . GLU A 1 416 ? -24.021 2.013 21.512 1.00 94.81 416 GLU A C 1
ATOM 3141 O O . GLU A 1 416 ? -24.568 1.491 22.490 1.00 94.81 416 GLU A O 1
ATOM 3146 N N . ILE A 1 417 ? -22.691 2.128 21.402 1.00 94.75 417 ILE A N 1
ATOM 3147 C CA . ILE A 1 417 ? -21.740 1.832 22.487 1.00 94.75 417 ILE A CA 1
ATOM 3148 C C . ILE A 1 417 ? -20.962 3.112 22.830 1.00 94.75 417 ILE A C 1
ATOM 3150 O O . ILE A 1 417 ? -20.300 3.707 21.976 1.00 94.75 417 ILE A O 1
ATOM 3154 N N . GLY A 1 418 ? -21.043 3.528 24.094 1.00 93.50 418 GLY A N 1
ATOM 3155 C CA . GLY A 1 418 ? -20.430 4.744 24.619 1.00 93.50 418 GLY A CA 1
ATOM 3156 C C . GLY A 1 418 ? -18.905 4.692 24.747 1.00 93.50 418 GLY A C 1
ATOM 3157 O O . GLY A 1 418 ? -18.264 3.635 24.692 1.00 93.50 418 GLY A O 1
ATOM 3158 N N . LYS A 1 419 ? -18.314 5.869 24.970 1.00 91.38 419 LYS A N 1
ATOM 3159 C CA . LYS A 1 419 ? -16.867 6.042 25.144 1.00 91.38 419 LYS A CA 1
ATOM 3160 C C . LYS A 1 419 ? -16.362 5.210 26.325 1.00 91.38 419 LYS A C 1
ATOM 3162 O O . LYS A 1 419 ? -16.948 5.224 27.410 1.00 91.38 419 LYS A O 1
ATOM 3167 N N . ALA A 1 420 ? -15.275 4.473 26.107 1.00 93.25 420 ALA A N 1
ATOM 3168 C CA . ALA A 1 420 ? -14.631 3.599 27.087 1.00 93.25 420 ALA A CA 1
ATOM 3169 C C . ALA A 1 420 ? -15.563 2.559 27.763 1.00 93.25 420 ALA A C 1
ATOM 3171 O O . ALA A 1 420 ? -15.260 2.105 28.865 1.00 93.25 420 ALA A O 1
ATOM 3172 N N . ALA A 1 421 ? -16.689 2.175 27.137 1.00 95.25 421 ALA A N 1
ATOM 3173 C CA . ALA A 1 421 ? -17.731 1.342 27.755 1.00 95.25 421 ALA A CA 1
ATOM 3174 C C . ALA A 1 421 ? -17.226 0.039 28.403 1.00 95.25 421 ALA A C 1
ATOM 3176 O O . ALA A 1 421 ? -17.674 -0.286 29.495 1.00 95.25 421 ALA A O 1
ATOM 3177 N N . PHE A 1 422 ? -16.274 -0.660 27.782 1.00 95.50 422 PHE A N 1
ATOM 3178 C CA . PHE A 1 422 ? -15.624 -1.883 28.275 1.00 95.50 422 PHE A CA 1
ATOM 3179 C C . PHE A 1 422 ? -14.113 -1.682 28.498 1.00 95.50 422 PHE A C 1
ATOM 3181 O O . PHE A 1 422 ? -13.343 -2.643 28.511 1.00 95.50 422 PHE A O 1
ATOM 3188 N N . LYS A 1 423 ? -13.654 -0.437 28.669 1.00 94.31 423 LYS A N 1
ATOM 3189 C CA . LYS A 1 423 ? -12.226 -0.132 28.819 1.00 94.31 423 LYS A CA 1
ATOM 3190 C C . LYS A 1 423 ? -11.624 -0.881 30.018 1.00 94.31 423 LYS A C 1
ATOM 3192 O O . LYS A 1 423 ? -12.274 -1.051 31.048 1.00 94.31 423 LYS A O 1
ATOM 3197 N N . ASP A 1 424 ? -10.389 -1.346 29.874 1.00 94.56 424 ASP A N 1
ATOM 3198 C CA . ASP A 1 424 ? -9.639 -2.118 30.875 1.00 94.56 424 ASP A CA 1
ATOM 3199 C C . ASP A 1 424 ? -10.260 -3.488 31.269 1.00 94.56 424 ASP A C 1
ATOM 3201 O O . ASP A 1 424 ? -9.806 -4.115 32.233 1.00 94.56 424 ASP A O 1
ATOM 3205 N N . CYS A 1 425 ? -11.234 -4.021 30.509 1.00 95.06 425 CYS A N 1
ATOM 3206 C CA . CYS A 1 425 ? -11.781 -5.384 30.680 1.00 95.06 425 CYS A CA 1
ATOM 3207 C C . CYS A 1 425 ? -10.793 -6.465 30.189 1.00 95.06 425 CYS A C 1
ATOM 3209 O O . CYS A 1 425 ? -11.015 -7.200 29.227 1.00 95.06 425 CYS A O 1
ATOM 3211 N N . SER A 1 426 ? -9.648 -6.541 30.862 1.00 94.25 426 SER A N 1
ATOM 3212 C CA . SER A 1 426 ? -8.422 -7.229 30.429 1.00 94.25 426 SER A CA 1
ATOM 3213 C C . SER A 1 426 ? -8.453 -8.769 30.420 1.00 94.25 426 SER A C 1
ATOM 3215 O O . SER A 1 426 ? -7.431 -9.388 30.109 1.00 94.25 426 SER A O 1
ATOM 3217 N N . ASN A 1 427 ? -9.593 -9.396 30.730 1.00 94.56 427 ASN A N 1
ATOM 3218 C CA . ASN A 1 427 ? -9.789 -10.847 30.649 1.00 94.56 427 ASN A CA 1
ATOM 3219 C C . ASN A 1 427 ? -10.737 -11.308 29.531 1.00 94.56 427 ASN A C 1
ATOM 3221 O O . ASN A 1 427 ? -10.819 -12.518 29.326 1.00 94.56 427 ASN A O 1
ATOM 3225 N N . ILE A 1 428 ? -11.377 -10.403 28.777 1.00 93.88 428 ILE A N 1
ATOM 3226 C CA . ILE A 1 428 ? -12.245 -10.801 27.657 1.00 93.88 428 ILE A CA 1
ATOM 3227 C C . ILE A 1 428 ? -11.393 -11.502 26.588 1.00 93.88 428 ILE A C 1
ATOM 3229 O O . ILE A 1 428 ? -10.341 -10.985 26.206 1.00 93.88 428 ILE A O 1
ATOM 3233 N N . THR A 1 429 ? -11.841 -12.665 26.109 1.00 92.19 429 THR A N 1
ATOM 3234 C CA . THR A 1 429 ? -11.140 -13.487 25.103 1.00 92.19 429 THR A CA 1
ATOM 3235 C C . THR A 1 429 ? -11.897 -13.572 23.776 1.00 92.19 429 THR A C 1
ATOM 3237 O O . THR A 1 429 ? -11.279 -13.445 22.713 1.00 92.19 429 THR A O 1
ATOM 3240 N N . GLY A 1 430 ? -13.226 -13.710 23.829 1.00 88.69 430 GLY A N 1
ATOM 3241 C CA . GLY A 1 430 ? -14.134 -13.597 22.691 1.00 88.69 430 GLY A CA 1
ATOM 3242 C C . GLY A 1 430 ? -15.006 -12.339 22.758 1.00 88.69 430 GLY A C 1
ATOM 3243 O O . GLY A 1 430 ? -15.567 -12.004 23.804 1.00 88.69 430 GLY A O 1
ATOM 3244 N N . LEU A 1 431 ? -15.157 -11.656 21.619 1.00 94.38 431 LEU A N 1
ATOM 3245 C CA . LEU A 1 431 ? -16.098 -10.546 21.450 1.00 94.38 431 LEU A CA 1
ATOM 3246 C C . LEU A 1 431 ? -16.993 -10.794 20.231 1.00 94.38 431 LEU A C 1
ATOM 3248 O O . LEU A 1 431 ? -16.500 -11.002 19.120 1.00 94.38 431 LEU A O 1
ATOM 3252 N N . THR A 1 432 ? -18.311 -10.745 20.438 1.00 95.38 432 THR A N 1
ATOM 3253 C CA . THR A 1 432 ? -19.312 -10.787 19.359 1.00 95.38 432 THR A CA 1
ATOM 3254 C C . THR A 1 432 ? -20.114 -9.490 19.336 1.00 95.38 432 THR A C 1
ATOM 3256 O O . THR A 1 432 ? -20.656 -9.084 20.362 1.00 95.38 432 THR A O 1
ATOM 3259 N N . ILE A 1 433 ? -20.210 -8.856 18.165 1.00 95.44 433 ILE A N 1
ATOM 3260 C CA . ILE A 1 433 ? -20.973 -7.624 17.935 1.00 95.44 433 ILE A CA 1
ATOM 3261 C C . ILE A 1 433 ? -22.054 -7.874 16.877 1.00 95.44 433 ILE A C 1
ATOM 3263 O O . ILE A 1 433 ? -21.753 -8.129 15.707 1.00 95.44 433 ILE A O 1
ATOM 3267 N N . GLY A 1 434 ? -23.314 -7.796 17.315 1.00 94.19 434 GLY A N 1
ATOM 3268 C CA . GLY A 1 434 ? -24.509 -7.961 16.491 1.00 94.19 434 GLY A CA 1
ATOM 3269 C C . GLY A 1 434 ? -24.737 -6.852 15.458 1.00 94.19 434 GLY A C 1
ATOM 3270 O O . GLY A 1 434 ? -23.984 -5.882 15.340 1.00 94.19 434 GLY A O 1
ATOM 3271 N N . LYS A 1 435 ? -25.806 -7.010 14.677 1.00 94.38 435 LYS A N 1
ATOM 3272 C CA . LYS A 1 435 ? -26.064 -6.226 13.458 1.00 94.38 435 LYS A CA 1
ATOM 3273 C C . LYS A 1 435 ? -26.551 -4.794 13.684 1.00 94.38 435 LYS A C 1
ATOM 3275 O O . LYS A 1 435 ? -26.436 -3.976 12.774 1.00 94.38 435 LYS A O 1
ATOM 3280 N N . GLY A 1 436 ? -27.110 -4.507 14.863 1.00 92.62 436 GLY A N 1
ATOM 3281 C CA . GLY A 1 436 ? -27.788 -3.244 15.171 1.00 92.62 436 GLY A CA 1
ATOM 3282 C C . GLY A 1 436 ? -26.872 -2.032 15.319 1.00 92.62 436 GLY A C 1
ATOM 3283 O O . GLY A 1 436 ? -27.346 -0.908 15.181 1.00 92.62 436 GLY A O 1
ATOM 3284 N N . LEU A 1 437 ? -25.576 -2.239 15.573 1.00 92.50 437 LEU A N 1
ATOM 3285 C CA . LEU A 1 437 ? -24.647 -1.166 15.919 1.00 92.50 437 LEU A CA 1
ATOM 3286 C C . LEU A 1 437 ? -24.465 -0.178 14.754 1.00 92.50 437 LEU A C 1
ATOM 3288 O O . LEU A 1 437 ? -23.922 -0.527 13.705 1.00 92.50 437 LEU A O 1
ATOM 3292 N N . THR A 1 438 ? -24.900 1.066 14.961 1.00 85.19 438 THR A N 1
ATOM 3293 C CA . THR A 1 438 ? -24.754 2.178 14.006 1.00 85.19 438 THR A CA 1
ATOM 3294 C C . THR A 1 438 ? -23.777 3.245 14.482 1.00 85.19 438 THR A C 1
ATOM 3296 O O . THR A 1 438 ? -23.284 4.018 13.666 1.00 85.19 438 THR A O 1
ATOM 3299 N N . THR A 1 439 ? -23.523 3.327 15.792 1.00 74.25 439 THR A N 1
ATOM 3300 C CA . THR A 1 439 ? -22.814 4.459 16.398 1.00 74.25 439 THR A CA 1
ATOM 3301 C C . THR A 1 439 ? -21.767 3.994 17.407 1.00 74.25 439 THR A C 1
ATOM 3303 O O . THR A 1 439 ? -22.085 3.382 18.427 1.00 74.25 439 THR A O 1
ATOM 3306 N N . ILE A 1 440 ? -20.511 4.358 17.141 1.00 68.25 440 ILE A N 1
ATOM 3307 C CA . ILE A 1 440 ? -19.434 4.437 18.132 1.00 68.25 440 ILE A CA 1
ATOM 3308 C C . ILE A 1 440 ? -18.902 5.870 18.097 1.00 68.25 440 ILE A C 1
ATOM 3310 O O . ILE A 1 440 ? -18.714 6.440 17.024 1.00 68.25 440 ILE A O 1
ATOM 3314 N N . HIS A 1 441 ? -18.648 6.445 19.271 1.00 63.78 441 HIS A N 1
ATOM 3315 C CA . HIS A 1 441 ? -18.139 7.810 19.430 1.00 63.78 441 HIS A CA 1
ATOM 3316 C C . HIS A 1 441 ? -16.618 7.897 19.175 1.00 63.78 441 HIS A C 1
ATOM 3318 O O . HIS A 1 441 ? -15.845 8.158 20.096 1.00 63.78 441 HIS A O 1
ATOM 3324 N N . ASP A 1 442 ? -16.208 7.665 17.924 1.00 56.25 442 ASP A N 1
ATOM 3325 C CA . ASP A 1 442 ? -14.818 7.655 17.406 1.00 56.25 442 ASP A CA 1
ATOM 3326 C C . ASP A 1 442 ? -14.380 9.021 16.810 1.00 56.25 442 ASP A C 1
ATOM 3328 O O . ASP A 1 442 ? -13.468 9.108 15.995 1.00 56.25 442 ASP A O 1
ATOM 3332 N N . GLU A 1 443 ? -15.064 10.115 17.166 1.00 50.88 443 GLU A N 1
ATOM 3333 C CA . GLU A 1 443 ? -14.972 11.400 16.441 1.00 50.88 443 GLU A CA 1
ATOM 3334 C C . GLU A 1 443 ? -13.624 12.142 16.576 1.00 50.88 443 GLU A C 1
ATOM 3336 O O . GLU A 1 443 ? -13.343 13.050 15.796 1.00 50.88 443 GLU A O 1
ATOM 3341 N N . ASP A 1 444 ? -12.765 11.745 17.520 1.00 56.38 444 ASP A N 1
ATOM 3342 C CA . ASP A 1 444 ? -11.458 12.361 17.772 1.00 56.38 444 ASP A CA 1
ATOM 3343 C C . ASP A 1 444 ? -10.322 11.338 17.627 1.00 56.38 444 ASP A C 1
ATOM 3345 O O . ASP A 1 444 ? -10.109 10.504 18.513 1.00 56.38 444 ASP A O 1
ATOM 3349 N N . TYR A 1 445 ? -9.489 11.490 16.587 1.00 51.97 445 TYR A N 1
ATOM 3350 C CA . TYR A 1 445 ? -8.267 10.692 16.356 1.00 51.97 445 TYR A CA 1
ATOM 3351 C C . TYR A 1 445 ? -7.272 10.722 17.541 1.00 51.97 445 TYR A C 1
ATOM 3353 O O . TYR A 1 445 ? -6.420 9.841 17.666 1.00 51.97 445 TYR A O 1
ATOM 3361 N N . TYR A 1 446 ? -7.389 11.726 18.416 1.00 52.50 446 TYR A N 1
ATOM 3362 C CA . TYR A 1 446 ? -6.579 11.916 19.624 1.00 52.50 446 TYR A CA 1
ATOM 3363 C C . TYR A 1 446 ? -7.253 11.425 20.922 1.00 52.50 446 TYR A C 1
ATOM 3365 O O . TYR A 1 446 ? -6.653 11.535 21.994 1.00 52.50 446 TYR A O 1
ATOM 3373 N N . SER A 1 447 ? -8.483 10.899 20.867 1.00 63.03 447 SER A N 1
ATOM 3374 C CA . SER A 1 447 ? -9.201 10.428 22.057 1.00 63.03 447 SER A CA 1
ATOM 3375 C C . SER A 1 447 ? -8.858 8.972 22.402 1.00 63.03 447 SER A C 1
ATOM 3377 O O . SER A 1 447 ? -9.149 8.036 21.666 1.00 63.03 447 SER A O 1
ATOM 3379 N N . ASN A 1 448 ? -8.265 8.755 23.580 1.00 64.56 448 ASN A N 1
ATOM 3380 C CA . ASN A 1 448 ? -7.926 7.417 24.095 1.00 64.56 448 ASN A CA 1
ATOM 3381 C C . ASN A 1 448 ? -9.128 6.744 24.802 1.00 64.56 448 ASN A C 1
ATOM 3383 O O . ASN A 1 448 ? -8.989 6.144 25.876 1.00 64.56 448 ASN A O 1
ATOM 3387 N N . GLU A 1 449 ? -10.324 6.900 24.227 1.00 81.75 449 GLU A N 1
ATOM 3388 C CA . GLU A 1 449 ? -11.610 6.496 24.817 1.00 81.75 449 GLU A CA 1
ATOM 3389 C C . GLU A 1 449 ? -12.389 5.482 23.949 1.00 81.75 449 GLU A C 1
ATOM 3391 O O . GLU A 1 449 ? -13.613 5.382 24.051 1.00 81.75 449 GLU A O 1
ATOM 3396 N N . PHE A 1 450 ? -11.690 4.683 23.132 1.00 88.81 450 PHE A N 1
ATOM 3397 C CA . PHE A 1 450 ? -12.283 3.549 22.408 1.00 88.81 450 PHE A CA 1
ATOM 3398 C C . PHE A 1 450 ? -13.035 2.603 23.363 1.00 88.81 450 PHE A C 1
ATOM 3400 O O . PHE A 1 450 ? -12.535 2.340 24.464 1.00 88.81 450 PHE A O 1
ATOM 3407 N N . PRO A 1 451 ? -14.194 2.033 22.970 1.00 92.06 451 PRO A N 1
ATOM 3408 C CA . PRO A 1 451 ? -14.999 1.210 23.870 1.00 92.06 451 PRO A CA 1
ATOM 3409 C C . PRO A 1 451 ? -14.271 0.007 24.479 1.00 92.06 451 PRO A C 1
ATOM 3411 O O . PRO A 1 451 ? -14.553 -0.322 25.624 1.00 92.06 451 PRO A O 1
ATOM 3414 N N . PHE A 1 452 ? -13.332 -0.612 23.756 1.00 92.81 452 PHE A N 1
ATOM 3415 C CA . PHE A 1 452 ? -12.600 -1.817 24.178 1.00 92.81 452 PHE A CA 1
ATOM 3416 C C . PHE A 1 452 ? -11.100 -1.563 24.416 1.00 92.81 452 PHE A C 1
ATOM 3418 O O . PHE A 1 452 ? -10.283 -2.485 24.359 1.00 92.81 452 PHE A O 1
ATOM 3425 N N . ASP A 1 453 ? -10.708 -0.315 24.687 1.00 90.56 453 ASP A N 1
ATOM 3426 C CA . ASP A 1 453 ? -9.311 0.013 24.980 1.00 90.56 453 ASP A CA 1
ATOM 3427 C C . ASP A 1 453 ? -8.792 -0.768 26.207 1.00 90.56 453 ASP A C 1
ATOM 3429 O O . ASP A 1 453 ? -9.515 -0.971 27.182 1.00 90.56 453 ASP A O 1
ATOM 3433 N N . GLY A 1 454 ? -7.556 -1.269 26.159 1.00 90.50 454 GLY A N 1
ATOM 3434 C CA . GLY A 1 454 ? -6.991 -2.111 27.226 1.00 90.50 454 GLY A CA 1
ATOM 3435 C C . GLY A 1 454 ? -7.538 -3.551 27.322 1.00 90.50 454 GLY A C 1
ATOM 3436 O O . GLY A 1 454 ? -7.100 -4.303 28.198 1.00 90.50 454 GLY A O 1
ATOM 3437 N N . CYS A 1 455 ? -8.436 -3.990 26.427 1.00 93.38 455 CYS A N 1
ATOM 3438 C CA . CYS A 1 455 ? -8.934 -5.377 26.365 1.00 93.38 455 CYS A CA 1
ATOM 3439 C C . CYS A 1 455 ? -7.910 -6.342 25.726 1.00 93.38 455 CYS A C 1
ATOM 3441 O O . CYS A 1 455 ? -8.166 -6.984 24.710 1.00 93.38 455 CYS A O 1
ATOM 3443 N N . ASN A 1 456 ? -6.725 -6.439 26.334 1.00 91.81 456 ASN A N 1
ATOM 3444 C CA . ASN A 1 456 ? -5.496 -7.008 25.759 1.00 91.81 456 ASN A CA 1
ATOM 3445 C C . ASN A 1 456 ? -5.470 -8.545 25.570 1.00 91.81 456 ASN A C 1
ATOM 3447 O O . ASN A 1 456 ? -4.392 -9.108 25.371 1.00 91.81 456 ASN A O 1
ATOM 3451 N N . LYS A 1 457 ? -6.612 -9.233 25.674 1.00 95.38 457 LYS A N 1
ATOM 3452 C CA . LYS A 1 457 ? -6.737 -10.695 25.515 1.00 95.38 457 LYS A CA 1
ATOM 3453 C C . LYS A 1 457 ? -7.781 -11.133 24.494 1.00 95.38 457 LYS A C 1
ATOM 3455 O O . LYS A 1 457 ? -7.900 -12.332 24.257 1.00 95.38 457 LYS A O 1
ATOM 3460 N N . ILE A 1 458 ? -8.508 -10.203 23.874 1.00 95.56 458 ILE A N 1
ATOM 3461 C CA . ILE A 1 458 ? -9.468 -10.565 22.834 1.00 95.56 458 ILE A CA 1
ATOM 3462 C C . ILE A 1 458 ? -8.654 -11.004 21.615 1.00 95.56 458 ILE A C 1
ATOM 3464 O O . ILE A 1 458 ? -7.979 -10.177 20.999 1.00 95.56 458 ILE A O 1
ATOM 3468 N N . GLU A 1 459 ? -8.679 -12.297 21.296 1.00 95.31 459 GLU A N 1
ATOM 3469 C CA . GLU A 1 459 ? -7.937 -12.864 20.158 1.00 95.31 459 GLU A CA 1
ATOM 3470 C C . GLU A 1 459 ? -8.833 -13.065 18.927 1.00 95.31 459 GLU A C 1
ATOM 3472 O O . GLU A 1 459 ? -8.334 -13.047 17.799 1.00 95.31 459 GLU A O 1
ATOM 3477 N N . LYS A 1 460 ? -10.150 -13.206 19.136 1.00 95.12 460 LYS A N 1
ATOM 3478 C CA . LYS A 1 460 ? -11.158 -13.411 18.089 1.00 95.12 460 LYS A CA 1
ATOM 3479 C C . LYS A 1 460 ? -12.277 -12.372 18.194 1.00 95.12 460 LYS A C 1
ATOM 3481 O O . LYS A 1 460 ? -12.908 -12.237 19.243 1.00 95.12 460 LYS A O 1
ATOM 3486 N N . LEU A 1 461 ? -12.558 -11.696 17.081 1.00 96.25 461 LEU A N 1
ATOM 3487 C CA . LEU A 1 461 ? -13.712 -10.811 16.911 1.00 96.25 461 LEU A CA 1
ATOM 3488 C C . LEU A 1 461 ? -14.680 -11.408 15.885 1.00 96.25 461 LEU A C 1
ATOM 3490 O O . LEU A 1 461 ? -14.271 -11.753 14.778 1.00 96.25 461 LEU A O 1
ATOM 3494 N N . ASN A 1 462 ? -15.965 -11.464 16.228 1.00 96.50 462 ASN A N 1
ATOM 3495 C CA . ASN A 1 462 ? -17.055 -11.642 15.270 1.00 96.50 462 ASN A CA 1
ATOM 3496 C C . ASN A 1 462 ? -17.873 -10.345 15.226 1.00 96.50 462 ASN A C 1
ATOM 3498 O O . ASN A 1 462 ? -18.387 -9.913 16.259 1.00 96.50 462 ASN A O 1
ATOM 3502 N N . ILE A 1 463 ? -17.969 -9.700 14.064 1.00 95.75 463 ILE A N 1
ATOM 3503 C CA . ILE A 1 463 ? -18.623 -8.398 13.919 1.00 95.75 463 ILE A CA 1
ATOM 3504 C C . ILE A 1 463 ? -19.531 -8.361 12.690 1.00 95.75 463 ILE A C 1
ATOM 3506 O O . ILE A 1 463 ? -19.092 -8.561 11.563 1.00 95.75 463 ILE A O 1
ATOM 3510 N N . ASN A 1 464 ? -20.818 -8.094 12.916 1.00 94.94 464 ASN A N 1
ATOM 3511 C CA . ASN A 1 464 ? -21.858 -8.153 11.885 1.00 94.94 464 ASN A CA 1
ATOM 3512 C C . ASN A 1 464 ? -22.614 -6.820 11.717 1.00 94.94 464 ASN A C 1
ATOM 3514 O O . ASN A 1 464 ? -23.698 -6.781 11.144 1.00 94.94 464 ASN A O 1
ATOM 3518 N N . CYS A 1 465 ? -22.089 -5.719 12.252 1.00 93.81 465 CYS A N 1
ATOM 3519 C CA . CYS A 1 465 ? -22.692 -4.388 12.133 1.00 93.81 465 CYS A CA 1
ATOM 3520 C C . CYS A 1 465 ? -22.526 -3.789 10.723 1.00 93.81 465 CYS A C 1
ATOM 3522 O O . CYS A 1 465 ? -21.605 -4.154 9.994 1.00 93.81 465 CYS A O 1
ATOM 3524 N N . LYS A 1 466 ? -23.423 -2.873 10.325 1.00 93.62 466 LYS A N 1
ATOM 3525 C CA . LYS A 1 466 ? -23.511 -2.371 8.935 1.00 93.62 466 LYS A CA 1
ATOM 3526 C C . LYS A 1 466 ? -22.227 -1.687 8.441 1.00 93.62 466 LYS A C 1
ATOM 3528 O O . LYS A 1 466 ? -21.884 -1.784 7.263 1.00 93.62 466 LYS A O 1
ATOM 3533 N N . THR A 1 467 ? -21.536 -0.992 9.335 1.00 93.31 467 THR A N 1
ATOM 3534 C CA . THR A 1 467 ? -20.261 -0.311 9.083 1.00 93.31 467 THR A CA 1
ATOM 3535 C C . THR A 1 467 ? -19.274 -0.765 10.147 1.00 93.31 467 THR A C 1
ATOM 3537 O O . THR A 1 467 ? -19.481 -0.462 11.322 1.00 93.31 467 THR A O 1
ATOM 3540 N N . VAL A 1 468 ? -18.232 -1.503 9.763 1.00 94.56 468 VAL A N 1
ATOM 3541 C CA . VAL A 1 468 ? -17.248 -2.047 10.710 1.00 94.56 468 VAL A CA 1
ATOM 3542 C C . VAL A 1 468 ? -16.405 -0.890 11.261 1.00 94.56 468 VAL A C 1
ATOM 3544 O O . VAL A 1 468 ? -15.781 -0.200 10.455 1.00 94.56 468 VAL A O 1
ATOM 3547 N N . PRO A 1 469 ? -16.392 -0.644 12.585 1.00 92.19 469 PRO A N 1
ATOM 3548 C CA . PRO A 1 469 ? -15.762 0.522 13.191 1.00 92.19 469 PRO A CA 1
ATOM 3549 C C . PRO A 1 469 ? -14.383 0.208 13.793 1.00 92.19 469 PRO A C 1
ATOM 3551 O O . PRO A 1 469 ? -13.985 -0.947 13.969 1.00 92.19 469 PRO A O 1
ATOM 3554 N N . ARG A 1 470 ? -13.680 1.258 14.224 1.00 89.38 470 ARG A N 1
ATOM 3555 C CA . ARG A 1 470 ? -12.417 1.161 14.961 1.00 89.38 470 ARG A CA 1
ATOM 3556 C C . ARG A 1 470 ? -12.656 0.837 16.439 1.00 89.38 470 ARG A C 1
ATOM 3558 O O . ARG A 1 470 ? -13.264 1.609 17.172 1.00 89.38 470 ARG A O 1
ATOM 3565 N N . LEU A 1 471 ? -12.137 -0.309 16.891 1.00 89.19 471 LEU A N 1
ATOM 3566 C CA . LEU A 1 471 ? -12.290 -0.786 18.280 1.00 89.19 471 LEU A CA 1
ATOM 3567 C C . LEU A 1 471 ? -11.001 -0.701 19.128 1.00 89.19 471 LEU A C 1
ATOM 3569 O O . LEU A 1 471 ? -11.065 -0.832 20.347 1.00 89.19 471 LEU A O 1
ATOM 3573 N N . ASN A 1 472 ? -9.844 -0.480 18.492 1.00 86.88 472 ASN A N 1
ATOM 3574 C CA . ASN A 1 472 ? -8.491 -0.434 19.081 1.00 86.88 472 ASN A CA 1
ATOM 3575 C C . ASN A 1 472 ? -7.996 -1.735 19.768 1.00 86.88 472 ASN A C 1
ATOM 3577 O O . ASN A 1 472 ? -7.110 -1.701 20.620 1.00 86.88 472 ASN A O 1
ATOM 3581 N N . ILE A 1 473 ? -8.518 -2.902 19.380 1.00 91.88 473 ILE A N 1
ATOM 3582 C CA . ILE A 1 473 ? -8.250 -4.190 20.051 1.00 91.88 473 ILE A CA 1
ATOM 3583 C C . ILE A 1 473 ? -6.959 -4.842 19.519 1.00 91.88 473 ILE A C 1
ATOM 3585 O O . ILE A 1 473 ? -6.980 -5.760 18.700 1.00 91.88 473 ILE A O 1
ATOM 3589 N N . LYS A 1 474 ? -5.798 -4.366 19.979 1.00 89.44 474 LYS A N 1
ATOM 3590 C CA . LYS A 1 474 ? -4.477 -4.754 19.436 1.00 89.44 474 LYS A CA 1
ATOM 3591 C C . LYS A 1 474 ? -4.067 -6.227 19.600 1.00 89.44 474 LYS A C 1
ATOM 3593 O O . LYS A 1 474 ? -3.074 -6.626 19.002 1.00 89.44 474 LYS A O 1
ATOM 3598 N N . SER A 1 475 ? -4.814 -7.023 20.365 1.00 94.75 475 SER A N 1
ATOM 3599 C CA . SER A 1 475 ? -4.576 -8.456 20.595 1.00 94.75 475 SER A CA 1
ATOM 3600 C C . SER A 1 475 ? -5.210 -9.401 19.563 1.00 94.75 475 SER A C 1
ATOM 3602 O O . SER A 1 475 ? -4.924 -10.598 19.606 1.00 94.75 475 SER A O 1
ATOM 3604 N N . LEU A 1 476 ? -6.061 -8.905 18.651 1.00 96.25 476 LEU A N 1
ATOM 3605 C CA . LEU A 1 476 ? -6.770 -9.759 17.688 1.00 96.25 476 LEU A CA 1
ATOM 3606 C C . LEU A 1 476 ? -5.806 -10.532 16.778 1.00 96.25 476 LEU A C 1
ATOM 3608 O O . LEU A 1 476 ? -4.868 -9.960 16.225 1.00 96.25 476 LEU A O 1
ATOM 3612 N N . LYS A 1 477 ? -6.104 -11.820 16.587 1.00 96.75 477 LYS A N 1
ATOM 3613 C CA . LYS A 1 477 ? -5.461 -12.751 15.644 1.00 96.75 477 LYS A CA 1
ATOM 3614 C C . LYS A 1 477 ? -6.409 -13.176 14.522 1.00 96.75 477 LYS A C 1
ATOM 3616 O O . LYS A 1 477 ? -5.956 -13.508 13.428 1.00 96.75 477 LYS A O 1
ATOM 3621 N N . GLU A 1 478 ? -7.712 -13.159 14.796 1.00 96.88 478 GLU A N 1
ATOM 3622 C CA . GLU A 1 478 ? -8.774 -13.525 13.863 1.00 96.88 478 GLU A CA 1
ATOM 3623 C C . GLU A 1 478 ? -9.912 -12.493 13.903 1.00 96.88 478 GLU A C 1
ATOM 3625 O O . GLU A 1 478 ? -10.408 -12.138 14.978 1.00 96.88 478 GLU A O 1
ATOM 3630 N N . VAL A 1 479 ? -10.356 -12.044 12.727 1.00 97.62 479 VAL A N 1
ATOM 3631 C CA . VAL A 1 479 ? -11.563 -11.219 12.568 1.00 97.62 479 VAL A CA 1
ATOM 3632 C C . VAL A 1 479 ? -12.508 -11.879 11.571 1.00 97.62 479 VAL A C 1
ATOM 3634 O O . VAL A 1 479 ? -12.136 -12.122 10.425 1.00 97.62 479 VAL A O 1
ATOM 3637 N N . ILE A 1 480 ? -13.750 -12.109 11.992 1.00 97.94 480 ILE A N 1
ATOM 3638 C CA . ILE A 1 480 ? -14.859 -12.503 11.122 1.00 97.94 480 ILE A CA 1
ATOM 3639 C C . ILE A 1 480 ? -15.777 -11.292 10.954 1.00 97.94 480 ILE A C 1
ATOM 3641 O O . ILE A 1 480 ? -16.377 -10.826 11.924 1.00 97.94 480 ILE A O 1
ATOM 3645 N N . ILE A 1 481 ? -15.886 -10.796 9.723 1.00 97.81 481 ILE A N 1
ATOM 3646 C CA . ILE A 1 481 ? -16.824 -9.747 9.321 1.00 97.81 481 ILE A CA 1
ATOM 3647 C C . ILE A 1 481 ? -18.024 -10.434 8.665 1.00 97.81 481 ILE A C 1
ATOM 3649 O O . ILE A 1 481 ? -17.873 -11.095 7.640 1.00 97.81 481 ILE A O 1
ATOM 3653 N N . GLY A 1 482 ? -19.203 -10.320 9.275 1.00 96.38 482 GLY A N 1
ATOM 3654 C CA . GLY A 1 482 ? -20.420 -10.993 8.814 1.00 96.38 482 GLY A CA 1
ATOM 3655 C C . GLY A 1 482 ? -21.126 -10.289 7.648 1.00 96.38 482 GLY A C 1
ATOM 3656 O O . GLY A 1 482 ? -20.922 -9.102 7.396 1.00 96.38 482 GLY A O 1
ATOM 3657 N N . ASP A 1 483 ? -22.007 -11.021 6.960 1.00 96.25 483 ASP A N 1
ATOM 3658 C CA . ASP A 1 483 ? -22.687 -10.586 5.727 1.00 96.25 483 ASP A CA 1
ATOM 3659 C C . ASP A 1 483 ? -23.692 -9.417 5.893 1.00 96.25 483 ASP A C 1
ATOM 3661 O O . ASP A 1 483 ? -24.356 -9.056 4.927 1.00 96.25 483 ASP A O 1
ATOM 3665 N N . ASN A 1 484 ? -23.856 -8.806 7.073 1.00 95.75 484 ASN A N 1
ATOM 3666 C CA . ASN A 1 484 ? -24.594 -7.535 7.212 1.00 95.75 484 ASN A CA 1
ATOM 3667 C C . ASN A 1 484 ? -23.672 -6.297 7.133 1.00 95.75 484 ASN A C 1
ATOM 3669 O O . ASN A 1 484 ? -24.165 -5.177 6.987 1.00 95.75 484 ASN A O 1
ATOM 3673 N N . ALA A 1 485 ? -22.347 -6.473 7.178 1.00 96.25 485 ALA A N 1
ATOM 3674 C CA . ALA A 1 485 ? -21.400 -5.392 6.929 1.00 96.25 485 ALA A CA 1
ATOM 3675 C C . ALA A 1 485 ? -21.377 -5.001 5.442 1.00 96.25 485 ALA A C 1
ATOM 3677 O O . ALA A 1 485 ? -21.198 -5.852 4.575 1.00 96.25 485 ALA A O 1
ATOM 3678 N N . ALA A 1 486 ? -21.509 -3.702 5.166 1.00 95.94 486 ALA A N 1
ATOM 3679 C CA . ALA A 1 486 ? -21.388 -3.118 3.829 1.00 95.94 486 ALA A CA 1
ATOM 3680 C C . ALA A 1 486 ? -20.068 -2.347 3.644 1.00 95.94 486 ALA A C 1
ATOM 3682 O O . ALA A 1 486 ? -19.513 -2.317 2.551 1.00 95.94 486 ALA A O 1
ATOM 3683 N N . ILE A 1 487 ? -19.545 -1.731 4.708 1.00 96.31 487 ILE A N 1
ATOM 3684 C CA . ILE A 1 487 ? -18.323 -0.913 4.661 1.00 96.31 487 ILE A CA 1
ATOM 3685 C C . ILE A 1 487 ? -17.394 -1.336 5.797 1.00 96.31 487 ILE A C 1
ATOM 3687 O O . ILE A 1 487 ? -17.840 -1.479 6.939 1.00 96.31 487 ILE A O 1
ATOM 3691 N N . ILE A 1 488 ? -16.103 -1.492 5.502 1.00 97.31 488 ILE A N 1
ATOM 3692 C CA . ILE A 1 488 ? -15.048 -1.536 6.519 1.00 97.31 488 ILE A CA 1
ATOM 3693 C C . ILE A 1 488 ? -14.473 -0.128 6.638 1.00 97.31 488 ILE A C 1
ATOM 3695 O O . ILE A 1 488 ? -13.778 0.321 5.728 1.00 97.31 488 ILE A O 1
ATOM 3699 N N . ASN A 1 489 ? -14.777 0.578 7.733 1.00 94.50 489 ASN A N 1
ATOM 3700 C CA . ASN A 1 489 ? -14.387 1.980 7.883 1.00 94.50 489 ASN A CA 1
ATOM 3701 C C . ASN A 1 489 ? -12.864 2.131 7.952 1.00 94.50 489 ASN A C 1
ATOM 3703 O O . ASN A 1 489 ? -12.135 1.218 8.365 1.00 94.50 489 ASN A O 1
ATOM 3707 N N . GLY A 1 490 ? -12.391 3.331 7.615 1.00 93.25 490 GLY A N 1
ATOM 3708 C CA . GLY A 1 490 ? -10.971 3.638 7.646 1.00 93.25 490 GLY A CA 1
ATOM 3709 C C . GLY A 1 490 ? -10.354 3.443 9.032 1.00 93.25 490 GLY A C 1
ATOM 3710 O O . GLY A 1 490 ? -11.000 3.648 10.058 1.00 93.25 490 GLY A O 1
ATOM 3711 N N . TYR A 1 491 ? -9.095 3.012 9.060 1.00 92.19 491 TYR A N 1
ATOM 3712 C CA . TYR A 1 491 ? -8.325 2.679 10.270 1.00 92.19 491 TYR A CA 1
ATOM 3713 C C . TYR A 1 491 ? -8.880 1.571 11.194 1.00 92.19 491 TYR A C 1
ATOM 3715 O O . TYR A 1 491 ? -8.243 1.301 12.217 1.00 92.19 491 TYR A O 1
ATOM 3723 N N . SER A 1 492 ? -9.998 0.901 10.875 1.00 93.25 492 SER A N 1
ATOM 3724 C CA . SER A 1 492 ? -10.679 -0.031 11.801 1.00 93.25 492 SER A CA 1
ATOM 3725 C C . SER A 1 492 ? -9.756 -1.087 12.426 1.00 93.25 492 SER A C 1
ATOM 3727 O O . SER A 1 492 ? -9.761 -1.280 13.648 1.00 93.25 492 SER A O 1
ATOM 3729 N N . PHE A 1 493 ? -8.894 -1.683 11.597 1.00 95.75 493 PHE A N 1
ATOM 3730 C CA . PHE A 1 493 ? -7.869 -2.668 11.951 1.00 95.75 493 PHE A CA 1
ATOM 3731 C C . PHE A 1 493 ? -6.436 -2.148 11.712 1.00 95.75 493 PHE A C 1
ATOM 3733 O O . PHE A 1 493 ? -5.484 -2.927 11.681 1.00 95.75 493 PHE A O 1
ATOM 3740 N N . SER A 1 494 ? -6.232 -0.829 11.592 1.00 94.88 494 SER A N 1
ATOM 3741 C CA . SER A 1 494 ? -4.899 -0.271 11.328 1.00 94.88 494 SER A CA 1
ATOM 3742 C C . SER A 1 494 ? -3.925 -0.538 12.478 1.00 94.88 494 SER A C 1
ATOM 3744 O O . SER A 1 494 ? -4.218 -0.272 13.650 1.00 94.88 494 SER A O 1
ATOM 3746 N N . ASN A 1 495 ? -2.730 -1.022 12.138 1.00 95.50 495 ASN A N 1
ATOM 3747 C CA . ASN A 1 495 ? -1.653 -1.403 13.045 1.00 95.50 495 ASN A CA 1
ATOM 3748 C C . ASN A 1 495 ? -2.093 -2.472 14.063 1.00 95.50 495 ASN A C 1
ATOM 3750 O O . ASN A 1 495 ? -1.816 -2.344 15.259 1.00 95.50 495 ASN A O 1
ATOM 3754 N N . TYR A 1 496 ? -2.830 -3.495 13.621 1.00 95.69 496 TYR A N 1
ATOM 3755 C CA . TYR A 1 496 ? -3.107 -4.706 14.405 1.00 95.69 496 TYR A CA 1
ATOM 3756 C C . TYR A 1 496 ? -2.082 -5.767 13.981 1.00 95.69 496 TYR A C 1
ATOM 3758 O O . TYR A 1 496 ? -2.339 -6.622 13.139 1.00 95.69 496 TYR A O 1
ATOM 3766 N N . THR A 1 497 ? -0.869 -5.666 14.526 1.00 96.50 497 THR A N 1
ATOM 3767 C CA . THR A 1 497 ? 0.294 -6.485 14.129 1.00 96.50 497 THR A CA 1
ATOM 3768 C C . THR A 1 497 ? 0.182 -7.961 14.534 1.00 96.50 497 THR A C 1
ATOM 3770 O O . THR A 1 497 ? 0.925 -8.797 14.023 1.00 96.50 497 THR A O 1
ATOM 3773 N N . SER A 1 498 ? -0.755 -8.291 15.428 1.00 96.56 498 SER A N 1
ATOM 3774 C CA . SER A 1 498 ? -1.114 -9.660 15.818 1.00 96.56 498 SER A CA 1
ATOM 3775 C C . SER A 1 498 ? -2.111 -10.339 14.873 1.00 96.56 498 SER A C 1
ATOM 3777 O O . SER A 1 498 ? -2.253 -11.558 14.951 1.00 96.56 498 SER A O 1
ATOM 3779 N N . LEU A 1 499 ? -2.783 -9.585 13.994 1.00 97.62 499 LEU A N 1
ATOM 3780 C CA . LEU A 1 499 ? -3.856 -10.091 13.138 1.00 97.62 499 LEU A CA 1
ATOM 3781 C C . LEU A 1 499 ? -3.274 -10.975 12.033 1.00 97.62 499 LEU A C 1
ATOM 3783 O O . LEU A 1 499 ? -2.505 -10.481 11.214 1.00 97.62 499 LEU A O 1
ATOM 3787 N N . THR A 1 500 ? -3.629 -12.262 12.018 1.00 97.44 500 THR A N 1
ATOM 3788 C CA . THR A 1 500 ? -3.134 -13.238 11.030 1.00 97.44 500 THR A CA 1
ATOM 3789 C C . THR A 1 500 ? -4.206 -13.693 10.048 1.00 97.44 500 THR A C 1
ATOM 3791 O O . THR A 1 500 ? -3.869 -13.956 8.904 1.00 97.44 500 THR A O 1
ATOM 3794 N N . ASN A 1 501 ? -5.475 -13.773 10.471 1.00 96.69 501 ASN A N 1
ATOM 3795 C CA . ASN A 1 501 ? -6.583 -14.280 9.653 1.00 96.69 501 ASN A CA 1
ATOM 3796 C C . ASN A 1 501 ? -7.733 -13.264 9.597 1.00 96.69 501 ASN A C 1
ATOM 3798 O O . ASN A 1 501 ? -8.144 -12.747 10.642 1.00 96.69 501 ASN A O 1
ATOM 3802 N N . ILE A 1 502 ? -8.302 -13.039 8.412 1.00 97.62 502 ILE A N 1
ATOM 3803 C CA . ILE A 1 502 ? -9.518 -12.234 8.232 1.00 97.62 502 ILE A CA 1
ATOM 3804 C C . ILE A 1 502 ? -10.509 -12.929 7.296 1.00 97.62 502 ILE A C 1
ATOM 3806 O O . ILE A 1 502 ? -10.127 -13.458 6.256 1.00 97.62 502 ILE A O 1
ATOM 3810 N N . THR A 1 503 ? -11.791 -12.874 7.652 1.00 98.00 503 THR A N 1
ATOM 3811 C CA . THR A 1 503 ? -12.912 -13.281 6.796 1.00 98.00 503 THR A CA 1
ATOM 3812 C C . THR A 1 503 ? -13.764 -12.050 6.517 1.00 98.00 503 THR A C 1
ATOM 3814 O O . THR A 1 503 ? -14.229 -11.406 7.459 1.00 98.00 503 THR A O 1
ATOM 3817 N N . ILE A 1 504 ? -13.964 -11.722 5.240 1.00 98.12 504 ILE A N 1
ATOM 3818 C CA . ILE A 1 504 ? -14.752 -10.568 4.788 1.00 98.12 504 ILE A CA 1
ATOM 3819 C C . ILE A 1 504 ? -16.099 -11.070 4.249 1.00 98.12 504 ILE A C 1
ATOM 3821 O O . ILE A 1 504 ? -16.128 -11.959 3.401 1.00 98.12 504 ILE A O 1
ATOM 3825 N N . GLY A 1 505 ? -17.204 -10.519 4.757 1.00 97.06 505 GLY A N 1
ATOM 3826 C CA . GLY A 1 505 ? -18.564 -10.911 4.379 1.00 97.06 505 GLY A CA 1
ATOM 3827 C C . GLY A 1 505 ? -18.936 -10.526 2.944 1.00 97.06 505 GLY A C 1
ATOM 3828 O O . GLY A 1 505 ? -18.502 -9.501 2.420 1.00 97.06 505 GLY A O 1
ATOM 3829 N N . ASN A 1 506 ? -19.809 -11.321 2.329 1.00 96.50 506 ASN A N 1
ATOM 3830 C CA . ASN A 1 506 ? -20.165 -11.294 0.903 1.00 96.50 506 ASN A CA 1
ATOM 3831 C C . ASN A 1 506 ? -21.130 -10.156 0.510 1.00 96.50 506 ASN A C 1
ATOM 3833 O O . ASN A 1 506 ? -21.736 -10.202 -0.557 1.00 96.50 506 ASN A O 1
ATOM 3837 N N . ASN A 1 507 ? -21.303 -9.159 1.381 1.00 97.44 507 ASN A N 1
ATOM 3838 C CA . ASN A 1 507 ? -22.038 -7.920 1.113 1.00 97.44 507 ASN A CA 1
ATOM 3839 C C . ASN A 1 507 ? -21.188 -6.664 1.389 1.00 97.44 507 ASN A C 1
ATOM 3841 O O . ASN A 1 507 ? -21.694 -5.550 1.255 1.00 97.44 507 ASN A O 1
ATOM 3845 N N . VAL A 1 508 ? -19.906 -6.816 1.754 1.00 98.06 508 VAL A N 1
ATOM 3846 C CA . VAL A 1 508 ? -18.985 -5.680 1.892 1.00 98.06 508 VAL A CA 1
ATOM 3847 C C . VAL A 1 508 ? -18.705 -5.122 0.498 1.00 98.06 508 VAL A C 1
ATOM 3849 O O . VAL A 1 508 ? -18.186 -5.844 -0.349 1.00 98.06 508 VAL A O 1
ATOM 3852 N N . THR A 1 509 ? -19.038 -3.852 0.266 1.00 97.88 509 THR A N 1
ATOM 3853 C CA . THR A 1 509 ? -18.805 -3.137 -1.000 1.00 97.88 509 THR A CA 1
ATOM 3854 C C . THR A 1 509 ? -17.524 -2.309 -0.981 1.00 97.88 509 THR A C 1
ATOM 3856 O O . THR A 1 509 ? -16.895 -2.124 -2.019 1.00 97.88 509 THR A O 1
ATOM 3859 N N . THR A 1 510 ? -17.117 -1.825 0.196 1.00 98.06 510 THR A N 1
ATOM 3860 C CA . THR A 1 510 ? -16.020 -0.855 0.332 1.00 98.06 510 THR A CA 1
ATOM 3861 C C . THR A 1 510 ? -15.079 -1.236 1.472 1.00 98.06 510 THR A C 1
ATOM 3863 O O . THR A 1 510 ? -15.511 -1.425 2.614 1.00 98.06 510 THR A O 1
ATOM 3866 N N . ILE A 1 511 ? -13.777 -1.283 1.178 1.00 98.50 511 ILE A N 1
ATOM 3867 C CA . ILE A 1 511 ? -12.703 -1.379 2.175 1.00 98.50 511 ILE A CA 1
ATOM 3868 C C . ILE A 1 511 ? -12.007 -0.017 2.236 1.00 98.50 511 ILE A C 1
ATOM 3870 O O . ILE A 1 511 ? -11.169 0.277 1.391 1.00 98.50 511 ILE A O 1
ATOM 3874 N N . SER A 1 512 ? -12.371 0.838 3.192 1.00 98.00 512 SER A N 1
ATOM 3875 C CA . SER A 1 512 ? -11.941 2.245 3.212 1.00 98.00 512 SER A CA 1
ATOM 3876 C C . SER A 1 512 ? -10.471 2.462 3.610 1.00 98.00 512 SER A C 1
ATOM 3878 O O . SER A 1 512 ? -9.775 1.565 4.093 1.00 98.00 512 SER A O 1
ATOM 3880 N N . ASP A 1 513 ? -10.009 3.702 3.437 1.00 97.81 513 ASP A N 1
ATOM 3881 C CA . ASP A 1 513 ? -8.637 4.152 3.675 1.00 97.81 513 ASP A CA 1
ATOM 3882 C C . ASP A 1 513 ? -7.997 3.621 4.966 1.00 97.81 513 ASP A C 1
ATOM 3884 O O . ASP A 1 513 ? -8.501 3.797 6.076 1.00 97.81 513 ASP A O 1
ATOM 3888 N N . ASN A 1 514 ? -6.810 3.036 4.836 1.00 97.50 514 ASN A N 1
ATOM 3889 C CA . ASN A 1 514 ? -6.024 2.477 5.937 1.00 97.50 514 ASN A CA 1
ATOM 3890 C C . ASN A 1 514 ? -6.712 1.362 6.760 1.00 97.50 514 ASN A C 1
ATOM 3892 O O . ASN A 1 514 ? -6.202 1.040 7.835 1.00 97.50 514 ASN A O 1
ATOM 3896 N N . ALA A 1 515 ? -7.825 0.761 6.310 1.00 97.69 515 ALA A N 1
ATOM 3897 C CA . ALA A 1 515 ? -8.606 -0.220 7.084 1.00 97.69 515 ALA A CA 1
ATOM 3898 C C . ALA A 1 515 ? -7.765 -1.317 7.771 1.00 97.69 515 ALA A C 1
ATOM 3900 O O . ALA A 1 515 ? -7.992 -1.583 8.949 1.00 97.69 515 ALA A O 1
ATOM 3901 N N . PHE A 1 516 ? -6.769 -1.883 7.082 1.00 98.38 516 PHE A N 1
ATOM 3902 C CA . PHE A 1 516 ? -5.817 -2.897 7.568 1.00 98.38 516 PHE A CA 1
ATOM 3903 C C . PHE A 1 516 ? -4.346 -2.419 7.506 1.00 98.38 516 PHE A C 1
ATOM 3905 O O . PHE A 1 516 ? -3.415 -3.213 7.649 1.00 98.38 516 PHE A O 1
ATOM 3912 N N . SER A 1 517 ? -4.106 -1.116 7.308 1.00 98.31 517 SER A N 1
ATOM 3913 C CA . SER A 1 517 ? -2.761 -0.531 7.167 1.00 98.31 517 SER A CA 1
ATOM 3914 C C . SER A 1 517 ? -1.888 -0.841 8.384 1.00 98.31 517 SER A C 1
ATOM 3916 O O . SER A 1 517 ? -2.234 -0.457 9.504 1.00 98.31 517 SER A O 1
ATOM 3918 N N . GLY A 1 518 ? -0.765 -1.534 8.186 1.00 98.06 518 GLY A N 1
ATOM 3919 C CA . GLY A 1 518 ? 0.155 -1.970 9.241 1.00 98.06 518 GLY A CA 1
ATOM 3920 C C . GLY A 1 518 ? -0.167 -3.330 9.881 1.00 98.06 518 GLY A C 1
ATOM 3921 O O . GLY A 1 518 ? 0.387 -3.642 10.938 1.00 98.06 518 GLY A O 1
ATOM 3922 N N . CYS A 1 519 ? -1.032 -4.160 9.288 1.00 98.06 519 CYS A N 1
ATOM 3923 C CA . CYS A 1 519 ? -1.257 -5.548 9.721 1.00 98.06 519 CYS A CA 1
ATOM 3924 C C . CYS A 1 519 ? -0.090 -6.480 9.331 1.00 98.06 519 CYS A C 1
ATOM 3926 O O . CYS A 1 519 ? -0.227 -7.404 8.536 1.00 98.06 519 CYS A O 1
ATOM 3928 N N . THR A 1 520 ? 1.081 -6.276 9.942 1.00 98.06 520 THR A N 1
ATOM 3929 C CA . THR A 1 520 ? 2.315 -7.064 9.712 1.00 98.06 520 THR A CA 1
ATOM 3930 C C . THR A 1 520 ? 2.241 -8.536 10.157 1.00 98.06 520 THR A C 1
ATOM 3932 O O . THR A 1 520 ? 3.208 -9.286 9.997 1.00 98.06 520 THR A O 1
ATOM 3935 N N . GLY A 1 521 ? 1.111 -8.967 10.725 1.00 97.56 521 GLY A N 1
ATOM 3936 C CA . GLY A 1 521 ? 0.798 -10.367 11.012 1.00 97.56 521 GLY A CA 1
ATOM 3937 C C . GLY A 1 521 ? 0.111 -11.105 9.857 1.00 97.56 521 GLY A C 1
ATOM 3938 O O . GLY A 1 521 ? 0.257 -12.324 9.780 1.00 97.56 521 GLY A O 1
ATOM 3939 N N . LEU A 1 522 ? -0.590 -10.382 8.976 1.00 97.94 522 LEU A N 1
ATOM 3940 C CA . LEU A 1 522 ? -1.519 -10.928 7.984 1.00 97.94 522 LEU A CA 1
ATOM 3941 C C . LEU A 1 522 ? -0.764 -11.694 6.894 1.00 97.94 522 LEU A C 1
ATOM 3943 O O . LEU A 1 522 ? 0.203 -11.167 6.343 1.00 97.94 522 LEU A O 1
ATOM 3947 N N . THR A 1 523 ? -1.190 -12.921 6.592 1.00 96.25 523 THR A N 1
ATOM 3948 C CA . THR A 1 523 ? -0.538 -13.798 5.601 1.00 96.25 523 THR A CA 1
ATOM 3949 C C . THR A 1 523 ? -1.227 -13.807 4.245 1.00 96.25 523 THR A C 1
ATOM 3951 O O . THR A 1 523 ? -0.553 -13.940 3.226 1.00 96.25 523 THR A O 1
ATOM 3954 N N . ASP A 1 524 ? -2.542 -13.630 4.219 1.00 95.69 524 ASP A N 1
ATOM 3955 C CA . ASP A 1 524 ? -3.386 -13.760 3.036 1.00 95.69 524 ASP A CA 1
ATOM 3956 C C . ASP A 1 524 ? -4.694 -12.977 3.230 1.00 95.69 524 ASP A C 1
ATOM 3958 O O . ASP A 1 524 ? -5.103 -12.686 4.357 1.00 95.69 524 ASP A O 1
ATOM 3962 N N . VAL A 1 525 ? -5.342 -12.602 2.125 1.00 95.94 525 VAL A N 1
ATOM 3963 C CA . VAL A 1 525 ? -6.699 -12.039 2.137 1.00 95.94 525 VAL A CA 1
ATOM 3964 C C . VAL A 1 525 ? -7.488 -12.493 0.914 1.00 95.94 525 VAL A C 1
ATOM 3966 O O . VAL A 1 525 ? -6.981 -12.509 -0.212 1.00 95.94 525 VAL A O 1
ATOM 3969 N N . ILE A 1 526 ? -8.760 -12.817 1.146 1.00 96.50 526 ILE A N 1
ATOM 3970 C CA . ILE A 1 526 ? -9.776 -12.971 0.107 1.00 96.50 526 ILE A CA 1
ATOM 3971 C C . ILE A 1 526 ? -10.691 -11.750 0.188 1.00 96.50 526 ILE A C 1
ATOM 3973 O O . ILE A 1 526 ? -11.401 -11.560 1.175 1.00 96.50 526 ILE A O 1
ATOM 3977 N N . ILE A 1 527 ? -10.649 -10.917 -0.848 1.00 97.62 527 ILE A N 1
ATOM 3978 C CA . ILE A 1 527 ? -11.543 -9.777 -1.040 1.00 97.62 527 ILE A CA 1
ATOM 3979 C C . ILE A 1 527 ? -12.720 -10.296 -1.885 1.00 97.62 527 ILE A C 1
ATOM 3981 O O . ILE A 1 527 ? -12.489 -10.691 -3.027 1.00 97.62 527 ILE A O 1
ATOM 3985 N N . PRO A 1 528 ? -13.951 -10.381 -1.347 1.00 97.12 528 PRO A N 1
ATOM 3986 C CA . PRO A 1 528 ? -15.061 -11.039 -2.033 1.00 97.12 528 PRO A CA 1
ATOM 3987 C C . PRO A 1 528 ? -15.568 -10.234 -3.236 1.00 97.12 528 PRO A C 1
ATOM 3989 O O . PRO A 1 528 ? -15.415 -9.015 -3.292 1.00 97.12 528 PRO A O 1
ATOM 3992 N N . ASP A 1 529 ? -16.255 -10.915 -4.158 1.00 97.25 529 ASP A N 1
ATOM 3993 C CA . ASP A 1 529 ? -16.856 -10.329 -5.370 1.00 97.25 529 ASP A CA 1
ATOM 3994 C C . ASP A 1 529 ? -17.886 -9.214 -5.094 1.00 97.25 529 ASP A C 1
ATOM 3996 O O . ASP A 1 529 ? -18.328 -8.553 -6.028 1.00 97.25 529 ASP A O 1
ATOM 4000 N N . SER A 1 530 ? -18.296 -8.985 -3.844 1.00 97.75 530 SER A N 1
ATOM 4001 C CA . SER A 1 530 ? -19.149 -7.851 -3.472 1.00 97.75 530 SER A CA 1
ATOM 4002 C C . SER A 1 530 ? -18.404 -6.515 -3.407 1.00 97.75 530 SER A C 1
ATOM 4004 O O . SER A 1 530 ? -19.051 -5.470 -3.477 1.00 97.75 530 SER A O 1
ATOM 4006 N N . VAL A 1 531 ? -17.074 -6.531 -3.255 1.00 98.50 531 VAL A N 1
ATOM 4007 C CA . VAL A 1 531 ? -16.260 -5.317 -3.108 1.00 98.50 531 VAL A CA 1
ATOM 4008 C C . VAL A 1 531 ? -16.083 -4.645 -4.466 1.00 98.50 531 VAL A C 1
ATOM 4010 O O . VAL A 1 531 ? -15.625 -5.270 -5.417 1.00 98.50 531 VAL A O 1
ATOM 4013 N N . THR A 1 532 ? -16.400 -3.354 -4.534 1.00 97.44 532 THR A N 1
ATOM 4014 C CA . THR A 1 532 ? -16.161 -2.494 -5.702 1.00 97.44 532 THR A CA 1
ATOM 4015 C C . THR A 1 532 ? -14.946 -1.584 -5.513 1.00 97.44 532 THR A C 1
ATOM 4017 O O . THR A 1 532 ? -14.323 -1.175 -6.489 1.00 97.44 532 THR A O 1
ATOM 4020 N N . GLU A 1 533 ? -14.583 -1.272 -4.265 1.00 97.50 533 GLU A N 1
ATOM 4021 C CA . GLU A 1 533 ? -13.601 -0.233 -3.931 1.00 97.50 533 GLU A CA 1
ATOM 4022 C C . GLU A 1 533 ? -12.617 -0.681 -2.838 1.00 97.50 533 GLU A C 1
ATOM 4024 O O . GLU A 1 533 ? -13.016 -1.079 -1.735 1.00 97.50 533 GLU A O 1
ATOM 4029 N N . ILE A 1 534 ? -11.319 -0.546 -3.130 1.00 98.50 534 ILE A N 1
ATOM 4030 C CA . ILE A 1 534 ? -10.224 -0.665 -2.159 1.00 98.50 534 ILE A CA 1
ATOM 4031 C C . ILE A 1 534 ? -9.608 0.729 -1.963 1.00 98.50 534 ILE A C 1
ATOM 4033 O O . ILE A 1 534 ? -9.034 1.302 -2.890 1.00 98.50 534 ILE A O 1
ATOM 4037 N N . GLY A 1 535 ? -9.741 1.276 -0.754 1.00 98.31 535 GLY A N 1
ATOM 4038 C CA . GLY A 1 535 ? -9.346 2.634 -0.370 1.00 98.31 535 GLY A CA 1
ATOM 4039 C C . GLY A 1 535 ? -7.840 2.844 -0.192 1.00 98.31 535 GLY A C 1
ATOM 4040 O O . GLY A 1 535 ? -7.025 1.914 -0.238 1.00 98.31 535 GLY A O 1
ATOM 4041 N N . ALA A 1 536 ? -7.443 4.103 -0.007 1.00 98.38 536 ALA A N 1
ATOM 4042 C CA . ALA A 1 536 ? -6.041 4.501 -0.010 1.00 98.38 536 ALA A CA 1
ATOM 4043 C C . ALA A 1 536 ? -5.283 3.880 1.173 1.00 98.38 536 ALA A C 1
ATOM 4045 O O . ALA A 1 536 ? -5.734 3.899 2.321 1.00 98.38 536 ALA A O 1
ATOM 4046 N N . SER A 1 537 ? -4.115 3.300 0.898 1.00 98.56 537 SER A N 1
ATOM 4047 C CA . SER A 1 537 ? -3.321 2.555 1.886 1.00 98.56 537 SER A CA 1
ATOM 4048 C C . SER A 1 537 ? -4.068 1.411 2.605 1.00 98.56 537 SER A C 1
ATOM 4050 O O . SER A 1 537 ? -3.624 1.003 3.678 1.00 98.56 537 SER A O 1
ATOM 4052 N N . ALA A 1 538 ? -5.188 0.886 2.078 1.00 98.56 538 ALA A N 1
ATOM 4053 C CA . ALA A 1 538 ? -6.061 -0.063 2.791 1.00 98.56 538 ALA A CA 1
ATOM 4054 C C . ALA A 1 538 ? -5.326 -1.265 3.417 1.00 98.56 538 ALA A C 1
ATOM 4056 O O . ALA A 1 538 ? -5.622 -1.609 4.559 1.00 98.56 538 ALA A O 1
ATOM 4057 N N . PHE A 1 539 ? -4.338 -1.839 2.726 1.00 98.69 539 PHE A N 1
ATOM 4058 C CA . PHE A 1 539 ? -3.474 -2.934 3.186 1.00 98.69 539 PHE A CA 1
ATOM 4059 C C . PHE A 1 539 ? -1.985 -2.534 3.234 1.00 98.69 539 PHE A C 1
ATOM 4061 O O . PHE A 1 539 ? -1.109 -3.398 3.283 1.00 98.69 539 PHE A O 1
ATOM 4068 N N . ALA A 1 540 ? -1.661 -1.236 3.238 1.00 98.69 540 ALA A N 1
ATOM 4069 C CA . ALA A 1 540 ? -0.272 -0.779 3.213 1.00 98.69 540 ALA A CA 1
ATOM 4070 C C . ALA A 1 540 ? 0.545 -1.349 4.387 1.00 98.69 540 ALA A C 1
ATOM 4072 O O . ALA A 1 540 ? 0.064 -1.462 5.515 1.00 98.69 540 ALA A O 1
ATOM 4073 N N . SER A 1 541 ? 1.807 -1.694 4.136 1.00 98.56 541 SER A N 1
ATOM 4074 C CA . SER A 1 541 ? 2.738 -2.272 5.114 1.00 98.56 541 SER A CA 1
ATOM 4075 C C . SER A 1 541 ? 2.255 -3.568 5.791 1.00 98.56 541 SER A C 1
ATOM 4077 O O . SER A 1 541 ? 2.706 -3.894 6.892 1.00 98.56 541 SER A O 1
ATOM 4079 N N . CYS A 1 542 ? 1.392 -4.360 5.144 1.00 98.44 542 CYS A N 1
ATOM 4080 C CA . CYS A 1 542 ? 1.144 -5.751 5.542 1.00 98.44 542 CYS A CA 1
ATOM 4081 C C . CYS A 1 542 ? 2.339 -6.629 5.124 1.00 98.44 542 CYS A C 1
ATOM 4083 O O . CYS A 1 542 ? 2.286 -7.386 4.162 1.00 98.44 542 CYS A O 1
ATOM 4085 N N . THR A 1 543 ? 3.468 -6.502 5.826 1.00 98.38 543 THR A N 1
ATOM 4086 C CA . THR A 1 543 ? 4.780 -7.027 5.385 1.00 98.38 543 THR A CA 1
ATOM 4087 C C . THR A 1 543 ? 4.884 -8.551 5.234 1.00 98.38 543 THR A C 1
ATOM 4089 O O . THR A 1 543 ? 5.847 -9.020 4.627 1.00 98.38 543 THR A O 1
ATOM 4092 N N . LYS A 1 544 ? 3.911 -9.319 5.745 1.00 98.19 544 LYS A N 1
ATOM 4093 C CA . LYS A 1 544 ? 3.795 -10.782 5.584 1.00 98.19 544 LYS A CA 1
ATOM 4094 C C . LYS A 1 544 ? 2.735 -11.235 4.574 1.00 98.19 544 LYS A C 1
ATOM 4096 O O . LYS A 1 544 ? 2.661 -12.434 4.318 1.00 98.19 544 LYS A O 1
ATOM 4101 N N . LEU A 1 545 ? 1.940 -10.315 4.026 1.00 97.81 545 LEU A N 1
ATOM 4102 C CA . LEU A 1 545 ? 0.824 -10.625 3.137 1.00 97.81 545 LEU A CA 1
ATOM 4103 C C . LEU A 1 545 ? 1.378 -11.211 1.838 1.00 97.81 545 LEU A C 1
ATOM 4105 O O . LEU A 1 545 ? 1.933 -10.475 1.035 1.00 97.81 545 LEU A O 1
ATOM 4109 N N . ALA A 1 546 ? 1.291 -12.530 1.679 1.00 95.69 546 ALA A N 1
ATOM 4110 C CA . ALA A 1 546 ? 1.980 -13.293 0.643 1.00 95.69 546 ALA A CA 1
ATOM 4111 C C . ALA A 1 546 ? 1.170 -13.421 -0.652 1.00 95.69 546 ALA A C 1
ATOM 4113 O O . ALA A 1 546 ? 1.757 -13.498 -1.737 1.00 95.69 546 ALA A O 1
ATOM 4114 N N . THR A 1 547 ? -0.158 -13.427 -0.528 1.00 92.69 547 THR A N 1
ATOM 4115 C CA . THR A 1 547 ? -1.131 -13.516 -1.621 1.00 92.69 547 THR A CA 1
ATOM 4116 C C . THR A 1 547 ? -2.353 -12.642 -1.331 1.00 92.69 547 THR A C 1
ATOM 4118 O O . THR A 1 547 ? -2.788 -12.497 -0.188 1.00 92.69 547 THR A O 1
ATOM 4121 N N . VAL A 1 548 ? -2.930 -12.075 -2.390 1.00 95.12 548 VAL A N 1
ATOM 4122 C CA . VAL A 1 548 ? -4.183 -11.310 -2.356 1.00 95.12 548 VAL A CA 1
ATOM 4123 C C . VAL A 1 548 ? -5.078 -11.857 -3.460 1.00 95.12 548 VAL A C 1
ATOM 4125 O O . VAL A 1 548 ? -4.684 -11.841 -4.626 1.00 95.12 548 VAL A O 1
ATOM 4128 N N . ASN A 1 549 ? -6.273 -12.332 -3.107 1.00 94.12 549 ASN A N 1
ATOM 4129 C CA . ASN A 1 549 ? -7.318 -12.643 -4.080 1.00 94.12 549 ASN A CA 1
ATOM 4130 C C . ASN A 1 549 ? -8.291 -11.457 -4.148 1.00 94.12 549 ASN A C 1
ATOM 4132 O O . ASN A 1 549 ? -8.897 -11.116 -3.130 1.00 94.12 549 ASN A O 1
ATOM 4136 N N . ILE A 1 550 ? -8.397 -10.813 -5.313 1.00 95.88 550 ILE A N 1
ATOM 4137 C CA . ILE A 1 550 ? -9.200 -9.603 -5.534 1.00 95.88 550 ILE A CA 1
ATOM 4138 C C . ILE A 1 550 ? -10.488 -9.985 -6.273 1.00 95.88 550 ILE A C 1
ATOM 4140 O O . ILE A 1 550 ? -10.426 -10.566 -7.353 1.00 95.88 550 ILE A O 1
ATOM 4144 N N . GLY A 1 551 ? -11.644 -9.653 -5.693 1.00 96.00 551 GLY A N 1
ATOM 4145 C CA . GLY A 1 551 ? -12.961 -9.969 -6.249 1.00 96.00 551 GLY A CA 1
ATOM 4146 C C . GLY A 1 551 ? -13.231 -9.329 -7.614 1.00 96.00 551 GLY A C 1
ATOM 4147 O O . GLY A 1 551 ? -12.833 -8.197 -7.888 1.00 96.00 551 GLY A O 1
ATOM 4148 N N . ASN A 1 552 ? -13.975 -10.043 -8.456 1.00 95.50 552 ASN A N 1
ATOM 4149 C CA . ASN A 1 552 ? -14.169 -9.783 -9.888 1.00 95.50 552 ASN A CA 1
ATOM 4150 C C . ASN A 1 552 ? -15.070 -8.571 -10.217 1.00 95.50 552 ASN A C 1
ATOM 4152 O O . ASN A 1 552 ? -15.425 -8.374 -11.376 1.00 95.50 552 ASN A O 1
ATOM 4156 N N . ASN A 1 553 ? -15.471 -7.783 -9.213 1.00 96.31 553 ASN A N 1
ATOM 4157 C CA . ASN A 1 553 ? -16.220 -6.532 -9.381 1.00 96.31 553 ASN A CA 1
ATOM 4158 C C . ASN A 1 553 ? -15.486 -5.309 -8.793 1.00 96.31 553 ASN A C 1
ATOM 4160 O O . ASN A 1 553 ? -16.053 -4.216 -8.781 1.00 96.31 553 ASN A O 1
ATOM 4164 N N . VAL A 1 554 ? -14.238 -5.456 -8.320 1.00 96.50 554 VAL A N 1
ATOM 4165 C CA . VAL A 1 554 ? -13.426 -4.315 -7.868 1.00 96.50 554 VAL A CA 1
ATOM 4166 C C . VAL A 1 554 ? -13.111 -3.432 -9.075 1.00 96.50 554 VAL A C 1
ATOM 4168 O O . VAL A 1 554 ? -12.468 -3.893 -10.015 1.00 96.50 554 VAL A O 1
ATOM 4171 N N . THR A 1 555 ? -13.548 -2.172 -9.061 1.00 94.25 555 THR A N 1
ATOM 4172 C CA . THR A 1 555 ? -13.296 -1.204 -10.144 1.00 94.25 555 THR A CA 1
ATOM 4173 C C . THR A 1 555 ? -12.118 -0.282 -9.848 1.00 94.25 555 THR A C 1
ATOM 4175 O O . THR A 1 555 ? -11.430 0.154 -10.771 1.00 94.25 555 THR A O 1
ATOM 4178 N N . THR A 1 556 ? -11.865 -0.009 -8.565 1.00 92.88 556 THR A N 1
ATOM 4179 C CA . THR A 1 556 ? -10.864 0.967 -8.114 1.00 92.88 556 THR A CA 1
ATOM 4180 C C . THR A 1 556 ? -9.974 0.377 -7.023 1.00 92.88 556 THR A C 1
ATOM 4182 O O . THR A 1 556 ? -10.455 -0.044 -5.965 1.00 92.88 556 THR A O 1
ATOM 4185 N N . ILE A 1 557 ? -8.661 0.399 -7.264 1.00 95.75 557 ILE A N 1
ATOM 4186 C CA . ILE A 1 557 ? -7.621 0.105 -6.273 1.00 95.75 557 ILE A CA 1
ATOM 4187 C C . ILE A 1 557 ? -6.858 1.405 -6.006 1.00 95.75 557 ILE A C 1
ATOM 4189 O O . ILE A 1 557 ? -6.066 1.848 -6.831 1.00 95.75 557 ILE A O 1
ATOM 4193 N N . SER A 1 558 ? -7.111 2.040 -4.865 1.00 96.50 558 SER A N 1
ATOM 4194 C CA . SER A 1 558 ? -6.666 3.411 -4.590 1.00 96.50 558 SER A CA 1
ATOM 4195 C C . SER A 1 558 ? -5.176 3.541 -4.246 1.00 96.50 558 SER A C 1
ATOM 4197 O O . SER A 1 558 ? -4.481 2.577 -3.922 1.00 96.50 558 SER A O 1
ATOM 4199 N N . ASN A 1 559 ? -4.692 4.789 -4.247 1.00 97.19 559 ASN A N 1
ATOM 4200 C CA . ASN A 1 559 ? -3.299 5.157 -3.973 1.00 97.19 559 ASN A CA 1
ATOM 4201 C C . ASN A 1 559 ? -2.690 4.407 -2.771 1.00 97.19 559 ASN A C 1
ATOM 4203 O O . ASN A 1 559 ? -3.217 4.446 -1.658 1.00 97.19 559 ASN A O 1
ATOM 4207 N N . ASN A 1 560 ? -1.512 3.812 -2.967 1.00 98.19 560 ASN A N 1
ATOM 4208 C CA . ASN A 1 560 ? -0.750 3.051 -1.970 1.00 98.19 560 ASN A CA 1
ATOM 4209 C C . ASN A 1 560 ? -1.447 1.795 -1.393 1.00 98.19 560 ASN A C 1
ATOM 4211 O O . ASN A 1 560 ? -0.946 1.280 -0.394 1.00 98.19 560 ASN A O 1
ATOM 4215 N N . ALA A 1 561 ? -2.560 1.291 -1.951 1.00 98.25 561 ALA A N 1
ATOM 4216 C CA . ALA A 1 561 ? -3.389 0.258 -1.301 1.00 98.25 561 ALA A CA 1
ATOM 4217 C C . ALA A 1 561 ? -2.620 -0.973 -0.776 1.00 98.25 561 ALA A C 1
ATOM 4219 O O . ALA A 1 561 ? -2.943 -1.441 0.313 1.00 98.25 561 ALA A O 1
ATOM 4220 N N . PHE A 1 562 ? -1.579 -1.440 -1.477 1.00 98.44 562 PHE A N 1
ATOM 4221 C CA . PHE A 1 562 ? -0.697 -2.544 -1.062 1.00 98.44 562 PHE A CA 1
ATOM 4222 C C . PHE A 1 562 ? 0.774 -2.108 -0.873 1.00 98.44 562 PHE A C 1
ATOM 4224 O O . PHE A 1 562 ? 1.670 -2.944 -0.759 1.00 98.44 562 PHE A O 1
ATOM 4231 N N . SER A 1 563 ? 1.048 -0.802 -0.794 1.00 98.56 563 SER A N 1
ATOM 4232 C CA . SER A 1 563 ? 2.403 -0.241 -0.684 1.00 98.56 563 SER A CA 1
ATOM 4233 C C . SER A 1 563 ? 3.144 -0.790 0.540 1.00 98.56 563 SER A C 1
ATOM 4235 O O . SER A 1 563 ? 2.619 -0.784 1.654 1.00 98.56 563 SER A O 1
ATOM 4237 N N . GLY A 1 564 ? 4.364 -1.291 0.351 1.00 98.50 564 GLY A N 1
ATOM 4238 C CA . GLY A 1 564 ? 5.172 -1.907 1.404 1.00 98.50 564 GLY A CA 1
ATOM 4239 C C . GLY A 1 564 ? 4.731 -3.313 1.836 1.00 98.50 564 GLY A C 1
ATOM 4240 O O . GLY A 1 564 ? 5.178 -3.781 2.886 1.00 98.50 564 GLY A O 1
ATOM 4241 N N . CYS A 1 565 ? 3.890 -4.018 1.069 1.00 98.44 565 CYS A N 1
ATOM 4242 C CA . CYS A 1 565 ? 3.637 -5.451 1.280 1.00 98.44 565 CYS A CA 1
ATOM 4243 C C . CYS A 1 565 ? 4.850 -6.281 0.826 1.00 98.44 565 CYS A C 1
ATOM 4245 O O . CYS A 1 565 ? 4.826 -6.971 -0.188 1.00 98.44 565 CYS A O 1
ATOM 4247 N N . THR A 1 566 ? 5.949 -6.205 1.581 1.00 98.38 566 THR A N 1
ATOM 4248 C CA . THR A 1 566 ? 7.250 -6.813 1.240 1.00 98.38 566 THR A CA 1
ATOM 4249 C C . THR A 1 566 ? 7.210 -8.325 1.012 1.00 98.38 566 THR A C 1
ATOM 4251 O O . THR A 1 566 ? 8.094 -8.850 0.340 1.00 98.38 566 THR A O 1
ATOM 4254 N N . GLY A 1 567 ? 6.219 -9.017 1.584 1.00 97.50 567 GLY A N 1
ATOM 4255 C CA . GLY A 1 567 ? 5.999 -10.454 1.422 1.00 97.50 567 GLY A CA 1
ATOM 4256 C C . GLY A 1 567 ? 5.127 -10.846 0.226 1.00 97.50 567 GLY A C 1
ATOM 4257 O O . GLY A 1 567 ? 5.084 -12.032 -0.083 1.00 97.50 567 GLY A O 1
ATOM 4258 N N . LEU A 1 568 ? 4.457 -9.896 -0.441 1.00 97.50 568 LEU A N 1
ATOM 4259 C CA . LEU A 1 568 ? 3.497 -10.172 -1.514 1.00 97.50 568 LEU A CA 1
ATOM 4260 C C . LEU A 1 568 ? 4.220 -10.773 -2.710 1.00 97.50 568 LEU A C 1
ATOM 4262 O O . LEU A 1 568 ? 5.020 -10.092 -3.334 1.00 97.50 568 LEU A O 1
ATOM 4266 N N . THR A 1 569 ? 3.956 -12.044 -3.007 1.00 94.88 569 THR A N 1
ATOM 4267 C CA . THR A 1 569 ? 4.698 -12.806 -4.029 1.00 94.88 569 THR A CA 1
ATOM 4268 C C . THR A 1 569 ? 4.095 -12.686 -5.422 1.00 94.88 569 THR A C 1
ATOM 4270 O O . THR A 1 569 ? 4.816 -12.695 -6.417 1.00 94.88 569 THR A O 1
ATOM 4273 N N . SER A 1 570 ? 2.770 -12.570 -5.486 1.00 86.56 570 SER A N 1
ATOM 4274 C CA . SER A 1 570 ? 1.977 -12.443 -6.706 1.00 86.56 570 SER A CA 1
ATOM 4275 C C . SER A 1 570 ? 0.646 -11.767 -6.384 1.00 86.56 570 SER A C 1
ATOM 4277 O O . SER A 1 570 ? 0.135 -11.864 -5.264 1.00 86.56 570 SER A O 1
ATOM 4279 N N . VAL A 1 571 ? 0.084 -11.087 -7.378 1.00 90.38 571 VAL A N 1
ATOM 4280 C CA . VAL A 1 571 ? -1.267 -10.525 -7.338 1.00 90.38 571 VAL A CA 1
ATOM 4281 C C . VAL A 1 571 ? -1.874 -10.630 -8.734 1.00 90.38 571 VAL A C 1
ATOM 4283 O O . VAL A 1 571 ? -1.201 -10.364 -9.731 1.00 90.38 571 VAL A O 1
ATOM 4286 N N . THR A 1 572 ? -3.144 -11.017 -8.797 1.00 86.94 572 THR A N 1
ATOM 4287 C CA . THR A 1 572 ? -3.951 -10.925 -10.015 1.00 86.94 572 THR A CA 1
ATOM 4288 C C . THR A 1 572 ? -4.898 -9.752 -9.835 1.00 86.94 572 THR A C 1
ATOM 4290 O O . THR A 1 572 ? -5.714 -9.749 -8.914 1.00 86.94 572 THR A O 1
ATOM 4293 N N . ILE A 1 573 ? -4.767 -8.746 -10.693 1.00 90.62 573 ILE A N 1
ATOM 4294 C CA . ILE A 1 573 ? -5.749 -7.669 -10.808 1.00 90.62 573 ILE A CA 1
ATOM 4295 C C . ILE A 1 573 ? -6.866 -8.195 -11.732 1.00 90.62 573 ILE A C 1
ATOM 4297 O O . ILE A 1 573 ? -6.527 -8.758 -12.771 1.00 90.62 573 ILE A O 1
ATOM 4301 N N . PRO A 1 574 ? -8.158 -8.087 -11.376 1.00 91.69 574 PRO A N 1
ATOM 4302 C CA . PRO A 1 574 ? -9.249 -8.565 -12.223 1.00 91.69 574 PRO A CA 1
ATOM 4303 C C . PRO A 1 574 ? -9.625 -7.548 -13.310 1.00 91.69 574 PRO A C 1
ATOM 4305 O O . PRO A 1 574 ? -9.493 -6.339 -13.111 1.00 91.69 574 PRO A O 1
ATOM 4308 N N . ASP A 1 575 ? -10.182 -8.044 -14.419 1.00 90.88 575 ASP A N 1
ATOM 4309 C CA . ASP A 1 575 ? -10.594 -7.278 -15.616 1.00 90.88 575 ASP A CA 1
ATOM 4310 C C . ASP A 1 575 ? -11.681 -6.206 -15.357 1.00 90.88 575 ASP A C 1
ATOM 4312 O O . ASP A 1 575 ? -12.077 -5.458 -16.253 1.00 90.88 575 ASP A O 1
ATOM 4316 N N . SER A 1 576 ? -12.205 -6.134 -14.131 1.00 92.31 576 SER A N 1
ATOM 4317 C CA . SER A 1 576 ? -13.108 -5.080 -13.666 1.00 92.31 576 SER A CA 1
ATOM 4318 C C . SER A 1 576 ? -12.385 -3.788 -13.267 1.00 92.31 576 SER A C 1
ATOM 4320 O O . SER A 1 576 ? -13.025 -2.738 -13.209 1.00 92.31 576 SER A O 1
ATOM 4322 N N . VAL A 1 577 ? -11.079 -3.841 -12.971 1.00 90.81 577 VAL A N 1
ATOM 4323 C CA . VAL A 1 577 ? -10.320 -2.701 -12.433 1.00 90.81 577 VAL A CA 1
ATOM 4324 C C . VAL A 1 577 ? -10.019 -1.693 -13.533 1.00 90.81 577 VAL A C 1
ATOM 4326 O O . VAL A 1 577 ? -9.167 -1.918 -14.388 1.00 90.81 577 VAL A O 1
ATOM 4329 N N . THR A 1 578 ? -10.692 -0.547 -13.482 1.00 84.50 578 THR A N 1
ATOM 4330 C CA . THR A 1 578 ? -10.460 0.595 -14.377 1.00 84.50 578 THR A CA 1
ATOM 4331 C C . THR A 1 578 ? -9.446 1.595 -13.823 1.00 84.50 578 THR A C 1
ATOM 4333 O O . THR A 1 578 ? -8.935 2.413 -14.580 1.00 84.50 578 THR A O 1
ATOM 4336 N N . GLU A 1 579 ? -9.154 1.554 -12.519 1.00 82.69 579 GLU A N 1
ATOM 4337 C CA . GLU A 1 579 ? -8.262 2.507 -11.849 1.00 82.69 579 GLU A CA 1
ATOM 4338 C C . GLU A 1 579 ? -7.280 1.799 -10.901 1.00 82.69 579 GLU A C 1
ATOM 4340 O O . GLU A 1 579 ? -7.685 1.152 -9.930 1.00 82.69 579 GLU A O 1
ATOM 4345 N N . ILE A 1 580 ? -5.978 1.965 -11.166 1.00 89.62 580 ILE A N 1
ATOM 4346 C CA . ILE A 1 580 ? -4.877 1.547 -10.286 1.00 89.62 580 ILE A CA 1
ATOM 4347 C C . ILE A 1 580 ? -4.151 2.809 -9.815 1.00 89.62 580 ILE A C 1
ATOM 4349 O O . ILE A 1 580 ? -3.477 3.489 -10.588 1.00 89.62 580 ILE A O 1
ATOM 4353 N N . GLY A 1 581 ? -4.283 3.119 -8.530 1.00 90.88 581 GLY A N 1
ATOM 4354 C CA . GLY A 1 581 ? -3.749 4.329 -7.924 1.00 90.88 581 GLY A CA 1
ATOM 4355 C C . GLY A 1 581 ? -2.220 4.377 -7.878 1.00 90.88 581 GLY A C 1
ATOM 4356 O O . GLY A 1 581 ? -1.510 3.366 -7.932 1.00 90.88 581 GLY A O 1
ATOM 4357 N N . GLN A 1 582 ? -1.703 5.584 -7.683 1.00 95.44 582 GLN A N 1
ATOM 4358 C CA . GLN A 1 582 ? -0.278 5.860 -7.532 1.00 95.44 582 GLN A CA 1
ATOM 4359 C C . GLN A 1 582 ? 0.320 5.037 -6.384 1.00 95.44 582 GLN A C 1
ATOM 4361 O O . GLN A 1 582 ? -0.293 4.889 -5.322 1.00 95.44 582 GLN A O 1
ATOM 4366 N N . ARG A 1 583 ? 1.541 4.525 -6.571 1.00 98.00 583 ARG A N 1
ATOM 4367 C CA . ARG A 1 583 ? 2.266 3.696 -5.585 1.00 98.00 583 ARG A CA 1
ATOM 4368 C C . ARG A 1 583 ? 1.537 2.434 -5.097 1.00 98.00 583 ARG A C 1
ATOM 4370 O O . ARG A 1 583 ? 1.943 1.895 -4.069 1.00 98.00 583 ARG A O 1
ATOM 4377 N N . THR A 1 584 ? 0.499 1.939 -5.779 1.00 97.25 584 THR A N 1
ATOM 4378 C CA . THR A 1 584 ? -0.329 0.814 -5.283 1.00 97.25 584 THR A CA 1
ATOM 4379 C C . THR A 1 584 ? 0.483 -0.398 -4.815 1.00 97.25 584 THR A C 1
ATOM 4381 O O . THR A 1 584 ? 0.168 -0.933 -3.756 1.00 97.25 584 THR A O 1
ATOM 4384 N N . PHE A 1 585 ? 1.562 -0.765 -5.516 1.00 98.12 585 PHE A N 1
ATOM 4385 C CA . PHE A 1 585 ? 2.471 -1.861 -5.149 1.00 98.12 585 PHE A CA 1
ATOM 4386 C C . PHE A 1 585 ? 3.894 -1.382 -4.798 1.00 98.12 585 PHE A C 1
ATOM 4388 O O . PHE A 1 585 ? 4.811 -2.192 -4.679 1.00 98.12 585 PHE A O 1
ATOM 4395 N N . SER A 1 586 ? 4.100 -0.078 -4.586 1.00 98.50 586 SER A N 1
ATOM 4396 C CA . SER A 1 586 ? 5.412 0.508 -4.277 1.00 98.50 586 SER A CA 1
ATOM 4397 C C . SER A 1 586 ? 6.055 -0.192 -3.073 1.00 98.50 586 SER A C 1
ATOM 4399 O O . SER A 1 586 ? 5.469 -0.260 -1.998 1.00 98.50 586 SER A O 1
ATOM 4401 N N . GLY A 1 587 ? 7.272 -0.709 -3.223 1.00 98.38 587 GLY A N 1
ATOM 4402 C CA . GLY A 1 587 ? 7.992 -1.429 -2.170 1.00 98.38 587 GLY A CA 1
ATOM 4403 C C . GLY A 1 587 ? 7.501 -2.857 -1.894 1.00 98.38 587 GLY A C 1
ATOM 4404 O O . GLY A 1 587 ? 7.855 -3.416 -0.854 1.00 98.38 587 GLY A O 1
ATOM 4405 N N . CYS A 1 588 ? 6.724 -3.480 -2.789 1.00 98.38 588 CYS A N 1
ATOM 4406 C CA . CYS A 1 588 ? 6.441 -4.921 -2.733 1.00 98.38 588 CYS A CA 1
ATOM 4407 C C . CYS A 1 588 ? 7.680 -5.723 -3.169 1.00 98.38 588 CYS A C 1
ATOM 4409 O O . CYS A 1 588 ? 7.740 -6.298 -4.251 1.00 98.38 588 CYS A O 1
ATOM 4411 N N . THR A 1 589 ? 8.714 -5.740 -2.324 1.00 98.31 589 THR A N 1
ATOM 4412 C CA . THR A 1 589 ? 10.038 -6.310 -2.638 1.00 98.31 589 THR A CA 1
ATOM 4413 C C . THR A 1 589 ? 10.030 -7.798 -2.994 1.00 98.31 589 THR A C 1
ATOM 4415 O O . THR A 1 589 ? 10.973 -8.255 -3.635 1.00 98.31 589 THR A O 1
ATOM 4418 N N . GLY A 1 590 ? 9.007 -8.546 -2.566 1.00 97.38 590 GLY A N 1
ATOM 4419 C CA . GLY A 1 590 ? 8.816 -9.966 -2.869 1.00 97.38 590 GLY A CA 1
ATOM 4420 C C . GLY A 1 590 ? 7.989 -10.263 -4.125 1.00 97.38 590 GLY A C 1
ATOM 4421 O O . GLY A 1 590 ? 7.895 -11.434 -4.490 1.00 97.38 590 GLY A O 1
ATOM 4422 N N . LEU A 1 591 ? 7.405 -9.248 -4.777 1.00 97.12 591 LEU A N 1
ATOM 4423 C CA . LEU A 1 591 ? 6.489 -9.426 -5.908 1.00 97.12 591 LEU A CA 1
ATOM 4424 C C . LEU A 1 591 ? 7.278 -9.911 -7.119 1.00 97.12 591 LEU A C 1
ATOM 4426 O O . LEU A 1 591 ? 8.037 -9.137 -7.688 1.00 97.12 591 LEU A O 1
ATOM 4430 N N . ALA A 1 592 ? 7.127 -11.185 -7.480 1.00 93.75 592 ALA A N 1
ATOM 4431 C CA . ALA A 1 592 ? 7.939 -11.824 -8.513 1.00 93.75 592 ALA A CA 1
ATOM 4432 C C . ALA A 1 592 ? 7.394 -11.579 -9.927 1.00 93.75 592 ALA A C 1
ATOM 4434 O O . ALA A 1 592 ? 8.165 -11.366 -10.861 1.00 93.75 592 ALA A O 1
ATOM 4435 N N . THR A 1 593 ? 6.068 -11.594 -10.068 1.00 88.25 593 THR A N 1
ATOM 4436 C CA . THR A 1 593 ? 5.333 -11.360 -11.318 1.00 88.25 593 THR A CA 1
ATOM 4437 C C . THR A 1 593 ? 4.018 -10.636 -11.032 1.00 88.25 593 THR A C 1
ATOM 4439 O O . THR A 1 593 ? 3.470 -10.726 -9.929 1.00 88.25 593 THR A O 1
ATOM 4442 N N . ILE A 1 594 ? 3.483 -9.945 -12.040 1.00 90.56 594 ILE A N 1
ATOM 4443 C CA . ILE A 1 594 ? 2.123 -9.401 -12.022 1.00 90.56 594 ILE A CA 1
ATOM 4444 C C . ILE A 1 594 ? 1.477 -9.522 -13.405 1.00 90.56 594 ILE A C 1
ATOM 4446 O O . ILE A 1 594 ? 2.144 -9.341 -14.422 1.00 90.56 594 ILE A O 1
ATOM 4450 N N . THR A 1 595 ? 0.173 -9.796 -13.429 1.00 88.19 595 THR A N 1
ATOM 4451 C CA . THR A 1 595 ? -0.664 -9.675 -14.629 1.00 88.19 595 THR A CA 1
ATOM 4452 C C . THR A 1 595 ? -1.400 -8.339 -14.583 1.00 88.19 595 THR A C 1
ATOM 4454 O O . THR A 1 595 ? -2.111 -8.064 -13.615 1.00 88.19 595 THR A O 1
ATOM 4457 N N . ILE A 1 596 ? -1.227 -7.515 -15.618 1.00 88.75 596 ILE A N 1
ATOM 4458 C CA . ILE A 1 596 ? -1.955 -6.254 -15.811 1.00 88.75 596 ILE A CA 1
ATOM 4459 C C . ILE A 1 596 ? -3.077 -6.521 -16.833 1.00 88.75 596 ILE A C 1
ATOM 4461 O O . ILE A 1 596 ? -2.752 -6.974 -17.929 1.00 88.75 596 ILE A O 1
ATOM 4465 N N . PRO A 1 597 ? -4.362 -6.290 -16.501 1.00 88.62 597 PRO A N 1
ATOM 4466 C CA . PRO A 1 597 ? -5.485 -6.568 -17.400 1.00 88.62 597 PRO A CA 1
ATOM 4467 C C . PRO A 1 597 ? -5.522 -5.726 -18.681 1.00 88.62 597 PRO A C 1
ATOM 4469 O O . PRO A 1 597 ? -5.192 -4.538 -18.669 1.00 88.62 597 PRO A O 1
ATOM 4472 N N . ASP A 1 598 ? -6.052 -6.318 -19.755 1.00 88.25 598 ASP A N 1
ATOM 4473 C CA . ASP A 1 598 ? -6.208 -5.718 -21.095 1.00 88.25 598 ASP A CA 1
ATOM 4474 C C . ASP A 1 598 ? -7.200 -4.531 -21.156 1.00 88.25 598 ASP A C 1
ATOM 4476 O O . ASP A 1 598 ? -7.432 -3.955 -22.220 1.00 88.25 598 ASP A O 1
ATOM 4480 N N . ASN A 1 599 ? -7.819 -4.155 -20.032 1.00 86.38 599 ASN A N 1
ATOM 4481 C CA . ASN A 1 599 ? -8.685 -2.979 -19.908 1.00 86.38 599 ASN A CA 1
ATOM 4482 C C . ASN A 1 599 ? -8.011 -1.788 -19.190 1.00 86.38 599 ASN A C 1
ATOM 4484 O O . ASN A 1 599 ? -8.625 -0.725 -19.085 1.00 86.38 599 ASN A O 1
ATOM 4488 N N . VAL A 1 600 ? -6.782 -1.945 -18.679 1.00 87.38 600 VAL A N 1
ATOM 4489 C CA . VAL A 1 600 ? -6.033 -0.875 -17.997 1.00 87.38 600 VAL A CA 1
ATOM 4490 C C . VAL A 1 600 ? -5.443 0.088 -19.030 1.00 87.38 600 VAL A C 1
ATOM 4492 O O . VAL A 1 600 ? -4.745 -0.340 -19.948 1.00 87.38 600 VAL A O 1
ATOM 4495 N N . THR A 1 601 ? -5.693 1.392 -18.876 1.00 89.50 601 THR A N 1
ATOM 4496 C CA . THR A 1 601 ? -5.245 2.432 -19.827 1.00 89.50 601 THR A CA 1
ATOM 4497 C C . THR A 1 601 ? -4.025 3.238 -19.367 1.00 89.50 601 THR A C 1
ATOM 4499 O O . THR A 1 601 ? -3.332 3.825 -20.195 1.00 89.50 601 THR A O 1
ATOM 4502 N N . GLU A 1 602 ? -3.734 3.269 -18.065 1.00 89.12 602 GLU A N 1
ATOM 4503 C CA . GLU A 1 602 ? -2.606 4.003 -17.472 1.00 89.12 602 GLU A CA 1
ATOM 4504 C C . GLU A 1 602 ? -1.948 3.156 -16.374 1.00 89.12 602 GLU A C 1
ATOM 4506 O O . GLU A 1 602 ? -2.636 2.493 -15.595 1.00 89.12 602 GLU A O 1
ATOM 4511 N N . ILE A 1 603 ? -0.618 3.211 -16.271 1.00 90.88 603 ILE A N 1
ATOM 4512 C CA . ILE A 1 603 ? 0.113 2.734 -15.089 1.00 90.88 603 ILE A CA 1
ATOM 4513 C C . ILE A 1 603 ? 0.590 3.955 -14.305 1.00 90.88 603 ILE A C 1
ATOM 4515 O O . ILE A 1 603 ? 1.563 4.603 -14.690 1.00 90.88 603 ILE A O 1
ATOM 4519 N N . GLY A 1 604 ? -0.097 4.262 -13.204 1.00 91.19 604 GLY A N 1
ATOM 4520 C CA . GLY A 1 604 ? 0.081 5.512 -12.468 1.00 91.19 604 GLY A CA 1
ATOM 4521 C C . GLY A 1 604 ? 1.465 5.717 -11.834 1.00 91.19 604 GLY A C 1
ATOM 4522 O O . GLY A 1 604 ? 2.283 4.798 -11.696 1.00 91.19 604 GLY A O 1
ATOM 4523 N N . TYR A 1 605 ? 1.707 6.952 -11.386 1.00 96.94 605 TYR A N 1
ATOM 4524 C CA . TYR A 1 605 ? 2.953 7.400 -10.751 1.00 96.94 605 TYR A CA 1
ATOM 4525 C C . TYR A 1 605 ? 3.496 6.412 -9.692 1.00 96.94 605 TYR A C 1
ATOM 4527 O O . TYR A 1 605 ? 2.816 6.082 -8.713 1.00 96.94 605 TYR A O 1
ATOM 4535 N N . ALA A 1 606 ? 4.743 5.960 -9.880 1.00 97.88 606 ALA A N 1
ATOM 4536 C CA . ALA A 1 606 ? 5.485 5.076 -8.973 1.00 97.88 606 ALA A CA 1
ATOM 4537 C C . ALA A 1 606 ? 4.791 3.740 -8.592 1.00 97.88 606 ALA A C 1
ATOM 4539 O O . ALA A 1 606 ? 5.095 3.176 -7.540 1.00 97.88 606 ALA A O 1
ATOM 4540 N N . THR A 1 607 ? 3.866 3.218 -9.413 1.00 96.62 607 THR A N 1
ATOM 4541 C CA . THR A 1 607 ? 3.009 2.054 -9.072 1.00 96.62 607 THR A CA 1
ATOM 4542 C C . THR A 1 607 ? 3.770 0.813 -8.592 1.00 96.62 607 THR A C 1
ATOM 4544 O O . THR A 1 607 ? 3.353 0.217 -7.600 1.00 96.62 607 THR A O 1
ATOM 4547 N N . PHE A 1 608 ? 4.892 0.468 -9.230 1.00 97.69 608 PHE A N 1
ATOM 4548 C CA . PHE A 1 608 ? 5.760 -0.673 -8.902 1.00 97.69 608 PHE A CA 1
ATOM 4549 C C . PHE A 1 608 ? 7.145 -0.246 -8.387 1.00 97.69 608 PHE A C 1
ATOM 4551 O O . PHE A 1 608 ? 8.062 -1.066 -8.328 1.00 97.69 608 PHE A O 1
ATOM 4558 N N . ALA A 1 609 ? 7.330 1.018 -7.994 1.00 98.56 609 ALA A N 1
ATOM 4559 C CA . ALA A 1 609 ? 8.632 1.519 -7.555 1.00 98.56 609 ALA A CA 1
ATOM 4560 C C . ALA A 1 609 ? 9.210 0.660 -6.412 1.00 98.56 609 ALA A C 1
ATOM 4562 O O . ALA A 1 609 ? 8.528 0.346 -5.440 1.00 98.56 609 ALA A O 1
ATOM 4563 N N . SER A 1 610 ? 10.480 0.272 -6.515 1.00 98.50 610 SER A N 1
ATOM 4564 C CA . SER A 1 610 ? 11.191 -0.622 -5.589 1.00 98.50 610 SER A CA 1
ATOM 4565 C C . SER A 1 610 ? 10.588 -2.031 -5.422 1.00 98.50 610 SER A C 1
ATOM 4567 O O . SER A 1 610 ? 10.814 -2.676 -4.395 1.00 98.50 610 SER A O 1
ATOM 4569 N N . CYS A 1 611 ? 9.876 -2.564 -6.424 1.00 98.25 611 CYS A N 1
ATOM 4570 C CA . CYS A 1 611 ? 9.568 -4.001 -6.506 1.00 98.25 611 CYS A CA 1
ATOM 4571 C C . CYS A 1 611 ? 10.829 -4.792 -6.900 1.00 98.25 611 CYS A C 1
ATOM 4573 O O . CYS A 1 611 ? 10.984 -5.259 -8.024 1.00 98.25 611 CYS A O 1
ATOM 4575 N N . THR A 1 612 ? 11.782 -4.913 -5.972 1.00 98.25 612 THR A N 1
ATOM 4576 C CA . THR A 1 612 ? 13.120 -5.478 -6.233 1.00 98.25 612 THR A CA 1
ATOM 4577 C C . THR A 1 612 ? 13.125 -6.937 -6.695 1.00 98.25 612 THR A C 1
ATOM 4579 O O . THR A 1 612 ? 14.116 -7.363 -7.283 1.00 98.25 612 THR A O 1
ATOM 4582 N N . GLY A 1 613 ? 12.063 -7.695 -6.406 1.00 97.25 613 GLY A N 1
ATOM 4583 C CA . GLY A 1 613 ? 11.892 -9.094 -6.807 1.00 97.25 613 GLY A CA 1
ATOM 4584 C C . GLY A 1 613 ? 11.193 -9.307 -8.153 1.00 97.25 613 GLY A C 1
ATOM 4585 O O . GLY A 1 613 ? 11.170 -10.442 -8.617 1.00 97.25 613 GLY A O 1
ATOM 4586 N N . LEU A 1 614 ? 10.652 -8.252 -8.774 1.00 97.06 614 LEU A N 1
ATOM 4587 C CA . LEU A 1 614 ? 9.846 -8.334 -9.996 1.00 97.06 614 LEU A CA 1
ATOM 4588 C C . LEU A 1 614 ? 10.755 -8.621 -11.189 1.00 97.06 614 LEU A C 1
ATOM 4590 O O . LEU A 1 614 ? 11.590 -7.780 -11.513 1.00 97.06 614 LEU A O 1
ATOM 4594 N N . THR A 1 615 ? 10.640 -9.802 -11.805 1.00 95.31 615 THR A N 1
ATOM 4595 C CA . THR A 1 615 ? 11.610 -10.273 -12.815 1.00 95.31 615 THR A CA 1
ATOM 4596 C C . THR A 1 615 ? 11.199 -10.012 -14.259 1.00 95.31 615 THR A C 1
ATOM 4598 O O . THR A 1 615 ? 12.076 -9.791 -15.096 1.00 95.31 615 THR A O 1
ATOM 4601 N N . ASP A 1 616 ? 9.899 -10.018 -14.544 1.00 91.25 616 ASP A N 1
ATOM 4602 C CA . ASP A 1 616 ? 9.315 -9.768 -15.864 1.00 91.25 616 ASP A CA 1
ATOM 4603 C C . ASP A 1 616 ? 7.953 -9.073 -15.714 1.00 91.25 616 ASP A C 1
ATOM 4605 O O . ASP A 1 616 ? 7.242 -9.283 -14.724 1.00 91.25 616 ASP A O 1
ATOM 4609 N N . VAL A 1 617 ? 7.603 -8.231 -16.689 1.00 93.06 617 VAL A N 1
ATOM 4610 C CA . VAL A 1 617 ? 6.306 -7.551 -16.779 1.00 93.06 617 VAL A CA 1
ATOM 4611 C C . VAL A 1 617 ? 5.875 -7.479 -18.243 1.00 93.06 617 VAL A C 1
ATOM 4613 O O . VAL A 1 617 ? 6.654 -7.094 -19.117 1.00 93.06 617 VAL A O 1
ATOM 4616 N N . THR A 1 618 ? 4.600 -7.766 -18.504 1.00 93.44 618 THR A N 1
ATOM 4617 C CA . THR A 1 618 ? 3.942 -7.439 -19.775 1.00 93.44 618 THR A CA 1
ATOM 4618 C C . THR A 1 618 ? 2.981 -6.274 -19.561 1.00 93.44 618 THR A C 1
ATOM 4620 O O . THR A 1 618 ? 2.120 -6.322 -18.683 1.00 93.44 618 THR A O 1
ATOM 4623 N N . ILE A 1 619 ? 3.153 -5.219 -20.354 1.00 93.38 619 ILE A N 1
ATOM 4624 C CA . ILE A 1 619 ? 2.283 -4.045 -20.411 1.00 93.38 619 ILE A CA 1
ATOM 4625 C C . ILE A 1 619 ? 1.319 -4.257 -21.590 1.00 93.38 619 ILE A C 1
ATOM 4627 O O . ILE A 1 619 ? 1.807 -4.359 -22.718 1.00 93.38 619 ILE A O 1
ATOM 4631 N N . PRO A 1 620 ? -0.006 -4.353 -21.379 1.00 93.19 620 PRO A N 1
ATOM 4632 C CA . PRO A 1 620 ? -0.942 -4.651 -22.461 1.00 93.19 620 PRO A CA 1
ATOM 4633 C C . PRO A 1 620 ? -1.089 -3.488 -23.455 1.00 93.19 620 PRO A C 1
ATOM 4635 O O . PRO A 1 620 ? -0.821 -2.328 -23.134 1.00 93.19 620 PRO A O 1
ATOM 4638 N N . ASP A 1 621 ? -1.546 -3.800 -24.673 1.00 93.94 621 ASP A N 1
ATOM 4639 C CA . ASP A 1 621 ? -1.730 -2.833 -25.772 1.00 93.94 621 ASP A CA 1
ATOM 4640 C C . ASP A 1 621 ? -2.735 -1.707 -25.452 1.00 93.94 621 ASP A C 1
ATOM 4642 O O . ASP A 1 621 ? -2.751 -0.681 -26.132 1.00 93.94 621 ASP A O 1
ATOM 4646 N N . SER A 1 622 ? -3.558 -1.877 -24.415 1.00 92.44 622 SER A N 1
ATOM 4647 C CA . SER A 1 622 ? -4.507 -0.883 -23.906 1.00 92.44 622 SER A CA 1
ATOM 4648 C C . SER A 1 622 ? -3.855 0.303 -23.189 1.00 92.44 622 SER A C 1
ATOM 4650 O O . SER A 1 622 ? -4.470 1.368 -23.101 1.00 92.44 622 SER A O 1
ATOM 4652 N N . VAL A 1 623 ? -2.635 0.140 -22.663 1.00 92.62 623 VAL A N 1
ATOM 4653 C CA . VAL A 1 623 ? -1.952 1.177 -21.879 1.00 92.62 623 VAL A CA 1
ATOM 4654 C C . VAL A 1 623 ? -1.399 2.249 -22.813 1.00 92.62 623 VAL A C 1
ATOM 4656 O O . VAL A 1 623 ? -0.519 1.978 -23.626 1.00 92.62 623 VAL A O 1
ATOM 4659 N N . THR A 1 624 ? -1.869 3.488 -22.670 1.00 91.31 624 THR A N 1
ATOM 4660 C CA . THR A 1 624 ? -1.387 4.629 -23.466 1.00 91.31 624 THR A CA 1
ATOM 4661 C C . THR A 1 624 ? -0.222 5.371 -22.813 1.00 91.31 624 THR A C 1
ATOM 4663 O O . THR A 1 624 ? 0.597 5.974 -23.515 1.00 91.31 624 THR A O 1
ATOM 4666 N N . GLU A 1 625 ? -0.130 5.313 -21.480 1.00 89.56 625 GLU A N 1
ATOM 4667 C CA . GLU A 1 625 ? 0.881 6.010 -20.683 1.00 89.56 625 GLU A CA 1
ATOM 4668 C C . GLU A 1 625 ? 1.401 5.149 -19.518 1.00 89.56 625 GLU A C 1
ATOM 4670 O O . GLU A 1 625 ? 0.637 4.559 -18.749 1.00 89.56 625 GLU A O 1
ATOM 4675 N N . ILE A 1 626 ? 2.730 5.114 -19.372 1.00 92.88 626 ILE A N 1
ATOM 4676 C CA . ILE A 1 626 ? 3.414 4.597 -18.183 1.00 92.88 626 ILE A CA 1
ATOM 4677 C C . ILE A 1 626 ? 3.942 5.807 -17.415 1.00 92.88 626 ILE A C 1
ATOM 4679 O O . ILE A 1 626 ? 4.803 6.533 -17.919 1.00 92.88 626 ILE A O 1
ATOM 4683 N N . GLY A 1 627 ? 3.430 6.038 -16.208 1.00 92.44 627 GLY A N 1
ATOM 4684 C CA . GLY A 1 627 ? 3.747 7.201 -15.387 1.00 92.44 627 GLY A CA 1
ATOM 4685 C C . GLY A 1 627 ? 5.205 7.269 -14.921 1.00 92.44 627 GLY A C 1
ATOM 4686 O O . GLY A 1 627 ? 5.982 6.308 -14.997 1.00 92.44 627 GLY A O 1
ATOM 4687 N N . SER A 1 628 ? 5.587 8.441 -14.409 1.00 97.19 628 SER A N 1
ATOM 4688 C CA . SER A 1 628 ? 6.926 8.670 -13.860 1.00 97.19 628 SER A CA 1
ATOM 4689 C C . SER A 1 628 ? 7.251 7.679 -12.740 1.00 97.19 628 SER A C 1
ATOM 4691 O O . SER A 1 628 ? 6.368 7.231 -12.007 1.00 97.19 628 SER A O 1
ATOM 4693 N N . GLU A 1 629 ? 8.527 7.325 -12.599 1.00 98.38 629 GLU A N 1
ATOM 4694 C CA . GLU A 1 629 ? 9.032 6.406 -11.562 1.00 98.38 629 GLU A CA 1
ATOM 4695 C C . GLU A 1 629 ? 8.340 5.019 -11.493 1.00 98.38 629 GLU A C 1
ATOM 4697 O O . GLU A 1 629 ? 8.609 4.275 -10.553 1.00 98.38 629 GLU A O 1
ATOM 4702 N N . ALA A 1 630 ? 7.466 4.640 -12.441 1.00 97.19 630 ALA A N 1
ATOM 4703 C CA . ALA A 1 630 ? 6.551 3.500 -12.283 1.00 97.19 630 ALA A CA 1
ATOM 4704 C C . ALA A 1 630 ? 7.242 2.168 -11.949 1.00 97.19 630 ALA A C 1
ATOM 4706 O O . ALA A 1 630 ? 6.690 1.404 -11.166 1.00 97.19 630 ALA A O 1
ATOM 4707 N N . PHE A 1 631 ? 8.451 1.932 -12.464 1.00 98.19 631 PHE A N 1
ATOM 4708 C CA . PHE A 1 631 ? 9.308 0.777 -12.175 1.00 98.19 631 PHE A CA 1
ATOM 4709 C C . PHE A 1 631 ? 10.663 1.188 -11.556 1.00 98.19 631 PHE A C 1
ATOM 4711 O O . PHE A 1 631 ? 11.600 0.390 -11.528 1.00 98.19 631 PHE A O 1
ATOM 4718 N N . GLN A 1 632 ? 10.801 2.417 -11.036 1.00 98.62 632 GLN A N 1
ATOM 4719 C CA . GLN A 1 632 ? 12.049 2.926 -10.447 1.00 98.62 632 GLN A CA 1
ATOM 4720 C C . GLN A 1 632 ? 12.584 1.953 -9.385 1.00 98.62 632 GLN A C 1
ATOM 4722 O O . GLN A 1 632 ? 11.895 1.642 -8.419 1.00 98.62 632 GLN A O 1
ATOM 4727 N N . GLY A 1 633 ? 13.824 1.486 -9.530 1.00 98.44 633 GLY A N 1
ATOM 4728 C CA . GLY A 1 633 ? 14.455 0.575 -8.573 1.00 98.44 633 GLY A CA 1
ATOM 4729 C C . GLY A 1 633 ? 13.940 -0.870 -8.601 1.00 98.44 633 GLY A C 1
ATOM 4730 O O . GLY A 1 633 ? 14.173 -1.599 -7.636 1.00 98.44 633 GLY A O 1
ATOM 4731 N N . CYS A 1 634 ? 13.277 -1.324 -9.673 1.00 98.38 634 CYS A N 1
ATOM 4732 C CA . CYS A 1 634 ? 13.015 -2.753 -9.896 1.00 98.38 634 CYS A CA 1
ATOM 4733 C C . CYS A 1 634 ? 14.320 -3.474 -10.278 1.00 98.38 634 CYS A C 1
ATOM 4735 O O . CYS A 1 634 ? 14.560 -3.829 -11.429 1.00 98.38 634 CYS A O 1
ATOM 4737 N N . THR A 1 635 ? 15.218 -3.656 -9.306 1.00 98.25 635 THR A N 1
ATOM 4738 C CA . THR A 1 635 ? 16.578 -4.178 -9.527 1.00 98.25 635 THR A CA 1
ATOM 4739 C C . THR A 1 635 ? 16.621 -5.605 -10.076 1.00 98.25 635 THR A C 1
ATOM 4741 O O . THR A 1 635 ? 17.638 -5.981 -10.655 1.00 98.25 635 THR A O 1
ATOM 4744 N N . GLY A 1 636 ? 15.556 -6.387 -9.872 1.00 97.31 636 GLY A N 1
ATOM 4745 C CA . GLY A 1 636 ? 15.401 -7.753 -10.374 1.00 97.31 636 GLY A CA 1
ATOM 4746 C C . GLY A 1 636 ? 14.781 -7.866 -11.770 1.00 97.31 636 GLY A C 1
ATOM 4747 O O . GLY A 1 636 ? 14.801 -8.966 -12.314 1.00 97.31 636 GLY A O 1
ATOM 4748 N N . LEU A 1 637 ? 14.272 -6.772 -12.350 1.00 97.44 637 LEU A N 1
ATOM 4749 C CA . LEU A 1 637 ? 13.582 -6.774 -13.644 1.00 97.44 637 LEU A CA 1
ATOM 4750 C C . LEU A 1 637 ? 14.586 -7.068 -14.758 1.00 97.44 637 LEU A C 1
ATOM 4752 O O . LEU A 1 637 ? 15.477 -6.256 -14.989 1.00 97.44 637 LEU A O 1
ATOM 4756 N N . ILE A 1 638 ? 14.465 -8.221 -15.418 1.00 95.00 638 ILE A N 1
ATOM 4757 C CA . ILE A 1 638 ? 15.409 -8.692 -16.449 1.00 95.00 638 ILE A CA 1
ATOM 4758 C C . ILE A 1 638 ? 14.979 -8.201 -17.836 1.00 95.00 638 ILE A C 1
ATOM 4760 O O . ILE A 1 638 ? 15.817 -7.783 -18.639 1.00 95.00 638 ILE A O 1
ATOM 4764 N N . GLY A 1 639 ? 13.670 -8.221 -18.091 1.00 89.75 639 GLY A N 1
ATOM 4765 C CA . GLY A 1 639 ? 13.034 -7.771 -19.324 1.00 89.75 639 GLY A CA 1
ATOM 4766 C C . GLY A 1 639 ? 11.652 -7.175 -19.054 1.00 89.75 639 GLY A C 1
ATOM 4767 O O . GLY A 1 639 ? 11.104 -7.297 -17.959 1.00 89.75 639 GLY A O 1
ATOM 4768 N N . ILE A 1 640 ? 11.108 -6.493 -20.059 1.00 94.19 640 ILE A N 1
ATOM 4769 C CA . ILE A 1 640 ? 9.750 -5.945 -20.050 1.00 94.19 640 ILE A CA 1
ATOM 4770 C C . ILE A 1 640 ? 9.212 -5.903 -21.481 1.00 94.19 640 ILE A C 1
ATOM 4772 O O . ILE A 1 640 ? 9.911 -5.472 -22.401 1.00 94.19 640 ILE A O 1
ATOM 4776 N N . THR A 1 641 ? 7.959 -6.317 -21.663 1.00 94.56 641 THR A N 1
ATOM 4777 C CA . THR A 1 641 ? 7.228 -6.151 -22.926 1.00 94.56 641 THR A CA 1
ATOM 4778 C C . THR A 1 641 ? 6.353 -4.907 -22.826 1.00 94.56 641 THR A C 1
ATOM 4780 O O . THR A 1 641 ? 5.437 -4.874 -22.008 1.00 94.56 641 THR A O 1
ATOM 4783 N N . ILE A 1 642 ? 6.633 -3.879 -23.631 1.00 95.38 642 ILE A N 1
ATOM 4784 C CA . ILE A 1 642 ? 5.842 -2.639 -23.682 1.00 95.38 642 ILE A CA 1
ATOM 4785 C C . ILE A 1 642 ? 4.799 -2.749 -24.804 1.00 95.38 642 ILE A C 1
ATOM 4787 O O . ILE A 1 642 ? 5.164 -2.990 -25.953 1.00 95.38 642 ILE A O 1
ATOM 4791 N N . GLY A 1 643 ? 3.520 -2.558 -24.470 1.00 95.19 643 GLY A N 1
ATOM 4792 C CA . GLY A 1 643 ? 2.401 -2.590 -25.414 1.00 95.19 643 GLY A CA 1
ATOM 4793 C C . GLY A 1 643 ? 2.430 -1.455 -26.444 1.00 95.19 643 GLY A C 1
ATOM 4794 O O . GLY A 1 643 ? 2.937 -0.361 -26.192 1.00 95.19 643 GLY A O 1
ATOM 4795 N N . SER A 1 644 ? 1.846 -1.712 -27.613 1.00 94.44 644 SER A N 1
ATOM 4796 C CA . SER A 1 644 ? 1.826 -0.815 -28.779 1.00 94.44 644 SER A CA 1
ATOM 4797 C C . SER A 1 644 ? 0.905 0.405 -28.639 1.00 94.44 644 SER A C 1
ATOM 4799 O O . SER A 1 644 ? 0.950 1.305 -29.478 1.00 94.44 644 SER A O 1
ATOM 4801 N N . GLY A 1 645 ? 0.107 0.481 -27.569 1.00 94.88 645 GLY A N 1
ATOM 4802 C CA . GLY A 1 645 ? -0.610 1.696 -27.176 1.00 94.88 645 GLY A CA 1
ATOM 4803 C C . GLY A 1 645 ? 0.285 2.767 -26.543 1.00 94.88 645 GLY A C 1
ATOM 4804 O O . GLY A 1 645 ? -0.058 3.950 -26.589 1.00 94.88 645 GLY A O 1
ATOM 4805 N N . VAL A 1 646 ? 1.442 2.389 -25.979 1.00 96.19 646 VAL A N 1
ATOM 4806 C CA . VAL A 1 646 ? 2.279 3.303 -25.187 1.00 96.19 646 VAL A CA 1
ATOM 4807 C C . VAL A 1 646 ? 2.940 4.335 -26.097 1.00 96.19 646 VAL A C 1
ATOM 4809 O O . VAL A 1 646 ? 3.763 3.998 -26.949 1.00 96.19 646 VAL A O 1
ATOM 4812 N N . THR A 1 647 ? 2.612 5.612 -25.890 1.00 95.69 647 THR A N 1
ATOM 4813 C CA . THR A 1 647 ? 3.155 6.730 -26.691 1.00 95.69 647 THR A CA 1
ATOM 4814 C C . THR A 1 647 ? 4.341 7.440 -26.038 1.00 95.69 647 THR A C 1
ATOM 4816 O O . THR A 1 647 ? 5.113 8.119 -26.726 1.00 95.69 647 THR A O 1
ATOM 4819 N N . LYS A 1 648 ? 4.511 7.265 -24.722 1.00 94.81 648 LYS A N 1
ATOM 4820 C CA . LYS A 1 648 ? 5.505 7.955 -23.897 1.00 94.81 648 LYS A CA 1
ATOM 4821 C C . LYS A 1 648 ? 6.042 7.056 -22.786 1.00 94.81 648 LYS A C 1
ATOM 4823 O O . LYS A 1 648 ? 5.278 6.391 -22.089 1.00 94.81 648 LYS A O 1
ATOM 4828 N N . ILE A 1 649 ? 7.358 7.101 -22.586 1.00 95.75 649 ILE A N 1
ATOM 4829 C CA . ILE A 1 649 ? 8.023 6.588 -21.381 1.00 95.75 649 ILE A CA 1
ATOM 4830 C C . ILE A 1 649 ? 8.379 7.807 -20.528 1.00 95.75 649 ILE A C 1
ATOM 4832 O O . ILE A 1 649 ? 9.140 8.656 -20.982 1.00 95.75 649 ILE A O 1
ATOM 4836 N N . ASN A 1 650 ? 7.815 7.933 -19.328 1.00 96.81 650 ASN A N 1
ATOM 4837 C CA . ASN A 1 650 ? 7.961 9.136 -18.503 1.00 96.81 650 ASN A CA 1
ATOM 4838 C C . ASN A 1 650 ? 9.312 9.260 -17.767 1.00 96.81 650 ASN A C 1
ATOM 4840 O O . ASN A 1 650 ? 10.208 8.411 -17.832 1.00 96.81 650 ASN A O 1
ATOM 4844 N N . ASP A 1 651 ? 9.457 10.376 -17.049 1.00 97.62 651 ASP A N 1
ATOM 4845 C CA . ASP A 1 651 ? 10.615 10.680 -16.216 1.00 97.62 651 ASP A CA 1
ATOM 4846 C C . ASP A 1 651 ? 10.892 9.571 -15.186 1.00 97.62 651 ASP A C 1
ATOM 4848 O O . ASP A 1 651 ? 10.027 9.157 -14.410 1.00 97.62 651 ASP A O 1
ATOM 4852 N N . ASN A 1 652 ? 12.147 9.126 -15.122 1.00 98.12 652 ASN A N 1
ATOM 4853 C CA . ASN A 1 652 ? 12.637 8.095 -14.199 1.00 98.12 652 ASN A CA 1
ATOM 4854 C C . ASN A 1 652 ? 11.915 6.724 -14.248 1.00 98.12 652 ASN A C 1
ATOM 4856 O O . ASN A 1 652 ? 12.149 5.923 -13.343 1.00 98.12 652 ASN A O 1
ATOM 4860 N N . THR A 1 653 ? 11.064 6.422 -15.241 1.00 97.88 653 THR A N 1
ATOM 4861 C CA . THR A 1 653 ? 10.179 5.232 -15.238 1.00 97.88 653 THR A CA 1
ATOM 4862 C C . THR A 1 653 ? 10.890 3.909 -14.920 1.00 97.88 653 THR A C 1
ATOM 4864 O O . THR A 1 653 ? 10.381 3.158 -14.097 1.00 97.88 653 THR A O 1
ATOM 4867 N N . PHE A 1 654 ? 12.078 3.653 -15.473 1.00 98.31 654 PHE A N 1
ATOM 4868 C CA . PHE A 1 654 ? 12.927 2.477 -15.212 1.00 98.31 654 PHE A CA 1
ATOM 4869 C C . PHE A 1 654 ? 14.223 2.823 -14.451 1.00 98.31 654 PHE A C 1
ATOM 4871 O O . PHE A 1 654 ? 15.164 2.031 -14.408 1.00 98.31 654 PHE A O 1
ATOM 4878 N N . SER A 1 655 ? 14.307 4.004 -13.832 1.00 98.50 655 SER A N 1
ATOM 4879 C CA . SER A 1 655 ? 15.524 4.501 -13.178 1.00 98.50 655 SER A CA 1
ATOM 4880 C C . SER A 1 655 ? 16.022 3.533 -12.093 1.00 98.50 655 SER A C 1
ATOM 4882 O O . SER A 1 655 ? 15.323 3.241 -11.123 1.00 98.50 655 SER A O 1
ATOM 4884 N N . ASN A 1 656 ? 17.253 3.048 -12.245 1.00 98.44 656 ASN A N 1
ATOM 4885 C CA . ASN A 1 656 ? 17.936 2.025 -11.446 1.00 98.44 656 ASN A CA 1
ATOM 4886 C C . ASN A 1 656 ? 17.343 0.601 -11.543 1.00 98.44 656 ASN A C 1
ATOM 4888 O O . ASN A 1 656 ? 17.501 -0.193 -10.614 1.00 98.44 656 ASN A O 1
ATOM 4892 N N . CYS A 1 657 ? 16.725 0.227 -12.672 1.00 98.31 657 CYS A N 1
ATOM 4893 C CA . CYS A 1 657 ? 16.484 -1.182 -13.021 1.00 98.31 657 CYS A CA 1
ATOM 4894 C C . CYS A 1 657 ? 17.810 -1.869 -13.397 1.00 98.31 657 CYS A C 1
ATOM 4896 O O . CYS A 1 657 ? 18.111 -2.119 -14.562 1.00 98.31 657 CYS A O 1
ATOM 4898 N N . THR A 1 658 ? 18.657 -2.136 -12.400 1.00 98.00 658 THR A N 1
ATOM 4899 C CA . THR A 1 658 ? 20.029 -2.638 -12.601 1.00 98.00 658 THR A CA 1
ATOM 4900 C C . THR A 1 658 ? 20.108 -4.012 -13.266 1.00 98.00 658 THR A C 1
ATOM 4902 O O . THR A 1 658 ? 21.155 -4.331 -13.827 1.00 98.00 658 THR A O 1
ATOM 4905 N N . GLY A 1 659 ? 19.038 -4.811 -13.185 1.00 97.19 659 GLY A N 1
ATOM 4906 C CA . GLY A 1 659 ? 18.923 -6.129 -13.810 1.00 97.19 659 GLY A CA 1
ATOM 4907 C C . GLY A 1 659 ? 18.472 -6.113 -15.273 1.00 97.19 659 GLY A C 1
ATOM 4908 O O . GLY A 1 659 ? 18.622 -7.136 -15.933 1.00 97.19 659 GLY A O 1
ATOM 4909 N N . LEU A 1 660 ? 17.966 -4.984 -15.789 1.00 97.44 660 LEU A N 1
ATOM 4910 C CA . LEU A 1 660 ? 17.324 -4.915 -17.105 1.00 97.44 660 LEU A CA 1
ATOM 4911 C C . LEU A 1 660 ? 18.374 -5.104 -18.201 1.00 97.44 660 LEU A C 1
ATOM 4913 O O . LEU A 1 660 ? 19.179 -4.203 -18.435 1.00 97.44 660 LEU A O 1
ATOM 4917 N N . THR A 1 661 ? 18.401 -6.275 -18.842 1.00 95.00 661 THR A N 1
ATOM 4918 C CA . THR A 1 661 ? 19.459 -6.643 -19.804 1.00 95.00 661 THR A CA 1
ATOM 4919 C C . THR A 1 661 ? 19.209 -6.117 -21.211 1.00 95.00 661 THR A C 1
ATOM 4921 O O . THR A 1 661 ? 20.152 -5.828 -21.945 1.00 95.00 661 THR A O 1
ATOM 4924 N N . SER A 1 662 ? 17.942 -5.970 -21.589 1.00 91.69 662 SER A N 1
ATOM 4925 C CA . SER A 1 662 ? 17.519 -5.494 -22.903 1.00 91.69 662 SER A CA 1
ATOM 4926 C C . SER A 1 662 ? 16.195 -4.740 -22.795 1.00 91.69 662 SER A C 1
ATOM 4928 O O . SER A 1 662 ? 15.446 -4.899 -21.831 1.00 91.69 662 SER A O 1
ATOM 4930 N N . ILE A 1 663 ? 15.911 -3.900 -23.789 1.00 94.25 663 ILE A N 1
ATOM 4931 C CA . ILE A 1 663 ? 14.650 -3.170 -23.897 1.00 94.25 663 ILE A CA 1
ATOM 4932 C C . ILE A 1 663 ? 14.222 -3.090 -25.363 1.00 94.25 663 ILE A C 1
ATOM 4934 O O . ILE A 1 663 ? 15.000 -2.689 -26.229 1.00 94.25 663 ILE A O 1
ATOM 4938 N N . THR A 1 664 ? 12.971 -3.451 -25.644 1.00 94.44 664 THR A N 1
ATOM 4939 C CA . THR A 1 664 ? 12.321 -3.165 -26.927 1.00 94.44 664 THR A CA 1
ATOM 4940 C C . THR A 1 664 ? 11.432 -1.945 -26.737 1.00 94.44 664 THR A C 1
ATOM 4942 O O . THR A 1 664 ? 10.476 -1.987 -25.968 1.00 94.44 664 THR A O 1
ATOM 4945 N N . ILE A 1 665 ? 11.767 -0.850 -27.419 1.00 95.38 665 ILE A N 1
ATOM 4946 C CA . ILE A 1 665 ? 10.962 0.374 -27.440 1.00 95.38 665 ILE A CA 1
ATOM 4947 C C . ILE A 1 665 ? 10.035 0.282 -28.665 1.00 95.38 665 ILE A C 1
ATOM 4949 O O . ILE A 1 665 ? 10.560 0.189 -29.776 1.00 95.38 665 ILE A O 1
ATOM 4953 N N . PRO A 1 666 ? 8.698 0.262 -28.503 1.00 94.88 666 PRO A N 1
ATOM 4954 C CA . PRO A 1 666 ? 7.778 0.163 -29.636 1.00 94.88 666 PRO A CA 1
ATOM 4955 C C . PRO A 1 666 ? 7.796 1.399 -30.547 1.00 94.88 666 PRO A C 1
ATOM 4957 O O . PRO A 1 666 ? 7.991 2.521 -30.078 1.00 94.88 666 PRO A O 1
ATOM 4960 N N . ASP A 1 667 ? 7.473 1.208 -31.831 1.00 94.38 667 ASP A N 1
ATOM 4961 C CA . ASP A 1 667 ? 7.333 2.286 -32.832 1.00 94.38 667 ASP A CA 1
ATOM 4962 C C . ASP A 1 667 ? 6.165 3.266 -32.543 1.00 94.38 667 ASP A C 1
ATOM 4964 O O . ASP A 1 667 ? 5.979 4.252 -33.257 1.00 94.38 667 ASP A O 1
ATOM 4968 N N . SER A 1 668 ? 5.365 3.018 -31.500 1.00 96.25 668 SER A N 1
ATOM 4969 C CA . SER A 1 668 ? 4.364 3.952 -30.968 1.00 96.25 668 SER A CA 1
ATOM 4970 C C . SER A 1 668 ? 4.970 5.038 -30.071 1.00 96.25 668 SER A C 1
ATOM 4972 O O . SER A 1 668 ? 4.372 6.103 -29.911 1.00 96.25 668 SER A O 1
ATOM 4974 N N . VAL A 1 669 ? 6.150 4.796 -29.485 1.00 96.62 669 VAL A N 1
ATOM 4975 C CA . VAL A 1 669 ? 6.783 5.715 -28.531 1.00 96.62 669 VAL A CA 1
ATOM 4976 C C . VAL A 1 669 ? 7.399 6.893 -29.280 1.00 96.62 669 VAL A C 1
ATOM 4978 O O . VAL A 1 669 ? 8.269 6.716 -30.133 1.00 96.62 669 VAL A O 1
ATOM 4981 N N . THR A 1 670 ? 6.971 8.106 -28.929 1.00 95.62 670 THR A N 1
ATOM 4982 C CA . THR A 1 670 ? 7.437 9.363 -29.546 1.00 95.62 670 THR A CA 1
ATOM 4983 C C . THR A 1 670 ? 8.315 10.210 -28.620 1.00 95.62 670 THR A C 1
ATOM 4985 O O . THR A 1 670 ? 9.089 11.035 -29.115 1.00 95.62 670 THR A O 1
ATOM 4988 N N . GLU A 1 671 ? 8.256 9.970 -27.305 1.00 94.50 671 GLU A N 1
ATOM 4989 C CA . GLU A 1 671 ? 9.025 10.670 -26.268 1.00 94.50 671 GLU A CA 1
ATOM 4990 C C . GLU A 1 671 ? 9.576 9.683 -25.219 1.00 94.50 671 GLU A C 1
ATOM 4992 O O . GLU A 1 671 ? 8.853 8.816 -24.714 1.00 94.50 671 GLU A O 1
ATOM 4997 N N . ILE A 1 672 ? 10.854 9.848 -24.861 1.00 95.19 672 ILE A N 1
ATOM 4998 C CA . ILE A 1 672 ? 11.502 9.168 -23.729 1.00 95.19 672 ILE A CA 1
ATOM 4999 C C . ILE A 1 672 ? 11.934 10.232 -22.713 1.00 95.19 672 ILE A C 1
ATOM 5001 O O . ILE A 1 672 ? 12.769 11.080 -23.023 1.00 95.19 672 ILE A O 1
ATOM 5005 N N . GLY A 1 673 ? 11.388 10.174 -21.501 1.00 95.12 673 GLY A N 1
ATOM 5006 C CA . GLY A 1 673 ? 11.554 11.178 -20.453 1.00 95.12 673 GLY A CA 1
ATOM 5007 C C . GLY A 1 673 ? 12.960 11.278 -19.855 1.00 95.12 673 GLY A C 1
ATOM 5008 O O . GLY A 1 673 ? 13.856 10.450 -20.069 1.00 95.12 673 GLY A O 1
ATOM 5009 N N . SER A 1 674 ? 13.157 12.313 -19.043 1.00 94.38 674 SER A N 1
ATOM 5010 C CA . SER A 1 674 ? 14.421 12.560 -18.355 1.00 94.38 674 SER A CA 1
ATOM 5011 C C . SER A 1 674 ? 14.711 11.439 -17.360 1.00 94.38 674 SER A C 1
ATOM 5013 O O . SER A 1 674 ? 13.856 11.037 -16.570 1.00 94.38 674 SER A O 1
ATOM 5015 N N . ARG A 1 675 ? 15.945 10.925 -17.374 1.00 97.00 675 ARG A N 1
ATOM 5016 C CA . ARG A 1 675 ? 16.392 9.799 -16.525 1.00 97.00 675 ARG A CA 1
ATOM 5017 C C . ARG A 1 675 ? 15.580 8.504 -16.674 1.00 97.00 675 ARG A C 1
ATOM 5019 O O . ARG A 1 675 ? 15.717 7.637 -15.812 1.00 97.00 675 ARG A O 1
ATOM 5026 N N . ALA A 1 676 ? 14.770 8.346 -17.728 1.00 97.81 676 ALA A N 1
ATOM 5027 C CA . ALA A 1 676 ? 13.861 7.207 -17.909 1.00 97.81 676 ALA A CA 1
ATOM 5028 C C . ALA A 1 676 ? 14.521 5.837 -17.657 1.00 97.81 676 ALA A C 1
ATOM 5030 O O . ALA A 1 676 ? 13.931 5.005 -16.983 1.00 97.81 676 ALA A O 1
ATOM 5031 N N . PHE A 1 677 ? 15.764 5.644 -18.101 1.00 98.12 677 PHE A N 1
ATOM 5032 C CA . PHE A 1 677 ? 16.591 4.448 -17.912 1.00 98.12 677 PHE A CA 1
ATOM 5033 C C . PHE A 1 677 ? 17.885 4.728 -17.115 1.00 98.12 677 PHE A C 1
ATOM 5035 O O . PHE A 1 677 ? 18.828 3.939 -17.177 1.00 98.12 677 PHE A O 1
ATOM 5042 N N . GLN A 1 678 ? 17.981 5.831 -16.357 1.00 97.69 678 GLN A N 1
ATOM 5043 C CA . GLN A 1 678 ? 19.203 6.172 -15.609 1.00 97.69 678 GLN A CA 1
ATOM 5044 C C . GLN A 1 678 ? 19.623 5.002 -14.706 1.00 97.69 678 GLN A C 1
ATOM 5046 O O . GLN A 1 678 ? 18.830 4.528 -13.905 1.00 97.69 678 GLN A O 1
ATOM 5051 N N . GLY A 1 679 ? 20.875 4.556 -14.784 1.00 97.75 679 GLY A N 1
ATOM 5052 C CA . GLY A 1 679 ? 21.397 3.486 -13.932 1.00 97.75 679 GLY A CA 1
ATOM 5053 C C . GLY A 1 679 ? 20.898 2.080 -14.282 1.00 97.75 679 GLY A C 1
ATOM 5054 O O . GLY A 1 679 ? 21.076 1.173 -13.470 1.00 97.75 679 GLY A O 1
ATOM 5055 N N . CYS A 1 680 ? 20.317 1.860 -15.469 1.00 98.06 680 CYS A N 1
ATOM 5056 C CA . CYS A 1 680 ? 20.048 0.515 -15.993 1.00 98.06 680 CYS A CA 1
ATOM 5057 C C . CYS A 1 680 ? 21.361 -0.167 -16.414 1.00 98.06 680 CYS A C 1
ATOM 5059 O O . CYS A 1 680 ? 21.678 -0.313 -17.593 1.00 98.06 680 CYS A O 1
ATOM 5061 N N . THR A 1 681 ? 22.170 -0.561 -15.429 1.00 97.31 681 THR A N 1
ATOM 5062 C CA . THR A 1 681 ? 23.498 -1.160 -15.636 1.00 97.31 681 THR A CA 1
ATOM 5063 C C . THR A 1 681 ? 23.466 -2.546 -16.280 1.00 97.31 681 THR A C 1
ATOM 5065 O O . THR A 1 681 ? 24.529 -3.060 -16.610 1.00 97.31 681 THR A O 1
ATOM 5068 N N . GLY A 1 682 ? 22.296 -3.166 -16.443 1.00 96.81 682 GLY A N 1
ATOM 5069 C CA . GLY A 1 682 ? 22.149 -4.430 -17.164 1.00 96.81 682 GLY A CA 1
ATOM 5070 C C . GLY A 1 682 ? 22.208 -4.275 -18.687 1.00 96.81 682 GLY A C 1
ATOM 5071 O O . GLY A 1 682 ? 22.654 -5.204 -19.355 1.00 96.81 682 GLY A O 1
ATOM 5072 N N . LEU A 1 683 ? 21.811 -3.113 -19.227 1.00 97.44 683 LEU A N 1
ATOM 5073 C CA . LEU A 1 683 ? 21.615 -2.912 -20.666 1.00 97.44 683 LEU A CA 1
ATOM 5074 C C . LEU A 1 683 ? 22.931 -3.052 -21.442 1.00 97.44 683 LEU A C 1
ATOM 5076 O O . LEU A 1 683 ? 23.881 -2.310 -21.181 1.00 97.44 683 LEU A O 1
ATOM 5080 N N . THR A 1 684 ? 22.958 -3.960 -22.422 1.00 95.50 684 THR A N 1
ATOM 5081 C CA . THR A 1 684 ? 24.083 -4.150 -23.362 1.00 95.50 684 THR A CA 1
ATOM 5082 C C . THR A 1 684 ? 23.832 -3.512 -24.727 1.00 95.50 684 THR A C 1
ATOM 5084 O O . THR A 1 684 ? 24.754 -2.982 -25.348 1.00 95.50 684 THR A O 1
ATOM 5087 N N . ASP A 1 685 ? 22.579 -3.507 -25.178 1.00 93.81 685 ASP A N 1
ATOM 5088 C CA . ASP A 1 685 ? 22.187 -3.091 -26.521 1.00 93.81 685 ASP A CA 1
ATOM 5089 C C . ASP A 1 685 ? 20.936 -2.211 -26.437 1.00 93.81 685 ASP A C 1
ATOM 5091 O O . ASP A 1 685 ? 19.947 -2.580 -25.798 1.00 93.81 685 ASP A O 1
ATOM 5095 N N . VAL A 1 686 ? 20.977 -1.031 -27.064 1.00 95.44 686 VAL A N 1
ATOM 5096 C CA . VAL A 1 686 ? 19.863 -0.069 -27.063 1.00 95.44 686 VAL A CA 1
ATOM 5097 C C . VAL A 1 686 ? 19.560 0.399 -28.483 1.00 95.44 686 VAL A C 1
ATOM 5099 O O . VAL A 1 686 ? 20.444 0.855 -29.210 1.00 95.44 686 VAL A O 1
ATOM 5102 N N . ILE A 1 687 ? 18.282 0.327 -28.856 1.00 95.75 687 ILE A N 1
ATOM 5103 C CA . ILE A 1 687 ? 17.744 0.858 -30.110 1.00 95.75 687 ILE A CA 1
ATOM 5104 C C . ILE A 1 687 ? 16.744 1.961 -29.760 1.00 95.75 687 ILE A C 1
ATOM 5106 O O . ILE A 1 687 ? 15.740 1.705 -29.099 1.00 95.75 687 ILE A O 1
ATOM 5110 N N . ILE A 1 688 ? 17.015 3.182 -30.218 1.00 94.88 688 ILE A N 1
ATOM 5111 C CA . ILE A 1 688 ? 16.060 4.293 -30.215 1.00 94.88 688 ILE A CA 1
ATOM 5112 C C . ILE A 1 688 ? 15.371 4.287 -31.591 1.00 94.88 688 ILE A C 1
ATOM 5114 O O . ILE A 1 688 ? 16.055 4.573 -32.581 1.00 94.88 688 ILE A O 1
ATOM 5118 N N . PRO A 1 689 ? 14.082 3.908 -31.699 1.00 95.00 689 PRO A N 1
ATOM 5119 C CA . PRO A 1 689 ? 13.424 3.698 -32.988 1.00 95.00 689 PRO A CA 1
ATOM 5120 C C . PRO A 1 689 ? 13.162 5.002 -33.755 1.00 95.00 689 PRO A C 1
ATOM 5122 O O . PRO A 1 689 ? 13.288 6.111 -33.233 1.00 95.00 689 PRO A O 1
ATOM 5125 N N . ASP A 1 690 ? 12.775 4.861 -35.025 1.00 94.38 690 ASP A N 1
ATOM 5126 C CA . ASP A 1 690 ? 12.494 5.976 -35.942 1.00 94.38 690 ASP A CA 1
ATOM 5127 C C . ASP A 1 690 ? 11.309 6.863 -35.506 1.00 94.38 690 ASP A C 1
ATOM 5129 O O . ASP A 1 690 ? 11.152 7.960 -36.048 1.00 94.38 690 ASP A O 1
ATOM 5133 N N . SER A 1 691 ? 10.490 6.399 -34.557 1.00 95.62 691 SER A N 1
ATOM 5134 C CA . SER A 1 691 ? 9.341 7.101 -33.974 1.00 95.62 691 SER A CA 1
ATOM 5135 C C . SER A 1 691 ? 9.709 8.119 -32.891 1.00 95.62 691 SER A C 1
ATOM 5137 O O . SER A 1 691 ? 8.974 9.088 -32.699 1.00 95.62 691 SER A O 1
ATOM 5139 N N . VAL A 1 692 ? 10.829 7.927 -32.183 1.00 94.25 692 VAL A N 1
ATOM 5140 C CA . VAL A 1 692 ? 11.205 8.777 -31.044 1.00 94.25 692 VAL A CA 1
ATOM 5141 C C . VAL A 1 692 ? 11.713 10.119 -31.561 1.00 94.25 692 VAL A C 1
ATOM 5143 O O . VAL A 1 692 ? 12.738 10.199 -32.241 1.00 94.25 692 VAL A O 1
ATOM 5146 N N . THR A 1 693 ? 10.987 11.181 -31.218 1.00 92.31 693 THR A N 1
ATOM 5147 C CA . THR A 1 693 ? 11.265 12.564 -31.633 1.00 92.31 693 THR A CA 1
ATOM 5148 C C . THR A 1 693 ? 12.014 13.366 -30.572 1.00 92.31 693 THR A C 1
ATOM 5150 O O . THR A 1 693 ? 12.823 14.230 -30.932 1.00 92.31 693 THR A O 1
ATOM 5153 N N . ASP A 1 694 ? 11.810 13.032 -29.291 1.00 90.06 694 ASP A N 1
ATOM 5154 C CA . ASP A 1 694 ? 12.455 13.669 -28.140 1.00 90.06 694 ASP A CA 1
ATOM 5155 C C . ASP A 1 694 ? 12.980 12.654 -27.103 1.00 90.06 694 ASP A C 1
ATOM 5157 O O . ASP A 1 694 ? 12.425 11.567 -26.913 1.00 90.06 694 ASP A O 1
ATOM 5161 N N . LEU A 1 695 ? 14.089 13.019 -26.456 1.00 90.38 695 LEU A N 1
ATOM 5162 C CA . LEU A 1 695 ? 14.892 12.190 -25.557 1.00 90.38 695 LEU A CA 1
ATOM 5163 C C . LEU A 1 695 ? 15.448 13.066 -24.418 1.00 90.38 695 LEU A C 1
ATOM 5165 O O . LEU A 1 695 ? 16.405 13.827 -24.592 1.00 90.38 695 LEU A O 1
ATOM 5169 N N . GLY A 1 696 ? 14.839 12.942 -23.239 1.00 90.56 696 GLY A N 1
ATOM 5170 C CA . GLY A 1 696 ? 15.086 13.782 -22.070 1.00 90.56 696 GLY A CA 1
ATOM 5171 C C . GLY A 1 696 ? 16.521 13.736 -21.536 1.00 90.56 696 GLY A C 1
ATOM 5172 O O . GLY A 1 696 ? 17.327 12.856 -21.861 1.00 90.56 696 GLY A O 1
ATOM 5173 N N . ASP A 1 697 ? 16.870 14.701 -20.677 1.00 88.75 697 ASP A N 1
ATOM 5174 C CA . ASP A 1 697 ? 18.224 14.735 -20.122 1.00 88.75 697 ASP A CA 1
ATOM 5175 C C . ASP A 1 697 ? 18.513 13.493 -19.269 1.00 88.75 697 ASP A C 1
ATOM 5177 O O . ASP A 1 697 ? 17.659 12.977 -18.541 1.00 88.75 697 ASP A O 1
ATOM 5181 N N . SER A 1 698 ? 19.763 13.030 -19.339 1.00 91.88 698 SER A N 1
ATOM 5182 C CA . SER A 1 698 ? 20.253 11.893 -18.570 1.00 91.88 698 SER A CA 1
ATOM 5183 C C . SER A 1 698 ? 19.445 10.598 -18.792 1.00 91.88 698 SER A C 1
ATOM 5185 O O . SER A 1 698 ? 19.525 9.702 -17.955 1.00 91.88 698 SER A O 1
ATOM 5187 N N . ALA A 1 699 ? 18.665 10.478 -19.881 1.00 94.50 699 ALA A N 1
ATOM 5188 C CA . ALA A 1 699 ? 17.730 9.371 -20.124 1.00 94.50 699 ALA A CA 1
ATOM 5189 C C . ALA A 1 699 ? 18.343 7.976 -19.914 1.00 94.50 699 ALA A C 1
ATOM 5191 O O . ALA A 1 699 ? 17.759 7.174 -19.200 1.00 94.50 699 ALA A O 1
ATOM 5192 N N . PHE A 1 700 ? 19.541 7.719 -20.440 1.00 95.31 700 PHE A N 1
ATOM 5193 C CA . PHE A 1 700 ? 20.318 6.482 -20.273 1.00 95.31 700 PHE A CA 1
ATOM 5194 C C . PHE A 1 700 ? 21.570 6.692 -19.402 1.00 95.31 700 PHE A C 1
ATOM 5196 O O . PHE A 1 700 ? 22.530 5.922 -19.466 1.00 95.31 700 PHE A O 1
ATOM 5203 N N . LYS A 1 701 ? 21.604 7.737 -18.566 1.00 93.69 701 LYS A N 1
ATOM 5204 C CA . LYS A 1 701 ? 22.796 8.094 -17.787 1.00 93.69 701 LYS A CA 1
ATOM 5205 C C . LYS A 1 701 ? 23.262 6.942 -16.895 1.00 93.69 701 LYS A C 1
ATOM 5207 O O . LYS A 1 701 ? 22.467 6.341 -16.181 1.00 93.69 701 LYS A O 1
ATOM 5212 N N . ASN A 1 702 ? 24.563 6.672 -16.888 1.00 94.62 702 ASN A N 1
ATOM 5213 C CA . ASN A 1 702 ? 25.211 5.563 -16.183 1.00 94.62 702 ASN A CA 1
ATOM 5214 C C . ASN A 1 702 ? 24.758 4.148 -16.613 1.00 94.62 702 ASN A C 1
ATOM 5216 O O . ASN A 1 702 ? 24.984 3.198 -15.860 1.00 94.62 702 ASN A O 1
ATOM 5220 N N . CYS A 1 703 ? 24.199 3.961 -17.817 1.00 95.56 703 CYS A N 1
ATOM 5221 C CA . CYS A 1 703 ? 24.044 2.629 -18.428 1.00 95.56 703 CYS A CA 1
ATOM 5222 C C . CYS A 1 703 ? 25.417 2.098 -18.890 1.00 95.56 703 CYS A C 1
ATOM 5224 O O . CYS A 1 703 ? 25.768 2.076 -20.067 1.00 95.56 703 CYS A O 1
ATOM 5226 N N . SER A 1 704 ? 26.248 1.729 -17.916 1.00 94.06 704 SER A N 1
ATOM 5227 C CA . SER A 1 704 ? 27.697 1.535 -18.061 1.00 94.06 704 SER A CA 1
ATOM 5228 C C . SER A 1 704 ? 28.127 0.233 -18.750 1.00 94.06 704 SER A C 1
ATOM 5230 O O . SER A 1 704 ? 29.330 -0.020 -18.862 1.00 94.06 704 SER A O 1
ATOM 5232 N N . ASN A 1 705 ? 27.172 -0.577 -19.216 1.00 95.81 705 ASN A N 1
ATOM 5233 C CA . ASN A 1 705 ? 27.401 -1.815 -19.959 1.00 95.81 705 ASN A CA 1
ATOM 5234 C C . ASN A 1 705 ? 26.926 -1.775 -21.420 1.00 95.81 705 ASN A C 1
ATOM 5236 O O . ASN A 1 705 ? 27.186 -2.748 -22.122 1.00 95.81 705 ASN A O 1
ATOM 5240 N N . ILE A 1 706 ? 26.329 -0.672 -21.901 1.00 95.50 706 ILE A N 1
ATOM 5241 C CA . ILE A 1 706 ? 25.914 -0.574 -23.308 1.00 95.50 706 ILE A CA 1
ATOM 5242 C C . ILE A 1 706 ? 27.159 -0.663 -24.196 1.00 95.50 706 ILE A C 1
ATOM 5244 O O . ILE A 1 706 ? 28.039 0.194 -24.115 1.00 95.50 706 ILE A O 1
ATOM 5248 N N . THR A 1 707 ? 27.210 -1.690 -25.041 1.00 96.00 707 THR A N 1
ATOM 5249 C CA . THR A 1 707 ? 28.240 -1.942 -26.058 1.00 96.00 707 THR A CA 1
ATOM 5250 C C . THR A 1 707 ? 27.780 -1.562 -27.463 1.00 96.00 707 THR A C 1
ATOM 5252 O O . THR A 1 707 ? 28.620 -1.199 -28.287 1.00 96.00 707 THR A O 1
ATOM 5255 N N . SER A 1 708 ? 26.469 -1.592 -27.728 1.00 95.75 708 SER A N 1
ATOM 5256 C CA . SER A 1 708 ? 25.872 -1.227 -29.018 1.00 95.75 708 SER A CA 1
ATOM 5257 C C . SER A 1 708 ? 24.752 -0.203 -28.842 1.00 95.75 708 SER A C 1
ATOM 5259 O O . SER A 1 708 ? 23.847 -0.390 -28.024 1.00 95.75 708 SER A O 1
ATOM 5261 N N . LEU A 1 709 ? 24.793 0.878 -29.623 1.00 94.50 709 LEU A N 1
ATOM 5262 C CA . LEU A 1 709 ? 23.765 1.919 -29.628 1.00 94.50 709 LEU A CA 1
ATOM 5263 C C . LEU A 1 709 ? 23.308 2.218 -31.060 1.00 94.50 709 LEU A C 1
ATOM 5265 O O . LEU A 1 709 ? 24.110 2.608 -31.908 1.00 94.50 709 LEU A O 1
ATOM 5269 N N . THR A 1 710 ? 22.007 2.083 -31.318 1.00 94.75 710 THR A N 1
ATOM 5270 C CA . THR A 1 710 ? 21.365 2.512 -32.570 1.00 94.75 710 THR A CA 1
ATOM 5271 C C . THR A 1 710 ? 20.422 3.683 -32.311 1.00 94.75 710 THR A C 1
ATOM 5273 O O . THR A 1 710 ? 19.579 3.618 -31.417 1.00 94.75 710 THR A O 1
ATOM 5276 N N . ILE A 1 711 ? 20.544 4.745 -33.108 1.00 92.69 711 ILE A N 1
ATOM 5277 C CA . ILE A 1 711 ? 19.718 5.954 -33.033 1.00 92.69 711 ILE A CA 1
ATOM 5278 C C . ILE A 1 711 ? 19.032 6.191 -34.383 1.00 92.69 711 ILE A C 1
ATOM 5280 O O . ILE A 1 711 ? 19.689 6.523 -35.375 1.00 92.69 711 ILE A O 1
ATOM 5284 N N . GLY A 1 712 ? 17.708 6.026 -34.402 1.00 92.94 712 GLY A N 1
ATOM 5285 C CA . GLY A 1 712 ? 16.845 6.221 -35.566 1.00 92.94 712 GLY A CA 1
ATOM 5286 C C . GLY A 1 712 ? 16.743 7.670 -36.055 1.00 92.94 712 GLY A C 1
ATOM 5287 O O . GLY A 1 712 ? 17.306 8.611 -35.493 1.00 92.94 712 GLY A O 1
ATOM 5288 N N . LYS A 1 713 ? 16.000 7.858 -37.145 1.00 91.25 713 LYS A N 1
ATOM 5289 C CA . LYS A 1 713 ? 15.880 9.124 -37.887 1.00 91.25 713 LYS A CA 1
ATOM 5290 C C . LYS A 1 713 ? 14.996 10.182 -37.215 1.00 91.25 713 LYS A C 1
ATOM 5292 O O . LYS A 1 713 ? 15.023 11.331 -37.659 1.00 91.25 713 LYS A O 1
ATOM 5297 N N . GLY A 1 714 ? 14.211 9.785 -36.209 1.00 90.25 714 GLY A N 1
ATOM 5298 C CA . GLY A 1 714 ? 13.120 10.571 -35.624 1.00 90.25 714 GLY A CA 1
ATOM 5299 C C . GLY A 1 714 ? 13.547 11.771 -34.780 1.00 90.25 714 GLY A C 1
ATOM 5300 O O . GLY A 1 714 ? 12.836 12.772 -34.776 1.00 90.25 714 GLY A O 1
ATOM 5301 N N . LEU A 1 715 ? 14.706 11.712 -34.108 1.00 87.12 715 LEU A N 1
ATOM 5302 C CA . LEU A 1 715 ? 15.113 12.747 -33.148 1.00 87.12 715 LEU A CA 1
ATOM 5303 C C . LEU A 1 715 ? 15.258 14.131 -33.805 1.00 87.12 715 LEU A C 1
ATOM 5305 O O . LEU A 1 715 ? 16.101 14.337 -34.688 1.00 87.12 715 LEU A O 1
ATOM 5309 N N . THR A 1 716 ? 14.466 15.089 -33.316 1.00 76.88 716 THR A N 1
ATOM 5310 C CA . THR A 1 716 ? 14.391 16.470 -33.832 1.00 76.88 716 THR A CA 1
ATOM 5311 C C . THR A 1 716 ? 14.784 17.552 -32.828 1.00 76.88 716 THR A C 1
ATOM 5313 O O . THR A 1 716 ? 15.035 18.686 -33.238 1.00 76.88 716 THR A O 1
ATOM 5316 N N . THR A 1 717 ? 14.847 17.242 -31.531 1.00 65.56 717 THR A N 1
ATOM 5317 C CA . THR A 1 717 ? 15.157 18.229 -30.485 1.00 65.56 717 THR A CA 1
ATOM 5318 C C . THR A 1 717 ? 16.602 18.728 -30.572 1.00 65.56 717 THR A C 1
ATOM 5320 O O . THR A 1 717 ? 17.548 17.960 -30.750 1.00 65.56 717 THR A O 1
ATOM 5323 N N . ASN A 1 718 ? 16.789 20.046 -30.452 1.00 59.34 718 ASN A N 1
ATOM 5324 C CA . ASN A 1 718 ? 18.073 20.697 -30.709 1.00 59.34 718 ASN A CA 1
ATOM 5325 C C . ASN A 1 718 ? 18.902 20.882 -29.421 1.00 59.34 718 ASN A C 1
ATOM 5327 O O . ASN A 1 718 ? 18.874 21.934 -28.779 1.00 59.34 718 ASN A O 1
ATOM 5331 N N . TYR A 1 719 ? 19.616 19.822 -29.034 1.00 61.34 719 TYR A N 1
ATOM 5332 C CA . TYR A 1 719 ? 20.330 19.672 -27.758 1.00 61.34 719 TYR A CA 1
ATOM 5333 C C . TYR A 1 719 ? 21.607 20.526 -27.611 1.00 61.34 719 TYR A C 1
ATOM 5335 O O . TYR A 1 719 ? 22.722 20.005 -27.503 1.00 61.34 719 TYR A O 1
ATOM 5343 N N . TYR A 1 720 ? 21.479 21.852 -27.550 1.00 46.75 720 TYR A N 1
ATOM 5344 C CA . TYR A 1 720 ? 22.633 22.714 -27.290 1.00 46.75 720 TYR A CA 1
ATOM 5345 C C . TYR A 1 720 ? 23.127 22.647 -25.830 1.00 46.75 720 TYR A C 1
ATOM 5347 O O . TYR A 1 720 ? 22.400 22.908 -24.874 1.00 46.75 720 TYR A O 1
ATOM 5355 N N . LEU A 1 721 ? 24.432 22.383 -25.698 1.00 48.16 721 LEU A N 1
ATOM 5356 C CA . LEU A 1 721 ? 25.305 22.549 -24.522 1.00 48.16 721 LEU A CA 1
ATOM 5357 C C . LEU A 1 721 ? 25.046 21.691 -23.267 1.00 48.16 721 LEU A C 1
ATOM 5359 O O . LEU A 1 721 ? 26.038 21.271 -22.667 1.00 48.16 721 LEU A O 1
ATOM 5363 N N . TYR A 1 722 ? 23.797 21.419 -22.869 1.00 55.00 722 TYR A N 1
ATOM 5364 C CA . TYR A 1 722 ? 23.494 20.874 -21.529 1.00 55.00 722 TYR A CA 1
ATOM 5365 C C . TYR A 1 722 ? 22.823 19.494 -21.475 1.00 55.00 722 TYR A C 1
ATOM 5367 O O . TYR A 1 722 ? 22.917 18.849 -20.436 1.00 55.00 722 TYR A O 1
ATOM 5375 N N . HIS A 1 723 ? 22.189 19.013 -22.549 1.00 67.88 723 HIS A N 1
ATOM 5376 C CA . HIS A 1 723 ? 21.608 17.663 -22.565 1.00 67.88 723 HIS A CA 1
ATOM 5377 C C . HIS A 1 723 ? 22.683 16.602 -22.818 1.00 67.88 723 HIS A C 1
ATOM 5379 O O . HIS A 1 723 ? 23.433 16.678 -23.796 1.00 67.88 723 HIS A O 1
ATOM 5385 N N . THR A 1 724 ? 22.722 15.582 -21.961 1.00 79.12 724 THR A N 1
ATOM 5386 C CA . THR A 1 724 ? 23.631 14.433 -22.096 1.00 79.12 724 THR A CA 1
ATOM 5387 C C . THR A 1 724 ? 22.891 13.119 -21.815 1.00 79.12 724 THR A C 1
ATOM 5389 O O . THR A 1 724 ? 23.086 12.509 -20.762 1.00 79.12 724 THR A O 1
ATOM 5392 N N . PRO A 1 725 ? 22.020 12.652 -22.735 1.00 87.31 725 PRO A N 1
ATOM 5393 C CA . PRO A 1 725 ? 21.184 11.473 -22.496 1.00 87.31 725 PRO A CA 1
ATOM 5394 C C . PRO A 1 725 ? 21.993 10.196 -22.228 1.00 87.31 725 PRO A C 1
ATOM 5396 O O . PRO A 1 725 ? 21.542 9.361 -21.453 1.00 87.31 725 PRO A O 1
ATOM 5399 N N . PHE A 1 726 ? 23.201 10.072 -22.788 1.00 89.12 726 PHE A N 1
ATOM 5400 C CA . PHE A 1 726 ? 24.090 8.911 -22.630 1.00 89.12 726 PHE A CA 1
ATOM 5401 C C . PHE A 1 726 ? 25.308 9.184 -21.719 1.00 89.12 726 PHE A C 1
ATOM 5403 O O . PHE A 1 726 ? 26.337 8.519 -21.839 1.00 89.12 726 PHE A O 1
ATOM 5410 N N . ASP A 1 727 ? 25.228 10.158 -20.800 1.00 87.50 727 ASP A N 1
ATOM 5411 C CA . ASP A 1 727 ? 26.322 10.435 -19.853 1.00 87.50 727 ASP A CA 1
ATOM 5412 C C . ASP A 1 727 ? 26.741 9.171 -19.077 1.00 87.50 727 ASP A C 1
ATOM 5414 O O . ASP A 1 727 ? 25.904 8.389 -18.633 1.00 87.50 727 ASP A O 1
ATOM 5418 N N . GLY A 1 728 ? 28.042 8.931 -18.927 1.00 88.44 728 GLY A N 1
ATOM 5419 C CA . GLY A 1 728 ? 28.561 7.732 -18.259 1.00 88.44 728 GLY A CA 1
ATOM 5420 C C . GLY A 1 728 ? 28.392 6.395 -19.009 1.00 88.44 728 GLY A C 1
ATOM 5421 O O . GLY A 1 728 ? 28.788 5.363 -18.459 1.00 88.44 728 GLY A O 1
ATOM 5422 N N . CYS A 1 729 ? 27.877 6.369 -20.247 1.00 90.56 729 CYS A N 1
ATOM 5423 C CA . CYS A 1 729 ? 27.796 5.161 -21.096 1.00 90.56 729 CYS A CA 1
ATOM 5424 C C . CYS A 1 729 ? 29.168 4.792 -21.701 1.00 90.56 729 CYS A C 1
ATOM 5426 O O . CYS A 1 729 ? 29.364 4.727 -22.912 1.00 90.56 729 CYS A O 1
ATOM 5428 N N . ASN A 1 730 ? 30.158 4.575 -20.833 1.00 87.38 730 ASN A N 1
ATOM 5429 C CA . ASN A 1 730 ? 31.586 4.537 -21.170 1.00 87.38 730 ASN A CA 1
ATOM 5430 C C . ASN A 1 730 ? 32.064 3.257 -21.896 1.00 87.38 730 ASN A C 1
ATOM 5432 O O . ASN A 1 730 ? 33.272 3.023 -21.965 1.00 87.38 730 ASN A O 1
ATOM 5436 N N . LYS A 1 731 ? 31.164 2.414 -22.417 1.00 93.31 731 LYS A N 1
ATOM 5437 C CA . LYS A 1 731 ? 31.493 1.130 -23.073 1.00 93.31 731 LYS A CA 1
ATOM 5438 C C . LYS A 1 731 ? 30.948 0.963 -24.494 1.00 93.31 731 LYS A C 1
ATOM 5440 O O . LYS A 1 731 ? 31.136 -0.106 -25.059 1.00 93.31 731 LYS A O 1
ATOM 5445 N N . ILE A 1 732 ? 30.303 1.978 -25.072 1.00 93.31 732 ILE A N 1
ATOM 5446 C CA . ILE A 1 732 ? 29.723 1.859 -26.416 1.00 93.31 732 ILE A CA 1
ATOM 5447 C C . ILE A 1 732 ? 30.863 1.653 -27.424 1.00 93.31 732 ILE A C 1
ATOM 5449 O O . ILE A 1 732 ? 31.660 2.557 -27.658 1.00 93.31 732 ILE A O 1
ATOM 5453 N N . GLU A 1 733 ? 30.949 0.458 -28.004 1.00 95.69 733 GLU A N 1
ATOM 5454 C CA . GLU A 1 733 ? 31.986 0.089 -28.972 1.00 95.69 733 GLU A CA 1
ATOM 5455 C C . GLU A 1 733 ? 31.486 0.273 -30.412 1.00 95.69 733 GLU A C 1
ATOM 5457 O O . GLU A 1 733 ? 32.266 0.665 -31.283 1.00 95.69 733 GLU A O 1
ATOM 5462 N N . HIS A 1 734 ? 30.183 0.060 -30.639 1.00 96.56 734 HIS A N 1
ATOM 5463 C CA . HIS A 1 734 ? 29.510 0.212 -31.930 1.00 96.56 734 HIS A CA 1
ATOM 5464 C C . HIS A 1 734 ? 28.391 1.260 -31.839 1.00 96.56 734 HIS A C 1
ATOM 5466 O O . HIS A 1 734 ? 27.533 1.197 -30.954 1.00 96.56 734 HIS A O 1
ATOM 5472 N N . LEU A 1 735 ? 28.376 2.212 -32.776 1.00 94.25 735 LEU A N 1
ATOM 5473 C CA . LEU A 1 735 ? 27.348 3.251 -32.882 1.00 94.25 735 LEU A CA 1
ATOM 5474 C C . LEU A 1 735 ? 26.764 3.304 -34.297 1.00 94.25 735 LEU A C 1
ATOM 5476 O O . LEU A 1 735 ? 27.485 3.551 -35.261 1.00 94.25 735 LEU A O 1
ATOM 5480 N N . ASN A 1 736 ? 25.447 3.171 -34.414 1.00 95.12 736 ASN A N 1
ATOM 5481 C CA . ASN A 1 736 ? 24.699 3.452 -35.638 1.00 95.12 736 ASN A CA 1
ATOM 5482 C C . ASN A 1 736 ? 23.823 4.691 -35.408 1.00 95.12 736 ASN A C 1
ATOM 5484 O O . ASN A 1 736 ? 23.004 4.705 -34.490 1.00 95.12 736 ASN A O 1
ATOM 5488 N N . ILE A 1 737 ? 24.009 5.749 -36.197 1.00 91.44 737 ILE A N 1
ATOM 5489 C CA . ILE A 1 737 ? 23.362 7.045 -35.971 1.00 91.44 737 ILE A CA 1
ATOM 5490 C C . ILE A 1 737 ? 22.782 7.626 -37.263 1.00 91.44 737 ILE A C 1
ATOM 5492 O O . ILE A 1 737 ? 23.505 7.940 -38.207 1.00 91.44 737 ILE A O 1
ATOM 5496 N N . ASN A 1 738 ? 21.459 7.799 -37.287 1.00 91.88 738 ASN A N 1
ATOM 5497 C CA . ASN A 1 738 ? 20.705 8.274 -38.450 1.00 91.88 738 ASN A CA 1
ATOM 5498 C C . ASN A 1 738 ? 19.867 9.539 -38.155 1.00 91.88 738 ASN A C 1
ATOM 5500 O O . ASN A 1 738 ? 19.048 9.943 -38.977 1.00 91.88 738 ASN A O 1
ATOM 5504 N N . CYS A 1 739 ? 20.031 10.181 -36.993 1.00 86.75 739 CYS A N 1
ATOM 5505 C CA . CYS A 1 739 ? 19.301 11.397 -36.613 1.00 86.75 739 CYS A CA 1
ATOM 5506 C C . CYS A 1 739 ? 19.949 12.683 -37.162 1.00 86.75 739 CYS A C 1
ATOM 5508 O O . CYS A 1 739 ? 21.168 12.842 -37.135 1.00 86.75 739 CYS A O 1
ATOM 5510 N N . LYS A 1 740 ? 19.132 13.652 -37.606 1.00 81.06 740 LYS A N 1
ATOM 5511 C CA . LYS A 1 740 ? 19.616 14.919 -38.204 1.00 81.06 740 LYS A CA 1
ATOM 5512 C C . LYS A 1 740 ? 20.488 15.757 -37.270 1.00 81.06 740 LYS A C 1
ATOM 5514 O O . LYS A 1 740 ? 21.357 16.488 -37.738 1.00 81.06 740 LYS A O 1
ATOM 5519 N N . ILE A 1 741 ? 20.233 15.665 -35.968 1.00 70.94 741 ILE A N 1
ATOM 5520 C CA . ILE A 1 741 ? 20.981 16.347 -34.915 1.00 70.94 741 ILE A CA 1
ATOM 5521 C C . ILE A 1 741 ? 21.704 15.267 -34.116 1.00 70.94 741 ILE A C 1
ATOM 5523 O O . ILE A 1 741 ? 21.058 14.440 -33.476 1.00 70.94 741 ILE A O 1
ATOM 5527 N N . LEU A 1 742 ? 23.038 15.251 -34.160 1.00 68.88 742 LEU A N 1
ATOM 5528 C CA . LEU A 1 742 ? 23.825 14.311 -33.364 1.00 68.88 742 LEU A CA 1
ATOM 5529 C C . LEU A 1 742 ? 23.773 14.744 -31.885 1.00 68.88 742 LEU A C 1
ATOM 5531 O O . LEU A 1 742 ? 24.183 15.870 -31.586 1.00 68.88 742 LEU A O 1
ATOM 5535 N N . PRO A 1 743 ? 23.323 13.893 -30.943 1.00 67.88 743 PRO A N 1
ATOM 5536 C CA . PRO A 1 743 ? 23.460 14.181 -29.521 1.00 67.88 743 PRO A CA 1
ATOM 5537 C C . PRO A 1 743 ? 24.940 14.175 -29.110 1.00 67.88 743 PRO A C 1
ATOM 5539 O O . PRO A 1 743 ? 25.792 13.556 -29.751 1.00 67.88 743 PRO A O 1
ATOM 5542 N N . ARG A 1 744 ? 25.269 14.841 -27.999 1.00 67.94 744 ARG A N 1
ATOM 5543 C CA . ARG A 1 744 ? 26.638 14.857 -27.468 1.00 67.94 744 ARG A CA 1
ATOM 5544 C C . ARG A 1 744 ? 26.955 13.536 -26.759 1.00 67.94 744 ARG A C 1
ATOM 5546 O O . ARG A 1 744 ? 26.600 13.364 -25.596 1.00 67.94 744 ARG A O 1
ATOM 5553 N N . LEU A 1 745 ? 27.641 12.627 -27.454 1.00 68.62 745 LEU A N 1
ATOM 5554 C CA . LEU A 1 745 ? 27.873 11.257 -26.972 1.00 68.62 745 LEU A CA 1
ATOM 5555 C C . LEU A 1 745 ? 29.139 11.073 -26.110 1.00 68.62 745 LEU A C 1
ATOM 5557 O O . LEU A 1 745 ? 29.088 10.329 -25.140 1.00 68.62 745 LEU A O 1
ATOM 5561 N N . ASN A 1 746 ? 30.254 11.763 -26.401 1.00 69.88 746 ASN A N 1
ATOM 5562 C CA . ASN A 1 746 ? 31.491 11.729 -25.582 1.00 69.88 746 ASN A CA 1
ATOM 5563 C C . ASN A 1 746 ? 32.086 10.310 -25.345 1.00 69.88 746 ASN A C 1
ATOM 5565 O O . ASN A 1 746 ? 32.713 10.045 -24.317 1.00 69.88 746 ASN A O 1
ATOM 5569 N N . ILE A 1 747 ? 31.893 9.388 -26.294 1.00 79.00 747 ILE A N 1
ATOM 5570 C CA . ILE A 1 747 ? 32.306 7.981 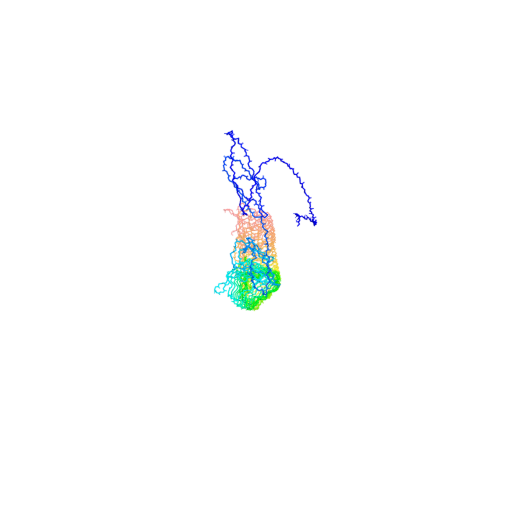-26.180 1.00 79.00 747 ILE A CA 1
ATOM 5571 C C . ILE A 1 747 ? 33.782 7.833 -26.580 1.00 79.00 747 ILE A C 1
ATOM 5573 O O . ILE A 1 747 ? 34.136 8.041 -27.737 1.00 79.00 747 ILE A O 1
ATOM 5577 N N . LYS A 1 748 ? 34.652 7.435 -25.645 1.00 80.25 748 LYS A N 1
ATOM 5578 C CA . LYS A 1 748 ? 36.086 7.197 -25.929 1.00 80.25 748 LYS A CA 1
ATOM 5579 C C . LYS A 1 748 ? 36.401 5.782 -26.415 1.00 80.25 748 LYS A C 1
ATOM 5581 O O . LYS A 1 748 ? 37.329 5.611 -27.193 1.00 80.25 748 LYS A O 1
ATOM 5586 N N . SER A 1 749 ? 35.605 4.813 -25.971 1.00 90.38 749 SER A N 1
ATOM 5587 C CA . SER A 1 749 ? 35.679 3.373 -26.260 1.00 90.38 749 SER A CA 1
ATOM 5588 C C . SER A 1 749 ? 35.088 2.968 -27.618 1.00 90.38 749 SER A C 1
ATOM 5590 O O . SER A 1 749 ? 35.032 1.783 -27.937 1.00 90.38 749 SER A O 1
ATOM 5592 N N . LEU A 1 750 ? 34.653 3.948 -28.414 1.00 93.31 750 LEU A N 1
ATOM 5593 C CA . LEU A 1 750 ? 34.020 3.751 -29.710 1.00 93.31 750 LEU A CA 1
ATOM 5594 C C . LEU A 1 750 ? 35.032 3.185 -30.711 1.00 93.31 750 LEU A C 1
ATOM 5596 O O . LEU A 1 750 ? 36.026 3.847 -30.994 1.00 93.31 750 LEU A O 1
ATOM 5600 N N . LYS A 1 751 ? 34.762 1.997 -31.259 1.00 95.50 751 LYS A N 1
ATOM 5601 C CA . LYS A 1 751 ? 35.603 1.300 -32.251 1.00 95.50 751 LYS A CA 1
ATOM 5602 C C . LYS A 1 751 ? 35.068 1.461 -33.670 1.00 95.50 751 LYS A C 1
ATOM 5604 O O . LYS A 1 751 ? 35.846 1.579 -34.617 1.00 95.50 751 LYS A O 1
ATOM 5609 N N . GLU A 1 752 ? 33.747 1.513 -33.808 1.00 96.12 752 GLU A N 1
ATOM 5610 C CA . GLU A 1 752 ? 33.045 1.603 -35.085 1.00 96.12 752 GLU A CA 1
ATOM 5611 C C . GLU A 1 752 ? 31.890 2.608 -35.020 1.00 96.12 752 GLU A C 1
ATOM 5613 O O . GLU A 1 752 ? 31.081 2.583 -34.089 1.00 96.12 752 GLU A O 1
ATOM 5618 N N . VAL A 1 753 ? 31.776 3.457 -36.047 1.00 95.00 753 VAL A N 1
ATOM 5619 C CA . VAL A 1 753 ? 30.592 4.302 -36.248 1.00 95.00 753 VAL A CA 1
ATOM 5620 C C . VAL A 1 753 ? 30.044 4.213 -37.671 1.00 95.00 753 VAL A C 1
ATOM 5622 O O . VAL A 1 753 ? 30.779 4.327 -38.655 1.00 95.00 753 VAL A O 1
ATOM 5625 N N . ILE A 1 754 ? 28.725 4.059 -37.766 1.00 95.75 754 ILE A N 1
ATOM 5626 C CA . ILE A 1 754 ? 27.937 4.127 -38.996 1.00 95.75 754 ILE A CA 1
ATOM 5627 C C . ILE A 1 754 ? 27.070 5.384 -38.927 1.00 95.75 754 ILE A C 1
ATOM 5629 O O . ILE A 1 754 ? 26.211 5.507 -38.056 1.00 95.75 754 ILE A O 1
ATOM 5633 N N . ILE A 1 755 ? 27.307 6.326 -39.841 1.00 93.62 755 ILE A N 1
ATOM 5634 C CA . ILE A 1 755 ? 26.589 7.601 -39.933 1.00 93.62 755 ILE A CA 1
ATOM 5635 C C . ILE A 1 755 ? 25.646 7.522 -41.137 1.00 93.62 755 ILE A C 1
ATOM 5637 O O . ILE A 1 755 ? 26.103 7.485 -42.278 1.00 93.62 755 ILE A O 1
ATOM 5641 N N . GLY A 1 756 ? 24.341 7.451 -40.878 1.00 92.62 756 GLY A N 1
ATOM 5642 C CA . GLY A 1 756 ? 23.313 7.143 -41.875 1.00 92.62 756 GLY A CA 1
ATOM 5643 C C . GLY A 1 756 ? 22.901 8.304 -42.788 1.00 92.62 756 GLY A C 1
ATOM 5644 O O . GLY A 1 756 ? 23.155 9.478 -42.521 1.00 92.62 756 GLY A O 1
ATOM 5645 N N . ASP A 1 757 ? 22.201 7.960 -43.870 1.00 91.62 757 ASP A N 1
ATOM 5646 C CA . ASP A 1 757 ? 21.830 8.865 -44.969 1.00 91.62 757 ASP A CA 1
ATOM 5647 C C . ASP A 1 757 ? 20.775 9.942 -44.614 1.00 91.62 757 ASP A C 1
ATOM 5649 O O . ASP A 1 757 ? 20.448 10.773 -45.460 1.00 91.62 757 ASP A O 1
ATOM 5653 N N . ASN A 1 758 ? 20.227 9.982 -43.394 1.00 91.44 758 ASN A N 1
ATOM 5654 C CA . ASN A 1 758 ? 19.399 11.106 -42.919 1.00 91.44 758 ASN A CA 1
ATOM 5655 C C . ASN A 1 758 ? 20.218 12.172 -42.152 1.00 91.44 758 ASN A C 1
ATOM 5657 O O . ASN A 1 758 ? 19.681 13.214 -41.778 1.00 91.44 758 ASN A O 1
ATOM 5661 N N . VAL A 1 759 ? 21.524 11.958 -41.964 1.00 89.81 759 VAL A N 1
ATOM 5662 C CA . VAL A 1 759 ? 22.466 12.962 -41.451 1.00 89.81 759 VAL A CA 1
ATOM 5663 C C . VAL A 1 759 ? 23.014 13.796 -42.619 1.00 89.81 759 VAL A C 1
ATOM 5665 O O . VAL A 1 759 ? 23.418 13.243 -43.639 1.00 89.81 759 VAL A O 1
ATOM 5668 N N . ASN A 1 760 ? 23.072 15.127 -42.472 1.00 90.50 760 ASN A N 1
ATOM 5669 C CA . ASN A 1 760 ? 23.672 16.022 -43.481 1.00 90.50 760 ASN A CA 1
ATOM 5670 C C . ASN A 1 760 ? 25.009 16.646 -43.046 1.00 90.50 760 ASN A C 1
ATOM 5672 O O . ASN A 1 760 ? 25.877 16.878 -43.885 1.00 90.50 760 ASN A O 1
ATOM 5676 N N . THR A 1 761 ? 25.207 16.873 -41.746 1.00 89.94 761 THR A N 1
ATOM 5677 C CA . THR A 1 761 ? 26.426 17.498 -41.214 1.00 89.94 761 THR A CA 1
ATOM 5678 C C . THR A 1 761 ? 26.991 16.668 -40.073 1.00 89.94 761 THR A C 1
ATOM 5680 O O . THR A 1 761 ? 26.333 16.492 -39.046 1.00 89.94 761 THR A O 1
ATOM 5683 N N . ILE A 1 762 ? 28.243 16.222 -40.204 1.00 90.25 762 ILE A N 1
ATOM 5684 C CA . ILE A 1 762 ? 28.996 15.727 -39.048 1.00 90.25 762 ILE A CA 1
ATOM 5685 C C . ILE A 1 762 ? 29.398 16.951 -38.231 1.00 90.25 762 ILE A C 1
ATOM 5687 O O . ILE A 1 762 ? 30.135 17.817 -38.710 1.00 90.25 762 ILE A O 1
ATOM 5691 N N . SER A 1 763 ? 28.847 17.051 -37.023 1.00 87.81 763 SER A N 1
ATOM 5692 C CA . SER A 1 763 ? 28.948 18.239 -36.172 1.00 87.81 763 SER A CA 1
ATOM 5693 C C . SER A 1 763 ? 30.368 18.487 -35.652 1.00 87.81 763 SER A C 1
ATOM 5695 O O . SER A 1 763 ? 31.210 17.589 -35.604 1.00 87.81 763 SER A O 1
ATOM 5697 N N . LYS A 1 764 ? 30.634 19.736 -35.254 1.00 87.12 764 LYS A N 1
ATOM 5698 C CA . LYS A 1 764 ? 31.923 20.147 -34.688 1.00 87.12 764 LYS A CA 1
ATOM 5699 C C . LYS A 1 764 ? 32.279 19.306 -33.458 1.00 87.12 764 LYS A C 1
ATOM 5701 O O . LYS A 1 764 ? 31.432 19.092 -32.595 1.00 87.12 764 LYS A O 1
ATOM 5706 N N . ASP A 1 765 ? 33.532 18.853 -33.399 1.00 86.94 765 ASP A N 1
ATOM 5707 C CA . ASP A 1 765 ? 34.092 18.017 -32.325 1.00 86.94 765 ASP A CA 1
ATOM 5708 C C . ASP A 1 765 ? 33.351 16.670 -32.065 1.00 86.94 765 ASP A C 1
ATOM 5710 O O . ASP A 1 765 ? 33.613 16.027 -31.049 1.00 86.94 765 ASP A O 1
ATOM 5714 N N . ALA A 1 766 ? 32.456 16.205 -32.957 1.00 86.12 766 ALA A N 1
ATOM 5715 C CA . ALA A 1 766 ? 31.513 15.099 -32.693 1.00 86.12 766 ALA A CA 1
ATOM 5716 C C . ALA A 1 766 ? 32.146 13.775 -32.206 1.00 86.12 766 ALA A C 1
ATOM 5718 O O . ALA A 1 766 ? 31.630 13.159 -31.273 1.00 86.12 766 ALA A O 1
ATOM 5719 N N . PHE A 1 767 ? 33.268 13.374 -32.807 1.00 90.12 767 PHE A N 1
ATOM 5720 C CA . PHE A 1 767 ? 34.069 12.186 -32.479 1.00 90.12 767 PHE A CA 1
ATOM 5721 C C . PHE A 1 767 ? 35.505 12.581 -32.072 1.00 90.12 767 PHE A C 1
ATOM 5723 O O . PHE A 1 767 ? 36.471 11.838 -32.252 1.00 90.12 767 PHE A O 1
ATOM 5730 N N . SER A 1 768 ? 35.669 13.799 -31.544 1.00 88.75 768 SER A N 1
ATOM 5731 C CA . SER A 1 768 ? 36.965 14.359 -31.152 1.00 88.75 768 SER A CA 1
ATOM 5732 C C . SER A 1 768 ? 37.588 13.546 -30.009 1.00 88.75 768 SER A C 1
ATOM 5734 O O . SER A 1 768 ? 37.054 13.483 -28.901 1.00 88.75 768 SER A O 1
ATOM 5736 N N . ASN A 1 769 ? 38.767 12.974 -30.258 1.00 89.00 769 ASN A N 1
ATOM 5737 C CA . ASN A 1 769 ? 39.523 12.080 -29.372 1.00 89.00 769 ASN A CA 1
ATOM 5738 C C . ASN A 1 769 ? 38.844 10.725 -29.071 1.00 89.00 769 ASN A C 1
ATOM 5740 O O . ASN A 1 769 ? 39.080 10.147 -28.006 1.00 89.00 769 ASN A O 1
ATOM 5744 N N . CYS A 1 770 ? 38.061 10.178 -30.009 1.00 90.50 770 CYS A N 1
ATOM 5745 C CA . CYS A 1 770 ? 37.731 8.748 -30.036 1.00 90.50 770 CYS A CA 1
ATOM 5746 C C . CYS A 1 770 ? 38.989 7.940 -30.423 1.00 90.50 770 CYS A C 1
ATOM 5748 O O . CYS A 1 770 ? 39.158 7.528 -31.570 1.00 90.50 770 CYS A O 1
ATOM 5750 N N . THR A 1 771 ? 39.927 7.773 -29.484 1.00 92.12 771 THR A N 1
ATOM 5751 C CA . THR A 1 771 ? 41.259 7.184 -29.740 1.00 92.12 771 THR A CA 1
ATOM 5752 C C . THR A 1 771 ? 41.210 5.757 -30.265 1.00 92.12 771 THR A C 1
ATOM 5754 O O . THR A 1 771 ? 42.125 5.348 -30.983 1.00 92.12 771 THR A O 1
ATOM 5757 N N . ASP A 1 772 ? 40.145 5.037 -29.924 1.00 93.81 772 ASP A N 1
ATOM 5758 C CA . ASP A 1 772 ? 39.969 3.606 -30.156 1.00 93.81 772 ASP A CA 1
ATOM 5759 C C . ASP A 1 772 ? 39.187 3.331 -31.460 1.00 93.81 772 ASP A C 1
ATOM 5761 O O . ASP A 1 772 ? 39.069 2.179 -31.876 1.00 93.81 772 ASP A O 1
ATOM 5765 N N . LEU A 1 773 ? 38.711 4.388 -32.137 1.00 94.75 773 LEU A N 1
ATOM 5766 C CA . LEU A 1 773 ? 37.929 4.316 -33.372 1.00 94.75 773 LEU A CA 1
ATOM 5767 C C . LEU A 1 773 ? 38.805 3.813 -34.520 1.00 94.75 773 LEU A C 1
ATOM 5769 O O . LEU A 1 773 ? 39.728 4.514 -34.936 1.00 94.75 773 LEU A O 1
ATOM 5773 N N . THR A 1 774 ? 38.507 2.624 -35.047 1.00 95.50 774 THR A N 1
ATOM 5774 C CA . THR A 1 774 ? 39.202 2.041 -36.207 1.00 95.50 774 THR A CA 1
ATOM 5775 C C . THR A 1 774 ? 38.426 2.235 -37.504 1.00 95.50 774 THR A C 1
ATOM 5777 O O . THR A 1 774 ? 39.047 2.458 -38.542 1.00 95.50 774 THR A O 1
ATOM 5780 N N . ASN A 1 775 ? 37.087 2.190 -37.440 1.00 95.31 775 ASN A N 1
ATOM 5781 C CA . ASN A 1 775 ? 36.201 2.139 -38.607 1.00 95.31 775 ASN A CA 1
ATOM 5782 C C . ASN A 1 775 ? 35.198 3.306 -38.611 1.00 95.31 775 ASN A C 1
ATOM 5784 O O . ASN A 1 775 ? 34.507 3.547 -37.619 1.00 95.31 775 ASN A O 1
ATOM 5788 N N . VAL A 1 776 ? 35.043 3.972 -39.760 1.00 95.62 776 VAL A N 1
ATOM 5789 C CA . VAL A 1 776 ? 34.010 4.996 -39.993 1.00 95.62 776 VAL A CA 1
ATOM 5790 C C . VAL A 1 776 ? 33.278 4.726 -41.309 1.00 95.62 776 VAL A C 1
ATOM 5792 O O . VAL A 1 776 ? 33.900 4.626 -42.365 1.00 95.62 776 VAL A O 1
ATOM 5795 N N . THR A 1 777 ? 31.948 4.648 -41.261 1.00 96.38 777 THR A N 1
ATOM 5796 C CA . THR A 1 777 ? 31.085 4.667 -42.453 1.00 96.38 777 THR A CA 1
ATOM 5797 C C . THR A 1 777 ? 30.359 6.007 -42.514 1.00 96.38 777 THR A C 1
ATOM 5799 O O . THR A 1 777 ? 29.637 6.364 -41.584 1.00 96.38 777 THR A O 1
ATOM 5802 N N . ILE A 1 778 ? 30.563 6.755 -43.601 1.00 94.50 778 ILE A N 1
ATOM 5803 C CA . ILE A 1 778 ? 29.993 8.091 -43.822 1.00 94.50 778 ILE A CA 1
ATOM 5804 C C . ILE A 1 778 ? 28.895 7.996 -44.890 1.00 94.50 778 ILE A C 1
ATOM 5806 O O . ILE A 1 778 ? 29.168 7.574 -46.012 1.00 94.50 778 ILE A O 1
ATOM 5810 N N . GLY A 1 779 ? 27.671 8.394 -44.539 1.00 93.50 779 GLY A N 1
ATOM 5811 C CA . GLY A 1 779 ? 26.504 8.357 -45.421 1.00 93.50 779 GLY A CA 1
ATOM 5812 C C . GLY A 1 779 ? 26.601 9.261 -46.656 1.00 93.50 779 GLY A C 1
ATOM 5813 O O . GLY A 1 779 ? 27.259 10.304 -46.663 1.00 93.50 779 GLY A O 1
ATOM 5814 N N . ASN A 1 780 ? 25.872 8.877 -47.700 1.00 92.88 780 ASN A N 1
ATOM 5815 C CA . ASN A 1 780 ? 25.873 9.458 -49.046 1.00 92.88 780 ASN A CA 1
ATOM 5816 C C . ASN A 1 780 ? 25.115 10.795 -49.157 1.00 92.88 780 ASN A C 1
ATOM 5818 O O . ASN A 1 780 ? 25.024 11.354 -50.247 1.00 92.88 780 ASN A O 1
ATOM 5822 N N . ASN A 1 781 ? 24.561 11.299 -48.050 1.00 93.88 781 ASN A N 1
ATOM 5823 C CA . ASN A 1 781 ? 23.877 12.595 -47.955 1.00 93.88 781 ASN A CA 1
ATOM 5824 C C . ASN A 1 781 ? 24.599 13.590 -47.020 1.00 93.88 781 ASN A C 1
ATOM 5826 O O . ASN A 1 781 ? 24.084 14.686 -46.770 1.00 93.88 781 ASN A O 1
ATOM 5830 N N . ILE A 1 782 ? 25.789 13.233 -46.517 1.00 93.25 782 ILE A N 1
ATOM 5831 C CA . ILE A 1 782 ? 26.649 14.135 -45.742 1.00 93.25 782 ILE A CA 1
ATOM 5832 C C . ILE A 1 782 ? 27.243 15.179 -46.691 1.00 93.25 782 ILE A C 1
ATOM 5834 O O . ILE A 1 782 ? 27.985 14.821 -47.604 1.00 93.25 782 ILE A O 1
ATOM 5838 N N . THR A 1 783 ? 26.955 16.460 -46.462 1.00 93.75 783 THR A N 1
ATOM 5839 C CA . THR A 1 783 ? 27.501 17.590 -47.235 1.00 93.75 783 THR A CA 1
ATOM 5840 C C . THR A 1 783 ? 28.685 18.261 -46.545 1.00 93.75 783 THR A C 1
ATOM 5842 O O . THR A 1 783 ? 29.570 18.789 -47.221 1.00 93.75 783 THR A O 1
ATOM 5845 N N . THR A 1 784 ? 28.729 18.228 -45.209 1.00 92.31 784 THR A N 1
ATOM 5846 C CA . THR A 1 784 ? 29.726 18.957 -44.412 1.00 92.31 784 THR A CA 1
ATOM 5847 C C . THR A 1 784 ? 30.298 18.083 -43.298 1.00 92.31 784 THR A C 1
ATOM 5849 O O . THR A 1 784 ? 29.561 17.513 -42.489 1.00 92.31 784 THR A O 1
ATOM 5852 N N . ILE A 1 785 ? 31.629 18.029 -43.208 1.00 93.19 785 ILE A N 1
ATOM 5853 C CA . ILE A 1 785 ? 32.355 17.479 -42.056 1.00 93.19 785 ILE A CA 1
ATOM 5854 C C . ILE A 1 785 ? 32.990 18.654 -41.310 1.00 93.19 785 ILE A C 1
ATOM 5856 O O . ILE A 1 785 ? 33.902 19.295 -41.824 1.00 93.19 785 ILE A O 1
ATOM 5860 N N . SER A 1 786 ? 32.483 18.974 -40.120 1.00 91.38 786 SER A N 1
ATOM 5861 C CA . SER A 1 786 ? 32.835 20.206 -39.399 1.00 91.38 786 SER A CA 1
ATOM 5862 C C . SER A 1 786 ? 34.258 20.215 -38.819 1.00 91.38 786 SER A C 1
ATOM 5864 O O . SER A 1 786 ? 34.950 19.196 -38.768 1.00 91.38 786 SER A O 1
ATOM 5866 N N . ASP A 1 787 ? 34.668 21.380 -38.302 1.00 90.19 787 ASP A N 1
ATOM 5867 C CA . ASP A 1 787 ? 35.865 21.542 -37.469 1.00 90.19 787 ASP A CA 1
ATOM 5868 C C . ASP A 1 787 ? 36.043 20.396 -36.456 1.00 90.19 787 ASP A C 1
ATOM 5870 O O . ASP A 1 787 ? 35.102 20.027 -35.749 1.00 90.19 787 ASP A O 1
ATOM 5874 N N . ASN A 1 788 ? 37.272 19.891 -36.328 1.00 90.12 788 ASN A N 1
ATOM 5875 C CA . ASN A 1 788 ? 37.678 18.863 -35.362 1.00 90.12 788 ASN A CA 1
ATOM 5876 C C . ASN A 1 788 ? 36.855 17.550 -35.357 1.00 90.12 788 ASN A C 1
ATOM 5878 O O . ASN A 1 788 ? 37.030 16.765 -34.426 1.00 90.12 788 ASN A O 1
ATOM 5882 N N . ALA A 1 789 ? 35.961 17.295 -36.323 1.00 91.50 789 ALA A N 1
ATOM 5883 C CA . ALA A 1 789 ? 34.932 16.247 -36.234 1.00 91.50 789 ALA A CA 1
ATOM 5884 C C . ALA A 1 789 ? 35.440 14.855 -35.799 1.00 91.50 789 ALA A C 1
ATOM 5886 O O . ALA A 1 789 ? 34.771 14.197 -35.012 1.00 91.50 789 ALA A O 1
ATOM 5887 N N . PHE A 1 790 ? 36.627 14.452 -36.256 1.00 93.81 790 PHE A N 1
ATOM 5888 C CA . PHE A 1 790 ? 37.353 13.225 -35.902 1.00 93.81 790 PHE A CA 1
ATOM 5889 C C . PHE A 1 790 ? 38.774 13.520 -35.368 1.00 93.81 790 PHE A C 1
ATOM 5891 O O . PHE A 1 790 ? 39.637 12.642 -35.349 1.00 93.81 790 PHE A O 1
ATOM 5898 N N . SER A 1 791 ? 39.061 14.756 -34.942 1.00 92.25 791 SER A N 1
ATOM 5899 C CA . SER A 1 791 ? 40.392 15.162 -34.466 1.00 92.25 791 SER A CA 1
ATOM 5900 C C . SER A 1 791 ? 40.860 14.268 -33.315 1.00 92.25 791 SER A C 1
ATOM 5902 O O . SER A 1 791 ? 40.226 14.223 -32.265 1.00 92.25 791 SER A O 1
ATOM 5904 N N . GLY A 1 792 ? 41.997 13.593 -33.475 1.00 92.69 792 GLY A N 1
ATOM 5905 C CA . GLY A 1 792 ? 42.559 12.688 -32.471 1.00 92.69 792 GLY A CA 1
ATOM 5906 C C . GLY A 1 792 ? 42.044 11.244 -32.520 1.00 92.69 792 GLY A C 1
ATOM 5907 O O . GLY A 1 792 ? 42.316 10.499 -31.581 1.00 92.69 792 GLY A O 1
ATOM 5908 N N . CYS A 1 793 ? 41.355 10.813 -33.586 1.00 93.75 793 CYS A N 1
ATOM 5909 C CA . CYS A 1 793 ? 41.035 9.394 -33.811 1.00 93.75 793 CYS A CA 1
ATOM 5910 C C . CYS A 1 793 ? 42.297 8.609 -34.219 1.00 93.75 793 CYS A C 1
ATOM 5912 O O . CYS A 1 793 ? 42.540 8.309 -35.388 1.00 93.75 793 CYS A O 1
ATOM 5914 N N . THR A 1 794 ? 43.166 8.322 -33.248 1.00 94.62 794 THR A N 1
ATOM 5915 C CA . THR A 1 794 ? 44.520 7.788 -33.478 1.00 94.62 794 THR A CA 1
ATOM 5916 C C . THR A 1 794 ? 44.575 6.366 -34.037 1.00 94.62 794 THR A C 1
ATOM 5918 O O . THR A 1 794 ? 45.622 5.993 -34.572 1.00 94.62 794 THR A O 1
ATOM 5921 N N . SER A 1 795 ? 43.493 5.590 -33.937 1.00 95.50 795 SER A N 1
ATOM 5922 C CA . SER A 1 795 ? 43.413 4.203 -34.431 1.00 95.50 795 SER A CA 1
ATOM 5923 C C . SER A 1 795 ? 42.718 4.053 -35.790 1.00 95.50 795 SER A C 1
ATOM 5925 O O . SER A 1 795 ? 42.706 2.953 -36.332 1.00 95.50 795 SER A O 1
ATOM 5927 N N . LEU A 1 796 ? 42.192 5.141 -36.363 1.00 95.44 796 LEU A N 1
ATOM 5928 C CA . LEU A 1 796 ? 41.421 5.140 -37.610 1.00 95.44 796 LEU A CA 1
ATOM 5929 C C . LEU A 1 796 ? 42.323 4.724 -38.785 1.00 95.44 796 LEU A C 1
ATOM 5931 O O . LEU A 1 796 ? 43.347 5.375 -38.996 1.00 95.44 796 LEU A O 1
ATOM 5935 N N . THR A 1 797 ? 41.994 3.651 -39.520 1.00 93.62 797 THR A N 1
ATOM 5936 C CA . THR A 1 797 ? 42.908 3.054 -40.529 1.00 93.62 797 THR A CA 1
ATOM 5937 C C . THR A 1 797 ? 42.578 3.411 -41.974 1.00 93.62 797 THR A C 1
ATOM 5939 O O . THR A 1 797 ? 43.488 3.639 -42.778 1.00 93.62 797 THR A O 1
ATOM 5942 N N . ASP A 1 798 ? 41.290 3.484 -42.298 1.00 92.50 798 ASP A N 1
ATOM 5943 C CA . ASP A 1 798 ? 40.769 3.658 -43.650 1.00 92.50 798 ASP A CA 1
ATOM 5944 C C . ASP A 1 798 ? 39.636 4.684 -43.614 1.00 92.50 798 ASP A C 1
ATOM 5946 O O . ASP A 1 798 ? 38.730 4.596 -42.784 1.00 92.50 798 ASP A O 1
ATOM 5950 N N . VAL A 1 799 ? 39.690 5.680 -44.502 1.00 95.75 799 VAL A N 1
ATOM 5951 C CA . VAL A 1 799 ? 38.690 6.756 -44.557 1.00 95.75 799 VAL A CA 1
ATOM 5952 C C . VAL A 1 799 ? 38.226 6.973 -45.993 1.00 95.75 799 VAL A C 1
ATOM 5954 O O . VAL A 1 799 ? 39.029 7.221 -46.896 1.00 95.75 799 VAL A O 1
ATOM 5957 N N . ILE A 1 800 ? 36.908 6.920 -46.190 1.00 95.75 800 ILE A N 1
ATOM 5958 C CA . ILE A 1 800 ? 36.240 7.247 -47.450 1.00 95.75 800 ILE A CA 1
ATOM 5959 C C . ILE A 1 800 ? 35.361 8.474 -47.206 1.00 95.75 800 ILE A C 1
ATOM 5961 O O . ILE A 1 800 ? 34.397 8.416 -46.447 1.00 95.75 800 ILE A O 1
ATOM 5965 N N . ILE A 1 801 ? 35.700 9.583 -47.859 1.00 95.25 801 ILE A N 1
ATOM 5966 C CA . ILE A 1 801 ? 34.879 10.792 -47.912 1.00 95.25 801 ILE A CA 1
ATOM 5967 C C . ILE A 1 801 ? 33.992 10.686 -49.167 1.00 95.25 801 ILE A C 1
ATOM 5969 O O . ILE A 1 801 ? 34.540 10.727 -50.274 1.00 95.25 801 ILE A O 1
ATOM 5973 N N . PRO A 1 802 ? 32.661 10.508 -49.039 1.00 95.25 802 PRO A N 1
ATOM 5974 C CA . PRO A 1 802 ? 31.791 10.238 -50.182 1.00 95.25 802 PRO A CA 1
ATOM 5975 C C . PRO A 1 802 ? 31.607 11.455 -51.101 1.00 95.25 802 PRO A C 1
ATOM 5977 O O . PRO A 1 802 ? 31.864 12.600 -50.730 1.00 95.25 802 PRO A O 1
ATOM 5980 N N . ASP A 1 803 ? 31.111 11.194 -52.313 1.00 94.31 803 ASP A N 1
ATOM 5981 C CA . ASP A 1 803 ? 30.878 12.187 -53.376 1.00 94.31 803 ASP A CA 1
ATOM 5982 C C . ASP A 1 803 ? 29.929 13.338 -52.993 1.00 94.31 803 ASP A C 1
ATOM 5984 O O . ASP A 1 803 ? 29.879 14.335 -53.710 1.00 94.31 803 ASP A O 1
ATOM 5988 N N . SER A 1 804 ? 29.181 13.210 -51.895 1.00 95.25 804 SER A N 1
ATOM 5989 C CA . SER A 1 804 ? 28.267 14.227 -51.370 1.00 95.25 804 SER A CA 1
ATOM 5990 C C . SER A 1 804 ? 28.950 15.328 -50.557 1.00 95.25 804 SER A C 1
ATOM 5992 O O . SER A 1 804 ? 28.375 16.405 -50.405 1.00 95.25 804 SER A O 1
ATOM 5994 N N . VAL A 1 805 ? 30.154 15.081 -50.023 1.00 95.12 805 VAL A N 1
ATOM 5995 C CA . VAL A 1 805 ? 30.820 16.008 -49.096 1.00 95.12 805 VAL A CA 1
ATOM 5996 C C . VAL A 1 805 ? 31.394 17.191 -49.866 1.00 95.12 805 VAL A C 1
ATOM 5998 O O . VAL A 1 805 ? 32.435 17.084 -50.509 1.00 95.12 805 VAL A O 1
ATOM 6001 N N . THR A 1 806 ? 30.724 18.335 -49.765 1.00 93.88 806 THR A N 1
ATOM 6002 C CA . THR A 1 806 ? 31.129 19.612 -50.365 1.00 93.88 806 THR A CA 1
ATOM 6003 C C . THR A 1 806 ? 32.128 20.402 -49.521 1.00 93.88 806 THR A C 1
ATOM 6005 O O . THR A 1 806 ? 32.862 21.229 -50.066 1.00 93.88 806 THR A O 1
ATOM 6008 N N . GLU A 1 807 ? 32.176 20.154 -48.207 1.00 92.94 807 GLU A N 1
ATOM 6009 C CA . GLU A 1 807 ? 32.977 20.927 -47.252 1.00 92.94 807 GLU A CA 1
ATOM 6010 C C . GLU A 1 807 ? 33.659 20.048 -46.191 1.00 92.94 807 GLU A C 1
ATOM 6012 O O . GLU A 1 807 ? 33.023 19.194 -45.566 1.00 92.94 807 GLU A O 1
ATOM 6017 N N . ILE A 1 808 ? 34.946 20.318 -45.932 1.00 92.88 808 ILE A N 1
ATOM 6018 C CA . ILE A 1 808 ? 35.679 19.787 -44.771 1.00 92.88 808 ILE A CA 1
ATOM 6019 C C . ILE A 1 808 ? 36.284 20.949 -43.965 1.00 92.88 808 ILE A C 1
ATOM 6021 O O . ILE A 1 808 ? 37.043 21.771 -44.488 1.00 92.88 808 ILE A O 1
ATOM 6025 N N . GLY A 1 809 ? 35.941 21.001 -42.677 1.00 90.44 809 GLY A N 1
ATOM 6026 C CA . GLY A 1 809 ? 36.327 22.042 -41.728 1.00 90.44 809 GLY A CA 1
ATOM 6027 C C . GLY A 1 809 ? 37.745 21.910 -41.162 1.00 90.44 809 GLY A C 1
ATOM 6028 O O . GLY A 1 809 ? 38.493 20.962 -41.431 1.00 90.44 809 GLY A O 1
ATOM 6029 N N . LYS A 1 810 ? 38.122 22.886 -40.332 1.00 88.50 810 LYS A N 1
ATOM 6030 C CA . LYS A 1 810 ? 39.479 23.012 -39.785 1.00 88.50 810 LYS A CA 1
ATOM 6031 C C . LYS A 1 810 ? 39.812 21.820 -38.900 1.00 88.50 810 LYS A C 1
ATOM 6033 O O . LYS A 1 810 ? 39.071 21.493 -37.978 1.00 88.50 810 LYS A O 1
ATOM 6038 N N . SER A 1 811 ? 40.973 21.209 -39.121 1.00 90.31 811 SER A N 1
ATOM 6039 C CA . SER A 1 811 ? 41.474 20.090 -38.308 1.00 90.31 811 SER A CA 1
ATOM 6040 C C . SER A 1 811 ? 40.532 18.872 -38.233 1.00 90.31 811 SER A C 1
ATOM 6042 O O . SER A 1 811 ? 40.645 18.089 -37.293 1.00 90.31 811 SER A O 1
ATOM 6044 N N . ALA A 1 812 ? 39.604 18.698 -39.187 1.00 92.38 812 ALA A N 1
ATOM 6045 C CA . ALA A 1 812 ? 38.540 17.690 -39.113 1.00 92.38 812 ALA A CA 1
ATOM 6046 C C . ALA A 1 812 ? 39.035 16.256 -38.836 1.00 92.38 812 ALA A C 1
ATOM 6048 O O . ALA A 1 812 ? 38.391 15.545 -38.077 1.00 92.38 812 ALA A O 1
ATOM 6049 N N . PHE A 1 813 ? 40.193 15.861 -39.373 1.00 93.94 813 PHE A N 1
ATOM 6050 C CA . PHE A 1 813 ? 40.858 14.571 -39.143 1.00 93.94 813 PHE A CA 1
ATOM 6051 C C . PHE A 1 813 ? 42.263 14.745 -38.531 1.00 93.94 813 PHE A C 1
ATOM 6053 O O . PHE A 1 813 ? 43.123 13.872 -38.649 1.00 93.94 813 PHE A O 1
ATOM 6060 N N . LYS A 1 814 ? 42.536 15.874 -37.865 1.00 91.38 814 LYS A N 1
ATOM 6061 C CA . LYS A 1 814 ? 43.867 16.186 -37.321 1.00 91.38 814 LYS A CA 1
ATOM 6062 C C . LYS A 1 814 ? 44.355 15.091 -36.368 1.00 91.38 814 LYS A C 1
ATOM 6064 O O . LYS A 1 814 ? 43.590 14.576 -35.557 1.00 91.38 814 LYS A O 1
ATOM 6069 N N . ASN A 1 815 ? 45.641 14.753 -36.437 1.00 92.00 815 ASN A N 1
ATOM 6070 C CA . ASN A 1 815 ? 46.293 13.706 -35.642 1.00 92.00 815 ASN A CA 1
ATOM 6071 C C . ASN A 1 815 ? 45.700 12.282 -35.791 1.00 92.00 815 ASN A C 1
ATOM 6073 O O . ASN A 1 815 ? 45.990 11.427 -34.948 1.00 92.00 815 ASN A O 1
ATOM 6077 N N . CYS A 1 816 ? 44.940 11.974 -36.854 1.00 93.50 816 CYS A N 1
ATOM 6078 C CA . CYS A 1 816 ? 44.523 10.598 -37.181 1.00 93.50 816 CYS A CA 1
ATOM 6079 C C . CYS A 1 816 ? 45.714 9.782 -37.723 1.00 93.50 816 CYS A C 1
ATOM 6081 O O . CYS A 1 816 ? 45.820 9.435 -38.897 1.00 93.50 816 CYS A O 1
ATOM 6083 N N . SER A 1 817 ? 46.679 9.525 -36.840 1.00 91.69 817 SER A N 1
ATOM 6084 C CA . SER A 1 817 ? 48.035 9.070 -37.170 1.00 91.69 817 SER A CA 1
ATOM 6085 C C . SER A 1 817 ? 48.151 7.596 -37.585 1.00 91.69 817 SER A C 1
ATOM 6087 O O . SER A 1 817 ? 49.266 7.105 -37.774 1.00 91.69 817 SER A O 1
ATOM 6089 N N . SER A 1 818 ? 47.031 6.886 -37.751 1.00 95.06 818 SER A N 1
ATOM 6090 C CA . SER A 1 818 ? 46.995 5.511 -38.264 1.00 95.06 818 SER A CA 1
ATOM 6091 C C . SER A 1 818 ? 46.293 5.342 -39.608 1.00 95.06 818 SER A C 1
ATOM 6093 O O . SER A 1 818 ? 46.315 4.225 -40.120 1.00 95.06 818 SER A O 1
ATOM 6095 N N . ILE A 1 819 ? 45.773 6.415 -40.223 1.00 94.00 819 ILE A N 1
ATOM 6096 C CA . ILE A 1 819 ? 45.163 6.316 -41.555 1.00 94.00 819 ILE A CA 1
ATOM 6097 C C . ILE A 1 819 ? 46.250 5.888 -42.544 1.00 94.00 819 ILE A C 1
ATOM 6099 O O . ILE A 1 819 ? 47.275 6.560 -42.658 1.00 94.00 819 ILE A O 1
ATOM 6103 N N . THR A 1 820 ? 46.029 4.780 -43.250 1.00 92.56 820 THR A N 1
ATOM 6104 C CA . THR A 1 820 ? 46.927 4.253 -44.296 1.00 92.56 820 THR A CA 1
ATOM 6105 C C . THR A 1 820 ? 46.356 4.452 -45.700 1.00 92.56 820 THR A C 1
ATOM 6107 O O . THR A 1 820 ? 47.119 4.645 -46.652 1.00 92.56 820 THR A O 1
ATOM 6110 N N . SER A 1 821 ? 45.025 4.472 -45.815 1.00 91.88 821 SER A N 1
ATOM 6111 C CA . SER A 1 821 ? 44.274 4.653 -47.056 1.00 91.88 821 SER A CA 1
ATOM 6112 C C . SER A 1 821 ? 43.260 5.785 -46.897 1.00 91.88 821 SER A C 1
ATOM 6114 O O . SER A 1 821 ? 42.452 5.781 -45.966 1.00 91.88 821 SER A O 1
ATOM 6116 N N . LEU A 1 822 ? 43.293 6.755 -47.812 1.00 93.50 822 LEU A N 1
ATOM 6117 C CA . LEU A 1 822 ? 42.341 7.864 -47.858 1.00 93.50 822 LEU A CA 1
ATOM 6118 C C . LEU A 1 822 ? 41.738 7.977 -49.261 1.00 93.50 822 LEU A C 1
ATOM 6120 O O . LEU A 1 822 ? 42.462 8.086 -50.252 1.00 93.50 822 LEU A O 1
ATOM 6124 N N . THR A 1 823 ? 40.409 7.979 -49.343 1.00 93.88 823 THR A N 1
ATOM 6125 C CA . THR A 1 823 ? 39.661 8.264 -50.576 1.00 93.88 823 THR A CA 1
ATOM 6126 C C . THR A 1 823 ? 38.833 9.528 -50.400 1.00 93.88 823 THR A C 1
ATOM 6128 O O . THR A 1 823 ? 38.061 9.636 -49.449 1.00 93.88 823 THR A O 1
ATOM 6131 N N . ILE A 1 824 ? 38.973 10.475 -51.328 1.00 93.19 824 ILE A N 1
ATOM 6132 C CA . ILE A 1 824 ? 38.202 11.719 -51.381 1.00 93.19 824 ILE A CA 1
ATOM 6133 C C . ILE A 1 824 ? 37.386 11.745 -52.677 1.00 93.19 824 ILE A C 1
ATOM 6135 O O . ILE A 1 824 ? 37.951 11.719 -53.778 1.00 93.19 824 ILE A O 1
ATOM 6139 N N . GLY A 1 825 ? 36.060 11.780 -52.527 1.00 92.31 825 GLY A N 1
ATOM 6140 C CA . GLY A 1 825 ? 35.086 11.903 -53.610 1.00 92.31 825 GLY A CA 1
ATOM 6141 C C . GLY A 1 825 ? 35.130 13.250 -54.340 1.00 92.31 825 GLY A C 1
ATOM 6142 O O . GLY A 1 825 ? 35.854 14.177 -53.972 1.00 92.31 825 GLY A O 1
ATOM 6143 N N . LYS A 1 826 ? 34.353 13.359 -55.418 1.00 91.75 826 LYS A N 1
ATOM 6144 C CA . LYS A 1 826 ? 34.394 14.489 -56.362 1.00 91.75 826 LYS A CA 1
ATOM 6145 C C . LYS A 1 826 ? 33.695 15.765 -55.879 1.00 91.75 826 LYS A C 1
ATOM 6147 O O . LYS A 1 826 ? 33.929 16.819 -56.459 1.00 91.75 826 LYS A O 1
ATOM 6152 N N . GLY A 1 827 ? 32.840 15.673 -54.857 1.00 90.94 827 GLY A N 1
ATOM 6153 C CA . GLY A 1 827 ? 31.980 16.775 -54.405 1.00 90.94 827 GLY A CA 1
ATOM 6154 C C . GLY A 1 827 ? 32.686 17.907 -53.657 1.00 90.94 827 GLY A C 1
ATOM 6155 O O . GLY A 1 827 ? 32.134 18.999 -53.577 1.00 90.94 827 GLY A O 1
ATOM 6156 N N . LEU A 1 828 ? 33.890 17.675 -53.125 1.00 90.38 828 LEU A N 1
ATOM 6157 C CA . LEU A 1 828 ? 34.578 18.622 -52.244 1.00 90.38 828 LEU A CA 1
ATOM 6158 C C . LEU A 1 828 ? 35.024 19.882 -53.000 1.00 90.38 828 LEU A C 1
ATOM 6160 O O . LEU A 1 828 ? 35.985 19.844 -53.766 1.00 90.38 828 LEU A O 1
ATOM 6164 N N . THR A 1 829 ? 34.353 21.006 -52.739 1.00 81.75 829 THR A N 1
ATOM 6165 C CA . THR A 1 829 ? 34.663 22.323 -53.326 1.00 81.75 829 THR A CA 1
ATOM 6166 C C . THR A 1 829 ? 35.255 23.310 -52.323 1.00 81.75 829 THR A C 1
ATOM 6168 O O . THR A 1 829 ? 35.874 24.291 -52.730 1.00 81.75 829 THR A O 1
ATOM 6171 N N . THR A 1 830 ? 35.051 23.082 -51.022 1.00 73.44 830 THR A N 1
ATOM 6172 C CA . THR A 1 830 ? 35.317 24.070 -49.967 1.00 73.44 830 THR A CA 1
ATOM 6173 C C . THR A 1 830 ? 36.187 23.477 -48.861 1.00 73.44 830 THR A C 1
ATOM 6175 O O . THR A 1 830 ? 35.841 22.456 -48.269 1.00 73.44 830 THR A O 1
ATOM 6178 N N . ILE A 1 831 ? 37.294 24.146 -48.523 1.00 69.19 831 ILE A N 1
ATOM 6179 C CA . ILE A 1 831 ? 38.065 23.871 -47.301 1.00 69.19 831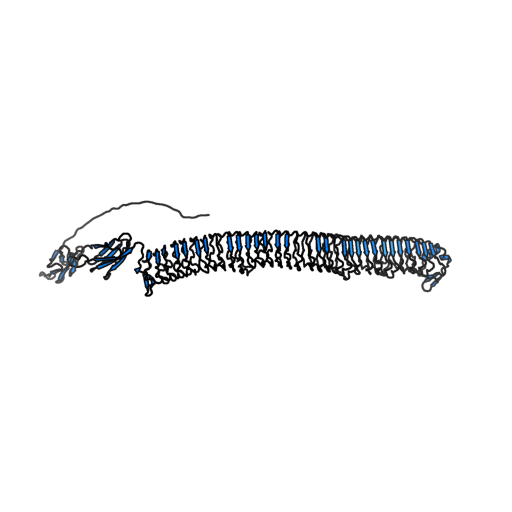 ILE A CA 1
ATOM 6180 C C . ILE A 1 831 ? 38.314 25.174 -46.552 1.00 69.19 831 ILE A C 1
ATOM 6182 O O . ILE A 1 831 ? 38.742 26.173 -47.131 1.00 69.19 831 ILE A O 1
ATOM 6186 N N . LEU A 1 832 ? 38.091 25.139 -45.239 1.00 65.69 832 LEU A N 1
ATOM 6187 C CA . LEU A 1 832 ? 38.403 26.241 -44.339 1.00 65.69 832 LEU A CA 1
ATOM 6188 C C . LEU A 1 832 ? 39.843 26.102 -43.824 1.00 65.69 832 LEU A C 1
ATOM 6190 O O . LEU A 1 832 ? 40.145 25.221 -43.022 1.00 65.69 832 LEU A O 1
ATOM 6194 N N . LEU A 1 833 ? 40.732 26.995 -44.262 1.00 66.75 833 LEU A N 1
ATOM 6195 C CA . LEU A 1 833 ? 42.118 27.098 -43.785 1.00 66.75 833 LEU A CA 1
ATOM 6196 C C . LEU A 1 833 ? 42.309 28.343 -42.895 1.0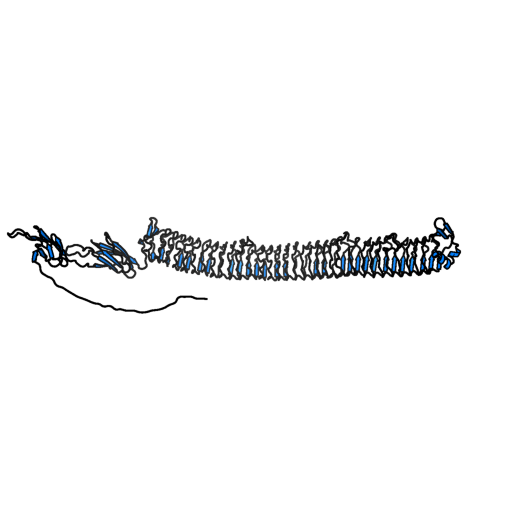0 66.75 833 LEU A C 1
ATOM 6198 O O . LEU A 1 833 ? 41.355 29.049 -42.558 1.00 66.75 833 LEU A O 1
ATOM 6202 N N . GLU A 1 834 ? 43.545 28.585 -42.462 1.00 59.78 834 GLU A N 1
ATOM 6203 C CA . GLU A 1 834 ? 44.000 29.857 -41.882 1.00 59.78 834 GLU A CA 1
ATOM 6204 C C . GLU A 1 834 ? 45.305 30.260 -42.565 1.00 59.78 834 GLU A C 1
ATOM 6206 O O . GLU A 1 834 ? 46.079 29.388 -42.955 1.00 59.78 834 GLU A O 1
ATOM 6211 N N . ASP A 1 835 ? 45.536 31.561 -42.724 1.00 53.22 835 ASP A N 1
ATOM 6212 C CA . ASP A 1 835 ? 46.478 32.109 -43.714 1.00 53.22 835 ASP A CA 1
ATOM 6213 C C . ASP A 1 835 ? 47.977 31.896 -43.397 1.00 53.22 835 ASP A C 1
ATOM 6215 O O . ASP A 1 835 ? 48.842 32.227 -44.209 1.00 53.22 835 ASP A O 1
ATOM 6219 N N . ASP A 1 836 ? 48.300 31.309 -42.239 1.00 55.50 836 ASP A N 1
ATOM 6220 C CA . ASP A 1 836 ? 49.668 31.030 -41.790 1.00 55.50 836 ASP A CA 1
ATOM 6221 C C . ASP A 1 836 ? 50.189 29.665 -42.282 1.00 55.50 836 ASP A C 1
ATOM 6223 O O . ASP A 1 836 ? 49.804 28.602 -41.782 1.00 55.50 836 ASP A O 1
ATOM 6227 N N . TYR A 1 837 ? 51.166 29.691 -43.194 1.00 49.09 837 TYR A N 1
ATOM 6228 C CA . TYR A 1 837 ? 51.957 28.513 -43.566 1.00 49.09 837 TYR A CA 1
ATOM 6229 C C . TYR A 1 837 ? 53.013 28.164 -42.485 1.00 49.09 837 TYR A C 1
ATOM 6231 O O . TYR A 1 837 ? 53.693 29.065 -41.987 1.00 49.09 837 TYR A O 1
ATOM 6239 N N . PRO A 1 838 ? 53.253 26.874 -42.162 1.00 54.25 838 PRO A N 1
ATOM 6240 C CA . PRO A 1 838 ? 52.517 25.693 -42.615 1.00 54.25 838 PRO A CA 1
ATOM 6241 C C . PRO A 1 838 ? 51.159 25.585 -41.913 1.00 54.25 838 PRO A C 1
ATOM 6243 O O . PRO A 1 838 ? 51.073 25.822 -40.711 1.00 54.25 838 PRO A O 1
ATOM 6246 N N . TYR A 1 839 ? 50.122 25.193 -42.659 1.00 63.81 839 TYR A N 1
ATOM 6247 C CA . TYR A 1 839 ? 48.710 25.229 -42.255 1.00 63.81 839 TYR A CA 1
ATOM 6248 C C . TYR A 1 839 ? 48.379 24.395 -40.999 1.00 63.81 839 TYR A C 1
ATOM 6250 O O . TYR A 1 839 ? 47.861 23.283 -41.093 1.00 63.81 839 TYR A O 1
ATOM 6258 N N . LYS A 1 840 ? 48.586 24.963 -39.802 1.00 60.44 840 LYS A N 1
ATOM 6259 C CA . LYS A 1 840 ? 48.448 24.301 -38.475 1.00 60.44 840 LYS A CA 1
ATOM 6260 C C . LYS A 1 840 ? 47.037 23.786 -38.133 1.00 60.44 840 LYS A C 1
ATOM 6262 O O . LYS A 1 840 ? 46.821 23.256 -37.038 1.00 60.44 840 LYS A O 1
ATOM 6267 N N . LYS A 1 841 ? 46.069 24.004 -39.026 1.00 71.19 841 LYS A N 1
ATOM 6268 C CA . LYS A 1 841 ? 44.663 23.596 -38.913 1.00 71.19 841 LYS A CA 1
ATOM 6269 C C . LYS A 1 841 ? 44.101 22.983 -40.205 1.00 71.19 841 LYS A C 1
ATOM 6271 O O . LYS A 1 841 ? 42.881 22.897 -40.337 1.00 71.19 841 LYS A O 1
ATOM 6276 N N . ALA A 1 842 ? 44.947 22.572 -41.153 1.00 84.19 842 ALA A N 1
ATOM 6277 C CA . ALA A 1 842 ? 44.486 21.835 -42.330 1.00 84.19 842 ALA A CA 1
ATOM 6278 C C . ALA A 1 842 ? 43.778 20.523 -41.917 1.00 84.19 842 ALA A C 1
ATOM 6280 O O . ALA A 1 842 ? 44.122 19.966 -40.868 1.00 84.19 842 ALA A O 1
ATOM 6281 N N . PRO A 1 843 ? 42.795 20.019 -42.690 1.00 89.25 843 PRO A N 1
ATOM 6282 C CA . PRO A 1 843 ? 41.948 18.914 -42.241 1.00 89.25 843 PRO A CA 1
ATOM 6283 C C . PRO A 1 843 ? 42.691 17.637 -41.836 1.00 89.25 843 PRO A C 1
ATOM 6285 O O . PRO A 1 843 ? 42.307 17.033 -40.840 1.00 89.25 843 PRO A O 1
ATOM 6288 N N . PHE A 1 844 ? 43.757 17.260 -42.552 1.00 90.06 844 PHE A N 1
ATOM 6289 C CA . PHE A 1 844 ? 44.517 16.019 -42.331 1.00 90.06 844 PHE A CA 1
ATOM 6290 C C . PHE A 1 844 ? 45.907 16.245 -41.697 1.00 90.06 844 PHE A C 1
ATOM 6292 O O . PHE A 1 844 ? 46.772 15.369 -41.761 1.00 90.06 844 PHE A O 1
ATOM 6299 N N . ASP A 1 845 ? 46.136 17.396 -41.055 1.00 86.69 845 ASP A N 1
ATOM 6300 C CA . ASP A 1 845 ? 47.397 17.696 -40.358 1.00 86.69 845 ASP A CA 1
ATOM 6301 C C . ASP A 1 845 ? 47.749 16.604 -39.320 1.00 86.69 845 ASP A C 1
ATOM 6303 O O . ASP A 1 845 ? 46.931 16.242 -38.474 1.00 86.69 845 ASP A O 1
ATOM 6307 N N . GLY A 1 846 ? 48.961 16.047 -39.391 1.00 87.06 846 GLY A N 1
ATOM 6308 C CA . GLY A 1 846 ? 49.416 14.952 -38.524 1.00 87.06 846 GLY A CA 1
ATOM 6309 C C . GLY A 1 846 ? 48.998 13.529 -38.942 1.00 87.06 846 GLY A C 1
ATOM 6310 O O . GLY A 1 846 ? 49.301 12.577 -38.216 1.00 87.06 846 GLY A O 1
ATOM 6311 N N . CYS A 1 847 ? 48.340 13.332 -40.093 1.00 89.56 847 CYS A N 1
ATOM 6312 C CA . CYS A 1 847 ? 47.968 12.004 -40.622 1.00 89.56 847 CYS A CA 1
ATOM 6313 C C . CYS A 1 847 ? 49.155 11.275 -41.292 1.00 89.56 847 CYS A C 1
ATOM 6315 O O . CYS A 1 847 ? 49.087 10.827 -42.436 1.00 89.56 847 CYS A O 1
ATOM 6317 N N . ASN A 1 848 ? 50.281 11.167 -40.585 1.00 87.50 848 ASN A N 1
ATOM 6318 C CA . ASN A 1 848 ? 51.594 10.892 -41.185 1.00 87.50 848 ASN A CA 1
ATOM 6319 C C . ASN A 1 848 ? 51.757 9.489 -41.818 1.00 87.50 848 ASN A C 1
ATOM 6321 O O . ASN A 1 848 ? 52.759 9.249 -42.493 1.00 87.50 848 ASN A O 1
ATOM 6325 N N . LYS A 1 849 ? 50.818 8.554 -41.619 1.00 91.44 849 LYS A N 1
ATOM 6326 C CA . LYS A 1 849 ? 50.887 7.175 -42.146 1.00 91.44 849 LYS A CA 1
ATOM 6327 C C . LYS A 1 849 ? 50.155 6.940 -43.472 1.00 91.44 849 LYS A C 1
ATOM 6329 O O . LYS A 1 849 ? 50.252 5.826 -43.979 1.00 91.44 849 LYS A O 1
ATOM 6334 N N . ILE A 1 850 ? 49.475 7.938 -44.050 1.00 90.12 850 ILE A N 1
ATOM 6335 C CA . ILE A 1 850 ? 48.762 7.752 -45.327 1.00 90.12 850 ILE A CA 1
ATOM 6336 C C . ILE A 1 850 ? 49.778 7.299 -46.381 1.00 90.12 850 ILE A C 1
ATOM 6338 O O . ILE A 1 850 ? 50.705 8.047 -46.684 1.00 90.12 850 ILE A O 1
ATOM 6342 N N . GLU A 1 851 ? 49.617 6.087 -46.916 1.00 89.56 851 GLU A N 1
ATOM 6343 C CA . GLU A 1 851 ? 50.476 5.519 -47.965 1.00 89.56 851 GLU A CA 1
ATOM 6344 C C . GLU A 1 851 ? 49.832 5.641 -49.348 1.00 89.56 851 GLU A C 1
ATOM 6346 O O . GLU A 1 851 ? 50.538 5.859 -50.339 1.00 89.56 851 GLU A O 1
ATOM 6351 N N . LYS A 1 852 ? 48.497 5.515 -49.389 1.00 88.25 852 LYS A N 1
ATOM 6352 C CA . LYS A 1 852 ? 47.655 5.537 -50.589 1.00 88.25 852 LYS A CA 1
ATOM 6353 C C . LYS A 1 852 ? 46.628 6.660 -50.491 1.00 88.25 852 LYS A C 1
ATOM 6355 O O . LYS A 1 852 ? 45.882 6.735 -49.513 1.00 88.25 852 LYS A O 1
ATOM 6360 N N . LEU A 1 853 ? 46.550 7.479 -51.535 1.00 89.94 853 LEU A N 1
ATOM 6361 C CA . LEU A 1 853 ? 45.550 8.537 -51.669 1.00 89.94 853 LEU A CA 1
ATOM 6362 C C . LEU A 1 853 ? 44.830 8.417 -53.014 1.00 89.94 853 LEU A C 1
ATOM 6364 O O . LEU A 1 853 ? 45.467 8.476 -54.063 1.00 89.94 853 LEU A O 1
ATOM 6368 N N . SER A 1 854 ? 43.504 8.298 -52.983 1.00 90.25 854 SER A N 1
ATOM 6369 C CA . SER A 1 854 ? 42.633 8.476 -54.150 1.00 90.25 854 SER A CA 1
ATOM 6370 C C . SER A 1 854 ? 41.883 9.794 -54.002 1.00 90.25 854 SER A C 1
ATOM 6372 O O . SER A 1 854 ? 41.226 10.016 -52.984 1.00 90.25 854 SER A O 1
ATOM 6374 N N . ILE A 1 855 ? 42.006 10.696 -54.975 1.00 90.00 855 ILE A N 1
ATOM 6375 C CA . ILE A 1 855 ? 41.489 12.061 -54.856 1.00 90.00 855 ILE A CA 1
ATOM 6376 C C . ILE A 1 855 ? 40.836 12.539 -56.157 1.00 90.00 855 ILE A C 1
ATOM 6378 O O . ILE A 1 855 ? 41.449 12.580 -57.224 1.00 90.00 855 ILE A O 1
ATOM 6382 N N . ASN A 1 856 ? 39.550 12.877 -56.047 1.00 90.88 856 ASN A N 1
ATOM 6383 C CA . ASN A 1 856 ? 38.651 13.098 -57.182 1.00 90.88 856 ASN A CA 1
ATOM 6384 C C . ASN A 1 856 ? 38.046 14.511 -57.213 1.00 90.88 856 ASN A C 1
ATOM 6386 O O . ASN A 1 856 ? 37.379 14.866 -58.187 1.00 90.88 856 ASN A O 1
ATOM 6390 N N . CYS A 1 857 ? 38.258 15.300 -56.157 1.00 90.44 857 CYS A N 1
ATOM 6391 C CA . CYS A 1 857 ? 37.745 16.657 -56.007 1.00 90.44 857 CYS A CA 1
ATOM 6392 C C . CYS A 1 857 ? 38.450 17.669 -56.920 1.00 90.44 857 CYS A C 1
ATOM 6394 O O . CYS A 1 857 ? 39.619 17.509 -57.272 1.00 90.44 857 CYS A O 1
ATOM 6396 N N . ASN A 1 858 ? 37.724 18.712 -57.324 1.00 88.38 858 ASN A N 1
ATOM 6397 C CA . ASN A 1 858 ? 38.194 19.673 -58.315 1.00 88.38 858 ASN A CA 1
ATOM 6398 C C . ASN A 1 858 ? 37.823 21.117 -57.916 1.00 88.38 858 ASN A C 1
ATOM 6400 O O . ASN A 1 858 ? 36.633 21.441 -57.913 1.00 88.38 858 ASN A O 1
ATOM 6404 N N . PRO A 1 859 ? 38.799 22.002 -57.630 1.00 90.31 859 PRO A N 1
ATOM 6405 C CA . PRO A 1 859 ? 40.245 21.748 -57.600 1.00 90.31 859 PRO A CA 1
ATOM 6406 C C . PRO A 1 859 ? 40.658 20.774 -56.484 1.00 90.31 859 PRO A C 1
ATOM 6408 O O . PRO A 1 859 ? 39.912 20.587 -55.529 1.00 90.31 859 PRO A O 1
ATOM 6411 N N . ILE A 1 860 ? 41.865 20.202 -56.566 1.00 89.56 860 ILE A N 1
ATOM 6412 C CA . ILE A 1 860 ? 42.515 19.553 -55.413 1.00 89.56 860 ILE A CA 1
ATOM 6413 C C . ILE A 1 860 ? 43.076 20.644 -54.486 1.00 89.56 860 ILE A C 1
ATOM 6415 O O . ILE A 1 860 ? 44.013 21.326 -54.902 1.00 89.56 860 ILE A O 1
ATOM 6419 N N . PRO A 1 861 ? 42.574 20.800 -53.247 1.00 87.75 861 PRO A N 1
ATOM 6420 C CA . PRO A 1 861 ? 42.988 21.854 -52.319 1.00 87.75 861 PRO A CA 1
ATOM 6421 C C . PRO A 1 861 ? 44.134 21.422 -51.382 1.00 87.75 861 PRO A C 1
ATOM 6423 O O . PRO A 1 861 ? 44.479 20.243 -51.282 1.00 87.75 861 PRO A O 1
ATOM 6426 N N . ALA A 1 862 ? 44.694 22.373 -50.625 1.00 85.00 862 ALA A N 1
ATOM 6427 C CA . ALA A 1 862 ? 45.686 22.108 -49.577 1.00 85.00 862 ALA A CA 1
ATOM 6428 C C . ALA A 1 862 ? 45.071 21.378 -48.363 1.00 85.00 862 ALA A C 1
ATOM 6430 O O . ALA A 1 862 ? 44.556 21.988 -47.427 1.00 85.00 862 ALA A O 1
ATOM 6431 N N . LEU A 1 863 ? 45.146 20.045 -48.376 1.00 82.38 863 LEU A N 1
ATOM 6432 C CA . LEU A 1 863 ? 44.530 19.153 -47.380 1.00 82.38 863 LEU A CA 1
ATOM 6433 C C . LEU A 1 863 ? 45.375 18.916 -46.114 1.00 82.38 863 LEU A C 1
ATOM 6435 O O . LEU A 1 863 ? 44.838 18.469 -45.099 1.00 82.38 863 LEU A O 1
ATOM 6439 N N . GLY A 1 864 ? 46.669 19.256 -46.146 1.00 79.06 864 GLY A N 1
ATOM 6440 C CA . GLY A 1 864 ? 47.568 19.173 -44.986 1.00 79.06 864 GLY A CA 1
ATOM 6441 C C . GLY A 1 864 ? 48.490 17.950 -44.936 1.00 79.06 864 GLY A C 1
ATOM 6442 O O . GLY A 1 864 ? 48.921 17.579 -43.849 1.00 79.06 864 GLY A O 1
ATOM 6443 N N . PHE A 1 865 ? 48.817 17.338 -46.080 1.00 79.38 865 PHE A N 1
ATOM 6444 C CA . PHE A 1 865 ? 49.649 16.124 -46.203 1.00 79.38 865 PHE A CA 1
ATOM 6445 C C . PHE A 1 865 ? 51.159 16.325 -45.910 1.00 79.38 865 PHE A C 1
ATOM 6447 O O . PHE A 1 865 ? 52.034 15.753 -46.562 1.00 79.38 865 PHE A O 1
ATOM 6454 N N . LEU A 1 866 ? 51.486 17.142 -44.908 1.00 71.62 866 LEU A N 1
ATOM 6455 C CA . LEU A 1 866 ? 52.852 17.401 -44.463 1.00 71.62 866 LEU A CA 1
ATOM 6456 C C . LEU A 1 866 ? 53.452 16.135 -43.828 1.00 71.62 866 LEU A C 1
ATOM 6458 O O . LEU A 1 866 ? 52.897 15.593 -42.875 1.00 71.62 866 LEU A O 1
ATOM 6462 N N . ARG A 1 867 ? 54.626 15.703 -44.306 1.00 70.69 867 ARG A N 1
ATOM 6463 C CA . ARG A 1 867 ? 55.407 14.564 -43.773 1.00 70.69 867 ARG A CA 1
ATOM 6464 C C . ARG A 1 867 ? 54.661 13.221 -43.770 1.00 70.69 867 ARG A C 1
ATOM 6466 O O . ARG A 1 867 ? 54.923 12.361 -42.929 1.00 70.69 867 ARG A O 1
ATOM 6473 N N . THR A 1 868 ? 53.748 13.024 -44.718 1.00 74.62 868 THR A N 1
ATOM 6474 C CA . THR A 1 868 ? 53.053 11.748 -44.924 1.00 74.62 868 THR A CA 1
ATOM 6475 C C . THR A 1 868 ? 53.972 10.659 -45.482 1.00 74.62 868 THR A C 1
ATOM 6477 O O . THR A 1 868 ? 54.880 10.927 -46.273 1.00 74.62 868 THR A O 1
ATOM 6480 N N . SER A 1 869 ? 53.650 9.403 -45.171 1.00 82.88 869 SER A N 1
ATOM 6481 C CA . SER A 1 869 ? 54.236 8.173 -45.741 1.00 82.88 869 SER A CA 1
ATOM 6482 C C . SER A 1 869 ? 53.774 7.887 -47.184 1.00 82.88 869 SER A C 1
ATOM 6484 O O . SER A 1 869 ? 53.878 6.761 -47.669 1.00 82.88 869 SER A O 1
ATOM 6486 N N . LEU A 1 870 ? 53.243 8.913 -47.854 1.00 84.50 870 LEU A N 1
ATOM 6487 C CA . LEU A 1 870 ? 52.493 8.852 -49.103 1.00 84.50 870 LEU A CA 1
ATOM 6488 C C . LEU A 1 870 ? 53.402 8.438 -50.255 1.00 84.50 870 LEU A C 1
ATOM 6490 O O . LEU A 1 870 ? 54.368 9.137 -50.551 1.00 84.50 870 LEU A O 1
ATOM 6494 N N . LYS A 1 871 ? 53.087 7.310 -50.893 1.00 81.56 871 LYS A N 1
ATOM 6495 C CA . LYS A 1 871 ? 53.859 6.734 -52.006 1.00 81.56 871 LYS A CA 1
ATOM 6496 C C . LYS A 1 871 ? 53.101 6.859 -53.318 1.00 81.56 871 LYS A C 1
ATOM 6498 O O . LYS A 1 871 ? 53.677 7.308 -54.306 1.00 81.56 871 LYS A O 1
ATOM 6503 N N . ASP A 1 872 ? 51.816 6.505 -53.279 1.00 74.62 872 ASP A N 1
ATOM 6504 C CA . ASP A 1 872 ? 50.940 6.397 -54.440 1.00 74.62 872 ASP A CA 1
ATOM 6505 C C . ASP A 1 872 ? 49.783 7.402 -54.333 1.00 74.62 872 ASP A C 1
ATOM 6507 O O . ASP A 1 872 ? 49.004 7.384 -53.373 1.00 74.62 872 ASP A O 1
ATOM 6511 N N . VAL A 1 873 ? 49.653 8.265 -55.344 1.00 85.00 873 VAL A N 1
ATOM 6512 C CA . VAL A 1 873 ? 48.547 9.225 -55.484 1.00 85.00 873 VAL A CA 1
ATOM 6513 C C . VAL A 1 873 ? 47.809 8.948 -56.788 1.00 85.00 873 VAL A C 1
ATOM 6515 O O . VAL A 1 873 ? 48.386 9.051 -57.871 1.00 85.00 873 VAL A O 1
ATOM 6518 N N . ILE A 1 874 ? 46.522 8.632 -56.680 1.00 84.88 874 ILE A N 1
ATOM 6519 C CA . ILE A 1 874 ? 45.598 8.474 -57.802 1.00 84.88 874 ILE A CA 1
ATOM 6520 C C . ILE A 1 874 ? 44.777 9.762 -57.906 1.00 84.88 874 ILE A C 1
ATOM 6522 O O . ILE A 1 874 ? 43.903 10.022 -57.080 1.00 84.88 874 ILE A O 1
ATOM 6526 N N . ILE A 1 875 ? 45.085 10.574 -58.918 1.00 87.19 875 ILE A N 1
ATOM 6527 C CA . ILE A 1 875 ? 44.314 11.765 -59.294 1.00 87.19 875 ILE A CA 1
ATOM 6528 C C . ILE A 1 875 ? 43.234 11.322 -60.287 1.00 87.19 875 ILE A C 1
ATOM 6530 O O . ILE A 1 875 ? 43.567 10.745 -61.321 1.00 87.19 875 ILE A O 1
ATOM 6534 N N . GLY A 1 876 ? 41.960 11.569 -59.976 1.00 84.44 876 GLY A N 1
ATOM 6535 C CA . GLY A 1 876 ? 40.836 11.169 -60.831 1.00 84.44 876 GLY A CA 1
ATOM 6536 C C . GLY A 1 876 ? 40.674 12.020 -62.100 1.00 84.44 876 GLY A C 1
ATOM 6537 O O . GLY A 1 876 ? 40.987 13.210 -62.110 1.00 84.44 876 GLY A O 1
ATOM 6538 N N . ASP A 1 877 ? 40.087 11.437 -63.151 1.00 85.81 877 ASP A N 1
ATOM 6539 C CA . ASP A 1 877 ? 39.895 12.071 -64.473 1.00 85.81 877 ASP A CA 1
ATOM 6540 C C . ASP A 1 877 ? 38.948 13.295 -64.476 1.00 85.81 877 ASP A C 1
ATOM 6542 O O . ASP A 1 877 ? 38.798 13.983 -65.484 1.00 85.81 877 ASP A O 1
ATOM 6546 N N . ASN A 1 878 ? 38.302 13.596 -63.348 1.00 85.94 878 ASN A N 1
ATOM 6547 C CA . ASN A 1 878 ? 37.467 14.790 -63.146 1.00 85.94 878 ASN A CA 1
ATOM 6548 C C . ASN A 1 878 ? 38.239 15.991 -62.558 1.00 85.94 878 ASN A C 1
ATOM 6550 O O . ASN A 1 878 ? 37.672 17.078 -62.430 1.00 85.94 878 ASN A O 1
ATOM 6554 N N . VAL A 1 879 ? 39.520 15.830 -62.209 1.00 90.56 879 VAL A N 1
ATOM 6555 C CA . VAL A 1 879 ? 40.350 16.905 -61.647 1.00 90.56 879 VAL A CA 1
ATOM 6556 C C . VAL A 1 879 ? 40.906 17.784 -62.767 1.00 90.56 879 VAL A C 1
ATOM 6558 O O . VAL A 1 879 ? 41.760 17.343 -63.532 1.00 90.56 879 VAL A O 1
ATOM 6561 N N . THR A 1 880 ? 40.482 19.048 -62.849 1.00 91.69 880 THR A N 1
ATOM 6562 C CA . THR A 1 880 ? 41.002 20.018 -63.834 1.00 91.69 880 THR A CA 1
ATOM 6563 C C . THR A 1 880 ? 42.027 20.992 -63.255 1.00 91.69 880 THR A C 1
ATOM 6565 O O . THR A 1 880 ? 42.675 21.719 -64.011 1.00 91.69 880 THR A O 1
ATOM 6568 N N . LYS A 1 881 ? 42.198 21.037 -61.931 1.00 91.88 881 LYS A N 1
ATOM 6569 C CA . LYS A 1 881 ? 43.139 21.943 -61.263 1.00 91.88 881 LYS A CA 1
ATOM 6570 C C . LYS A 1 881 ? 43.695 21.332 -59.978 1.00 91.88 881 LYS A C 1
ATOM 6572 O O . LYS A 1 881 ? 42.951 20.760 -59.187 1.00 91.88 881 LYS A O 1
ATOM 6577 N N . ILE A 1 882 ? 44.997 21.494 -59.767 1.00 92.06 882 ILE A N 1
ATOM 6578 C CA . ILE A 1 882 ? 45.662 21.252 -58.483 1.00 92.06 882 ILE A CA 1
ATOM 6579 C C . ILE A 1 882 ? 45.958 22.631 -57.894 1.00 92.06 882 ILE A C 1
ATOM 6581 O O . ILE A 1 882 ? 46.691 23.395 -58.517 1.00 92.06 882 ILE A O 1
ATOM 6585 N N . ASP A 1 883 ? 45.384 22.973 -56.743 1.00 90.19 883 ASP A N 1
ATOM 6586 C CA . ASP A 1 883 ? 45.566 24.287 -56.119 1.00 90.19 883 ASP A CA 1
ATOM 6587 C C . ASP A 1 883 ? 46.910 24.418 -55.400 1.00 90.19 883 ASP A C 1
ATOM 6589 O O . ASP A 1 883 ? 47.675 23.461 -55.225 1.00 90.19 883 ASP A O 1
ATOM 6593 N N . ASP A 1 884 ? 47.219 25.656 -55.020 1.00 86.75 884 ASP A N 1
ATOM 6594 C CA . ASP A 1 884 ? 48.409 26.006 -54.264 1.00 86.75 884 ASP A CA 1
ATOM 6595 C C . ASP A 1 884 ? 48.547 25.126 -53.001 1.00 86.75 884 ASP A C 1
ATOM 6597 O O . ASP A 1 884 ? 47.566 24.797 -52.336 1.00 86.75 884 ASP A O 1
ATOM 6601 N N . TRP A 1 885 ? 49.780 24.729 -52.676 1.00 85.19 885 TRP A N 1
ATOM 6602 C CA . TRP A 1 885 ? 50.147 23.850 -51.547 1.00 85.19 885 TRP A CA 1
ATOM 6603 C C . TRP A 1 885 ? 49.504 22.442 -51.455 1.00 85.19 885 TRP A C 1
ATOM 6605 O O . TRP A 1 885 ? 49.818 21.735 -50.498 1.00 85.19 885 TRP A O 1
ATOM 6615 N N . ALA A 1 886 ? 48.683 21.993 -52.416 1.00 87.38 886 ALA A N 1
ATOM 6616 C CA . ALA A 1 886 ? 47.966 20.698 -52.420 1.00 87.38 886 ALA A CA 1
ATOM 6617 C C . ALA A 1 886 ? 48.694 19.494 -51.766 1.00 87.38 886 ALA A C 1
ATOM 6619 O O . ALA A 1 886 ? 48.173 18.880 -50.833 1.00 87.38 886 ALA A O 1
ATOM 6620 N N . PHE A 1 887 ? 49.907 19.191 -52.237 1.00 88.75 887 PHE A N 1
ATOM 6621 C CA . PHE A 1 887 ? 50.801 18.110 -51.793 1.00 88.75 887 PHE A CA 1
ATOM 6622 C C . PHE A 1 887 ? 52.122 18.663 -51.213 1.00 88.75 887 PHE A C 1
ATOM 6624 O O . PHE A 1 887 ? 53.176 18.027 -51.280 1.00 88.75 887 PHE A O 1
ATOM 6631 N N . SER A 1 888 ? 52.101 19.885 -50.672 1.00 85.69 888 SER A N 1
ATOM 6632 C CA . SER A 1 888 ? 53.279 20.506 -50.058 1.00 85.69 888 SER A CA 1
ATOM 6633 C C . SER A 1 888 ? 53.773 19.672 -48.871 1.00 85.69 888 SER A C 1
ATOM 6635 O O . SER A 1 888 ? 53.002 19.313 -47.983 1.00 85.69 888 SER A O 1
ATOM 6637 N N . GLY A 1 889 ? 55.076 19.400 -48.829 1.00 83.56 889 GLY A N 1
ATOM 6638 C CA . GLY A 1 889 ? 55.740 18.627 -47.780 1.00 83.56 889 GLY A CA 1
ATOM 6639 C C . GLY A 1 889 ? 55.469 17.121 -47.807 1.00 83.56 889 GLY A C 1
ATOM 6640 O O . GLY A 1 889 ? 55.721 16.461 -46.798 1.00 83.56 889 GLY A O 1
ATOM 6641 N N . CYS A 1 890 ? 54.984 16.556 -48.917 1.00 86.69 890 CYS A N 1
ATOM 6642 C CA . CYS A 1 890 ? 54.875 15.106 -49.100 1.00 86.69 890 CYS A CA 1
ATOM 6643 C C . CYS A 1 890 ? 56.261 14.463 -49.326 1.00 86.69 890 CYS A C 1
ATOM 6645 O O . CYS A 1 890 ? 56.579 13.995 -50.419 1.00 86.69 890 CYS A O 1
ATOM 6647 N N . ASP A 1 891 ? 57.104 14.442 -48.287 1.00 84.44 891 ASP A N 1
ATOM 6648 C CA . ASP A 1 891 ? 58.505 13.989 -48.347 1.00 84.44 891 ASP A CA 1
ATOM 6649 C C . ASP A 1 891 ? 58.687 12.585 -48.956 1.00 84.44 891 ASP A C 1
ATOM 6651 O O . ASP A 1 891 ? 59.683 12.352 -49.638 1.00 84.44 891 ASP A O 1
ATOM 6655 N N . SER A 1 892 ? 57.736 11.666 -48.750 1.00 88.56 892 SER A N 1
ATOM 6656 C CA . SER A 1 892 ? 57.807 10.266 -49.216 1.00 88.56 892 SER A CA 1
ATOM 6657 C C . SER A 1 892 ? 57.374 10.045 -50.675 1.00 88.56 892 SER A C 1
ATOM 6659 O O . SER A 1 892 ? 57.573 8.952 -51.208 1.00 88.56 892 SER A O 1
ATOM 6661 N N . LEU A 1 893 ? 56.774 11.054 -51.318 1.00 87.75 893 LEU A N 1
ATOM 6662 C CA . LEU A 1 893 ? 56.065 10.915 -52.593 1.00 87.75 893 LEU A CA 1
ATOM 6663 C C . LEU A 1 893 ? 57.039 10.663 -53.746 1.00 87.75 893 LEU A C 1
ATOM 6665 O O . LEU A 1 893 ? 57.672 11.591 -54.237 1.00 87.75 893 LEU A O 1
ATOM 6669 N N . ALA A 1 894 ? 57.174 9.403 -54.167 1.00 84.94 894 ALA A N 1
ATOM 6670 C CA . ALA A 1 894 ? 58.260 8.960 -55.044 1.00 84.94 894 ALA A CA 1
ATOM 6671 C C . ALA A 1 894 ? 58.018 9.210 -56.543 1.00 84.94 894 ALA A C 1
ATOM 6673 O O . ALA A 1 894 ? 58.973 9.476 -57.283 1.00 84.94 894 ALA A O 1
ATOM 6674 N N . ASN A 1 895 ? 56.764 9.115 -56.995 1.00 83.12 895 ASN A N 1
ATOM 6675 C CA . ASN A 1 895 ? 56.348 9.300 -58.387 1.00 83.12 895 ASN A CA 1
ATOM 6676 C C . ASN A 1 895 ? 54.972 9.974 -58.436 1.00 83.12 895 ASN A C 1
ATOM 6678 O O . ASN A 1 895 ? 54.117 9.675 -57.606 1.00 83.12 895 ASN A O 1
ATOM 6682 N N . VAL A 1 896 ? 54.736 10.837 -59.426 1.00 85.56 896 VAL A N 1
ATOM 6683 C CA . VAL A 1 896 ? 53.420 11.462 -59.653 1.00 85.56 896 VAL A CA 1
ATOM 6684 C C . VAL A 1 896 ? 53.055 11.402 -61.134 1.00 85.56 896 VAL A C 1
ATOM 6686 O O . VAL A 1 896 ? 53.851 11.785 -61.994 1.00 85.56 896 VAL A O 1
ATOM 6689 N N . THR A 1 897 ? 51.823 10.986 -61.426 1.00 86.50 897 THR A N 1
ATOM 6690 C CA . THR A 1 897 ? 51.211 11.092 -62.756 1.00 86.50 897 THR A CA 1
ATOM 6691 C C . THR A 1 897 ? 50.060 12.085 -62.684 1.00 86.50 897 THR A C 1
ATOM 6693 O O . THR A 1 897 ? 49.053 11.834 -62.029 1.00 86.50 897 THR A O 1
ATOM 6696 N N . ILE A 1 898 ? 50.219 13.225 -63.352 1.00 86.56 898 ILE A N 1
ATOM 6697 C CA . ILE A 1 898 ? 49.198 14.264 -63.471 1.00 86.56 898 ILE A CA 1
ATOM 6698 C C . ILE A 1 898 ? 48.412 13.982 -64.753 1.00 86.56 898 ILE A C 1
ATOM 6700 O O . ILE A 1 898 ? 48.937 14.152 -65.855 1.00 86.56 898 ILE A O 1
ATOM 6704 N N . GLY A 1 899 ? 47.182 13.489 -64.585 1.00 83.50 899 GLY A N 1
ATOM 6705 C CA . GLY A 1 899 ? 46.329 12.997 -65.668 1.00 83.50 899 GLY A CA 1
ATOM 6706 C C . GLY A 1 899 ? 45.906 14.064 -66.682 1.00 83.50 899 GLY A C 1
ATOM 6707 O O . GLY A 1 899 ? 45.965 15.267 -66.427 1.00 83.50 899 GLY A O 1
ATOM 6708 N N . ASN A 1 900 ? 45.428 13.599 -67.840 1.00 86.06 900 ASN A N 1
ATOM 6709 C CA . ASN A 1 900 ? 45.058 14.436 -68.989 1.00 86.06 900 ASN A CA 1
ATOM 6710 C C . ASN A 1 900 ? 43.827 15.336 -68.768 1.00 86.06 900 ASN A C 1
ATOM 6712 O O . ASN A 1 900 ? 43.471 16.111 -69.651 1.00 86.06 900 ASN A O 1
ATOM 6716 N N . SER A 1 901 ? 43.197 15.285 -67.598 1.00 90.44 901 SER A N 1
ATOM 6717 C CA . SER A 1 901 ? 42.160 16.223 -67.171 1.00 90.44 901 SER A CA 1
ATOM 6718 C C . SER A 1 901 ? 42.719 17.548 -66.630 1.00 90.44 901 SER A C 1
ATOM 6720 O O . SER A 1 901 ? 42.036 18.569 -66.702 1.00 90.44 901 SER A O 1
ATOM 6722 N N . VAL A 1 902 ? 43.948 17.560 -66.095 1.00 91.88 902 VAL A N 1
ATOM 6723 C CA . VAL A 1 902 ? 44.488 18.692 -65.324 1.00 91.88 902 VAL A CA 1
ATOM 6724 C C . VAL A 1 902 ? 44.993 19.810 -66.241 1.00 91.88 902 VAL A C 1
ATOM 6726 O O . VAL A 1 902 ? 45.924 19.631 -67.023 1.00 91.88 902 VAL A O 1
ATOM 6729 N N . VAL A 1 903 ? 44.409 20.999 -66.085 1.00 92.19 903 VAL A N 1
ATOM 6730 C CA . VAL A 1 903 ? 44.679 22.203 -66.885 1.00 92.19 903 VAL A CA 1
ATOM 6731 C C . VAL A 1 903 ? 45.629 23.174 -66.172 1.00 92.19 903 VAL A C 1
ATOM 6733 O O . VAL A 1 903 ? 46.365 23.904 -66.838 1.00 92.19 903 VAL A O 1
ATOM 6736 N N . SER A 1 904 ? 45.674 23.178 -64.833 1.00 92.31 904 SER A N 1
ATOM 6737 C CA . SER A 1 904 ? 46.597 24.039 -64.071 1.00 92.31 904 SER A CA 1
ATOM 6738 C C . SER A 1 904 ? 47.125 23.425 -62.766 1.00 92.31 904 SER A C 1
ATOM 6740 O O . SER A 1 904 ? 46.433 22.651 -62.103 1.00 92.31 904 SER A O 1
ATOM 6742 N N . ILE A 1 905 ? 48.360 23.798 -62.404 1.00 92.12 905 ILE A N 1
ATOM 6743 C CA . ILE A 1 905 ? 49.022 23.479 -61.126 1.00 92.12 905 ILE A CA 1
ATOM 6744 C C . ILE A 1 905 ? 49.348 24.786 -60.387 1.00 92.12 905 ILE A C 1
ATOM 6746 O O . ILE A 1 905 ? 49.966 25.702 -60.946 1.00 92.12 905 ILE A O 1
ATOM 6750 N N . GLY A 1 906 ? 48.939 24.857 -59.126 1.00 89.44 906 GLY A N 1
ATOM 6751 C CA . GLY A 1 906 ? 49.095 25.992 -58.227 1.00 89.44 906 GLY A CA 1
ATOM 6752 C C . GLY A 1 906 ? 50.518 26.225 -57.724 1.00 89.44 906 GLY A C 1
ATOM 6753 O O . GLY A 1 906 ? 51.475 25.493 -58.004 1.00 89.44 906 GLY A O 1
ATOM 6754 N N . ASN A 1 907 ? 50.691 27.336 -57.017 1.00 86.44 907 ASN A N 1
ATOM 6755 C CA . ASN A 1 907 ? 51.975 27.726 -56.456 1.00 86.44 907 ASN A CA 1
ATOM 6756 C C . ASN A 1 907 ? 52.290 26.863 -55.221 1.00 86.44 907 ASN A C 1
ATOM 6758 O O . ASN A 1 907 ? 51.438 26.619 -54.373 1.00 86.44 907 ASN A O 1
ATOM 6762 N N . ARG A 1 908 ? 53.523 26.348 -55.141 1.00 86.81 908 ARG A N 1
ATOM 6763 C CA . ARG A 1 908 ? 53.976 25.412 -54.086 1.00 86.81 908 ARG A CA 1
ATOM 6764 C C . ARG A 1 908 ? 53.197 24.083 -53.982 1.00 86.81 908 ARG A C 1
ATOM 6766 O O . ARG A 1 908 ? 53.371 23.376 -52.996 1.00 86.81 908 ARG A O 1
ATOM 6773 N N . SER A 1 909 ? 52.389 23.691 -54.975 1.00 88.56 909 SER A N 1
ATOM 6774 C CA . SER A 1 909 ? 51.550 22.474 -54.905 1.00 88.56 909 SER A CA 1
ATOM 6775 C C . SER A 1 909 ? 52.302 21.172 -54.609 1.00 88.56 909 SER A C 1
ATOM 6777 O O . SER A 1 909 ? 51.700 20.270 -54.047 1.00 88.56 909 SER A O 1
ATOM 6779 N N . PHE A 1 910 ? 53.590 21.073 -54.942 1.00 89.94 910 PHE A N 1
ATOM 6780 C CA . PHE A 1 910 ? 54.484 19.960 -54.597 1.00 89.94 910 PHE A CA 1
ATOM 6781 C C . PHE A 1 910 ? 55.766 20.465 -53.899 1.00 89.94 910 PHE A C 1
ATOM 6783 O O . PHE A 1 910 ? 56.823 19.839 -53.987 1.00 89.94 910 PHE A O 1
ATOM 6790 N N . GLU A 1 911 ? 55.717 21.616 -53.216 1.00 86.81 911 GLU A N 1
ATOM 6791 C CA . GLU A 1 911 ? 56.877 22.173 -52.508 1.00 86.81 911 GLU A CA 1
ATOM 6792 C C . GLU A 1 911 ? 57.463 21.160 -51.514 1.00 86.81 911 GLU A C 1
ATOM 6794 O O . GLU A 1 911 ? 56.751 20.589 -50.696 1.00 86.81 911 GLU A O 1
ATOM 6799 N N . SER A 1 912 ? 58.781 20.962 -51.551 1.00 87.12 912 SER A N 1
ATOM 6800 C CA . SER A 1 912 ? 59.509 20.042 -50.661 1.00 87.12 912 SER A CA 1
ATOM 6801 C C . SER A 1 912 ? 59.077 18.566 -50.739 1.00 87.12 912 SER A C 1
ATOM 6803 O O . SER A 1 912 ? 59.242 17.839 -49.765 1.00 87.12 912 SER A O 1
ATOM 6805 N N . CYS A 1 913 ? 58.587 18.073 -51.884 1.00 88.62 913 CYS A N 1
ATOM 6806 C CA . CYS A 1 913 ? 58.472 16.624 -52.116 1.00 88.62 913 CYS A CA 1
ATOM 6807 C C . CYS A 1 913 ? 59.873 16.016 -52.332 1.00 88.62 913 CYS A C 1
ATOM 6809 O O . CYS A 1 913 ? 60.330 15.841 -53.464 1.00 88.62 913 CYS A O 1
ATOM 6811 N N . THR A 1 914 ? 60.613 15.774 -51.246 1.00 88.75 914 THR A N 1
ATOM 6812 C CA . THR A 1 914 ? 62.055 15.476 -51.311 1.00 88.75 914 THR A CA 1
ATOM 6813 C C . THR A 1 914 ? 62.388 14.129 -51.959 1.00 88.75 914 THR A C 1
ATOM 6815 O O . THR A 1 914 ? 63.416 14.040 -52.636 1.00 88.75 914 THR A O 1
ATOM 6818 N N . SER A 1 915 ? 61.526 13.113 -51.846 1.00 90.69 915 SER A N 1
ATOM 6819 C CA . SER A 1 915 ? 61.705 11.806 -52.512 1.00 90.69 915 SER A CA 1
ATOM 6820 C C . SER A 1 915 ? 61.151 11.739 -53.939 1.00 90.69 915 SER A C 1
ATOM 6822 O O . SER A 1 915 ? 61.312 10.704 -54.581 1.00 90.69 915 SER A O 1
ATOM 6824 N N . LEU A 1 916 ? 60.530 12.801 -54.469 1.00 89.69 916 LEU A N 1
ATOM 6825 C CA . LEU A 1 916 ? 59.953 12.787 -55.818 1.00 89.69 916 LEU A CA 1
ATOM 6826 C C . LEU A 1 916 ? 61.049 12.560 -56.855 1.00 89.69 916 LEU A C 1
ATOM 6828 O O . LEU A 1 916 ? 61.884 13.432 -57.058 1.00 89.69 916 LEU A O 1
ATOM 6832 N N . THR A 1 917 ? 61.060 11.395 -57.503 1.00 90.06 917 THR A N 1
ATOM 6833 C CA . THR A 1 917 ? 62.084 11.008 -58.488 1.00 90.06 917 THR A CA 1
ATOM 6834 C C . THR A 1 917 ? 61.629 11.261 -59.919 1.00 90.06 917 THR A C 1
ATOM 6836 O O . THR A 1 917 ? 62.409 11.790 -60.723 1.00 90.06 917 THR A O 1
ATOM 6839 N N . SER A 1 918 ? 60.368 10.934 -60.227 1.00 88.38 918 SER A N 1
ATOM 6840 C CA . SER A 1 918 ? 59.784 11.096 -61.554 1.00 88.38 918 SER A CA 1
ATOM 6841 C C . SER A 1 918 ? 58.396 11.739 -61.538 1.00 88.38 918 SER A C 1
ATOM 6843 O O . SER A 1 918 ? 57.620 11.590 -60.592 1.00 88.38 918 SER A O 1
ATOM 6845 N N . LEU A 1 919 ? 58.100 12.471 -62.609 1.00 89.75 919 LEU A N 1
ATOM 6846 C CA . LEU A 1 919 ? 56.842 13.175 -62.828 1.00 89.75 919 LEU A CA 1
ATOM 6847 C C . LEU A 1 919 ? 56.369 12.944 -64.269 1.00 89.75 919 LEU A C 1
ATOM 6849 O O . LEU A 1 919 ? 57.157 13.086 -65.204 1.00 89.75 919 LEU A O 1
ATOM 6853 N N . THR A 1 920 ? 55.086 12.647 -64.459 1.00 89.00 920 THR A N 1
ATOM 6854 C CA . THR A 1 920 ? 54.414 12.714 -65.768 1.00 89.00 920 THR A CA 1
ATOM 6855 C C . THR A 1 920 ? 53.360 13.815 -65.736 1.00 89.00 920 THR A C 1
ATOM 6857 O O . THR A 1 920 ? 52.588 13.887 -64.781 1.00 89.00 920 THR A O 1
ATOM 6860 N N . ILE A 1 921 ? 53.330 14.666 -66.764 1.00 86.75 921 ILE A N 1
ATOM 6861 C CA . ILE A 1 921 ? 52.378 15.772 -66.913 1.00 86.75 921 ILE A CA 1
ATOM 6862 C C . ILE A 1 921 ? 51.656 15.646 -68.257 1.00 86.75 921 ILE A C 1
ATOM 6864 O O . ILE A 1 921 ? 52.300 15.694 -69.310 1.00 86.75 921 ILE A O 1
ATOM 6868 N N . GLY A 1 922 ? 50.333 15.489 -68.193 1.00 85.69 922 GLY A N 1
ATOM 6869 C CA . GLY A 1 922 ? 49.449 15.292 -69.340 1.00 85.69 922 GLY A CA 1
ATOM 6870 C C . GLY A 1 922 ? 49.358 16.451 -70.345 1.00 85.69 922 GLY A C 1
ATOM 6871 O O . GLY A 1 922 ? 49.765 17.583 -70.087 1.00 85.69 922 GLY A O 1
ATOM 6872 N N . ASP A 1 923 ? 48.772 16.152 -71.502 1.00 85.44 923 ASP A N 1
ATOM 6873 C CA . ASP A 1 923 ? 48.636 16.983 -72.703 1.00 85.44 923 ASP A CA 1
ATOM 6874 C C . ASP A 1 923 ? 47.832 18.279 -72.521 1.00 85.44 923 ASP A C 1
ATOM 6876 O O . ASP A 1 923 ? 48.074 19.236 -73.259 1.00 85.44 923 ASP A O 1
ATOM 6880 N N . ASN A 1 924 ? 46.877 18.336 -71.586 1.00 89.12 924 ASN A N 1
ATOM 6881 C CA . ASN A 1 924 ? 45.945 19.469 -71.442 1.00 89.12 924 ASN A CA 1
ATOM 6882 C C . ASN A 1 924 ? 46.388 20.533 -70.426 1.00 89.12 924 ASN A C 1
ATOM 6884 O O . ASN A 1 924 ? 45.698 21.538 -70.244 1.00 89.12 924 ASN A O 1
ATOM 6888 N N . ILE A 1 925 ? 47.551 20.360 -69.794 1.00 89.00 925 ILE A N 1
ATOM 6889 C CA . ILE A 1 925 ? 48.108 21.365 -68.889 1.00 89.00 925 ILE A CA 1
ATOM 6890 C C . ILE A 1 925 ? 48.428 22.666 -69.658 1.00 89.00 925 ILE A C 1
ATOM 6892 O O . ILE A 1 925 ? 48.989 22.651 -70.764 1.00 89.00 925 ILE A O 1
ATOM 6896 N N . THR A 1 926 ? 48.078 23.809 -69.063 1.00 88.50 926 THR A N 1
ATOM 6897 C CA . THR A 1 926 ? 48.309 25.151 -69.627 1.00 88.50 926 THR A CA 1
ATOM 6898 C C . THR A 1 926 ? 48.947 26.143 -68.653 1.00 88.50 926 THR A C 1
ATOM 6900 O O . THR A 1 926 ? 49.621 27.060 -69.116 1.00 88.50 926 THR A O 1
ATOM 6903 N N . GLU A 1 927 ? 48.839 25.957 -67.333 1.00 89.38 927 GLU A N 1
ATOM 6904 C CA . GLU A 1 927 ? 49.583 26.755 -66.344 1.00 89.38 927 GLU A CA 1
ATOM 6905 C C . GLU A 1 927 ? 50.287 25.865 -65.308 1.00 89.38 927 GLU A C 1
ATOM 6907 O O . GLU A 1 927 ? 49.684 24.959 -64.735 1.00 89.38 927 GLU A O 1
ATOM 6912 N N . ILE A 1 928 ? 51.564 26.145 -65.034 1.00 89.62 928 ILE A N 1
ATOM 6913 C CA . ILE A 1 928 ? 52.283 25.610 -63.868 1.00 89.62 928 ILE A CA 1
ATOM 6914 C C . ILE A 1 928 ? 52.852 26.807 -63.111 1.00 89.62 928 ILE A C 1
ATOM 6916 O O . ILE A 1 928 ? 53.706 27.544 -63.609 1.00 89.62 928 ILE A O 1
ATOM 6920 N N . SER A 1 929 ? 52.337 27.042 -61.912 1.00 86.62 929 SER A N 1
ATOM 6921 C CA . SER A 1 929 ? 52.621 28.264 -61.167 1.00 86.62 929 SER A CA 1
ATOM 6922 C C . SER A 1 929 ? 54.045 28.314 -60.608 1.00 86.62 929 SER A C 1
ATOM 6924 O O . SER A 1 929 ? 54.776 27.322 -60.526 1.00 86.62 929 SER A O 1
ATOM 6926 N N . LYS A 1 930 ? 54.433 29.513 -60.165 1.00 76.19 930 LYS A N 1
ATOM 6927 C CA . LYS A 1 930 ? 55.681 29.761 -59.438 1.00 76.19 930 LYS A CA 1
ATOM 6928 C C . LYS A 1 930 ? 55.808 28.796 -58.247 1.00 76.19 930 LYS A C 1
ATOM 6930 O O . LYS A 1 930 ? 54.820 28.472 -57.602 1.00 76.19 930 LYS A O 1
ATOM 6935 N N . TYR A 1 931 ? 57.019 28.335 -57.943 1.00 82.31 931 TYR A N 1
ATOM 6936 C CA . TYR A 1 931 ? 57.303 27.423 -56.825 1.00 82.31 931 TYR A CA 1
ATOM 6937 C C . TYR A 1 931 ? 56.611 26.042 -56.841 1.00 82.31 931 TYR A C 1
ATOM 6939 O O . TYR A 1 931 ? 56.861 25.272 -55.920 1.00 82.31 931 TYR A O 1
ATOM 6947 N N . ALA A 1 932 ? 55.823 25.673 -57.864 1.00 86.94 932 ALA A N 1
ATOM 6948 C CA . ALA A 1 932 ? 55.052 24.419 -57.897 1.00 86.94 932 ALA A CA 1
ATOM 6949 C C . ALA A 1 932 ? 55.858 23.164 -57.499 1.00 86.94 932 ALA A C 1
ATOM 6951 O O . ALA A 1 932 ? 55.383 22.391 -56.678 1.00 86.94 932 ALA A O 1
ATOM 6952 N N . PHE A 1 933 ? 57.090 23.013 -58.006 1.00 88.56 933 PHE A N 1
ATOM 6953 C CA . PHE A 1 933 ? 58.007 21.897 -57.703 1.00 88.56 933 PHE A CA 1
ATOM 6954 C C . PHE A 1 933 ? 59.298 22.354 -56.990 1.00 88.56 933 PHE A C 1
ATOM 6956 O O . PHE A 1 933 ? 60.380 21.790 -57.184 1.00 88.56 933 PHE A O 1
ATOM 6963 N N . VAL A 1 934 ? 59.230 23.425 -56.188 1.00 84.81 934 VAL A N 1
ATOM 6964 C CA . VAL A 1 934 ? 60.409 23.931 -55.463 1.00 84.81 934 VAL A CA 1
ATOM 6965 C C . VAL A 1 934 ? 60.857 22.933 -54.387 1.00 84.81 934 VAL A C 1
ATOM 6967 O O . VAL A 1 934 ? 60.045 22.201 -53.828 1.00 84.81 934 VAL A O 1
ATOM 6970 N N . LEU A 1 935 ? 62.162 22.874 -54.110 1.00 85.44 935 LEU A N 1
ATOM 6971 C CA . LEU A 1 935 ? 62.779 21.967 -53.125 1.00 85.44 935 LEU A CA 1
ATOM 6972 C C . LEU A 1 935 ? 62.554 20.450 -53.362 1.00 85.44 935 LEU A C 1
ATOM 6974 O O . LEU A 1 935 ? 62.968 19.645 -52.531 1.00 85.44 935 LEU A O 1
ATOM 6978 N N . CYS A 1 936 ? 62.012 20.038 -54.516 1.00 87.44 936 CYS A N 1
ATOM 6979 C CA . CYS A 1 936 ? 61.937 18.637 -54.965 1.00 87.44 936 CYS A CA 1
ATOM 6980 C C . CYS A 1 936 ? 63.327 18.086 -55.347 1.00 87.44 936 CYS A C 1
ATOM 6982 O O . CYS A 1 936 ? 63.608 17.831 -56.518 1.00 87.44 936 CYS A O 1
ATOM 6984 N N . SER A 1 937 ? 64.247 17.968 -54.387 1.00 85.25 937 SER A N 1
ATOM 6985 C CA . SER A 1 937 ? 65.672 17.671 -54.614 1.00 85.25 937 SER A CA 1
ATOM 6986 C C . SER A 1 937 ? 65.911 16.488 -55.567 1.00 85.25 937 SER A C 1
ATOM 6988 O O . SER A 1 937 ? 66.673 16.636 -56.531 1.00 85.25 937 SER A O 1
ATOM 6990 N N . SER A 1 938 ? 65.205 15.374 -55.363 1.00 90.31 938 SER A N 1
ATOM 6991 C CA . SER A 1 938 ? 65.383 14.111 -56.098 1.00 90.31 938 SER A CA 1
ATOM 6992 C C . SER A 1 938 ? 64.784 14.064 -57.511 1.00 90.31 938 SER A C 1
ATOM 6994 O O . SER A 1 938 ? 65.068 13.113 -58.243 1.00 90.31 938 SER A O 1
ATOM 6996 N N . LEU A 1 939 ? 64.007 15.069 -57.947 1.00 89.56 939 LEU A N 1
ATOM 6997 C CA . LEU A 1 939 ? 63.259 14.978 -59.213 1.00 89.56 939 LEU A CA 1
ATOM 6998 C C . LEU A 1 939 ? 64.235 15.027 -60.394 1.00 89.56 939 LEU A C 1
ATOM 7000 O O . LEU A 1 939 ? 64.861 16.055 -60.662 1.00 89.56 939 LEU A O 1
ATOM 7004 N N . THR A 1 940 ? 64.425 13.890 -61.061 1.00 89.62 940 THR A N 1
ATOM 7005 C CA . THR A 1 940 ? 65.470 13.676 -62.080 1.00 89.62 940 THR A CA 1
ATOM 7006 C C . THR A 1 940 ? 64.914 13.384 -63.470 1.00 89.62 940 THR A C 1
ATOM 7008 O O . THR A 1 940 ? 65.654 13.527 -64.444 1.00 89.62 940 THR A O 1
ATOM 7011 N N . SER A 1 941 ? 63.624 13.050 -63.576 1.00 90.56 941 SER A N 1
ATOM 7012 C CA . SER A 1 941 ? 62.918 12.814 -64.838 1.00 90.56 941 SER A CA 1
ATOM 7013 C C . SER A 1 941 ? 61.526 13.449 -64.812 1.00 90.56 941 SER A C 1
ATOM 7015 O O . SER A 1 941 ? 60.725 13.135 -63.938 1.00 90.56 941 SER A O 1
ATOM 7017 N N . ALA A 1 942 ? 61.212 14.306 -65.783 1.00 89.62 942 ALA A N 1
ATOM 7018 C CA . ALA A 1 942 ? 59.867 14.837 -65.989 1.00 89.62 942 ALA A CA 1
ATOM 7019 C C . ALA A 1 942 ? 59.435 14.607 -67.443 1.00 89.62 942 ALA A C 1
ATOM 7021 O O . ALA A 1 942 ? 60.065 15.126 -68.364 1.00 89.62 942 ALA A O 1
ATOM 7022 N N . LYS A 1 943 ? 58.374 13.826 -67.650 1.00 90.56 943 LYS A N 1
ATOM 7023 C CA . LYS A 1 943 ? 57.750 13.608 -68.958 1.00 90.56 943 LYS A CA 1
ATOM 7024 C C . LYS A 1 943 ? 56.625 14.626 -69.140 1.00 90.56 943 LYS A C 1
ATOM 7026 O O . LYS A 1 94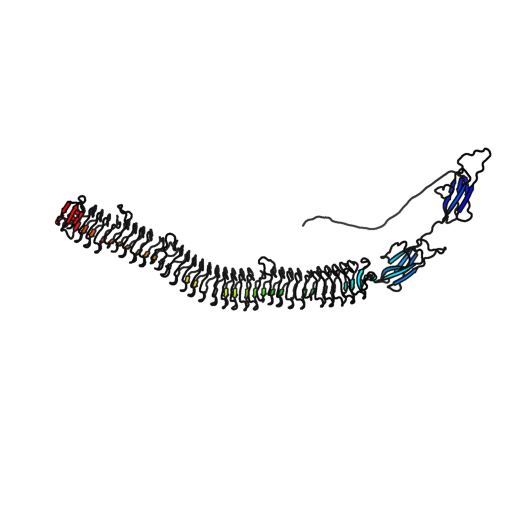3 ? 55.633 14.574 -68.419 1.00 90.56 943 LYS A O 1
ATOM 7031 N N . PHE A 1 944 ? 56.762 15.506 -70.124 1.00 87.75 944 PHE A N 1
ATOM 7032 C CA . PHE A 1 944 ? 55.643 16.274 -70.671 1.00 87.75 944 PHE A CA 1
ATOM 7033 C C . PHE A 1 944 ? 55.065 15.484 -71.847 1.00 87.75 944 PHE A C 1
ATOM 7035 O O . PHE A 1 944 ? 55.827 15.107 -72.738 1.00 87.75 944 PHE A O 1
ATOM 7042 N N . GLU A 1 945 ? 53.756 15.228 -71.870 1.00 83.75 945 GLU A N 1
ATOM 7043 C CA . GLU A 1 945 ? 53.127 14.574 -73.031 1.00 83.75 945 GLU A CA 1
ATOM 7044 C C . GLU A 1 945 ? 53.091 15.532 -74.239 1.00 83.75 945 GLU A C 1
ATOM 7046 O O . GLU A 1 945 ? 53.519 15.151 -75.332 1.00 83.75 945 GLU A O 1
ATOM 7051 N N . ASN A 1 946 ? 52.795 16.822 -74.006 1.00 81.19 946 ASN A N 1
ATOM 7052 C CA . ASN A 1 946 ? 52.924 17.877 -75.013 1.00 81.19 946 ASN A CA 1
ATOM 7053 C C . ASN A 1 946 ? 53.991 18.925 -74.665 1.00 81.19 946 ASN A C 1
ATOM 7055 O O . ASN A 1 946 ? 53.940 19.595 -73.628 1.00 81.19 946 ASN A O 1
ATOM 7059 N N . THR A 1 947 ? 54.936 19.130 -75.584 1.00 82.00 947 THR A N 1
ATOM 7060 C CA . THR A 1 947 ? 56.081 20.036 -75.403 1.00 82.00 947 THR A CA 1
ATOM 7061 C C . THR A 1 947 ? 55.984 21.346 -76.190 1.00 82.00 947 THR A C 1
ATOM 7063 O O . THR A 1 947 ? 56.862 22.198 -76.055 1.00 82.00 947 THR A O 1
ATOM 7066 N N . MET A 1 948 ? 54.932 21.555 -76.989 1.00 83.25 948 MET A N 1
ATOM 7067 C CA . MET A 1 948 ? 54.797 22.744 -77.843 1.00 83.25 948 MET A CA 1
ATOM 7068 C C . MET A 1 948 ? 54.029 23.890 -77.167 1.00 83.25 948 MET A C 1
ATOM 7070 O O . MET A 1 948 ? 53.035 23.672 -76.475 1.00 83.25 948 MET A O 1
ATOM 7074 N N . GLY A 1 949 ? 54.474 25.128 -77.417 1.00 81.31 949 GLY A N 1
ATOM 7075 C CA . GLY A 1 949 ? 53.792 26.361 -76.994 1.00 81.31 949 GLY A CA 1
ATOM 7076 C C . GLY A 1 949 ? 54.128 26.868 -75.584 1.00 81.31 949 GLY A C 1
ATOM 7077 O O . GLY A 1 949 ? 53.557 27.867 -75.153 1.00 81.31 949 GLY A O 1
ATOM 7078 N N . TRP A 1 950 ? 55.037 26.213 -74.858 1.00 86.44 950 TRP A N 1
ATOM 7079 C CA . TRP A 1 950 ? 55.398 26.589 -73.488 1.00 86.44 950 TRP A CA 1
ATOM 7080 C C . TRP A 1 950 ? 56.202 27.890 -73.390 1.00 86.44 950 TRP A C 1
ATOM 7082 O O . TRP A 1 950 ? 57.150 28.130 -74.143 1.00 86.44 950 TRP A O 1
ATOM 7092 N N . LYS A 1 951 ? 55.849 28.712 -72.399 1.00 83.00 951 LYS A N 1
ATOM 7093 C CA . LYS A 1 951 ? 56.493 29.986 -72.068 1.00 83.00 951 LYS A CA 1
ATOM 7094 C C . LYS A 1 951 ? 56.639 30.154 -70.560 1.00 83.00 951 LYS A C 1
ATOM 7096 O O . LYS A 1 951 ? 55.839 29.643 -69.784 1.00 83.00 951 LYS A O 1
ATOM 7101 N N . VAL A 1 952 ? 57.626 30.939 -70.160 1.00 79.62 952 VAL A N 1
ATOM 7102 C CA . VAL A 1 952 ? 57.969 31.286 -68.780 1.00 79.62 952 VAL A CA 1
ATOM 7103 C C . VAL A 1 952 ? 57.793 32.803 -68.640 1.00 79.62 952 VAL A C 1
ATOM 7105 O O . VAL A 1 952 ? 58.430 33.557 -69.377 1.00 79.62 952 VAL A O 1
ATOM 7108 N N . ARG A 1 953 ? 56.889 33.261 -67.762 1.00 72.75 953 ARG A N 1
ATOM 7109 C CA . ARG A 1 953 ? 56.493 34.678 -67.612 1.00 72.75 953 ARG A CA 1
ATOM 7110 C C . ARG A 1 953 ? 56.751 35.214 -66.204 1.00 72.75 953 ARG A C 1
ATOM 7112 O O . ARG A 1 953 ? 56.325 34.586 -65.240 1.00 72.75 953 ARG A O 1
ATOM 7119 N N . ASP A 1 954 ? 57.364 36.391 -66.099 1.00 69.44 954 ASP A N 1
ATOM 7120 C CA . ASP A 1 954 ? 57.434 37.198 -64.869 1.00 69.44 954 ASP A CA 1
ATOM 7121 C C . ASP A 1 954 ? 57.009 38.629 -65.207 1.00 69.44 954 ASP A C 1
ATOM 7123 O O . ASP A 1 954 ? 57.651 39.293 -66.022 1.00 69.44 954 ASP A O 1
ATOM 7127 N N . GLY A 1 955 ? 55.894 39.084 -64.631 1.00 69.94 955 GLY A N 1
ATOM 7128 C CA . GLY A 1 955 ? 55.293 40.381 -64.940 1.00 69.94 955 GLY A CA 1
ATOM 7129 C C . GLY A 1 955 ? 55.120 40.609 -66.448 1.00 69.94 955 GLY A C 1
ATOM 7130 O O . GLY A 1 955 ? 54.271 39.993 -67.094 1.00 69.94 955 GLY A O 1
ATOM 7131 N N . SER A 1 956 ? 55.928 41.515 -67.001 1.00 67.81 956 SER A N 1
ATOM 7132 C CA . SER A 1 956 ? 55.959 41.873 -68.425 1.00 67.81 956 SER A CA 1
ATOM 7133 C C . SER A 1 956 ? 56.941 41.052 -69.276 1.00 67.81 956 SER A C 1
ATOM 7135 O O . SER A 1 956 ? 56.854 41.100 -70.504 1.00 67.81 956 SER A O 1
ATOM 7137 N N . PHE A 1 957 ? 57.864 40.298 -68.672 1.00 72.81 957 PHE A N 1
ATOM 7138 C CA . PHE A 1 957 ? 58.862 39.500 -69.386 1.00 72.81 957 PHE A CA 1
ATOM 7139 C C . PHE A 1 957 ? 58.305 38.123 -69.765 1.00 72.81 957 PHE A C 1
ATOM 7141 O O . PHE A 1 957 ? 57.640 37.468 -68.960 1.00 72.81 957 PHE A O 1
ATOM 7148 N N . GLN A 1 958 ? 58.608 37.656 -70.981 1.00 72.88 958 GLN A N 1
ATOM 7149 C CA . GLN A 1 958 ? 58.250 36.318 -71.460 1.00 72.88 958 GLN A CA 1
ATOM 7150 C C . GLN A 1 958 ? 59.441 35.661 -72.164 1.00 72.88 958 GLN A C 1
ATOM 7152 O O . GLN A 1 958 ? 60.043 36.255 -73.056 1.00 72.88 958 GLN A O 1
ATOM 7157 N N . MET A 1 959 ? 59.732 34.413 -71.803 1.00 81.00 959 MET A N 1
ATOM 7158 C CA . MET A 1 959 ? 60.723 33.553 -72.453 1.00 81.00 959 MET A CA 1
ATOM 7159 C C . MET A 1 959 ? 60.026 32.304 -72.996 1.00 81.00 959 MET A C 1
ATOM 7161 O O . MET A 1 959 ? 59.318 31.628 -72.255 1.00 81.00 959 MET A O 1
ATOM 7165 N N . ASN A 1 960 ? 60.223 31.977 -74.273 1.00 80.56 960 ASN A N 1
ATOM 7166 C CA . ASN A 1 960 ? 59.757 30.704 -74.831 1.00 80.56 960 ASN A CA 1
ATOM 7167 C C . ASN A 1 960 ? 60.635 29.554 -74.309 1.00 80.56 960 ASN A C 1
ATOM 7169 O O . ASN A 1 960 ? 61.843 29.733 -74.149 1.00 80.56 960 ASN A O 1
ATOM 7173 N N . ILE A 1 961 ? 60.054 28.373 -74.086 1.00 82.88 961 ILE A N 1
ATOM 7174 C CA . ILE A 1 961 ? 60.824 27.143 -73.864 1.00 82.88 961 ILE A CA 1
ATOM 7175 C C . ILE A 1 961 ? 60.884 26.374 -75.183 1.00 82.88 961 ILE A C 1
ATOM 7177 O O . ILE A 1 961 ? 59.847 26.035 -75.749 1.00 82.88 961 ILE A O 1
ATOM 7181 N N . GLU A 1 962 ? 62.092 26.064 -75.652 1.00 82.69 962 GLU A N 1
ATOM 7182 C CA . GLU A 1 962 ? 62.271 25.190 -76.814 1.00 82.69 962 GLU A CA 1
ATOM 7183 C C . GLU A 1 962 ? 61.700 23.785 -76.531 1.00 82.69 962 GLU A C 1
ATOM 7185 O O . GLU A 1 962 ? 62.089 23.174 -75.529 1.00 82.69 962 GLU A O 1
ATOM 7190 N N . PRO A 1 963 ? 60.827 23.219 -77.393 1.00 80.75 963 PRO A N 1
ATOM 7191 C CA . PRO A 1 963 ? 60.185 21.922 -77.144 1.00 80.75 963 PRO A CA 1
ATOM 7192 C C . PRO A 1 963 ? 61.169 20.770 -76.888 1.00 80.75 963 PRO A C 1
ATOM 7194 O O . PRO A 1 963 ? 60.873 19.850 -76.126 1.00 80.75 963 PRO A O 1
ATOM 7197 N N . THR A 1 964 ? 62.368 20.837 -77.471 1.00 83.06 964 THR A N 1
ATOM 7198 C CA . THR A 1 964 ? 63.459 19.864 -77.289 1.00 83.06 964 THR A CA 1
ATOM 7199 C C . THR A 1 964 ? 63.985 19.808 -75.850 1.00 83.06 964 THR A C 1
ATOM 7201 O O . THR A 1 964 ? 64.378 18.737 -75.381 1.00 83.06 964 THR A O 1
ATOM 7204 N N . ASN A 1 965 ? 63.932 20.919 -75.105 1.00 84.00 965 ASN A N 1
ATOM 7205 C CA . ASN A 1 965 ? 64.304 20.957 -73.687 1.00 84.00 965 ASN A CA 1
ATOM 7206 C C . ASN A 1 965 ? 63.296 20.217 -72.796 1.00 84.00 965 ASN A C 1
ATOM 7208 O O . ASN A 1 965 ? 63.682 19.709 -71.744 1.00 84.00 965 ASN A O 1
ATOM 7212 N N . LEU A 1 966 ? 62.031 20.138 -73.219 1.00 83.75 966 LEU A N 1
ATOM 7213 C CA . LEU A 1 966 ? 60.971 19.416 -72.510 1.00 83.75 966 LEU A CA 1
ATOM 7214 C C . LEU A 1 966 ? 60.867 17.944 -72.949 1.00 83.75 966 LEU A C 1
ATOM 7216 O O . LEU A 1 966 ? 60.465 17.101 -72.154 1.00 83.75 966 LEU A O 1
ATOM 7220 N N . GLN A 1 967 ? 61.295 17.616 -74.175 1.00 84.12 967 GLN A N 1
ATOM 7221 C CA . GLN A 1 967 ? 61.439 16.228 -74.644 1.00 84.12 967 GLN A CA 1
ATOM 7222 C C . GLN A 1 967 ? 62.565 15.476 -73.915 1.00 84.12 967 GLN A C 1
ATOM 7224 O O . GLN A 1 967 ? 62.455 14.279 -73.661 1.00 84.12 967 GLN A O 1
ATOM 7229 N N . ASN A 1 968 ? 63.656 16.155 -73.546 1.00 87.38 968 ASN A N 1
ATOM 7230 C CA . ASN A 1 968 ? 64.685 15.560 -72.695 1.00 87.38 968 ASN A CA 1
ATOM 7231 C C . ASN A 1 968 ? 64.215 15.570 -71.232 1.00 87.38 968 ASN A C 1
ATOM 7233 O O . ASN A 1 968 ? 64.324 16.591 -70.557 1.00 87.38 968 ASN A O 1
ATOM 7237 N N . HIS A 1 969 ? 63.748 14.426 -70.722 1.00 88.06 969 HIS A N 1
ATOM 7238 C CA . HIS A 1 969 ? 63.145 14.334 -69.385 1.00 88.06 969 HIS A CA 1
ATOM 7239 C C . HIS A 1 969 ? 64.051 14.832 -68.240 1.00 88.06 969 HIS A C 1
ATOM 7241 O O . HIS A 1 969 ? 63.550 15.343 -67.238 1.00 88.06 969 HIS A O 1
ATOM 7247 N N . SER A 1 970 ? 65.380 14.712 -68.370 1.00 85.88 970 SER A N 1
ATOM 7248 C CA . SER A 1 970 ? 66.327 15.216 -67.361 1.00 85.88 970 SER A CA 1
ATOM 7249 C C . SER A 1 970 ? 66.479 16.736 -67.427 1.00 85.88 970 SER A C 1
ATOM 7251 O O . SER A 1 970 ? 66.595 17.401 -66.397 1.00 85.88 970 SER A O 1
ATOM 7253 N N . THR A 1 971 ? 66.442 17.306 -68.631 1.00 84.31 971 THR A N 1
ATOM 7254 C CA . THR A 1 971 ? 66.408 18.759 -68.836 1.00 84.31 971 THR A CA 1
ATOM 7255 C C . THR A 1 971 ? 65.068 19.338 -68.378 1.00 84.31 971 THR A C 1
ATOM 7257 O O . THR A 1 971 ? 65.069 20.312 -67.633 1.00 84.31 971 THR A O 1
ATOM 7260 N N . ALA A 1 972 ? 63.945 18.691 -68.692 1.00 84.44 972 ALA A N 1
ATOM 7261 C CA . ALA A 1 972 ? 62.613 19.053 -68.210 1.00 84.44 972 ALA A CA 1
ATOM 7262 C C . ALA A 1 972 ? 62.534 19.069 -66.669 1.00 84.44 972 ALA A C 1
ATOM 7264 O O . ALA A 1 972 ? 62.108 20.061 -66.075 1.00 84.44 972 ALA A O 1
ATOM 7265 N N . ALA A 1 973 ? 63.037 18.016 -66.010 1.00 84.75 973 ALA A N 1
ATOM 7266 C CA . ALA A 1 973 ? 63.134 17.949 -64.550 1.00 84.75 973 ALA A CA 1
ATOM 7267 C C . ALA A 1 973 ? 64.041 19.043 -63.968 1.00 84.75 973 ALA A C 1
ATOM 7269 O O . ALA A 1 973 ? 63.725 19.620 -62.928 1.00 84.75 973 ALA A O 1
ATOM 7270 N N . LYS A 1 974 ? 65.156 19.373 -64.638 1.00 81.62 974 LYS A N 1
ATOM 7271 C CA . LYS A 1 974 ? 65.990 20.520 -64.252 1.00 81.62 974 LYS A CA 1
ATOM 7272 C C . LYS A 1 974 ? 65.198 21.817 -64.349 1.00 81.62 974 LYS A C 1
ATOM 7274 O O . LYS A 1 974 ? 65.139 22.502 -63.340 1.00 81.62 974 LYS A O 1
ATOM 7279 N N . TYR A 1 975 ? 64.542 22.110 -65.474 1.00 80.25 975 TYR A N 1
ATOM 7280 C CA . TYR A 1 975 ? 63.760 23.338 -65.667 1.00 80.25 975 TYR A CA 1
ATOM 7281 C C . TYR A 1 975 ? 62.647 23.521 -64.619 1.00 80.25 975 TYR A C 1
ATOM 7283 O O . TYR A 1 975 ? 62.465 24.634 -64.128 1.00 80.25 975 TYR A O 1
ATOM 7291 N N . LEU A 1 976 ? 61.944 22.451 -64.226 1.00 79.31 976 LEU A N 1
ATOM 7292 C CA . LEU A 1 976 ? 60.922 22.506 -63.168 1.00 79.31 976 LEU A CA 1
ATOM 7293 C C . LEU A 1 976 ? 61.502 22.828 -61.776 1.00 79.31 976 LEU A C 1
ATOM 7295 O O . LEU A 1 976 ? 60.831 23.475 -60.972 1.00 79.31 976 LEU A O 1
ATOM 7299 N N . LYS A 1 977 ? 62.750 22.423 -61.495 1.00 75.56 977 LYS A N 1
ATOM 7300 C CA . LYS A 1 977 ? 63.458 22.723 -60.233 1.00 75.56 977 LYS A CA 1
ATOM 7301 C C . LYS A 1 977 ? 64.253 24.031 -60.260 1.00 75.56 977 LYS A C 1
ATOM 7303 O O . LYS A 1 977 ? 64.403 24.682 -59.227 1.00 75.56 977 LYS A O 1
ATOM 7308 N N . SER A 1 978 ? 64.825 24.397 -61.407 1.00 66.56 978 SER A N 1
ATOM 7309 C CA . SER A 1 978 ? 65.787 25.492 -61.564 1.00 66.56 978 SER A CA 1
ATOM 7310 C C . SER A 1 978 ? 65.062 26.824 -61.721 1.00 66.56 978 SER A C 1
ATOM 7312 O O . SER A 1 978 ? 64.965 27.393 -62.810 1.00 66.56 978 SER A O 1
ATOM 7314 N N . MET A 1 979 ? 64.514 27.306 -60.612 1.00 57.53 979 MET A N 1
ATOM 7315 C CA . MET A 1 979 ? 63.702 28.513 -60.607 1.00 57.53 979 MET A CA 1
ATOM 7316 C C . MET A 1 979 ? 64.573 29.762 -60.704 1.00 57.53 979 MET A C 1
ATOM 7318 O O . MET A 1 979 ? 65.076 30.284 -59.709 1.00 57.53 979 MET A O 1
ATOM 7322 N N . TYR A 1 980 ? 64.676 30.281 -61.927 1.00 54.72 980 TYR A N 1
ATOM 7323 C CA . TYR A 1 980 ? 64.880 31.707 -62.138 1.00 54.72 980 TYR A CA 1
ATOM 7324 C C . TYR A 1 980 ? 63.801 32.483 -61.358 1.00 54.72 980 TYR A C 1
ATOM 7326 O O . TYR A 1 980 ? 62.675 32.010 -61.173 1.00 54.72 980 TYR A O 1
ATOM 7334 N N . VAL A 1 981 ? 64.156 33.652 -60.831 1.00 53.59 981 VAL A N 1
ATOM 7335 C CA . VAL A 1 981 ? 63.337 34.339 -59.822 1.00 53.59 981 VAL A CA 1
ATOM 7336 C C . VAL A 1 981 ? 62.018 34.845 -60.428 1.00 53.59 981 VAL A C 1
ATOM 7338 O O . VAL A 1 981 ? 62.037 35.470 -61.474 1.00 53.59 981 VAL A O 1
ATOM 7341 N N . ASN A 1 982 ? 60.897 34.614 -59.732 1.00 56.03 982 ASN A N 1
ATOM 7342 C CA . ASN A 1 982 ? 59.534 35.129 -59.999 1.00 56.03 982 ASN A CA 1
ATOM 7343 C C . ASN A 1 982 ? 58.651 34.505 -61.100 1.00 56.03 982 ASN A C 1
ATOM 7345 O O . ASN A 1 982 ? 57.442 34.725 -61.051 1.00 56.03 982 ASN A O 1
ATOM 7349 N N . TYR A 1 983 ? 59.156 33.659 -61.996 1.00 67.50 983 TYR A N 1
ATOM 7350 C CA . TYR A 1 983 ? 58.349 33.208 -63.142 1.00 67.50 983 TYR A CA 1
ATOM 7351 C C . TYR A 1 983 ? 57.223 32.191 -62.833 1.00 67.50 983 TYR A C 1
ATOM 7353 O O . TYR A 1 983 ? 57.382 31.294 -62.000 1.00 67.50 983 TYR A O 1
ATOM 7361 N N . ARG A 1 984 ? 56.119 32.272 -63.596 1.00 74.50 984 ARG A N 1
ATOM 7362 C CA . ARG A 1 984 ? 55.130 31.195 -63.830 1.00 74.50 984 ARG A CA 1
ATOM 7363 C C . ARG A 1 984 ? 55.319 30.584 -65.223 1.00 74.50 984 ARG A C 1
ATOM 7365 O O . ARG A 1 984 ? 55.794 31.265 -66.131 1.00 74.50 984 ARG A O 1
ATOM 7372 N N . TRP A 1 985 ? 54.902 29.339 -65.424 1.00 84.25 985 TRP A N 1
ATOM 7373 C CA . TRP A 1 985 ? 54.849 28.706 -66.742 1.00 84.25 985 TRP A CA 1
ATOM 7374 C C . TRP A 1 985 ? 53.440 28.818 -67.319 1.00 84.25 985 TRP A C 1
ATOM 7376 O O . TRP A 1 985 ? 52.473 28.451 -66.660 1.00 84.25 985 TRP A O 1
ATOM 7386 N N . THR A 1 986 ? 53.332 29.267 -68.565 1.00 81.38 986 THR A N 1
ATOM 7387 C CA . THR A 1 986 ? 52.077 29.338 -69.322 1.00 81.38 986 THR A CA 1
ATOM 7388 C C . THR A 1 986 ? 52.273 28.696 -70.685 1.00 81.38 986 THR A C 1
ATOM 7390 O O . THR A 1 986 ? 53.252 29.011 -71.367 1.00 81.38 986 THR A O 1
ATOM 7393 N N . ARG A 1 987 ? 51.324 27.890 -71.135 1.00 81.56 987 ARG A N 1
ATOM 7394 C CA . ARG A 1 987 ? 51.228 27.440 -72.521 1.00 81.56 987 ARG A CA 1
ATOM 7395 C C . ARG A 1 987 ? 50.341 28.395 -73.325 1.00 81.56 987 ARG A C 1
ATOM 7397 O O . ARG A 1 987 ? 49.624 29.212 -72.745 1.00 81.56 987 ARG A O 1
ATOM 7404 N N . ASN A 1 988 ? 50.494 28.371 -74.644 1.00 67.62 988 ASN A N 1
ATOM 7405 C CA . ASN A 1 988 ? 49.948 29.360 -75.575 1.00 67.62 988 ASN A CA 1
ATOM 7406 C C . ASN A 1 988 ? 48.940 28.746 -76.547 1.00 67.62 988 ASN A C 1
ATOM 7408 O O . ASN A 1 988 ? 49.054 27.527 -76.786 1.00 67.62 988 ASN A O 1
#

Radius of gyration: 70.26 Å; chains: 1; bounding box: 120×67×233 Å

Organism: NCBI:txid1125702

InterPro domains:
  IPR026906 BspA-type LRR region [PF13306] (228-341)
  IPR026906 BspA-type LRR region [PF13306] (357-463)
  IPR026906 BspA-type LRR region [PF13306] (555-682)
  IPR026906 BspA-type LRR region [PF13306] (749-831)
  IPR026906 BspA-type LRR region [PF13306] (862-957)
  IPR032675 Leucine-rich repeat domain superfamily [G3DSA:3.80.10.10] (169-351)
  IPR032675 Leucine-rich repeat domain superfamily [G3DSA:3.80.10.10] (352-469)
  IPR032675 Leucine-rich repeat domain superfamily [G3DSA:3.80.10.10] (470-549)
  IPR032675 Leucine-rich repeat domain superfamily [G3DSA:3.80.10.10] (550-640)
  IPR032675 Leucine-rich repeat domain superfamily [G3DSA:3.80.10.10] (641-744)
  IPR032675 Leucine-rich repeat domain superfamily [G3DSA:3.80.10.10] (745-863)
  IPR032675 Leucine-rich repeat domain superfamily [G3DSA:3.80.10.10] (864-979)
  IPR044060 Bacterial repeat domain [PF18998] (35-110)
  IPR044060 Bacterial repeat domain [PF18998] (119-168)
  IPR053139 Putative surface bspA-like protein [PTHR45661] (577-858)

pLDDT: mean 83.34, std 17.23, range [26.59, 98.69]

Foldseek 3Di:
DDDDDDDDDDDDDDDDDDDYDDDYDYDDDDDDDADEWDDDDDWKTKDKDFDDDDDVPDDDFDDKYKYFADDDPQKDWDDKDFFAADPPPRRMTMDGDDGITMIMTGIDGDDDDADAAEDEDEDPDQFKDKDWDDADADPVRFDDFQHKYKYAYDHDPQKAWQDKDWDDDQPDADDDDRVRRMGIGGDRGTIMIMTGMDGPQAFDLVQFDADPQLEGAAGVDLQRGAGEDEHDLSRQEYDACRNDQSCRYAEYAAEQSYAEQEHLSQPQVCNYQYYHHYQNHQYQEACSNANVQRHAEEEDEQNHQEAYACSQHNHVRHQYYHDHLNPQYYYALVNAPVANHQEDEDQHQEQHQNNYQRHQYYHYDLSHAELEACNRQNVCNHQDDDDDLNYQYQYANSQANVCNYAEDAAEQNHQEYYFLRNALVQRHAEYEAHANHNDDPPPDPPDQGQNHHNNARHQEYEHAYQEQAARPHLNHQEYEYEQNHQEQDAPNQAQSCNHAYYHHHQNHAYQEHRSNQNNCNYQEDEAEQNYQYQYACSNAQVCNHQEYHHHQNHAEQEHCVHANVCNHQEYEDHQNHAYDYACVHHNVCNHQEYDDDQNHAEQEHLPHQQVCNHAEEEAEQNHQEYYASVHQNVCNHQEYHHHLNHQEQEHRPNQQVCNHQDYDDHLNHQEYYACSQQNVCNYQEDADEQNHQYAYALPNAQVQRHQYYEYHARHDDADPDHGDNHHNVARHQEYEYQYQHQHQDPHLNHQEYAYEQNHAELDALNQQNNCNHAYYHDYQNHQEQEHSSNQNVCNHAEDAAHQNHQEYEWLSNAQVQRHQYYEHHANHDDYDFDPDPPTPGANHANNANHQEYEYRYEAQDQRHNANHLHAYYHYDLNYQEDEACNQANCCNHQEEEADQNHAEYYANVHHQVQNHQEYEHHDNHFKYFHNRNENNNNHQFYAYPDQPQKWKDADPDIDHDDSVLNNGRRSVSCVVHVDDPRIIMGGD